Protein AF-A0A4V1M6K6-F1 (afdb_monomer)

Radius of gyration: 37.75 Å; Cα contacts (8 Å, |Δi|>4): 1283; chains: 1; bounding box: 103×75×107 Å

Solvent-accessible surface area (backbone atoms only — not comparable to full-atom values): 47714 Å² total; per-residue (Å²): 110,68,72,60,43,64,68,64,66,49,67,72,54,51,60,56,51,54,53,51,50,49,31,45,72,69,61,38,45,32,44,84,74,69,56,82,75,81,69,77,56,94,77,77,72,89,73,80,22,50,44,59,53,46,48,52,51,51,53,52,51,52,54,52,46,54,52,51,51,53,51,53,52,52,50,60,55,47,63,59,55,50,70,74,65,73,73,77,62,83,78,78,87,70,83,81,82,86,72,86,65,86,70,75,57,73,64,58,59,49,51,54,56,50,46,62,68,45,43,64,56,51,52,50,41,48,63,54,54,52,87,47,58,50,70,62,58,96,40,71,41,54,57,38,51,37,55,26,56,40,56,81,78,38,47,32,45,74,72,42,98,56,48,66,30,55,49,37,55,58,57,23,58,74,27,73,91,49,53,32,71,62,23,53,52,48,48,42,53,49,25,25,51,50,51,48,51,40,46,51,43,52,26,49,32,34,42,59,74,64,44,51,75,68,56,11,48,50,40,36,50,42,24,52,58,75,39,35,39,76,62,47,43,70,48,60,35,29,50,60,33,29,54,35,56,2,45,39,28,18,48,46,50,25,33,52,48,41,49,54,64,54,64,57,73,82,73,70,69,85,75,70,95,47,72,68,53,52,57,58,69,72,48,56,56,71,70,52,42,53,51,47,53,56,51,45,55,56,32,47,49,49,5,43,34,26,23,58,64,21,44,55,20,18,48,43,28,40,50,15,48,49,53,39,56,53,36,72,74,35,70,69,47,52,59,55,49,52,50,52,54,49,52,47,22,50,48,37,69,73,66,52,57,72,91,67,49,76,57,70,63,45,47,75,57,24,37,28,38,100,77,43,9,42,21,64,83,44,88,87,22,52,30,21,52,45,39,41,73,47,49,37,74,57,28,54,55,18,42,60,45,9,56,62,29,42,78,69,67,35,57,51,11,28,31,41,40,38,46,58,57,47,39,47,30,26,61,46,26,40,64,50,48,59,78,30,72,93,46,60,80,59,60,37,58,42,54,62,37,29,61,39,43,46,31,46,49,49,54,51,51,52,52,59,56,71,66,54,73,87,71,65,100,74,76,90,69,89,72,85,79,76,78,50,69,67,54,54,52,50,51,48,53,49,49,52,62,58,64,54,78,45,55,88,91,71,47,76,40,65,46,52,57,73,71,48,77,64,54,67,60,46,66,44,53,64,59,51,51,49,50,51,59,46,55,73,59,59,77,51,95,68,72,53,85,49,46,43,16,58,58,40,40,48,44,39,31,72,40,60,84,78,50,52,74,70,50,45,56,63,33,47,68,43,56,56,71,57,35,48,47,48,52,50,48,50,52,46,48,75,46,76,86,69,64,90,79,76,63,52,72,46,94,58,29,49,45,77,52,74,87,52,44,39,52,79,39,97,51,66,59,41,81,39,80,45,82,94,52,82,93,52,49,28,20,41,25,27,49,73,22,37,45,22,37,38,30,43,52,60,76,34,80,52,56,43,86,42,36,32,38,41,35,38,29,35,22,20,83,44,97,60,85,34,26,24,31,31,35,39,42,39,14,28,84,85,69,47,72,25,35,14,56,36,56,63,91,76,15,33,45,46,38,53,72,46,52,57,41,73,34,35,31,46,87,36,73,77,32,64,52,44,73,54,56,32,38,29,38,45,47,33,9,68,99,39,78,20,48,49,31,86,67,33,32,23,33,30,54,37,35,35,27,24,68,77,37,39,78,70,30,34,37,39,37,31,49,49,37,35,40,75,55,56,97,85,66,83,73,75,64,61,46,80,43,68,70,77,76,45,48,42,44,53,46,76,21,62,34,50,47,50,57,95,77,44,56,61,66,69,70,63,69,71,60,61,65,56,53,53,43,25,70,68,40,76,46,76,65,44,18,49,50,39,46,60,60,42,73,41,77,55,68,45,68,45,57,49,56,80,67,95,45,83,62,75,79,75,79,71,75,73,86,80,76,82,79,80,85,74,88,131

Nearest PDB structures (foldseek):
  3oea-assembly1_A  TM=7.765E-01  e=2.449E-06  Caldanaerobius polysaccharolyticus
  2zex-assembly1_A  TM=7.646E-01  e=2.139E-06  Caldanaerobius polysaccharolyticus
  8iq9-assembly1_B  TM=7.104E-01  e=6.300E-05  Klebsiella phage VLC6
  8iqe-assembly1_B  TM=7.010E-01  e=7.894E-05  Klebsiella phage VLC6
  8iqe-assembly1_A  TM=7.003E-01  e=1.484E-04  Klebsiella phage VLC6

Secondary structure (DSSP, 8-state):
-HHHHHHHS-TTHHHHHHHHHHHHHHT-BSSTTTTTTT---TT---PPPHHHHHHHHHHHHHHHHHHHHHHHHHHHHHHHHHHTTTT--S------------PPPHHHHHHHHHHHHHHHHHHHHHHHHS--S---TT-HHHHHHHHHHHGGG-SBGGGSTTTT-GGGHHHHHHHTT--HHHHHHHHHHHHHHHHHHHHHHHHHHHHHHT--HHHHHHHHHHHHHTS--GGG-SSTHHHHSHHHHHHHHHHHHHHHHHHHHHGGGGT-PPPPS-HHHHHHHHSPPHHHHHHHHHHHHHHHHHHHTT-HHHHHHHHHHHHHHHHHHHHHH-THHHHHHHHHHHHHHHHHHHHS-GGGS--HHHHHTTSB-TTSSB--SSTT-HHHHHHHHHHHHHHHHHHHHHHHHHHTT-HHHHHHHHHHHHHTSHHHHHHHHHHTTT-GGGGGGGGGGS-TTHHHHHHHHHHHHHTS----TT----------HHHHHHHHHHHHHHHSPPPTTT---HHHHHHS---GGGGTHHHHHHHHHHHHHTTSTTPEEE--HHHHHHHHHH-GGGS-HHHHHHHHSS-HHHHHHHHHHHHHHH-----TTS--SSS-TT---GGGEEESSSSPPEEEE-SS-SS--EEEEPPTT--EEEEESS-EE--TTS-EEEEEEEEESSSS--EEEEEEEEE-TT--EE-TTSPTTTS----TTSEESSSEEEEEEEEEPPSS-EEEEEEESTTSSBPPPTT-SEEEEEEEESTT--TT--EEEEEEEEEEPPTTS--PPPEEEETT--EEEEE--GGGG--TT-HHHHHH----HHHHHHHHS-SHHHHHHHHHHTT-SS-EEEEE-SSS-----TTSPPP---------

pLDDT: mean 76.03, std 19.91, range [27.19, 98.38]

Organism: NCBI:txid2508720

Sequence (872 aa):
MLPSYFRSGWAFLIPYLVAYLLYAWLKWPVNAGAGERGIENETGTWVPCLLHVYWTLHAIHLILGGIALRFWWKRTAQEKGEGYRGKGGPLVSGIQPSVSGLRPPPTVYRLLSTGYRLLPWACLALLFWIPGLYLEWPSDPWEHLRRINEWHILEQVTAHSSWTKSSYFLPYSLTGHTTGLAQLSLLNFYYTSVCLLLSWQYYRLARAVGLSERASFVFLLLNALTFGNNIFSFYRYYGLSSSILAQIGAIALTRITIEALGAQGKQVTPPSTGYRSLVRSLLPTPASLLKLCACTCALSALTALNHIQGLGIAGLGILAVVFWSLIKWKRAAFGWLAVVILLLSVATVLFIPRQYLPNSELLNLGWLTPWYGFNHCTPGSVAFVNMLGTVGLYGVLGLTVSLFLISHNNVAGWMTITPFLVLLCPFFSIPFANSIAGGITVYSRMFLAMPAGLALVITWHAALQSFRPTAGRTVNSMAPSSLSPQYITVCGALAAMVTIPSSSAWGPTRAQHLLAITPDDLQLKAIHSIASAVLERSTEETCRFISPAPTASIIHTLHPNLLGLSERRNCIARPISNSIFSVVAITASNRPMYSEEVASINRDPSVRHRDQWVSLDPDVAEFVAIEGFPPSGTGLQNPAGRRCTVFTAELIPINPRSAYFAELSIRQLTDTKATAYLCIAWYDANGRFLESSLPSPRGAGSPAGWGNGTFSYFGLIQDVAPASWTTYRISMGPSEPVSIPESASFLRIGAILNDASTPGARIQFTGAHIWQKHRDIPIIASGTFLSDEQIYVLLASPMLLSSTQSYTAFLSRHWPVNQVASDLAGGAELSALAHALARGPTPIIIRIENTHKVTDLRSAKPPIAKATTKGD

Structure (mmCIF, N/CA/C/O backbone):
data_AF-A0A4V1M6K6-F1
#
_entry.id   AF-A0A4V1M6K6-F1
#
loop_
_atom_site.group_PDB
_atom_site.id
_atom_site.type_symbol
_atom_site.label_atom_id
_atom_site.label_alt_id
_atom_site.label_comp_id
_atom_site.label_asym_id
_atom_site.label_entity_id
_atom_site.label_seq_id
_atom_site.pdbx_PDB_ins_code
_atom_site.Cartn_x
_atom_site.Cartn_y
_atom_site.Cartn_z
_atom_site.occupancy
_atom_site.B_iso_or_equiv
_atom_site.auth_seq_id
_atom_site.auth_comp_id
_atom_site.auth_asym_id
_atom_site.auth_atom_id
_atom_site.pdbx_PDB_model_num
ATOM 1 N N . MET A 1 1 ? -35.829 1.213 10.127 1.00 51.41 1 MET A N 1
ATOM 2 C CA . MET A 1 1 ? -34.581 0.667 9.541 1.00 51.41 1 MET A CA 1
ATOM 3 C C . MET A 1 1 ? -33.549 1.739 9.185 1.00 51.41 1 MET A C 1
ATOM 5 O O . MET A 1 1 ? -32.446 1.649 9.712 1.00 51.41 1 MET A O 1
ATOM 9 N N . LEU A 1 2 ? -33.876 2.771 8.389 1.00 54.59 2 LEU A N 1
ATOM 10 C CA . LEU A 1 2 ? -32.918 3.810 7.945 1.00 54.59 2 LEU A CA 1
ATOM 11 C C . LEU A 1 2 ? -32.043 4.425 9.064 1.00 54.59 2 LEU A C 1
ATOM 13 O O . LEU A 1 2 ? -30.826 4.456 8.923 1.00 54.59 2 LEU A O 1
ATOM 17 N N . PRO A 1 3 ? -32.582 4.836 10.229 1.00 66.50 3 PRO A N 1
ATOM 18 C CA . PRO A 1 3 ? -31.741 5.393 11.292 1.00 66.50 3 PRO A CA 1
ATOM 19 C C . PRO A 1 3 ? -30.717 4.395 11.845 1.00 66.50 3 PRO A C 1
ATOM 21 O O . PRO A 1 3 ? -29.640 4.795 12.270 1.00 66.50 3 PRO A O 1
ATOM 24 N N . SER A 1 4 ? -31.034 3.096 11.830 1.00 66.38 4 SER A N 1
ATOM 25 C CA . SER A 1 4 ? -30.111 2.027 12.231 1.00 66.38 4 SER A CA 1
ATOM 26 C C . SER A 1 4 ? -29.034 1.789 11.171 1.00 66.38 4 SER A C 1
ATOM 28 O O . SER A 1 4 ? -27.881 1.562 11.530 1.00 66.38 4 SER A O 1
ATOM 30 N N . TYR A 1 5 ? -29.401 1.899 9.887 1.00 65.12 5 TYR A N 1
ATOM 31 C CA . TYR A 1 5 ? -28.480 1.838 8.747 1.00 65.12 5 TYR A CA 1
ATOM 32 C C . TYR A 1 5 ? -27.389 2.908 8.887 1.00 65.12 5 TYR A C 1
ATOM 34 O O . TYR A 1 5 ? -26.212 2.579 9.025 1.00 65.12 5 TYR A O 1
ATOM 42 N N . PHE A 1 6 ? -27.789 4.177 9.017 1.00 68.62 6 PHE A N 1
ATOM 43 C CA . PHE A 1 6 ? -26.868 5.307 9.176 1.00 68.62 6 PHE A CA 1
ATOM 44 C C . PHE A 1 6 ? -26.114 5.291 10.502 1.00 68.62 6 PHE A C 1
ATOM 46 O O . PHE A 1 6 ? -24.916 5.567 10.536 1.00 68.62 6 PHE A O 1
ATOM 53 N N . ARG A 1 7 ? -26.774 4.906 11.604 1.00 70.44 7 ARG A N 1
ATOM 54 C CA . ARG A 1 7 ? -26.092 4.773 12.899 1.00 70.44 7 ARG A CA 1
ATOM 55 C C . ARG A 1 7 ? -24.962 3.757 12.848 1.00 70.44 7 ARG A C 1
ATOM 57 O O . ARG A 1 7 ? -23.983 3.942 13.567 1.00 70.44 7 ARG A O 1
ATOM 64 N N . SER A 1 8 ? -25.087 2.691 12.054 1.00 70.44 8 SER A N 1
ATOM 65 C CA . SER A 1 8 ? -24.051 1.662 11.976 1.00 70.44 8 SER A CA 1
ATOM 66 C C . SER A 1 8 ? -22.729 2.225 11.437 1.00 70.44 8 SER A C 1
ATOM 68 O O . SER A 1 8 ? -21.679 1.876 11.973 1.00 70.44 8 SER A O 1
ATOM 70 N N . GLY A 1 9 ? -22.785 3.135 10.454 1.00 69.12 9 GLY A N 1
ATOM 71 C CA . GLY A 1 9 ? -21.636 3.675 9.718 1.00 69.12 9 GLY A CA 1
ATOM 72 C C . GLY A 1 9 ? -21.024 2.710 8.690 1.00 69.12 9 GLY A C 1
ATOM 73 O O . GLY A 1 9 ? -20.316 3.155 7.800 1.00 69.12 9 GLY A O 1
ATOM 74 N N . TRP A 1 10 ? -21.328 1.410 8.766 1.00 74.25 10 TRP A N 1
ATOM 75 C CA . TRP A 1 10 ? -20.740 0.348 7.924 1.00 74.25 10 TRP A CA 1
ATOM 76 C C . TRP A 1 10 ? -21.597 -0.047 6.748 1.00 74.25 10 TRP A C 1
ATOM 78 O O . TRP A 1 10 ? -21.093 -0.573 5.761 1.00 74.25 10 TRP A O 1
ATOM 88 N N . ALA A 1 11 ? -22.896 0.208 6.864 1.00 72.44 11 ALA A N 1
ATOM 89 C CA . ALA A 1 11 ? -23.842 -0.129 5.824 1.00 72.44 11 ALA A CA 1
ATOM 90 C C . ALA A 1 11 ? -23.500 0.558 4.489 1.00 72.44 11 ALA A C 1
ATOM 92 O O . ALA A 1 11 ? -23.888 0.058 3.448 1.00 72.44 11 ALA A O 1
ATOM 93 N N . PHE A 1 12 ? -22.696 1.628 4.522 1.00 80.44 12 PHE A N 1
ATOM 94 C CA . PHE A 1 12 ? -22.127 2.248 3.332 1.00 80.44 12 PHE A CA 1
ATOM 95 C C . PHE A 1 12 ? -21.094 1.383 2.619 1.00 80.44 12 PHE A C 1
ATOM 97 O O . PHE A 1 12 ? -21.117 1.343 1.405 1.00 80.44 12 PHE A O 1
ATOM 104 N N . LEU A 1 13 ? -20.194 0.701 3.336 1.00 87.88 13 LEU A N 1
ATOM 105 C CA . LEU A 1 13 ? -19.041 0.012 2.737 1.00 87.88 13 LEU A CA 1
ATOM 106 C C . LEU A 1 13 ? -19.363 -1.414 2.273 1.00 87.88 13 LEU A C 1
ATOM 108 O O . LEU A 1 13 ? -18.751 -1.904 1.327 1.00 87.88 13 LEU A O 1
ATOM 112 N N . ILE A 1 14 ? -20.327 -2.079 2.918 1.00 88.50 14 ILE A N 1
ATOM 113 C CA . ILE A 1 14 ? -20.686 -3.472 2.610 1.00 88.50 14 ILE A CA 1
ATOM 114 C C . ILE A 1 14 ? -21.185 -3.636 1.160 1.00 88.50 14 ILE A C 1
ATOM 116 O O . ILE A 1 14 ? -20.685 -4.538 0.492 1.00 88.50 14 ILE A O 1
ATOM 120 N N . PRO A 1 15 ? -22.090 -2.788 0.621 1.00 92.50 15 PRO A N 1
ATOM 121 C CA . PRO A 1 15 ? -22.532 -2.903 -0.770 1.00 92.50 15 PRO A CA 1
ATOM 122 C C . PRO A 1 15 ? -21.390 -2.802 -1.786 1.00 92.50 15 PRO A C 1
ATOM 124 O O . PRO A 1 15 ? -21.356 -3.586 -2.731 1.00 92.50 15 PRO A O 1
ATOM 127 N N . TYR A 1 16 ? -20.423 -1.900 -1.568 1.00 94.00 16 TYR A N 1
ATOM 128 C CA . TYR A 1 16 ? -19.241 -1.804 -2.432 1.00 94.00 16 TYR A CA 1
ATOM 129 C C . TYR A 1 16 ? -18.404 -3.078 -2.364 1.00 94.00 16 TYR A C 1
ATOM 131 O O . TYR A 1 16 ? -18.016 -3.601 -3.400 1.00 94.00 16 TYR A O 1
ATOM 139 N N . LEU A 1 17 ? -18.167 -3.614 -1.162 1.00 93.44 17 LEU A N 1
ATOM 140 C CA . LEU A 1 17 ? -17.392 -4.843 -0.994 1.00 93.44 17 LEU A CA 1
ATOM 141 C C . LEU A 1 17 ? -18.056 -6.046 -1.675 1.00 93.44 17 LEU A C 1
ATOM 143 O O . LEU A 1 17 ? -17.375 -6.838 -2.320 1.00 93.44 17 LEU A O 1
ATOM 147 N N . VAL A 1 18 ? -19.378 -6.176 -1.547 1.00 94.19 18 VAL A N 1
ATOM 148 C CA . VAL A 1 18 ? -20.144 -7.247 -2.199 1.00 94.19 18 VAL A CA 1
ATOM 149 C C . VAL A 1 18 ? -20.050 -7.121 -3.717 1.00 94.19 18 VAL A C 1
ATOM 151 O O . VAL A 1 18 ? -19.738 -8.109 -4.376 1.00 94.19 18 VAL A O 1
ATOM 154 N N . ALA A 1 19 ? -20.250 -5.919 -4.268 1.00 96.25 19 ALA A N 1
ATOM 155 C CA . ALA A 1 19 ? -20.087 -5.679 -5.701 1.00 96.25 19 ALA A CA 1
ATOM 156 C C . ALA A 1 19 ? -18.657 -6.001 -6.164 1.00 96.25 19 ALA A C 1
ATOM 158 O O . ALA A 1 19 ? -18.472 -6.720 -7.139 1.00 96.25 19 ALA A O 1
ATOM 159 N N . TYR A 1 20 ? -17.643 -5.550 -5.425 1.00 96.19 20 TYR A N 1
ATOM 160 C CA . TYR A 1 20 ? -16.239 -5.820 -5.727 1.00 96.19 20 TYR A CA 1
ATOM 161 C C . TYR A 1 20 ? -15.932 -7.318 -5.810 1.00 96.19 20 TYR A C 1
ATOM 163 O O . TYR A 1 20 ? -15.354 -7.788 -6.788 1.00 96.19 20 TYR A O 1
ATOM 171 N N . LEU A 1 21 ? -16.349 -8.079 -4.793 1.00 95.44 21 LEU A N 1
ATOM 172 C CA . LEU A 1 21 ? -16.126 -9.521 -4.726 1.00 95.44 21 LEU A CA 1
ATOM 173 C C . LEU A 1 21 ? -16.902 -10.279 -5.799 1.00 95.44 21 LEU A C 1
ATOM 175 O O . LEU A 1 21 ? -16.370 -11.230 -6.363 1.00 95.44 21 LEU A O 1
ATOM 179 N N . LEU A 1 22 ? -18.124 -9.845 -6.110 1.00 95.94 22 LEU A N 1
ATOM 180 C CA . LEU A 1 22 ? -18.922 -10.431 -7.182 1.00 95.94 22 LEU A CA 1
ATOM 181 C C . LEU A 1 22 ? -18.221 -10.273 -8.537 1.00 95.94 22 LEU A C 1
ATOM 183 O O . LEU A 1 22 ? -18.103 -11.245 -9.276 1.00 95.94 22 LEU A O 1
ATOM 187 N N . TYR A 1 23 ? -17.690 -9.083 -8.833 1.00 96.06 23 TYR A N 1
ATOM 188 C CA . TYR A 1 23 ? -16.956 -8.830 -10.077 1.00 96.06 23 TYR A CA 1
ATOM 189 C C . TYR A 1 23 ? -15.616 -9.563 -10.128 1.00 96.06 23 TYR A C 1
ATOM 191 O O . TYR A 1 23 ? -15.229 -10.045 -11.190 1.00 96.06 23 TYR A O 1
ATOM 199 N N . ALA A 1 24 ? -14.929 -9.696 -8.990 1.00 95.00 24 ALA A N 1
ATOM 200 C CA . ALA A 1 24 ? -13.728 -10.520 -8.896 1.00 95.00 24 ALA A CA 1
ATOM 201 C C . ALA A 1 24 ? -14.026 -12.000 -9.164 1.00 95.00 24 ALA A C 1
ATOM 203 O O . ALA A 1 24 ? -13.283 -12.656 -9.891 1.00 95.00 24 ALA A O 1
ATOM 204 N N . TRP A 1 25 ? -15.120 -12.518 -8.604 1.00 96.12 25 TRP A N 1
ATOM 205 C CA . TRP A 1 25 ? -15.509 -13.919 -8.737 1.00 96.12 25 TRP A CA 1
ATOM 206 C C . TRP A 1 25 ? -16.005 -14.260 -10.147 1.00 96.12 25 TRP A C 1
ATOM 208 O O . TRP A 1 25 ? -15.578 -15.260 -10.718 1.00 96.12 25 TRP A O 1
ATOM 218 N N . LEU A 1 26 ? -16.849 -13.405 -10.730 1.00 95.00 26 LEU A N 1
ATOM 219 C CA . LEU A 1 26 ? -17.434 -13.602 -12.062 1.00 95.00 26 LEU A CA 1
ATOM 220 C C . LEU A 1 26 ? -16.547 -13.093 -13.208 1.00 95.00 26 LEU A C 1
ATOM 222 O O . LEU A 1 26 ? -16.925 -13.223 -14.369 1.00 95.00 26 LEU A O 1
ATOM 226 N N . LYS A 1 27 ? -15.377 -12.516 -12.892 1.00 93.19 27 LYS A N 1
ATOM 227 C CA . LYS A 1 27 ? -14.425 -11.927 -13.853 1.00 93.19 27 LYS A CA 1
ATOM 228 C C . LYS A 1 27 ? -15.073 -10.908 -14.800 1.00 93.19 27 LYS A C 1
ATOM 230 O O . LYS A 1 27 ? -14.723 -10.809 -15.972 1.00 93.19 27 LYS A O 1
ATOM 235 N N . TRP A 1 28 ? -16.035 -10.154 -14.280 1.00 93.44 28 TRP A N 1
ATOM 236 C CA . TRP A 1 28 ? -16.760 -9.130 -15.026 1.00 93.44 28 TRP A CA 1
ATOM 237 C C . TRP A 1 28 ? -15.915 -7.870 -15.261 1.00 93.44 28 TRP A C 1
ATOM 239 O O . TRP A 1 28 ? -14.968 -7.615 -14.505 1.00 93.44 28 TRP A O 1
ATOM 249 N N . PRO A 1 29 ? -16.255 -7.065 -16.287 1.00 92.88 29 PRO A N 1
ATOM 250 C CA . PRO A 1 29 ? -15.453 -5.915 -16.674 1.00 92.88 29 PRO A CA 1
ATOM 251 C C . PRO A 1 29 ? -15.424 -4.838 -15.589 1.00 92.88 29 PRO A C 1
ATOM 253 O O . PRO A 1 29 ? -16.440 -4.499 -14.977 1.00 92.88 29 PRO A O 1
ATOM 256 N N . VAL A 1 30 ? -14.251 -4.247 -15.384 1.00 93.81 30 VAL A N 1
ATOM 257 C CA . VAL A 1 30 ? -14.053 -3.161 -14.419 1.00 93.81 30 VAL A CA 1
ATOM 258 C C . VAL A 1 30 ? -14.396 -1.795 -15.018 1.00 93.81 30 VAL A C 1
ATOM 260 O O . VAL A 1 30 ? -15.066 -0.999 -14.357 1.00 93.81 30 VAL A O 1
ATOM 263 N N . ASN A 1 31 ? -14.019 -1.561 -16.280 1.00 92.12 31 ASN A N 1
ATOM 264 C CA . ASN A 1 31 ? -14.196 -0.294 -16.998 1.00 92.12 31 ASN A CA 1
ATOM 265 C C . ASN A 1 31 ? -15.039 -0.449 -18.266 1.00 92.12 31 ASN A C 1
ATOM 267 O O . ASN A 1 31 ? -15.114 -1.529 -18.851 1.00 92.12 31 ASN A O 1
ATOM 271 N N . ALA A 1 32 ? -15.661 0.648 -18.703 1.00 83.44 32 ALA A N 1
ATOM 272 C CA . ALA A 1 32 ? -16.322 0.712 -20.004 1.00 83.44 32 ALA A CA 1
ATOM 273 C C . ALA A 1 32 ? -15.265 0.769 -21.125 1.00 83.44 32 ALA A C 1
ATOM 275 O O . ALA A 1 32 ? -14.257 1.452 -20.973 1.00 83.44 32 ALA A O 1
ATOM 276 N N . GLY A 1 33 ? -15.470 0.047 -22.229 1.00 71.62 33 GLY A N 1
ATOM 277 C CA . GLY A 1 33 ? -14.593 0.107 -23.413 1.00 71.62 33 GLY A CA 1
ATOM 278 C C . GLY A 1 33 ? -13.351 -0.791 -23.381 1.00 71.62 33 GLY A C 1
ATOM 279 O O . GLY A 1 33 ? -12.725 -1.000 -24.413 1.00 71.62 33 GLY A O 1
ATOM 280 N N . ALA A 1 34 ? -13.029 -1.421 -22.248 1.00 59.19 34 ALA A N 1
ATOM 281 C CA . ALA A 1 34 ? -11.921 -2.379 -22.192 1.00 59.19 34 ALA A CA 1
ATOM 282 C C . ALA A 1 34 ? -12.182 -3.648 -23.045 1.00 59.19 34 ALA A C 1
ATOM 284 O O . ALA A 1 34 ? -11.256 -4.374 -23.379 1.00 59.19 34 ALA A O 1
ATOM 285 N N . GLY A 1 35 ? -13.442 -3.873 -23.437 1.00 52.41 35 GLY A N 1
ATOM 286 C CA . GLY A 1 35 ? -13.897 -4.989 -24.267 1.00 52.41 35 GLY A CA 1
ATOM 287 C C . GLY A 1 35 ? -14.164 -4.660 -25.741 1.00 52.41 35 GLY A C 1
ATOM 288 O O . GLY A 1 35 ? -14.834 -5.455 -26.389 1.00 52.41 35 GLY A O 1
ATOM 289 N N . GLU A 1 36 ? -13.664 -3.547 -26.301 1.00 49.81 36 GLU A N 1
ATOM 290 C CA . GLU A 1 36 ? -13.822 -3.236 -27.745 1.00 49.81 36 GLU A CA 1
ATOM 291 C C . GLU A 1 36 ? -13.222 -4.300 -28.692 1.00 49.81 36 GLU A C 1
ATOM 293 O O . GLU A 1 36 ? -13.403 -4.233 -29.905 1.00 49.81 36 GLU A O 1
ATOM 298 N N . ARG A 1 37 ? -12.562 -5.337 -28.162 1.00 50.03 37 ARG A N 1
ATOM 299 C CA . ARG A 1 37 ? -12.252 -6.563 -28.901 1.00 50.03 37 ARG A CA 1
ATOM 300 C C . ARG A 1 37 ? -12.808 -7.790 -28.178 1.00 50.03 37 ARG A C 1
ATOM 302 O O . ARG A 1 37 ? -12.120 -8.402 -27.372 1.00 50.03 37 ARG A O 1
ATOM 309 N N . GLY A 1 38 ? -14.033 -8.176 -28.522 1.00 45.94 38 GLY A N 1
ATOM 310 C CA . GLY A 1 38 ? -14.388 -9.595 -28.596 1.00 45.94 38 GLY A CA 1
ATOM 311 C C . GLY A 1 38 ? -14.650 -10.336 -27.285 1.00 45.94 38 GLY A C 1
ATOM 312 O O . GLY A 1 38 ? -14.174 -11.454 -27.123 1.00 45.94 38 GLY A O 1
ATOM 313 N N . ILE A 1 39 ? -15.474 -9.779 -26.398 1.00 51.09 39 ILE A N 1
ATOM 314 C CA . ILE A 1 39 ? -16.365 -10.629 -25.591 1.00 51.09 39 ILE A CA 1
ATOM 315 C C . ILE A 1 39 ? -17.795 -10.129 -25.801 1.00 51.09 39 ILE A C 1
ATOM 317 O O . ILE A 1 39 ? -18.472 -9.670 -24.882 1.00 51.09 39 ILE A O 1
ATOM 321 N N . GLU A 1 40 ? -18.272 -10.217 -27.044 1.00 52.00 40 GLU A N 1
ATOM 322 C CA . GLU A 1 40 ? -19.674 -10.577 -27.224 1.00 52.00 40 GLU A CA 1
ATOM 323 C C . GLU A 1 40 ? -19.795 -11.978 -26.626 1.00 52.00 40 GLU A C 1
ATOM 325 O O . GLU A 1 40 ? -19.521 -12.980 -27.280 1.00 52.00 40 GLU A O 1
ATOM 330 N N . ASN A 1 41 ? -20.106 -12.058 -25.329 1.00 51.06 41 ASN A N 1
ATOM 331 C CA . ASN A 1 41 ? -20.646 -13.297 -24.799 1.00 51.06 41 ASN A CA 1
ATOM 332 C C . ASN A 1 41 ? -21.826 -13.632 -25.710 1.00 51.06 41 ASN A C 1
ATOM 334 O O . ASN A 1 41 ? -22.733 -12.809 -25.854 1.00 51.06 41 ASN A O 1
ATOM 338 N N . GLU A 1 42 ? -21.808 -14.824 -26.303 1.00 56.75 42 GLU A N 1
ATOM 339 C CA . GLU A 1 42 ? -22.826 -15.345 -27.227 1.00 56.75 42 GLU A CA 1
ATOM 340 C C . GLU A 1 42 ? -24.267 -15.226 -26.679 1.00 56.75 42 GLU A C 1
ATOM 342 O O . GLU A 1 42 ? -25.243 -15.378 -27.405 1.00 56.75 42 GLU A O 1
ATOM 347 N N . THR A 1 43 ? -24.419 -14.912 -25.389 1.00 60.97 43 THR A N 1
ATOM 348 C CA . THR A 1 43 ? -25.680 -14.697 -24.682 1.00 60.97 43 THR A CA 1
ATOM 349 C C . THR A 1 43 ? -26.293 -13.299 -24.841 1.00 60.97 43 THR A C 1
ATOM 351 O O . THR A 1 43 ? -27.403 -13.091 -24.356 1.00 60.97 43 THR A O 1
ATOM 354 N N . GLY A 1 44 ? -25.610 -12.316 -25.445 1.00 67.69 44 GLY A N 1
ATOM 355 C CA . GLY A 1 44 ? -26.151 -10.960 -25.666 1.00 67.69 44 GLY A CA 1
ATOM 356 C C . GLY A 1 44 ? -26.490 -10.169 -24.388 1.00 67.69 44 GLY A C 1
ATOM 357 O O . GLY A 1 44 ? -27.123 -9.115 -24.443 1.00 67.69 44 GLY A O 1
ATOM 358 N N . THR A 1 45 ? -26.098 -10.659 -23.209 1.00 70.50 45 THR A N 1
ATOM 359 C CA . THR A 1 45 ? -26.428 -10.032 -21.925 1.00 70.50 45 THR A CA 1
ATOM 360 C C . THR A 1 45 ? -25.461 -8.895 -21.611 1.00 70.50 45 THR A C 1
ATOM 362 O O . THR A 1 45 ? -24.293 -9.136 -21.300 1.00 70.50 45 THR A O 1
ATOM 365 N N . TRP A 1 46 ? -25.958 -7.658 -21.639 1.00 80.88 46 TRP A N 1
ATOM 366 C CA . TRP A 1 46 ? -25.211 -6.474 -21.214 1.00 80.88 46 TRP A CA 1
ATOM 367 C C . TRP A 1 46 ? -24.977 -6.497 -19.696 1.00 80.88 46 TRP A C 1
ATOM 369 O O . TRP A 1 46 ? -25.919 -6.393 -18.908 1.00 80.88 46 TRP A O 1
ATOM 379 N N . VAL A 1 47 ? -23.716 -6.630 -19.278 1.00 87.00 47 VAL A N 1
ATOM 380 C CA . VAL A 1 47 ? -23.302 -6.529 -17.872 1.00 87.00 47 VAL A CA 1
ATOM 381 C C . VAL A 1 47 ? -22.658 -5.154 -17.657 1.00 87.00 47 VAL A C 1
ATOM 383 O O . VAL A 1 47 ? -21.667 -4.850 -18.326 1.00 87.00 47 VAL A O 1
ATOM 386 N N . PRO A 1 48 ? -23.169 -4.302 -16.744 1.00 93.25 48 PRO A N 1
ATOM 387 C CA . PRO A 1 48 ? -22.538 -3.015 -16.460 1.00 93.25 48 PRO A CA 1
ATOM 388 C C . PRO A 1 48 ? -21.120 -3.232 -15.916 1.00 93.25 48 PRO A C 1
ATOM 390 O O . PRO A 1 48 ? -20.879 -4.186 -15.183 1.00 93.25 48 PRO A O 1
ATOM 393 N N . CYS A 1 49 ? -20.166 -2.354 -16.224 1.00 94.06 49 CYS A N 1
ATOM 394 C CA . CYS A 1 49 ? -18.837 -2.451 -15.619 1.00 94.06 49 CYS A CA 1
ATOM 395 C C . CYS A 1 49 ? -18.857 -2.055 -14.128 1.00 94.06 49 CYS A C 1
ATOM 397 O O . CYS A 1 49 ? -19.752 -1.333 -13.670 1.00 94.06 49 CYS A O 1
ATOM 399 N N . LEU A 1 50 ? -17.863 -2.513 -13.358 1.00 95.94 50 LEU A N 1
ATOM 400 C CA . LEU A 1 50 ? -17.786 -2.270 -11.911 1.00 95.94 50 LEU A CA 1
ATOM 401 C C . LEU A 1 50 ? -17.795 -0.772 -11.569 1.00 95.94 50 LEU A C 1
ATOM 403 O O . LEU A 1 50 ? -18.404 -0.366 -10.577 1.00 95.94 50 LEU A O 1
ATOM 407 N N . LEU A 1 51 ? -17.157 0.053 -12.404 1.00 95.56 51 LEU A N 1
ATOM 408 C CA . LEU A 1 51 ? -17.124 1.505 -12.243 1.00 95.56 51 LEU A CA 1
ATOM 409 C C . LEU A 1 51 ? -18.536 2.119 -12.253 1.00 95.56 51 LEU A C 1
ATOM 411 O O . LEU A 1 51 ? -18.873 2.892 -11.354 1.00 95.56 51 LEU A O 1
ATOM 415 N N . HIS A 1 52 ? -19.398 1.708 -13.191 1.00 94.94 52 HIS A N 1
ATOM 416 C CA . HIS A 1 52 ? -20.795 2.160 -13.251 1.00 94.94 52 HIS A CA 1
ATOM 417 C C . HIS A 1 52 ? -21.609 1.707 -12.033 1.00 94.94 52 HIS A C 1
ATOM 419 O O . HIS A 1 52 ? -22.428 2.469 -11.506 1.00 94.94 52 HIS A O 1
ATOM 425 N N . VAL A 1 53 ? -21.366 0.487 -11.542 1.00 96.56 53 VAL A N 1
ATOM 426 C CA . VAL A 1 53 ? -22.002 0.000 -10.308 1.00 96.56 53 VAL A CA 1
ATOM 427 C C . VAL A 1 53 ? -21.588 0.863 -9.119 1.00 96.56 53 VAL A C 1
ATOM 429 O O . VAL A 1 53 ? -22.442 1.275 -8.336 1.00 96.56 53 VAL A O 1
ATOM 432 N N . TYR A 1 54 ? -20.306 1.213 -9.003 1.00 96.38 54 TYR A N 1
ATOM 433 C CA . TYR A 1 54 ? -19.821 2.089 -7.937 1.00 96.38 54 TYR A CA 1
ATOM 434 C C . TYR A 1 54 ? -20.416 3.498 -8.027 1.00 96.38 54 TYR A C 1
ATOM 436 O O . TYR A 1 54 ? -20.833 4.030 -7.000 1.00 96.38 54 TYR A O 1
ATOM 444 N N . TRP A 1 55 ? -20.538 4.087 -9.220 1.00 95.38 55 TRP A N 1
ATOM 445 C CA . TRP A 1 55 ? -21.226 5.375 -9.407 1.00 95.38 55 TRP A CA 1
ATOM 446 C C . TRP A 1 55 ? -22.687 5.324 -8.968 1.00 95.38 55 TRP A C 1
ATOM 448 O O . TRP A 1 55 ? -23.155 6.211 -8.253 1.00 95.38 55 TRP A O 1
ATOM 458 N N . THR A 1 56 ? -23.384 4.244 -9.317 1.00 95.81 56 THR A N 1
ATOM 459 C CA . THR A 1 56 ? -24.765 4.013 -8.880 1.00 95.81 56 THR A CA 1
ATOM 460 C C . THR A 1 56 ? -24.844 3.913 -7.356 1.00 95.81 56 THR A C 1
ATOM 462 O O . THR A 1 56 ? -25.684 4.561 -6.729 1.00 95.81 56 THR A O 1
ATOM 465 N N . LEU A 1 57 ? -23.927 3.167 -6.731 1.00 95.25 57 LEU A N 1
ATOM 466 C CA . LEU A 1 57 ? -23.838 3.071 -5.275 1.00 95.25 57 LEU A CA 1
ATOM 467 C C . LEU A 1 57 ? -23.537 4.430 -4.627 1.00 95.25 57 LEU A C 1
ATOM 469 O O . LEU A 1 57 ? -24.155 4.752 -3.614 1.00 95.25 57 LEU A O 1
ATOM 473 N N . HIS A 1 58 ? -22.651 5.252 -5.198 1.00 93.19 58 HIS A N 1
ATOM 474 C CA . HIS A 1 58 ? -22.375 6.606 -4.697 1.00 93.19 58 HIS A CA 1
ATOM 475 C C . HIS A 1 58 ? -23.630 7.477 -4.720 1.00 93.19 58 HIS A C 1
ATOM 477 O O . HIS A 1 58 ? -23.959 8.099 -3.707 1.00 93.19 58 HIS A O 1
ATOM 483 N N . ALA A 1 59 ? -24.374 7.468 -5.829 1.00 94.44 59 ALA A N 1
ATOM 484 C CA . ALA A 1 59 ? -25.625 8.210 -5.959 1.00 94.44 59 ALA A CA 1
ATOM 485 C C . ALA A 1 59 ? -26.674 7.750 -4.931 1.00 94.44 59 ALA A C 1
ATOM 487 O O . ALA A 1 59 ? -27.257 8.577 -4.225 1.00 94.44 59 ALA A O 1
ATOM 488 N N . ILE A 1 60 ? -26.860 6.432 -4.774 1.00 92.44 60 ILE A N 1
ATOM 489 C CA . ILE A 1 60 ? -27.770 5.856 -3.772 1.00 92.44 60 ILE A CA 1
ATOM 490 C C . ILE A 1 60 ? -27.375 6.315 -2.363 1.00 92.44 60 ILE A C 1
ATOM 492 O O . ILE A 1 60 ? -28.222 6.785 -1.600 1.00 92.44 60 ILE A O 1
ATOM 496 N N . HIS A 1 61 ? -26.094 6.224 -2.004 1.00 89.50 61 HIS A N 1
ATOM 497 C CA . HIS A 1 61 ? -25.623 6.622 -0.679 1.00 89.50 61 HIS A CA 1
ATOM 498 C C . HIS A 1 61 ? -25.764 8.122 -0.420 1.00 89.50 61 HIS A C 1
ATOM 500 O O . HIS A 1 61 ? -26.115 8.504 0.699 1.00 89.50 61 HIS A O 1
ATOM 506 N N . LEU A 1 62 ? -25.555 8.965 -1.432 1.00 89.19 62 LEU A N 1
ATOM 507 C CA . LEU A 1 62 ? -25.753 10.409 -1.334 1.00 89.19 62 LEU A CA 1
ATOM 508 C C . LEU A 1 62 ? -27.230 10.754 -1.094 1.00 89.19 62 LEU A C 1
ATOM 510 O O . LEU A 1 62 ? -27.541 11.521 -0.179 1.00 89.19 62 LEU A O 1
ATOM 514 N N . ILE A 1 63 ? -28.149 10.125 -1.835 1.00 90.19 63 ILE A N 1
ATOM 515 C CA . ILE A 1 63 ? -29.600 10.290 -1.649 1.00 90.19 63 ILE A CA 1
ATOM 516 C C . ILE A 1 63 ? -30.012 9.846 -0.244 1.00 90.19 63 ILE A C 1
ATOM 518 O O . ILE A 1 63 ? -30.661 10.598 0.491 1.00 90.19 63 ILE A O 1
ATOM 522 N N . LEU A 1 64 ? -29.602 8.643 0.168 1.00 87.12 64 LEU A N 1
ATOM 523 C CA . LEU A 1 64 ? -29.908 8.130 1.500 1.00 87.12 64 LEU A CA 1
ATOM 524 C C . LEU A 1 64 ? -29.316 9.043 2.590 1.00 87.12 64 LEU A C 1
ATOM 526 O O . LEU A 1 64 ? -29.967 9.273 3.611 1.00 87.12 64 LEU A O 1
ATOM 530 N N . GLY A 1 65 ? -28.112 9.585 2.378 1.00 85.12 65 GLY A N 1
ATOM 531 C CA . GLY A 1 65 ? -27.453 10.538 3.272 1.00 85.12 65 GLY A CA 1
ATOM 532 C C . GLY A 1 65 ? -28.249 11.827 3.448 1.00 85.12 65 GLY A C 1
ATOM 533 O O . GLY A 1 65 ? -28.506 12.237 4.582 1.00 85.12 65 GLY A O 1
ATOM 534 N N . GLY A 1 66 ? -28.729 12.412 2.349 1.00 86.00 66 GLY A N 1
ATOM 535 C CA . GLY A 1 66 ? -29.617 13.575 2.380 1.00 86.00 66 GLY A CA 1
ATOM 536 C C . GLY A 1 66 ? -30.923 13.296 3.132 1.00 86.00 66 GLY A C 1
ATOM 537 O O . GLY A 1 66 ? -31.349 14.091 3.976 1.00 86.00 66 GLY A O 1
ATOM 538 N N . ILE A 1 67 ? -31.525 12.123 2.908 1.00 86.69 67 ILE A N 1
ATOM 539 C CA . ILE A 1 67 ? -32.726 11.676 3.629 1.00 86.69 67 ILE A CA 1
ATOM 540 C C . ILE A 1 67 ? -32.443 11.551 5.134 1.00 86.69 67 ILE A C 1
ATOM 542 O O . ILE A 1 67 ? -33.205 12.066 5.958 1.00 86.69 67 ILE A O 1
ATOM 546 N N . ALA A 1 68 ? -31.343 10.902 5.516 1.00 82.75 68 ALA A N 1
ATOM 547 C CA . ALA A 1 68 ? -30.963 10.716 6.913 1.00 82.75 68 ALA A CA 1
ATOM 548 C C . ALA A 1 68 ? -30.681 12.044 7.626 1.00 82.75 68 ALA A C 1
ATOM 550 O O . ALA A 1 68 ? -31.154 12.242 8.749 1.00 82.75 68 ALA A O 1
ATOM 551 N N . LEU A 1 69 ? -29.979 12.970 6.964 1.00 82.06 69 LEU A N 1
ATOM 552 C CA . LEU A 1 69 ? -29.717 14.314 7.474 1.00 82.06 69 LEU A CA 1
ATOM 553 C C . LEU A 1 69 ? -31.028 15.072 7.718 1.00 82.06 69 LEU A C 1
ATOM 555 O O . LEU A 1 69 ? -31.226 15.640 8.794 1.00 82.06 69 LEU A O 1
ATOM 559 N N . ARG A 1 70 ? -31.971 15.005 6.767 1.00 84.81 70 ARG A N 1
ATOM 560 C CA . ARG A 1 70 ? -33.306 15.607 6.901 1.00 84.81 70 ARG A CA 1
ATOM 561 C C . ARG A 1 70 ? -34.083 15.028 8.086 1.00 84.81 70 ARG A C 1
ATOM 563 O O . ARG A 1 70 ? -34.707 15.782 8.834 1.00 84.81 70 ARG A O 1
ATOM 570 N N . PHE A 1 71 ? -34.055 13.709 8.285 1.00 85.31 71 PHE A N 1
ATOM 571 C CA . PHE A 1 71 ? -34.722 13.066 9.424 1.00 85.31 71 PHE A CA 1
ATOM 572 C C . PHE A 1 71 ? -34.079 13.431 10.762 1.00 85.31 71 PHE A C 1
ATOM 574 O O . PHE A 1 71 ? -34.790 13.734 11.721 1.00 85.31 71 PHE A O 1
ATOM 581 N N . TRP A 1 72 ? -32.748 13.430 10.833 1.00 82.25 72 TRP A N 1
ATOM 582 C CA . TRP A 1 72 ? -32.020 13.845 12.028 1.00 82.25 72 TRP A CA 1
ATOM 583 C C . TRP A 1 72 ? -32.324 15.302 12.400 1.00 82.25 72 TRP A C 1
ATOM 585 O O . TRP A 1 72 ? -32.584 15.599 13.571 1.00 82.25 72 TRP A O 1
ATOM 595 N N . TRP A 1 73 ? -32.385 16.187 11.400 1.00 79.44 73 TRP A N 1
ATOM 596 C CA . TRP A 1 73 ? -32.777 17.584 11.572 1.00 79.44 73 TRP A CA 1
ATOM 597 C C . TRP A 1 73 ? -34.195 17.712 12.142 1.00 79.44 73 TRP A C 1
ATOM 599 O O . TRP A 1 73 ? -34.399 18.369 13.165 1.00 79.44 73 TRP A O 1
ATOM 609 N N . LYS A 1 74 ? -35.178 17.033 11.529 1.00 83.50 74 LYS A N 1
ATOM 610 C CA . LYS A 1 74 ? -36.578 17.036 11.994 1.00 83.50 74 LYS A CA 1
ATOM 611 C C . LYS A 1 74 ? -36.711 16.538 13.434 1.00 83.50 74 LYS A C 1
ATOM 613 O O . LYS A 1 74 ? -37.369 17.190 14.240 1.00 83.50 74 LYS A O 1
ATOM 618 N N . ARG A 1 75 ? -36.051 15.428 13.775 1.00 83.31 75 ARG A N 1
ATOM 619 C CA . ARG A 1 75 ? -36.097 14.845 15.123 1.00 83.31 75 ARG A CA 1
ATOM 620 C C . ARG A 1 75 ? -35.497 15.779 16.174 1.00 83.31 75 ARG A C 1
ATOM 622 O O . ARG A 1 75 ? -36.097 15.990 17.222 1.00 83.31 75 ARG A O 1
ATOM 629 N N . THR A 1 76 ? -34.347 16.383 15.877 1.00 77.00 76 THR A N 1
ATOM 630 C CA . THR A 1 76 ? -33.696 17.339 16.787 1.00 77.00 76 THR A CA 1
ATOM 631 C C . THR A 1 76 ? -34.573 18.572 17.031 1.00 77.00 76 THR A C 1
ATOM 633 O O . THR A 1 76 ? -34.590 19.115 18.136 1.00 77.00 76 THR A O 1
ATOM 636 N N . ALA A 1 77 ? -35.333 19.002 16.019 1.00 76.31 77 ALA A N 1
ATOM 637 C CA . ALA A 1 77 ? -36.293 20.092 16.154 1.00 76.31 77 ALA A CA 1
ATOM 638 C C . ALA A 1 77 ? -37.517 19.714 17.014 1.00 76.31 77 ALA A C 1
ATOM 640 O O . ALA A 1 77 ? -38.018 20.570 17.744 1.00 76.31 77 ALA A O 1
ATOM 641 N N . GLN A 1 78 ? -37.976 18.458 16.952 1.00 81.94 78 GLN A N 1
ATOM 642 C CA . GLN A 1 78 ? -39.106 17.949 17.743 1.00 81.94 78 GLN A CA 1
ATOM 643 C C . GLN A 1 78 ? -38.752 17.765 19.225 1.00 81.94 78 GLN A C 1
ATOM 645 O O . GLN A 1 78 ? -39.466 18.287 20.078 1.00 81.94 78 GLN A O 1
ATOM 650 N N . GLU A 1 79 ? -37.613 17.132 19.539 1.00 80.56 79 GLU A N 1
ATOM 651 C CA . GLU A 1 79 ? -37.183 16.867 20.928 1.00 80.56 79 GLU A CA 1
ATOM 652 C C . GLU A 1 79 ? -37.058 18.160 21.765 1.00 80.56 79 GLU A C 1
ATOM 654 O O . GLU A 1 79 ? -37.306 18.161 22.970 1.00 80.56 79 GLU A O 1
ATOM 659 N N . LYS A 1 80 ? -36.728 19.296 21.134 1.00 68.81 80 LYS A N 1
ATOM 660 C CA . LYS A 1 80 ? -36.684 20.608 21.806 1.00 68.81 80 LYS A CA 1
ATOM 661 C C . LYS A 1 80 ? -38.044 21.298 21.930 1.00 68.81 80 LYS A C 1
ATOM 663 O O . LYS A 1 80 ? -38.210 22.125 22.821 1.00 68.81 80 LYS A O 1
ATOM 668 N N . GLY A 1 81 ? -38.994 20.988 21.047 1.00 68.00 81 GLY A N 1
ATOM 669 C CA . GLY A 1 81 ? -40.349 21.539 21.103 1.00 68.00 81 GLY A CA 1
ATOM 670 C C . GLY A 1 81 ? -41.168 20.950 22.252 1.00 68.00 81 GLY A C 1
ATOM 671 O O . GLY A 1 81 ? -41.884 21.677 22.934 1.00 68.00 81 GLY A O 1
ATOM 672 N N . GLU A 1 82 ? -41.013 19.652 22.516 1.00 67.81 82 GLU A N 1
ATOM 673 C CA . GLU A 1 82 ? -41.742 18.962 23.590 1.00 67.81 82 GLU A CA 1
ATOM 674 C C . GLU A 1 82 ? -41.189 19.280 24.985 1.00 67.81 82 GLU A C 1
ATOM 676 O O . GLU A 1 82 ? -41.963 19.461 25.926 1.00 67.81 82 GLU A O 1
ATOM 681 N N . GLY A 1 83 ? -39.869 19.467 25.116 1.00 62.69 83 GLY A N 1
ATOM 682 C CA . GLY A 1 83 ? -39.243 19.864 26.383 1.00 62.69 83 GLY A CA 1
ATOM 683 C C . GLY A 1 83 ? -39.736 21.210 26.934 1.00 62.69 83 GLY A C 1
ATOM 684 O O . GLY A 1 83 ? -39.688 21.423 28.143 1.00 62.69 83 GLY A O 1
ATOM 685 N N . TYR A 1 84 ? -40.259 22.091 26.074 1.00 58.78 84 TYR A N 1
ATOM 686 C CA . TYR A 1 84 ? -40.847 23.374 26.478 1.00 58.78 84 TYR A CA 1
ATOM 687 C C . TYR A 1 84 ? -42.342 23.283 26.824 1.00 58.78 84 TYR A C 1
ATOM 689 O O . TYR A 1 84 ? -42.864 24.171 27.493 1.00 58.78 84 TYR A O 1
ATOM 697 N N . ARG A 1 85 ? -43.039 22.224 26.386 1.00 59.62 85 ARG A N 1
ATOM 698 C CA . ARG A 1 85 ? -44.494 22.065 26.564 1.00 59.62 85 ARG A CA 1
ATOM 699 C C . ARG A 1 85 ? -44.868 21.193 27.775 1.00 59.62 85 ARG A C 1
ATOM 701 O O . ARG A 1 85 ? -46.000 21.258 28.232 1.00 59.62 85 ARG A O 1
ATOM 708 N N . GLY A 1 86 ? -43.929 20.401 28.306 1.00 53.69 86 GLY A N 1
ATOM 709 C CA . GLY A 1 86 ? -44.204 19.312 29.260 1.00 53.69 86 GLY A CA 1
ATOM 710 C C . GLY A 1 86 ? -44.021 19.586 30.762 1.00 53.69 86 GLY A C 1
ATOM 711 O O . GLY A 1 86 ? -44.114 18.648 31.546 1.00 53.69 86 GLY A O 1
ATOM 712 N N . LYS A 1 87 ? -43.753 20.820 31.205 1.00 52.69 87 LYS A N 1
ATOM 713 C CA . LYS A 1 87 ? -43.747 21.169 32.645 1.00 52.69 87 LYS A CA 1
ATOM 714 C C . LYS A 1 87 ? -44.577 22.415 32.943 1.00 52.69 87 LYS A C 1
ATOM 716 O O . LYS A 1 87 ? -44.174 23.274 33.720 1.00 52.69 87 LYS A O 1
ATOM 721 N N . GLY A 1 88 ? -45.758 22.490 32.334 1.00 51.53 88 GLY A N 1
ATOM 722 C CA . GLY A 1 88 ? -46.855 23.251 32.917 1.00 51.53 88 GLY A CA 1
ATOM 723 C C . GLY A 1 88 ? -47.273 22.567 34.214 1.00 51.53 88 GLY A C 1
ATOM 724 O O . GLY A 1 88 ? -48.199 21.764 34.218 1.00 51.53 88 GLY A O 1
ATOM 725 N N . GLY A 1 89 ? -46.559 22.852 35.307 1.00 57.41 89 GLY A N 1
ATOM 726 C CA . GLY A 1 89 ? -47.196 22.806 36.618 1.00 57.41 89 GLY A CA 1
ATOM 727 C C . GLY A 1 89 ? -48.446 23.697 36.573 1.00 57.41 89 GLY A C 1
ATOM 728 O O . GLY A 1 89 ? -48.478 24.629 35.760 1.00 57.41 89 GLY A O 1
ATOM 729 N N . PRO A 1 90 ? -49.483 23.391 37.368 1.00 61.41 90 PRO A N 1
ATOM 730 C CA . PRO A 1 90 ? -50.723 24.155 37.370 1.00 61.41 90 PRO A CA 1
ATOM 731 C C . PRO A 1 90 ? -50.396 25.646 37.458 1.00 61.41 90 PRO A C 1
ATOM 733 O O . PRO A 1 90 ? -49.636 26.077 38.325 1.00 61.41 90 PRO A O 1
ATOM 736 N N . LEU A 1 91 ? -50.897 26.393 36.475 1.00 50.53 91 LEU A N 1
ATOM 737 C CA . LEU A 1 91 ? -50.721 27.830 36.342 1.00 50.53 91 LEU A CA 1
ATOM 738 C C . LEU A 1 91 ? -51.092 28.501 37.666 1.00 50.53 91 LEU A C 1
ATOM 740 O O . LEU A 1 91 ? -52.267 28.590 38.008 1.00 50.53 91 LEU A O 1
ATOM 744 N N . VAL A 1 92 ? -50.092 29.014 38.384 1.00 54.78 92 VAL A N 1
ATOM 745 C CA . VAL A 1 92 ? -50.319 30.119 39.312 1.00 54.78 92 VAL A CA 1
ATOM 746 C C . VAL A 1 92 ? -50.691 31.303 38.427 1.00 54.78 92 VAL A C 1
ATOM 748 O O . VAL A 1 92 ? -49.849 31.908 37.763 1.00 54.78 92 VAL A O 1
ATOM 751 N N . SER A 1 93 ? -51.993 31.541 38.324 1.00 52.19 93 SER A N 1
ATOM 752 C CA . SER A 1 93 ? -52.607 32.669 37.640 1.00 52.19 93 SER A CA 1
ATOM 753 C C . SER A 1 93 ? -52.221 33.956 38.363 1.00 52.19 93 SER A C 1
ATOM 755 O O . SER A 1 93 ? -52.904 34.396 39.282 1.00 52.19 93 SER A O 1
ATOM 757 N N . GLY A 1 94 ? -51.094 34.548 37.995 1.00 52.34 94 GLY A N 1
ATOM 758 C CA . GLY A 1 94 ? -50.681 35.807 38.589 1.00 52.34 94 GLY A CA 1
ATOM 759 C C . GLY A 1 94 ? -49.441 36.350 37.915 1.00 52.34 94 GLY A C 1
ATOM 760 O O . GLY A 1 94 ? -48.342 35.887 38.187 1.00 52.34 94 GLY A O 1
ATOM 761 N N . ILE A 1 95 ? -49.641 37.374 37.085 1.00 57.28 95 ILE A N 1
ATOM 762 C CA . ILE A 1 95 ? -48.603 38.259 36.545 1.00 57.28 95 ILE A CA 1
ATOM 763 C C . ILE A 1 95 ? -47.783 37.615 35.413 1.00 57.28 95 ILE A C 1
ATOM 765 O O . ILE A 1 95 ? -46.682 37.104 35.600 1.00 57.28 95 ILE A O 1
ATOM 769 N N . GLN A 1 96 ? -48.311 37.696 34.186 1.00 46.16 96 GLN A N 1
ATOM 770 C CA . GLN A 1 96 ? -47.473 37.648 32.986 1.00 46.16 96 GLN A CA 1
ATOM 771 C C . GLN A 1 96 ? -46.783 39.012 32.819 1.00 46.16 96 GLN A C 1
ATOM 773 O O . GLN A 1 96 ? -47.471 39.993 32.538 1.00 46.16 96 GLN A O 1
ATOM 778 N N . PRO A 1 97 ? -45.449 39.116 32.948 1.00 53.53 97 PRO A N 1
ATOM 779 C CA . PRO A 1 97 ? -44.748 40.315 32.523 1.00 53.53 97 PRO A CA 1
ATOM 780 C C . PRO A 1 97 ? -44.799 40.384 30.993 1.00 53.53 97 PRO A C 1
ATOM 782 O O . PRO A 1 97 ? -44.247 39.532 30.290 1.00 53.53 97 PRO A O 1
ATOM 785 N N . SER A 1 98 ? -45.481 41.405 30.478 1.00 49.28 98 SER A N 1
ATOM 786 C CA . SER A 1 98 ? -45.561 41.761 29.063 1.00 49.28 98 SER A CA 1
ATOM 787 C C . SER A 1 98 ? -44.219 42.307 28.568 1.00 49.28 98 SER A C 1
ATOM 789 O O . SER A 1 98 ? -44.089 43.483 28.242 1.00 49.28 98 SER A O 1
ATOM 791 N N . VAL A 1 99 ? -43.180 41.474 28.532 1.00 54.25 99 VAL A N 1
ATOM 792 C CA . VAL A 1 99 ? -41.932 41.838 27.858 1.00 54.25 99 VAL A CA 1
ATOM 793 C C . VAL A 1 99 ? -42.075 41.429 26.399 1.00 54.25 99 VAL A C 1
ATOM 795 O O . VAL A 1 99 ? -41.725 40.320 25.998 1.00 54.25 99 VAL A O 1
ATOM 798 N N . SER A 1 100 ? -42.610 42.352 25.603 1.00 53.00 100 SER A N 1
ATOM 799 C CA . SER A 1 100 ? -42.669 42.358 24.136 1.00 53.00 100 SER A CA 1
ATOM 800 C C . SER A 1 100 ? -41.277 42.510 23.493 1.00 53.00 100 SER A C 1
ATOM 802 O O . SER A 1 100 ? -41.100 43.185 22.484 1.00 53.00 100 SER A O 1
ATOM 804 N N . GLY A 1 101 ? -40.257 41.872 24.070 1.00 55.53 101 GLY A N 1
ATOM 805 C CA . GLY A 1 101 ? -38.928 41.788 23.479 1.00 55.53 101 GLY A CA 1
ATOM 806 C C . GLY A 1 101 ? -38.933 40.731 22.383 1.00 55.53 101 GLY A C 1
ATOM 807 O O . GLY A 1 101 ? -39.253 39.574 22.664 1.00 55.53 101 GLY A O 1
ATOM 808 N N . LEU A 1 102 ? -38.597 41.133 21.151 1.00 58.97 102 LEU A N 1
ATOM 809 C CA . LEU A 1 102 ? -38.465 40.274 19.972 1.00 58.97 102 LEU A CA 1
ATOM 810 C C . LEU A 1 102 ? -37.779 38.948 20.331 1.00 58.97 102 LEU A C 1
ATOM 812 O O . LEU A 1 102 ? -36.553 38.856 20.403 1.00 58.97 102 LEU A O 1
ATOM 816 N N . ARG A 1 103 ? -38.566 37.888 20.531 1.00 61.88 103 ARG A N 1
ATOM 817 C CA . ARG A 1 103 ? -38.006 36.542 20.561 1.00 61.88 103 ARG A CA 1
ATOM 818 C C . ARG A 1 103 ? -37.622 36.209 19.123 1.00 61.88 103 ARG A C 1
ATOM 820 O O . ARG A 1 103 ? -38.495 36.274 18.255 1.00 61.88 103 ARG A O 1
ATOM 827 N N . PRO A 1 104 ? -36.353 35.860 18.848 1.00 65.25 104 PRO A N 1
ATOM 828 C CA . PRO A 1 104 ? -35.964 35.450 17.512 1.00 65.25 104 PRO A CA 1
ATOM 829 C C . PRO A 1 104 ? -36.866 34.291 17.077 1.00 65.25 104 PRO A C 1
ATOM 831 O O . PRO A 1 104 ? -37.180 33.418 17.900 1.00 65.25 104 PRO A O 1
ATOM 834 N N . PRO A 1 105 ? -37.311 34.269 15.811 1.00 73.31 105 PRO A N 1
ATOM 835 C CA . PRO A 1 105 ? -38.227 33.249 15.348 1.00 73.31 105 PRO A CA 1
ATOM 836 C C . PRO A 1 105 ? -37.617 31.859 15.606 1.00 73.31 105 PRO A C 1
ATOM 838 O O . PRO A 1 105 ? -36.407 31.666 15.440 1.00 73.31 105 PRO A O 1
ATOM 841 N N . PRO A 1 106 ? -38.422 30.867 16.027 1.00 72.06 106 PRO A N 1
ATOM 842 C CA . PRO A 1 106 ? -37.943 29.545 16.444 1.00 72.06 106 PRO A CA 1
ATOM 843 C C . PRO A 1 106 ? -37.114 28.817 15.371 1.00 72.06 106 PRO A C 1
ATOM 845 O O . PRO A 1 106 ? -36.356 27.898 15.685 1.00 72.06 106 PRO A O 1
ATOM 848 N N . THR A 1 107 ? -37.213 29.236 14.109 1.00 73.38 107 THR A N 1
ATOM 849 C CA . THR A 1 107 ? -36.347 28.827 12.997 1.00 73.38 107 THR A CA 1
ATOM 850 C C . THR A 1 107 ? -34.875 29.199 13.204 1.00 73.38 107 THR A C 1
ATOM 852 O O . THR A 1 107 ? -34.017 28.345 12.983 1.00 73.38 107 THR A O 1
ATOM 855 N N . VAL A 1 108 ? -34.563 30.401 13.697 1.00 75.12 108 VAL A N 1
ATOM 856 C CA . VAL A 1 108 ? -33.179 30.870 13.913 1.00 75.12 108 VAL A CA 1
ATOM 857 C C . VAL A 1 108 ? -32.507 30.086 15.040 1.00 75.12 108 VAL A C 1
ATOM 859 O O . VAL A 1 108 ? -31.400 29.580 14.871 1.00 75.12 108 VAL A O 1
ATOM 862 N N . TYR A 1 109 ? -33.202 29.875 16.162 1.00 71.00 109 TYR A N 1
ATOM 863 C CA . TYR A 1 109 ? -32.665 29.076 17.272 1.00 71.00 109 TYR A CA 1
ATOM 864 C C . TYR A 1 109 ? -32.416 27.612 16.868 1.00 71.00 109 TYR A C 1
ATOM 866 O O . TYR A 1 109 ? -31.426 26.998 17.278 1.00 71.00 109 TYR A O 1
ATOM 874 N N . ARG A 1 110 ? -33.287 27.043 16.020 1.00 71.12 110 ARG A N 1
ATOM 875 C CA . ARG A 1 110 ? -33.089 25.701 15.450 1.00 71.12 110 ARG A CA 1
ATOM 876 C C . ARG A 1 110 ? -31.829 25.650 14.589 1.00 71.12 110 ARG A C 1
ATOM 878 O O . ARG A 1 110 ? -30.996 24.782 14.842 1.00 71.12 110 ARG A O 1
ATOM 885 N N . LEU A 1 111 ? -31.672 26.588 13.651 1.00 75.62 111 LEU A N 1
ATOM 886 C CA . LEU A 1 111 ? -30.499 26.688 12.776 1.00 75.62 111 LEU A CA 1
ATOM 887 C C . LEU A 1 111 ? -29.201 26.811 13.582 1.00 75.62 111 LEU A C 1
ATOM 889 O O . LEU A 1 111 ? -28.296 26.001 13.392 1.00 75.62 111 LEU A O 1
ATOM 893 N N . LEU A 1 112 ? -29.149 27.735 14.545 1.00 76.62 112 LEU A N 1
ATOM 894 C CA . LEU A 1 112 ? -27.975 27.949 15.397 1.00 76.62 112 LEU A CA 1
ATOM 895 C C . LEU A 1 112 ? -27.625 26.703 16.212 1.00 76.62 112 LEU A C 1
ATOM 897 O O . LEU A 1 112 ? -26.463 26.311 16.301 1.00 76.62 112 LEU A O 1
ATOM 901 N N . SER A 1 113 ? -28.627 26.034 16.783 1.00 74.31 113 SER A N 1
ATOM 902 C CA . SER A 1 113 ? -28.359 24.884 17.640 1.00 74.31 113 SER A CA 1
ATOM 903 C C . SER A 1 113 ? -27.917 23.635 16.882 1.00 74.31 113 SER A C 1
ATOM 905 O O . SER A 1 113 ? -27.155 22.830 17.421 1.00 74.31 113 SER A O 1
ATOM 907 N N . THR A 1 114 ? -28.376 23.468 15.641 1.00 74.50 114 THR A N 1
ATOM 908 C CA . THR A 1 114 ? -27.890 22.388 14.787 1.00 74.50 114 THR A CA 1
ATOM 909 C C . THR A 1 114 ? -26.525 22.722 14.203 1.00 74.50 114 THR A C 1
ATOM 911 O O . THR A 1 114 ? -25.647 21.859 14.212 1.00 74.50 114 THR A O 1
ATOM 914 N N . GLY A 1 115 ? -26.314 23.976 13.789 1.00 80.12 115 GLY A N 1
ATOM 915 C CA . GLY A 1 115 ? -25.003 24.493 13.404 1.00 80.12 115 GLY A CA 1
ATOM 916 C C . GLY A 1 115 ? -23.965 24.205 14.484 1.00 80.12 115 GLY A C 1
ATOM 917 O O . GLY A 1 115 ? -22.930 23.630 14.186 1.00 80.12 115 GLY A O 1
ATOM 918 N N . TYR A 1 116 ? -24.296 24.435 15.757 1.00 80.88 116 TYR A N 1
ATOM 919 C CA . TYR A 1 116 ? -23.406 24.141 16.884 1.00 80.88 116 TYR A CA 1
ATOM 920 C C . TYR A 1 116 ? -23.053 22.649 17.052 1.00 80.88 116 TYR A C 1
ATOM 922 O O . TYR A 1 116 ? -21.975 22.326 17.537 1.00 80.88 116 TYR A O 1
ATOM 930 N N . ARG A 1 117 ? -23.932 21.715 16.657 1.00 81.81 117 ARG A N 1
ATOM 931 C CA . ARG A 1 117 ? -23.640 20.264 16.696 1.00 81.81 117 ARG A CA 1
ATOM 932 C C . ARG A 1 117 ? -22.814 19.794 15.501 1.00 81.81 117 ARG A C 1
ATOM 934 O O . ARG A 1 117 ? -22.065 18.830 15.631 1.00 81.81 117 ARG A O 1
ATOM 941 N N . LEU A 1 118 ? -22.973 20.445 14.350 1.00 85.44 118 LEU A N 1
ATOM 942 C CA . LEU A 1 118 ? -22.217 20.144 13.133 1.00 85.44 118 LEU A CA 1
ATOM 943 C C . LEU A 1 118 ? -20.851 20.828 13.120 1.00 85.44 118 LEU A C 1
ATOM 945 O O . LEU A 1 118 ? -19.912 20.269 12.567 1.00 85.44 118 LEU A O 1
ATOM 949 N N . LEU A 1 119 ? -20.729 21.991 13.763 1.00 88.12 119 LEU A N 1
ATOM 950 C CA . LEU A 1 119 ? -19.521 22.809 13.767 1.00 88.12 119 LEU A CA 1
ATOM 951 C C . LEU A 1 119 ? -18.271 22.020 14.187 1.00 88.12 119 LEU A C 1
ATOM 953 O O . LEU A 1 119 ? -17.300 22.080 13.444 1.00 88.12 119 LEU A O 1
ATOM 957 N N . PRO A 1 120 ? -18.266 21.204 15.264 1.00 89.19 120 PRO A N 1
ATOM 958 C CA . PRO A 1 120 ? -17.080 20.428 15.621 1.00 89.19 120 PRO A CA 1
ATOM 959 C C . PRO A 1 120 ? -16.658 19.438 14.526 1.00 89.19 120 PRO A C 1
ATOM 961 O O . PRO A 1 120 ? -15.469 19.282 14.264 1.00 89.19 120 PRO A O 1
ATOM 964 N N . TRP A 1 121 ? -17.620 18.805 13.848 1.00 91.19 121 TRP A N 1
ATOM 965 C CA . TRP A 1 121 ? -17.349 17.888 12.736 1.00 91.19 121 TRP A CA 1
ATOM 966 C C . TRP A 1 121 ? -16.899 18.624 11.475 1.00 91.19 121 TRP A C 1
ATOM 968 O O . TRP A 1 121 ? -16.012 18.137 10.788 1.00 91.19 121 TRP A O 1
ATOM 978 N N . ALA A 1 122 ? -17.467 19.798 11.191 1.00 90.12 122 ALA A N 1
ATOM 979 C CA . ALA A 1 122 ? -17.038 20.651 10.087 1.00 90.12 122 ALA A CA 1
ATOM 980 C C . ALA A 1 122 ? -15.619 21.192 10.319 1.00 90.12 122 ALA A C 1
ATOM 982 O O . ALA A 1 122 ? -14.798 21.144 9.413 1.00 90.12 122 ALA A O 1
ATOM 983 N N . CYS A 1 123 ? -15.289 21.625 11.538 1.00 88.88 123 CYS A N 1
ATOM 984 C CA . CYS A 1 123 ? -13.931 22.016 11.915 1.00 88.88 123 CYS A CA 1
ATOM 985 C C . CYS A 1 123 ? -12.955 20.841 11.804 1.00 88.88 123 CYS A C 1
ATOM 987 O O . CYS A 1 123 ? -11.853 21.021 11.301 1.00 88.88 123 CYS A O 1
ATOM 989 N N . LEU A 1 124 ? -13.360 19.636 12.217 1.00 87.44 124 LEU A N 1
ATOM 990 C CA . LEU A 1 124 ? -12.550 18.429 12.046 1.00 87.44 124 LEU A CA 1
ATOM 991 C C . LEU A 1 124 ? -12.368 18.064 10.560 1.00 87.44 124 LEU A C 1
ATOM 993 O O . LEU A 1 124 ? -11.284 17.666 10.150 1.00 87.44 124 LEU A O 1
ATOM 997 N N . ALA A 1 125 ? -13.406 18.240 9.739 1.00 89.06 125 ALA A N 1
ATOM 998 C CA . ALA A 1 125 ? -13.332 18.052 8.293 1.00 89.06 125 ALA A CA 1
ATOM 999 C C . ALA A 1 125 ? -12.363 19.049 7.654 1.00 89.06 125 ALA A C 1
ATOM 1001 O O . ALA A 1 125 ? -11.514 18.643 6.871 1.00 89.06 125 ALA A O 1
ATOM 1002 N N . LEU A 1 126 ? -12.453 20.329 8.030 1.00 86.25 126 LEU A N 1
ATOM 1003 C CA . LEU A 1 126 ? -11.524 21.371 7.599 1.00 86.25 126 LEU A CA 1
ATOM 1004 C C . LEU A 1 126 ? -10.097 21.045 8.033 1.00 86.25 126 LEU A C 1
ATOM 1006 O O . LEU A 1 126 ? -9.187 21.143 7.221 1.00 86.25 126 LEU A O 1
ATOM 1010 N N . LEU A 1 127 ? -9.909 20.573 9.266 1.00 82.50 127 LEU A N 1
ATOM 1011 C CA . LEU A 1 127 ? -8.611 20.139 9.773 1.00 82.50 127 LEU A CA 1
ATOM 1012 C C . LEU A 1 127 ? -8.004 19.016 8.913 1.00 82.50 127 LEU A C 1
ATOM 1014 O O . LEU A 1 127 ? -6.817 19.060 8.616 1.00 82.50 127 LEU A O 1
ATOM 1018 N N . PHE A 1 128 ? -8.806 18.044 8.467 1.00 82.88 128 PHE A N 1
ATOM 1019 C CA . PHE A 1 128 ? -8.350 17.010 7.529 1.00 82.88 128 PHE A CA 1
ATOM 1020 C C . PHE A 1 128 ? -8.241 17.494 6.077 1.00 82.88 128 PHE A C 1
ATOM 1022 O O . PHE A 1 128 ? -7.530 16.882 5.286 1.00 82.88 128 PHE A O 1
ATOM 1029 N N . TRP A 1 129 ? -8.979 18.534 5.696 1.00 82.12 129 TRP A N 1
ATOM 1030 C CA . TRP A 1 129 ? -8.963 19.095 4.347 1.00 82.12 129 TRP A CA 1
ATOM 1031 C C . TRP A 1 129 ? -7.725 19.956 4.096 1.00 82.12 129 TRP A C 1
ATOM 1033 O O . TRP A 1 129 ? -7.207 19.950 2.976 1.00 82.12 129 TRP A O 1
ATOM 1043 N N . ILE A 1 130 ? -7.254 20.683 5.124 1.00 69.56 130 ILE A N 1
ATOM 1044 C CA . ILE A 1 130 ? -6.038 21.500 5.048 1.00 69.56 130 ILE A CA 1
ATOM 1045 C C . ILE A 1 130 ? -4.921 20.623 4.461 1.00 69.56 130 ILE A C 1
ATOM 1047 O O . ILE A 1 130 ? -4.647 19.547 5.000 1.00 69.56 130 ILE A O 1
ATOM 1051 N N . PRO A 1 131 ? -4.302 21.036 3.341 1.00 56.84 131 PRO A N 1
ATOM 1052 C CA . PRO A 1 131 ? -3.229 20.273 2.732 1.00 56.84 131 PRO A CA 1
ATOM 1053 C C . PRO A 1 131 ? -2.034 20.177 3.686 1.00 56.84 131 PRO A C 1
ATOM 1055 O O . PRO A 1 131 ? -1.242 21.106 3.786 1.00 56.84 131 PRO A O 1
ATOM 1058 N N . GLY A 1 132 ? -1.925 19.066 4.414 1.00 53.75 132 GLY A N 1
ATOM 1059 C CA . GLY A 1 132 ? -0.718 18.705 5.154 1.00 53.75 132 GLY A CA 1
ATOM 1060 C C . GLY A 1 132 ? 0.384 18.225 4.207 1.00 53.75 132 GLY A C 1
ATOM 1061 O O . GLY A 1 132 ? 0.076 17.790 3.093 1.00 53.75 132 GLY A O 1
ATOM 1062 N N . LEU A 1 133 ? 1.641 18.317 4.669 1.00 47.38 133 LEU A N 1
ATOM 1063 C CA . LEU A 1 133 ? 2.872 17.936 3.961 1.00 47.38 133 LEU A CA 1
ATOM 1064 C C . LEU A 1 133 ? 2.654 16.792 2.968 1.00 47.38 133 LEU A C 1
ATOM 1066 O O . LEU A 1 133 ? 2.314 15.658 3.323 1.00 47.38 133 LEU A O 1
ATOM 1070 N N . TYR A 1 134 ? 2.836 17.134 1.700 1.00 50.03 134 TYR A N 1
ATOM 1071 C CA . TYR A 1 134 ? 2.690 16.221 0.589 1.00 50.03 134 TYR A CA 1
ATOM 1072 C C . TYR A 1 134 ? 3.833 15.205 0.617 1.00 50.03 134 TYR A C 1
ATOM 1074 O O . TYR A 1 134 ? 4.996 15.573 0.596 1.00 50.03 134 TYR A O 1
ATOM 1082 N N . LEU A 1 135 ? 3.469 13.922 0.609 1.00 47.75 135 LEU A N 1
ATOM 1083 C CA . LEU A 1 135 ? 4.145 12.926 -0.220 1.00 47.75 135 LEU A CA 1
ATOM 1084 C C . LEU A 1 135 ? 5.683 12.900 -0.087 1.00 47.75 135 LEU A C 1
ATOM 1086 O O . LEU A 1 135 ? 6.378 13.118 -1.073 1.00 47.75 135 LEU A O 1
ATOM 1090 N N . GLU A 1 136 ? 6.210 12.606 1.107 1.00 45.81 136 GLU A N 1
ATOM 1091 C CA . GLU A 1 136 ? 7.655 12.442 1.355 1.00 45.81 136 GLU A CA 1
ATOM 1092 C C . GLU A 1 136 ? 8.245 11.407 0.387 1.00 45.81 136 GLU A C 1
ATOM 1094 O O . GLU A 1 136 ? 8.039 10.225 0.576 1.00 45.81 136 GLU A O 1
ATOM 1099 N N . TRP A 1 137 ? 8.892 11.759 -0.717 1.00 38.03 137 TRP A N 1
ATOM 1100 C CA . TRP A 1 137 ? 9.386 10.735 -1.647 1.00 38.03 137 TRP A CA 1
ATOM 1101 C C . TRP A 1 137 ? 10.605 9.981 -1.061 1.00 38.03 137 TRP A C 1
ATOM 1103 O O . TRP A 1 137 ? 11.436 10.625 -0.425 1.00 38.03 137 TRP A O 1
ATOM 1113 N N . PRO A 1 138 ? 10.768 8.653 -1.280 1.00 43.97 138 PRO A N 1
ATOM 1114 C CA . PRO A 1 138 ? 9.893 7.716 -1.984 1.00 43.97 138 PRO A CA 1
ATOM 1115 C C . PRO A 1 138 ? 8.924 7.041 -1.004 1.00 43.97 138 PRO A C 1
ATOM 1117 O O . PRO A 1 138 ? 9.136 5.912 -0.570 1.00 43.97 138 PRO A O 1
ATOM 1120 N N . SER A 1 139 ? 7.848 7.723 -0.620 1.00 55.44 139 SER A N 1
ATOM 1121 C CA . SER A 1 139 ? 6.877 7.153 0.315 1.00 55.44 139 SER A CA 1
ATOM 1122 C C . SER A 1 139 ? 5.779 6.340 -0.379 1.00 55.44 139 SER A C 1
ATOM 1124 O O . SER A 1 139 ? 5.357 6.592 -1.512 1.00 55.44 139 SER A O 1
ATOM 1126 N N . ASP A 1 140 ? 5.225 5.427 0.420 1.00 64.44 140 ASP A N 1
ATOM 1127 C CA . ASP A 1 140 ? 4.004 4.630 0.236 1.00 64.44 140 ASP A CA 1
ATOM 1128 C C . ASP A 1 140 ? 2.788 5.330 -0.449 1.00 64.44 140 ASP A C 1
ATOM 1130 O O . ASP A 1 140 ? 2.098 4.673 -1.232 1.00 64.44 140 ASP A O 1
ATOM 1134 N N . PRO A 1 141 ? 2.472 6.637 -0.262 1.00 69.88 141 PRO A N 1
ATOM 1135 C CA . PRO A 1 141 ? 1.351 7.271 -0.955 1.00 69.88 141 PRO A CA 1
ATOM 1136 C C . PRO A 1 141 ? 1.484 7.354 -2.475 1.00 69.88 141 PRO A C 1
ATOM 1138 O O . PRO A 1 141 ? 0.453 7.306 -3.143 1.00 69.88 141 PRO A O 1
ATOM 1141 N N . TRP A 1 142 ? 2.688 7.464 -3.045 1.00 71.88 142 TRP A N 1
ATOM 1142 C CA . TRP A 1 142 ? 2.838 7.437 -4.507 1.00 71.88 142 TRP A CA 1
ATOM 1143 C C . TRP A 1 142 ? 2.504 6.071 -5.075 1.00 71.88 142 TRP A C 1
ATOM 1145 O O . TRP A 1 142 ? 1.842 5.966 -6.102 1.00 71.88 142 TRP A O 1
ATOM 1155 N N . GLU A 1 143 ? 2.899 5.024 -4.362 1.00 77.25 143 GLU A N 1
ATOM 1156 C CA . GLU A 1 143 ? 2.526 3.657 -4.688 1.00 77.25 143 GLU A CA 1
ATOM 1157 C C . GLU A 1 143 ? 1.010 3.449 -4.535 1.00 77.25 143 GLU A C 1
ATOM 1159 O O . GLU A 1 143 ? 0.394 2.758 -5.343 1.00 77.25 143 GLU A O 1
ATOM 1164 N N . HIS A 1 144 ? 0.360 4.084 -3.553 1.00 84.69 144 HIS A N 1
ATOM 1165 C CA . HIS A 1 144 ? -1.103 4.076 -3.454 1.00 84.69 144 HIS A CA 1
ATOM 1166 C C . HIS A 1 144 ? -1.770 4.826 -4.609 1.00 84.69 144 HIS A C 1
ATOM 1168 O O . HIS A 1 144 ? -2.718 4.302 -5.183 1.00 84.69 144 HIS A O 1
ATOM 1174 N N . LEU A 1 145 ? -1.269 6.003 -4.994 1.00 82.75 145 LEU A N 1
ATOM 1175 C CA . LEU A 1 145 ? -1.774 6.737 -6.155 1.00 82.75 145 LEU A CA 1
ATOM 1176 C C . LEU A 1 145 ? -1.587 5.933 -7.447 1.00 82.75 145 LEU A C 1
ATOM 1178 O O . LEU A 1 145 ? -2.519 5.842 -8.242 1.00 82.75 145 LEU A O 1
ATOM 1182 N N . ARG A 1 146 ? -0.424 5.292 -7.627 1.00 83.56 146 ARG A N 1
ATOM 1183 C CA . ARG A 1 146 ? -0.155 4.379 -8.744 1.00 83.56 146 ARG A CA 1
ATOM 1184 C C . ARG A 1 146 ? -1.181 3.251 -8.777 1.00 83.56 146 ARG A C 1
ATOM 1186 O O . ARG A 1 146 ? -1.800 3.062 -9.812 1.00 83.56 146 ARG A O 1
ATOM 1193 N N . ARG A 1 147 ? -1.425 2.558 -7.657 1.00 87.25 147 ARG A N 1
ATOM 1194 C CA . ARG A 1 147 ? -2.453 1.498 -7.553 1.00 87.25 147 ARG A CA 1
ATOM 1195 C C . ARG A 1 147 ? -3.860 2.019 -7.857 1.00 87.25 147 ARG A C 1
ATOM 1197 O O . ARG A 1 147 ? -4.634 1.357 -8.529 1.00 87.25 147 ARG A O 1
ATOM 1204 N N . ILE A 1 148 ? -4.206 3.223 -7.406 1.00 89.88 148 ILE A N 1
ATOM 1205 C CA . ILE A 1 148 ? -5.491 3.848 -7.753 1.00 89.88 148 ILE A CA 1
ATOM 1206 C C . ILE A 1 148 ? -5.577 4.081 -9.269 1.00 89.88 148 ILE A C 1
ATOM 1208 O O . ILE A 1 148 ? -6.603 3.786 -9.874 1.00 89.88 148 ILE A O 1
ATOM 1212 N N . ASN A 1 149 ? -4.500 4.562 -9.892 1.00 86.88 149 ASN A N 1
ATOM 1213 C CA . ASN A 1 149 ? -4.462 4.852 -11.323 1.00 86.88 149 ASN A CA 1
ATOM 1214 C C . ASN A 1 149 ? -4.312 3.607 -12.207 1.00 86.88 149 ASN A C 1
ATOM 1216 O O . ASN A 1 149 ? -4.788 3.635 -13.340 1.00 86.88 149 ASN A O 1
ATOM 1220 N N . GLU A 1 150 ? -3.733 2.519 -11.696 1.00 86.50 150 GLU A N 1
ATOM 1221 C CA . GLU A 1 150 ? -3.597 1.226 -12.379 1.00 86.50 150 GLU A CA 1
ATOM 1222 C C . GLU A 1 150 ? -4.960 0.720 -12.865 1.00 86.50 150 GLU A C 1
ATOM 1224 O O . GLU A 1 150 ? -5.065 0.185 -13.963 1.00 86.50 150 GLU A O 1
ATOM 1229 N N . TRP A 1 151 ? -6.035 0.997 -12.124 1.00 92.50 151 TRP A N 1
ATOM 1230 C CA . TRP A 1 151 ? -7.392 0.628 -12.515 1.00 92.50 151 TRP A CA 1
ATOM 1231 C C . TRP A 1 151 ? -7.849 1.172 -13.869 1.00 92.50 151 TRP A C 1
ATOM 1233 O O . TRP A 1 151 ? -8.692 0.525 -14.473 1.00 92.50 151 TRP A O 1
ATOM 1243 N N . HIS A 1 152 ? -7.292 2.271 -14.394 1.00 86.69 152 HIS A N 1
ATOM 1244 C CA . HIS A 1 152 ? -7.684 2.802 -15.712 1.00 86.69 152 HIS A CA 1
ATOM 1245 C C . HIS A 1 152 ? -7.413 1.837 -16.868 1.00 86.69 152 HIS A C 1
ATOM 1247 O O . HIS A 1 152 ? -8.067 1.924 -17.903 1.00 86.69 152 HIS A O 1
ATOM 1253 N N . ILE A 1 153 ? -6.423 0.958 -16.721 1.00 82.88 153 ILE A N 1
ATOM 1254 C CA . ILE A 1 153 ? -5.939 0.103 -17.810 1.00 82.88 153 ILE A CA 1
ATOM 1255 C C . ILE A 1 153 ? -6.333 -1.365 -17.639 1.00 82.88 153 ILE A C 1
ATOM 1257 O O . ILE A 1 153 ? -5.993 -2.181 -18.493 1.00 82.88 153 ILE A O 1
ATOM 1261 N N . LEU A 1 154 ? -7.025 -1.706 -16.549 1.00 88.00 154 LEU A N 1
ATOM 1262 C CA . LEU A 1 154 ? -7.375 -3.082 -16.217 1.00 88.00 154 LEU A CA 1
ATOM 1263 C C . LEU A 1 154 ? -8.777 -3.443 -16.695 1.00 88.00 154 LEU A C 1
ATOM 1265 O O . LEU A 1 154 ? -9.729 -2.671 -16.561 1.00 88.00 154 LEU A O 1
ATOM 1269 N N . GLU A 1 155 ? -8.896 -4.664 -17.204 1.00 89.06 155 GLU A N 1
ATOM 1270 C CA . GLU A 1 155 ? -10.161 -5.224 -17.682 1.00 89.06 155 GLU A CA 1
ATOM 1271 C C . GLU A 1 155 ? -10.914 -5.940 -16.558 1.00 89.06 155 GLU A C 1
ATOM 1273 O O . GLU A 1 155 ? -12.134 -5.840 -16.471 1.00 89.06 155 GLU A O 1
ATOM 1278 N N . GLN A 1 156 ? -10.191 -6.618 -15.662 1.00 92.12 156 GLN A N 1
ATOM 1279 C CA . GLN A 1 156 ? -10.747 -7.459 -14.600 1.00 92.12 156 GLN A CA 1
ATOM 1280 C C . GLN A 1 156 ? -10.195 -7.066 -13.230 1.00 92.12 156 GLN A C 1
ATOM 1282 O O . GLN A 1 156 ? -9.064 -6.594 -13.109 1.00 92.12 156 GLN A O 1
ATOM 1287 N N . VAL A 1 157 ? -10.974 -7.326 -12.175 1.00 94.25 157 VAL A N 1
ATOM 1288 C CA . VAL A 1 157 ? -10.576 -7.019 -10.791 1.00 94.25 157 VAL A CA 1
ATOM 1289 C C . VAL A 1 157 ? -9.272 -7.723 -10.421 1.00 94.25 157 VAL A C 1
ATOM 1291 O O . VAL A 1 157 ? -8.354 -7.097 -9.899 1.00 94.25 157 VAL A O 1
ATOM 1294 N N . THR A 1 158 ? -9.171 -9.012 -10.738 1.00 94.25 158 THR A N 1
ATOM 1295 C CA . THR A 1 158 ? -8.036 -9.887 -10.407 1.00 94.25 158 THR A CA 1
ATOM 1296 C C . THR A 1 158 ? -6.755 -9.560 -11.174 1.00 94.25 158 THR A C 1
ATOM 1298 O O . THR A 1 158 ? -5.694 -10.041 -10.785 1.00 94.25 158 THR A O 1
ATOM 1301 N N . ALA A 1 159 ? -6.829 -8.734 -12.224 1.00 89.31 159 ALA A N 1
ATOM 1302 C CA . ALA A 1 159 ? -5.661 -8.282 -12.978 1.00 89.31 159 ALA A CA 1
ATOM 1303 C C . ALA A 1 159 ? -4.861 -7.190 -12.241 1.00 89.31 159 ALA A C 1
ATOM 1305 O O . ALA A 1 159 ? -3.718 -6.921 -12.597 1.00 89.31 159 ALA A O 1
ATOM 1306 N N . HIS A 1 160 ? -5.442 -6.566 -11.211 1.00 93.06 160 HIS A N 1
ATOM 1307 C CA . HIS A 1 160 ? -4.774 -5.529 -10.431 1.00 93.06 160 HIS A CA 1
ATOM 1308 C C . HIS A 1 160 ? -3.679 -6.110 -9.528 1.00 93.06 160 HIS A C 1
ATOM 1310 O O . HIS A 1 160 ? -3.915 -7.073 -8.791 1.00 93.06 160 HIS A O 1
ATOM 1316 N N . SER A 1 161 ? -2.514 -5.455 -9.483 1.00 86.31 161 SER A N 1
ATOM 1317 C CA . SER A 1 161 ? -1.345 -5.861 -8.679 1.00 86.31 161 SER A CA 1
ATOM 1318 C C . SER A 1 161 ? -1.637 -6.028 -7.182 1.00 86.31 161 SER A C 1
ATOM 1320 O O . SER A 1 161 ? -0.928 -6.717 -6.453 1.00 86.31 161 SER A O 1
ATOM 1322 N N . SER A 1 162 ? -2.699 -5.387 -6.698 1.00 89.88 162 SER A N 1
ATOM 1323 C CA . SER A 1 162 ? -3.209 -5.497 -5.330 1.00 89.88 162 SER A CA 1
ATOM 1324 C C . SER A 1 162 ? -4.722 -5.737 -5.308 1.00 89.88 162 SER A C 1
ATOM 1326 O O . SER A 1 162 ? -5.437 -5.060 -4.575 1.00 89.88 162 SER A O 1
ATOM 1328 N N . TRP A 1 163 ? -5.252 -6.624 -6.154 1.00 93.12 163 TRP A N 1
ATOM 1329 C CA . TRP A 1 163 ? -6.701 -6.884 -6.245 1.00 93.12 163 TRP A CA 1
ATOM 1330 C C . TRP A 1 163 ? -7.337 -7.354 -4.925 1.00 93.12 163 TRP A C 1
ATOM 1332 O O . TRP A 1 163 ? -8.514 -7.132 -4.673 1.00 93.12 163 TRP A O 1
ATOM 1342 N N . THR A 1 164 ? -6.564 -7.955 -4.018 1.00 90.06 164 THR A N 1
ATOM 1343 C CA . THR A 1 164 ? -7.049 -8.317 -2.676 1.00 90.06 164 THR A CA 1
ATOM 1344 C C . THR A 1 164 ? -7.257 -7.108 -1.763 1.00 90.06 164 THR A C 1
ATOM 1346 O O . THR A 1 164 ? -7.683 -7.286 -0.627 1.00 90.06 164 THR A O 1
ATOM 1349 N N . LYS A 1 165 ? -6.950 -5.890 -2.236 1.00 91.50 165 LYS A N 1
ATOM 1350 C CA . LYS A 1 165 ? -7.116 -4.612 -1.536 1.00 91.50 165 LYS A CA 1
ATOM 1351 C C . LYS A 1 165 ? -8.213 -3.782 -2.203 1.00 91.50 165 LYS A C 1
ATOM 1353 O O . LYS A 1 165 ? -7.934 -2.855 -2.969 1.00 91.50 165 LYS A O 1
ATOM 1358 N N . SER A 1 166 ? -9.470 -4.094 -1.886 1.00 91.12 166 SER A N 1
ATOM 1359 C CA . SER A 1 166 ? -10.647 -3.476 -2.518 1.00 91.12 166 SER A CA 1
ATOM 1360 C C . SER A 1 166 ? -10.701 -1.953 -2.346 1.00 91.12 166 SER A C 1
ATOM 1362 O O . SER A 1 166 ? -11.316 -1.252 -3.149 1.00 91.12 166 SER A O 1
ATOM 1364 N N . SER A 1 167 ? -10.051 -1.421 -1.303 1.00 88.69 167 SER A N 1
ATOM 1365 C CA . SER A 1 167 ? -9.971 0.013 -1.019 1.00 88.69 167 SER A CA 1
ATOM 1366 C C . SER A 1 167 ? -9.416 0.836 -2.157 1.00 88.69 167 SER A C 1
ATOM 1368 O O . SER A 1 167 ? -9.714 2.013 -2.162 1.00 88.69 167 SER A O 1
ATOM 1370 N N . TYR A 1 168 ? -8.574 0.302 -3.049 1.00 92.81 168 TYR A N 1
ATOM 1371 C CA . TYR A 1 168 ? -7.982 1.119 -4.117 1.00 92.81 168 TYR A CA 1
ATOM 1372 C C . TYR A 1 168 ? -8.982 1.425 -5.227 1.00 92.81 168 TYR A C 1
ATOM 1374 O O . TYR A 1 168 ? -8.895 2.473 -5.863 1.00 92.81 168 TYR A O 1
ATOM 1382 N N . PHE A 1 169 ? -9.978 0.557 -5.403 1.00 95.44 169 PHE A N 1
ATOM 1383 C CA . PHE A 1 169 ? -11.025 0.778 -6.387 1.00 95.44 169 PHE A CA 1
ATOM 1384 C C . PHE A 1 169 ? -12.031 1.848 -5.938 1.00 95.44 169 PHE A C 1
ATOM 1386 O O . PHE A 1 169 ? -12.588 2.572 -6.756 1.00 95.44 169 PHE A O 1
ATOM 1393 N N . LEU A 1 170 ? -12.248 2.005 -4.628 1.00 93.44 170 LEU A N 1
ATOM 1394 C CA . LEU A 1 170 ? -13.165 3.013 -4.090 1.00 93.44 170 LEU A CA 1
ATOM 1395 C C . LEU A 1 170 ? -12.770 4.469 -4.442 1.00 93.44 170 LEU A C 1
ATOM 1397 O O . LEU A 1 170 ? -13.603 5.158 -5.028 1.00 93.44 170 LEU A O 1
ATOM 1401 N N . PRO A 1 171 ? -11.548 4.966 -4.169 1.00 92.81 171 PRO A N 1
ATOM 1402 C CA . PRO A 1 171 ? -11.105 6.278 -4.621 1.00 92.81 171 PRO A CA 1
ATOM 1403 C C . PRO A 1 171 ? -10.970 6.335 -6.141 1.00 92.81 171 PRO A C 1
ATOM 1405 O O . PRO A 1 171 ? -11.326 7.359 -6.709 1.00 92.81 171 PRO A O 1
ATOM 1408 N N . TYR A 1 172 ? -10.560 5.251 -6.814 1.00 94.56 172 TYR A N 1
ATOM 1409 C CA . TYR A 1 172 ? -10.558 5.210 -8.280 1.00 94.56 172 TYR A CA 1
ATOM 1410 C C . TYR A 1 172 ? -11.951 5.491 -8.852 1.00 94.56 172 TYR A C 1
ATOM 1412 O O . TYR A 1 172 ? -12.097 6.312 -9.745 1.00 94.56 172 TYR A O 1
ATOM 1420 N N . SER A 1 173 ? -13.007 4.911 -8.282 1.00 94.94 173 SER A N 1
ATOM 1421 C CA . SER A 1 173 ? -14.369 5.172 -8.753 1.00 94.94 173 SER A CA 1
ATOM 1422 C C . SER A 1 173 ? -14.811 6.633 -8.598 1.00 94.94 173 SER A C 1
ATOM 1424 O O . SER A 1 173 ? -15.715 7.075 -9.302 1.00 94.94 173 SER A O 1
ATOM 1426 N N . LEU A 1 174 ? -14.171 7.387 -7.697 1.00 91.88 174 LEU A N 1
ATOM 1427 C CA . LEU A 1 174 ? -14.408 8.818 -7.512 1.00 91.88 174 LEU A CA 1
ATOM 1428 C C . LEU A 1 174 ? -13.532 9.672 -8.426 1.00 91.88 174 LEU A C 1
ATOM 1430 O O . LEU A 1 174 ? -13.954 10.759 -8.800 1.00 91.88 174 LEU A O 1
ATOM 1434 N N . THR A 1 175 ? -12.325 9.219 -8.766 1.00 91.31 175 THR A N 1
ATOM 1435 C CA . THR A 1 175 ? -11.321 10.060 -9.430 1.00 91.31 175 THR A CA 1
ATOM 1436 C C . THR A 1 175 ? -10.945 9.624 -10.838 1.00 91.31 175 THR A C 1
ATOM 1438 O O . THR A 1 175 ? -10.318 10.404 -11.544 1.00 91.31 175 THR A O 1
ATOM 1441 N N . GLY A 1 176 ? -11.352 8.434 -11.277 1.00 85.50 176 GLY A N 1
ATOM 1442 C CA . GLY A 1 176 ? -10.943 7.801 -12.536 1.00 85.50 176 GLY A CA 1
ATOM 1443 C C . GLY A 1 176 ? -11.435 8.487 -13.813 1.00 85.50 176 GLY A C 1
ATOM 1444 O O . GLY A 1 176 ? -11.115 8.050 -14.910 1.00 85.50 176 GLY A O 1
ATOM 1445 N N . HIS A 1 177 ? -12.219 9.558 -13.686 1.00 86.25 177 HIS A N 1
ATOM 1446 C CA . HIS A 1 177 ? -12.623 10.430 -14.794 1.00 86.25 177 HIS A CA 1
ATOM 1447 C C . HIS A 1 177 ? -11.814 11.739 -14.841 1.00 86.25 177 HIS A C 1
ATOM 1449 O O . HIS A 1 177 ? -12.057 12.589 -15.692 1.00 86.25 177 HIS A O 1
ATOM 1455 N N . THR A 1 178 ? -10.876 11.928 -13.909 1.00 84.19 178 THR A N 1
ATOM 1456 C CA . THR A 1 178 ? -10.060 13.139 -13.774 1.00 84.19 178 THR A CA 1
ATOM 1457 C C . THR A 1 178 ? -8.584 12.787 -13.685 1.00 84.19 178 THR A C 1
ATOM 1459 O O . THR A 1 178 ? -8.209 11.734 -13.174 1.00 84.19 178 THR A O 1
ATOM 1462 N N . THR A 1 179 ? -7.734 13.710 -14.114 1.00 75.25 179 THR A N 1
ATOM 1463 C CA . THR A 1 179 ? -6.283 13.649 -13.922 1.00 75.25 179 THR A CA 1
ATOM 1464 C C . THR A 1 179 ? -5.795 14.954 -13.283 1.00 75.25 179 THR A C 1
ATOM 1466 O O . THR A 1 179 ? -6.580 15.858 -12.972 1.00 75.25 179 THR A O 1
ATOM 1469 N N . GLY A 1 180 ? -4.500 15.052 -13.010 1.00 71.44 180 GLY A N 1
ATOM 1470 C CA . GLY A 1 180 ? -3.853 16.287 -12.576 1.00 71.44 180 GLY A CA 1
ATOM 1471 C C . GLY A 1 180 ? -4.280 16.769 -11.194 1.00 71.44 180 GLY A C 1
ATOM 1472 O O . GLY A 1 180 ? -4.581 15.995 -10.283 1.00 71.44 180 GLY A O 1
ATOM 1473 N N . LEU A 1 181 ? -4.314 18.093 -11.041 1.00 70.25 181 LEU A N 1
ATOM 1474 C CA . LEU A 1 181 ? -4.708 18.756 -9.796 1.00 70.25 181 LEU A CA 1
ATOM 1475 C C . LEU A 1 181 ? -6.167 18.469 -9.410 1.00 70.25 181 LEU A C 1
ATOM 1477 O O . LEU A 1 181 ? -6.480 18.398 -8.221 1.00 70.25 181 LEU A O 1
ATOM 1481 N N . ALA A 1 182 ? -7.051 18.261 -10.392 1.00 77.38 182 ALA A N 1
ATOM 1482 C CA . ALA A 1 182 ? -8.447 17.909 -10.143 1.00 77.38 182 ALA A CA 1
ATOM 1483 C C . ALA A 1 182 ? -8.557 16.535 -9.463 1.00 77.38 182 ALA A C 1
ATOM 1485 O O . ALA A 1 182 ? -9.238 16.409 -8.442 1.00 77.38 182 ALA A O 1
ATOM 1486 N N . GLN A 1 183 ? -7.806 15.543 -9.956 1.00 81.56 183 GLN A N 1
ATOM 1487 C CA . GLN A 1 183 ? -7.711 14.229 -9.320 1.00 81.56 183 GLN A CA 1
ATOM 1488 C C . GLN A 1 183 ? -7.190 14.341 -7.883 1.00 81.56 183 GLN A C 1
ATOM 1490 O O . GLN A 1 183 ? -7.775 13.758 -6.971 1.00 81.56 183 GLN A O 1
ATOM 1495 N N . LEU A 1 184 ? -6.131 15.123 -7.651 1.00 78.25 184 LEU A N 1
ATOM 1496 C CA . LEU A 1 184 ? -5.596 15.333 -6.302 1.00 78.25 184 LEU A CA 1
ATOM 1497 C C . LEU A 1 184 ? -6.618 15.998 -5.366 1.00 78.25 184 LEU A C 1
ATOM 1499 O O . LEU A 1 184 ? -6.730 15.605 -4.208 1.00 78.25 184 LEU A O 1
ATOM 1503 N N . SER A 1 185 ? -7.401 16.964 -5.852 1.00 80.94 185 SER A N 1
ATOM 1504 C CA . SER A 1 185 ? -8.474 17.596 -5.072 1.00 80.94 185 SER A CA 1
ATOM 1505 C C . SER A 1 185 ? -9.571 16.596 -4.679 1.00 80.94 185 SER A C 1
ATOM 1507 O O . SER A 1 185 ? -9.971 16.532 -3.515 1.00 80.94 185 SER A O 1
ATOM 1509 N N . LEU A 1 186 ? -10.003 15.739 -5.610 1.00 86.44 186 LEU A N 1
ATOM 1510 C CA . LEU A 1 186 ? -10.976 14.680 -5.320 1.00 86.44 186 LEU A CA 1
ATOM 1511 C C . LEU A 1 186 ? -10.418 13.617 -4.365 1.00 86.44 186 LEU A C 1
ATOM 1513 O O . LEU A 1 186 ? -11.139 13.120 -3.499 1.00 86.44 186 LEU A O 1
ATOM 1517 N N . LEU A 1 187 ? -9.125 13.304 -4.459 1.00 85.62 187 LEU A N 1
ATOM 1518 C CA . LEU A 1 187 ? -8.458 12.437 -3.488 1.00 85.62 187 LEU A CA 1
ATOM 1519 C C . LEU A 1 187 ? -8.409 13.064 -2.093 1.00 85.62 187 LEU A C 1
ATOM 1521 O O . LEU A 1 187 ? -8.525 12.332 -1.112 1.00 85.62 187 LEU A O 1
ATOM 1525 N N . ASN A 1 188 ? -8.319 14.392 -1.979 1.00 82.56 188 ASN A N 1
ATOM 1526 C CA . ASN A 1 188 ? -8.424 15.080 -0.687 1.00 82.56 188 ASN A CA 1
ATOM 1527 C C . ASN A 1 188 ? -9.822 14.936 -0.107 1.00 82.56 188 ASN A C 1
ATOM 1529 O O . ASN A 1 188 ? -9.970 14.622 1.069 1.00 82.56 188 ASN A O 1
ATOM 1533 N N . PHE A 1 189 ? -10.845 15.083 -0.946 1.00 88.19 189 PHE A N 1
ATOM 1534 C CA . PHE A 1 189 ? -12.221 14.838 -0.537 1.00 88.19 189 PHE A CA 1
ATOM 1535 C C . PHE A 1 189 ? -12.437 13.407 -0.047 1.00 88.19 189 PHE A C 1
ATOM 1537 O O . PHE A 1 189 ? -13.019 13.200 1.023 1.00 88.19 189 PHE A O 1
ATOM 1544 N N . TYR A 1 190 ? -11.924 12.423 -0.785 1.00 89.31 190 TYR A N 1
ATOM 1545 C CA . TYR A 1 190 ? -11.947 11.027 -0.366 1.00 89.31 190 TYR A CA 1
ATOM 1546 C C . TYR A 1 190 ? -11.216 10.830 0.970 1.00 89.31 190 TYR A C 1
ATOM 1548 O O . TYR A 1 190 ? -11.804 10.315 1.920 1.00 89.31 190 TYR A O 1
ATOM 1556 N N . TYR A 1 191 ? -9.976 11.309 1.073 1.00 86.69 191 TYR A N 1
ATOM 1557 C CA . TYR A 1 191 ? -9.154 11.248 2.280 1.00 86.69 191 TYR A CA 1
ATOM 1558 C C . TYR A 1 191 ? -9.893 11.822 3.498 1.00 86.69 191 TYR A C 1
ATOM 1560 O O . TYR A 1 191 ? -10.080 11.128 4.499 1.00 86.69 191 TYR A O 1
ATOM 1568 N N . THR A 1 192 ? -10.393 13.058 3.396 1.00 87.44 192 THR A N 1
ATOM 1569 C CA . THR A 1 192 ? -11.150 13.730 4.458 1.00 87.44 192 THR A CA 1
ATOM 1570 C C . THR A 1 192 ? -12.377 12.915 4.854 1.00 87.44 192 THR A C 1
ATOM 1572 O O . THR A 1 192 ? -12.634 12.726 6.044 1.00 87.44 192 THR A O 1
ATOM 1575 N N . SER A 1 193 ? -13.112 12.378 3.878 1.00 88.44 193 SER A N 1
ATOM 1576 C CA . SER A 1 193 ? -14.312 11.572 4.123 1.00 88.44 193 SER A CA 1
ATOM 1577 C C . SER A 1 193 ? -14.002 10.292 4.900 1.00 88.44 193 SER A C 1
ATOM 1579 O O . SER A 1 193 ? -14.707 9.954 5.853 1.00 88.44 193 SER A O 1
ATOM 1581 N N . VAL A 1 194 ? -12.924 9.592 4.544 1.00 88.75 194 VAL A N 1
ATOM 1582 C CA . VAL A 1 194 ? -12.527 8.352 5.217 1.00 88.75 194 VAL A CA 1
ATOM 1583 C C . VAL A 1 194 ? -11.960 8.633 6.616 1.00 88.75 194 VAL A C 1
ATOM 1585 O O . VAL A 1 194 ? -12.301 7.921 7.563 1.00 88.75 194 VAL A O 1
ATOM 1588 N N . CYS A 1 195 ? -11.201 9.717 6.801 1.00 87.31 195 CYS A N 1
ATOM 1589 C CA . CYS A 1 195 ? -10.742 10.167 8.121 1.00 87.31 195 CYS A CA 1
ATOM 1590 C C . CYS A 1 195 ? -11.906 10.568 9.038 1.00 87.31 195 CYS A C 1
ATOM 1592 O O . CYS A 1 195 ? -11.908 10.227 10.225 1.00 87.31 195 CYS A O 1
ATOM 1594 N N . LEU A 1 196 ? -12.938 11.228 8.507 1.00 89.12 196 LEU A N 1
ATOM 1595 C CA . LEU A 1 196 ? -14.173 11.509 9.245 1.00 89.12 196 LEU A CA 1
ATOM 1596 C C . LEU A 1 196 ? -14.930 10.229 9.597 1.00 89.12 196 LEU A C 1
ATOM 1598 O O . LEU A 1 196 ? -15.457 10.115 10.704 1.00 89.12 196 LEU A O 1
ATOM 1602 N N . LEU A 1 197 ? -14.964 9.246 8.696 1.00 89.38 197 LEU A N 1
ATOM 1603 C CA . LEU A 1 197 ? -15.593 7.961 8.976 1.00 89.38 197 LEU A CA 1
ATOM 1604 C C . LEU A 1 197 ? -14.850 7.215 10.090 1.00 89.38 197 LEU A C 1
ATOM 1606 O O . LEU A 1 197 ? -15.489 6.721 11.017 1.00 89.38 197 LEU A O 1
ATOM 1610 N N . LEU A 1 198 ? -13.517 7.180 10.062 1.00 89.75 198 LEU A N 1
ATOM 1611 C CA . LEU A 1 198 ? -12.721 6.614 11.152 1.00 89.75 198 LEU A CA 1
ATOM 1612 C C . LEU A 1 198 ? -12.961 7.372 12.465 1.00 89.75 198 LEU A C 1
ATOM 1614 O O . LEU A 1 198 ? -13.222 6.756 13.501 1.00 89.75 198 LEU A O 1
ATOM 1618 N N . SER A 1 199 ? -12.958 8.704 12.406 1.00 90.81 199 SER A N 1
ATOM 1619 C CA . SER A 1 199 ? -13.258 9.592 13.534 1.00 90.81 199 SER A CA 1
ATOM 1620 C C . SER A 1 199 ? -14.613 9.276 14.162 1.00 90.81 199 SER A C 1
ATOM 1622 O O . SER A 1 199 ? -14.741 9.133 15.380 1.00 90.81 199 SER A O 1
ATOM 1624 N N . TRP A 1 200 ? -15.630 9.082 13.326 1.00 91.38 200 TRP A N 1
ATOM 1625 C CA . TRP A 1 200 ? -16.958 8.683 13.762 1.00 91.38 200 TRP A CA 1
ATOM 1626 C C . TRP A 1 200 ? -16.941 7.355 14.524 1.00 91.38 200 TRP A C 1
ATOM 1628 O O . TRP A 1 200 ? -17.633 7.212 15.534 1.00 91.38 200 TRP A O 1
ATOM 1638 N N . GLN A 1 201 ? -16.123 6.393 14.101 1.00 91.88 201 GLN A N 1
ATOM 1639 C CA . GLN A 1 201 ? -16.050 5.087 14.756 1.00 91.88 201 GLN A CA 1
ATOM 1640 C C . GLN A 1 201 ? -15.316 5.130 16.088 1.00 91.88 201 GLN A C 1
ATOM 1642 O O . GLN A 1 201 ? -15.772 4.495 17.035 1.00 91.88 201 GLN A O 1
ATOM 1647 N N . TYR A 1 202 ? -14.268 5.942 16.212 1.00 92.50 202 TYR A N 1
ATOM 1648 C CA . TYR A 1 202 ? -13.626 6.199 17.502 1.00 92.50 202 TYR A CA 1
ATOM 1649 C C . TYR A 1 202 ? -14.539 6.961 18.463 1.00 92.50 202 TYR A C 1
ATOM 1651 O O . TYR A 1 202 ? -14.658 6.582 19.629 1.00 92.50 202 TYR A O 1
ATOM 1659 N N . TYR A 1 203 ? -15.261 7.974 17.975 1.00 93.44 203 TYR A N 1
ATOM 1660 C CA . TYR A 1 203 ? -16.300 8.646 18.754 1.00 93.44 203 TYR A CA 1
ATOM 1661 C C . TYR A 1 203 ? -17.339 7.636 19.258 1.00 93.44 203 TYR A C 1
ATOM 1663 O O . TYR A 1 203 ? -17.681 7.608 20.440 1.00 93.44 203 TYR A O 1
ATOM 1671 N N . ARG A 1 204 ? -17.810 6.745 18.382 1.00 92.75 204 ARG A N 1
ATOM 1672 C CA . ARG A 1 204 ? -18.763 5.695 18.744 1.00 92.75 204 ARG A CA 1
ATOM 1673 C C . ARG A 1 204 ? -18.194 4.654 19.704 1.00 92.75 204 ARG A C 1
ATOM 1675 O O . ARG A 1 204 ? -18.934 4.207 20.577 1.00 92.75 204 ARG A O 1
ATOM 1682 N N . LEU A 1 205 ? -16.923 4.290 19.572 1.00 93.81 205 LEU A N 1
ATOM 1683 C CA . LEU A 1 205 ? -16.232 3.418 20.515 1.00 93.81 205 LEU A CA 1
ATOM 1684 C C . LEU A 1 205 ? -16.214 4.050 21.913 1.00 93.81 205 LEU A C 1
ATOM 1686 O O . LEU A 1 205 ? -16.652 3.419 22.870 1.00 93.81 205 LEU A O 1
ATOM 1690 N N . ALA A 1 206 ? -15.825 5.321 22.028 1.00 94.31 206 ALA A N 1
ATOM 1691 C CA . ALA A 1 206 ? -15.859 6.058 23.292 1.00 94.31 206 ALA A CA 1
ATOM 1692 C C . ALA A 1 206 ? -17.264 6.095 23.919 1.00 94.31 206 ALA A C 1
ATOM 1694 O O . ALA A 1 206 ? -17.421 5.876 25.124 1.00 94.31 206 ALA A O 1
ATOM 1695 N N . ARG A 1 207 ? -18.304 6.290 23.099 1.00 94.00 207 ARG A N 1
ATOM 1696 C CA . ARG A 1 207 ? -19.701 6.221 23.555 1.00 94.00 207 ARG A CA 1
ATOM 1697 C C . ARG A 1 207 ? -20.082 4.827 24.057 1.00 94.00 207 ARG A C 1
ATOM 1699 O O . ARG A 1 207 ? -20.764 4.741 25.075 1.00 94.00 207 ARG A O 1
ATOM 1706 N N . ALA A 1 208 ? -19.641 3.762 23.386 1.00 93.25 208 ALA A N 1
ATOM 1707 C CA . ALA A 1 208 ? -19.895 2.377 23.800 1.00 93.25 208 ALA A CA 1
ATOM 1708 C C . ALA A 1 208 ? -19.219 2.035 25.139 1.00 93.25 208 ALA A C 1
ATOM 1710 O O . ALA A 1 208 ? -19.767 1.280 25.936 1.00 93.25 208 ALA A O 1
ATOM 1711 N N . VAL A 1 209 ? -18.073 2.655 25.414 1.00 94.00 209 VAL A N 1
ATOM 1712 C CA . VAL A 1 209 ? -17.331 2.535 26.678 1.00 94.00 209 VAL A CA 1
ATOM 1713 C C . VAL A 1 209 ? -17.950 3.371 27.814 1.00 94.00 209 VAL A C 1
ATOM 1715 O O . VAL A 1 209 ? -17.615 3.188 28.982 1.00 94.00 209 VAL A O 1
ATOM 1718 N N . GLY A 1 210 ? -18.912 4.246 27.502 1.00 92.00 210 GLY A N 1
ATOM 1719 C CA . GLY A 1 210 ? -19.701 4.993 28.487 1.00 92.00 210 GLY A CA 1
ATOM 1720 C C . GLY A 1 210 ? -19.321 6.466 28.646 1.00 92.00 210 GLY A C 1
ATOM 1721 O O . GLY A 1 210 ? -19.909 7.151 29.483 1.00 92.00 210 GLY A O 1
ATOM 1722 N N . LEU A 1 211 ? -18.394 6.997 27.840 1.00 91.19 211 LEU A N 1
ATOM 1723 C CA . LEU A 1 211 ? -18.085 8.430 27.851 1.00 91.19 211 LEU A CA 1
ATOM 1724 C C . LEU A 1 211 ? -19.289 9.260 27.400 1.00 91.19 211 LEU A C 1
ATOM 1726 O O . LEU A 1 211 ? -20.038 8.850 26.513 1.00 91.19 211 LEU A O 1
ATOM 1730 N N . SER A 1 212 ? -19.460 10.463 27.961 1.00 89.38 212 SER A N 1
ATOM 1731 C CA . SER A 1 212 ? -20.451 11.448 27.490 1.00 89.38 212 SER A CA 1
ATOM 1732 C C . SER A 1 212 ? -20.181 11.888 26.039 1.00 89.38 212 SER A C 1
ATOM 1734 O O . SER A 1 212 ? -19.087 11.680 25.524 1.00 89.38 212 SER A O 1
ATOM 1736 N N . GLU A 1 213 ? -21.157 12.498 25.355 1.00 87.88 213 GLU A N 1
ATOM 1737 C CA . GLU A 1 213 ? -20.987 13.007 23.977 1.00 87.88 213 GLU A CA 1
ATOM 1738 C C . GLU A 1 213 ? -19.797 13.969 23.875 1.00 87.88 213 GLU A C 1
ATOM 1740 O O . GLU A 1 213 ? -18.911 13.783 23.045 1.00 87.88 213 GLU A O 1
ATOM 1745 N N . ARG A 1 214 ? -19.712 14.927 24.803 1.00 88.38 214 ARG A N 1
ATOM 1746 C CA . ARG A 1 214 ? -18.610 15.894 24.865 1.00 88.38 214 ARG A CA 1
ATOM 1747 C C . ARG A 1 214 ? -17.268 15.214 25.128 1.00 88.38 214 ARG A C 1
ATOM 1749 O O . ARG A 1 214 ? -16.319 15.461 24.397 1.00 88.38 214 ARG A O 1
ATOM 1756 N N . ALA A 1 215 ? -17.194 14.326 26.122 1.00 89.00 215 ALA A N 1
ATOM 1757 C CA . ALA A 1 215 ? -15.952 13.618 26.442 1.00 89.00 215 ALA A CA 1
ATOM 1758 C C . ALA A 1 215 ? -15.510 12.673 25.311 1.00 89.00 215 ALA A C 1
ATOM 1760 O O . ALA A 1 215 ? -14.320 12.540 25.055 1.00 89.00 215 ALA A O 1
ATOM 1761 N N . SER A 1 216 ? -16.458 12.066 24.592 1.00 92.75 216 SER A N 1
ATOM 1762 C CA . SER A 1 216 ? -16.168 11.225 23.423 1.00 92.75 216 SER A CA 1
ATOM 1763 C C . SER A 1 216 ? -15.607 12.045 22.265 1.00 92.75 216 SER A C 1
ATOM 1765 O O . SER A 1 216 ? -14.716 11.578 21.565 1.00 92.75 216 SER A O 1
ATOM 1767 N N . PHE A 1 217 ? -16.101 13.272 22.069 1.00 90.44 217 PHE A N 1
ATOM 1768 C CA . PHE A 1 217 ? -15.546 14.181 21.069 1.00 90.44 217 PHE A CA 1
ATOM 1769 C C . PHE A 1 217 ? -14.167 14.716 21.481 1.00 90.44 217 PHE A C 1
ATOM 1771 O O . PHE A 1 217 ? -13.284 14.808 20.641 1.00 90.44 217 PHE A O 1
ATOM 1778 N N . VAL A 1 218 ? -13.942 15.000 22.770 1.00 86.81 218 VAL A N 1
ATOM 1779 C CA . VAL A 1 218 ? -12.608 15.356 23.291 1.00 86.81 218 VAL A CA 1
ATOM 1780 C C . VAL A 1 218 ? -11.623 14.206 23.090 1.00 86.81 218 VAL A C 1
ATOM 1782 O O . VAL A 1 218 ? -10.523 14.440 22.605 1.00 86.81 218 VAL A O 1
ATOM 1785 N N . PHE A 1 219 ? -12.027 12.967 23.386 1.00 89.25 219 PHE A N 1
ATOM 1786 C CA . PHE A 1 219 ? -11.237 11.778 23.066 1.00 89.25 219 PHE A CA 1
ATOM 1787 C C . PHE A 1 219 ? -10.913 11.694 21.578 1.00 89.25 219 PHE A C 1
ATOM 1789 O O . PHE A 1 219 ? -9.763 11.465 21.228 1.00 89.25 219 PHE A O 1
ATOM 1796 N N . LEU A 1 220 ? -11.900 11.913 20.707 1.00 89.69 220 LEU A N 1
ATOM 1797 C CA . LEU A 1 220 ? -11.674 11.930 19.269 1.00 89.69 220 LEU A CA 1
ATOM 1798 C C . LEU A 1 220 ? -10.668 13.015 18.862 1.00 89.69 220 LEU A C 1
ATOM 1800 O O . LEU A 1 220 ? -9.743 12.723 18.117 1.00 89.69 220 LEU A O 1
ATOM 1804 N N . LEU A 1 221 ? -10.842 14.247 19.342 1.00 85.06 221 LEU A N 1
ATOM 1805 C CA . LEU A 1 221 ? -9.982 15.373 18.989 1.00 85.06 221 LEU A CA 1
ATOM 1806 C C . LEU A 1 221 ? -8.548 15.134 19.458 1.00 85.06 221 LEU A C 1
ATOM 1808 O O . LEU A 1 221 ? -7.612 15.312 18.689 1.00 85.06 221 LEU A O 1
ATOM 1812 N N . LEU A 1 222 ? -8.387 14.664 20.692 1.00 79.38 222 LEU A N 1
ATOM 1813 C CA . LEU A 1 222 ? -7.102 14.230 21.215 1.00 79.38 222 LEU A CA 1
ATOM 1814 C C . LEU A 1 222 ? -6.514 13.091 20.371 1.00 79.38 222 LEU A C 1
ATOM 1816 O O . LEU A 1 222 ? -5.348 13.121 20.002 1.00 79.38 222 LEU A O 1
ATOM 1820 N N . ASN A 1 223 ? -7.316 12.097 19.998 1.00 80.38 223 ASN A N 1
ATOM 1821 C CA . ASN A 1 223 ? -6.842 11.005 19.157 1.00 80.38 223 ASN A CA 1
ATOM 1822 C C . ASN A 1 223 ? -6.483 11.457 17.734 1.00 80.38 223 ASN A C 1
ATOM 1824 O O . ASN A 1 223 ? -5.584 10.891 17.136 1.00 80.38 223 ASN A O 1
ATOM 1828 N N . ALA A 1 224 ? -7.118 12.495 17.196 1.00 79.25 224 ALA A N 1
ATOM 1829 C CA . ALA A 1 224 ? -6.745 13.069 15.906 1.00 79.25 224 ALA A CA 1
ATOM 1830 C C . ALA A 1 224 ? -5.482 13.950 15.998 1.00 79.25 224 ALA A C 1
ATOM 1832 O O . ALA A 1 224 ? -4.639 13.901 15.109 1.00 79.25 224 ALA A O 1
ATOM 1833 N N . LEU A 1 225 ? -5.337 14.743 17.068 1.00 74.31 225 LEU A N 1
ATOM 1834 C CA . LEU A 1 225 ? -4.274 15.748 17.210 1.00 74.31 225 LEU A CA 1
ATOM 1835 C C . LEU A 1 225 ? -2.997 15.226 17.881 1.00 74.31 225 LEU A C 1
ATOM 1837 O O . LEU A 1 225 ? -1.898 15.601 17.481 1.00 74.31 225 LEU A O 1
ATOM 1841 N N . THR A 1 226 ? -3.129 14.403 18.924 1.00 65.50 226 THR A N 1
ATOM 1842 C CA . THR A 1 226 ? -2.027 14.035 19.831 1.00 65.50 226 THR A CA 1
ATOM 1843 C C . THR A 1 226 ? -1.776 12.533 19.894 1.00 65.50 226 THR A C 1
ATOM 1845 O O . THR A 1 226 ? -0.625 12.120 19.995 1.00 65.50 226 THR A O 1
ATOM 1848 N N . PHE A 1 227 ? -2.830 11.709 19.846 1.00 53.88 227 PHE A N 1
ATOM 1849 C CA . PHE A 1 227 ? -2.733 10.254 20.057 1.00 53.88 227 PHE A CA 1
ATOM 1850 C C . PHE A 1 227 ? -2.871 9.418 18.792 1.00 53.88 227 PHE A C 1
ATOM 1852 O O . PHE A 1 227 ? -2.963 8.195 18.892 1.00 53.88 227 PHE A O 1
ATOM 1859 N N . GLY A 1 228 ? -2.917 10.059 17.622 1.00 50.56 228 GLY A N 1
ATOM 1860 C CA . GLY A 1 228 ? -3.197 9.363 16.381 1.00 50.56 228 GLY A CA 1
ATOM 1861 C C . GLY A 1 228 ? -2.272 8.173 16.246 1.00 50.56 228 GLY A C 1
ATOM 1862 O O . GLY A 1 228 ? -1.058 8.305 16.225 1.00 50.56 228 GLY A O 1
ATOM 1863 N N . ASN A 1 229 ? -2.848 6.991 16.098 1.00 54.91 229 ASN A N 1
ATOM 1864 C CA . ASN A 1 229 ? -2.174 5.902 15.415 1.00 54.91 229 ASN A CA 1
ATOM 1865 C C . ASN A 1 229 ? -1.637 6.430 14.080 1.00 54.91 229 ASN A C 1
ATOM 1867 O O . ASN A 1 229 ? -2.176 7.405 13.552 1.00 54.91 229 ASN A O 1
ATOM 1871 N N . ASN A 1 230 ? -0.593 5.832 13.504 1.00 57.53 230 ASN A N 1
ATOM 1872 C CA . ASN A 1 230 ? -0.109 6.242 12.176 1.00 57.53 230 ASN A CA 1
ATOM 1873 C C . ASN A 1 230 ? -1.281 6.436 11.172 1.00 57.53 230 ASN A C 1
ATOM 1875 O O . ASN A 1 230 ? -1.301 7.404 10.429 1.00 57.53 230 ASN A O 1
ATOM 1879 N N . ILE A 1 231 ? -2.356 5.654 11.317 1.00 59.78 231 ILE A N 1
ATOM 1880 C CA . ILE A 1 231 ? -3.609 5.708 10.546 1.00 59.78 231 ILE A CA 1
ATOM 1881 C C . ILE A 1 231 ? -4.420 7.027 10.652 1.00 59.78 231 ILE A C 1
ATOM 1883 O O . ILE A 1 231 ? -5.097 7.380 9.692 1.00 59.78 231 ILE A O 1
ATOM 1887 N N . PHE A 1 232 ? -4.358 7.771 11.765 1.00 58.47 232 PHE A N 1
ATOM 1888 C CA . PHE A 1 232 ? -4.977 9.108 11.929 1.00 58.47 232 PHE A CA 1
ATOM 1889 C C . PHE A 1 232 ? -4.030 10.258 11.556 1.00 58.47 232 PHE A C 1
ATOM 1891 O O . PHE A 1 232 ? -4.242 11.400 11.959 1.00 58.47 232 PHE A O 1
ATOM 1898 N N . SER A 1 233 ? -2.934 9.967 10.858 1.00 56.06 233 SER A N 1
ATOM 1899 C CA . SER A 1 233 ? -1.957 10.997 10.540 1.00 56.06 233 SER A CA 1
ATOM 1900 C C . SER A 1 233 ? -2.475 11.992 9.499 1.00 56.06 233 SER A C 1
ATOM 1902 O O . SER A 1 233 ? -3.167 11.610 8.563 1.00 56.06 233 SER A O 1
ATOM 1904 N N . PHE A 1 234 ? -2.033 13.247 9.618 1.00 54.97 234 PHE A N 1
ATOM 1905 C CA . PHE A 1 234 ? -2.082 14.263 8.562 1.00 54.97 234 PHE A CA 1
ATOM 1906 C C . PHE A 1 234 ? -1.290 13.873 7.307 1.00 54.97 234 PHE A C 1
ATOM 1908 O O . PHE A 1 234 ? -1.427 14.516 6.267 1.00 54.97 234 PHE A O 1
ATOM 1915 N N . TYR A 1 235 ? -0.493 12.803 7.374 1.00 54.66 235 TYR A N 1
ATOM 1916 C CA . TYR A 1 235 ? 0.054 12.183 6.181 1.00 54.66 235 TYR A CA 1
ATOM 1917 C C . TYR A 1 235 ? -1.072 11.542 5.369 1.00 54.66 235 TYR A C 1
ATOM 1919 O O . TYR A 1 235 ? -1.610 10.489 5.727 1.00 54.66 235 TYR A O 1
ATOM 1927 N N . ARG A 1 236 ? -1.373 12.148 4.215 1.00 63.00 236 ARG A N 1
ATOM 1928 C CA . ARG A 1 236 ? -2.410 11.687 3.275 1.00 63.00 236 ARG A CA 1
ATOM 1929 C C . ARG A 1 236 ? -2.312 10.212 2.900 1.00 63.00 236 ARG A C 1
ATOM 1931 O O . ARG A 1 236 ? -3.322 9.618 2.523 1.00 63.00 236 ARG A O 1
ATOM 1938 N N . TYR A 1 237 ? -1.133 9.600 3.023 1.00 66.62 237 TYR A N 1
ATOM 1939 C CA . TYR A 1 237 ? -0.950 8.209 2.632 1.00 66.62 237 TYR A CA 1
ATOM 1940 C C . TYR A 1 237 ? -1.866 7.246 3.353 1.00 66.62 237 TYR A C 1
ATOM 1942 O O . TYR A 1 237 ? -2.389 6.356 2.698 1.00 66.62 237 TYR A O 1
ATOM 1950 N N . TYR A 1 238 ? -2.138 7.424 4.646 1.00 65.94 238 TYR A N 1
ATOM 1951 C CA . TYR A 1 238 ? -3.002 6.472 5.336 1.00 65.94 238 TYR A CA 1
ATOM 1952 C C . TYR A 1 238 ? -4.446 6.541 4.872 1.00 65.94 238 TYR A C 1
ATOM 1954 O O . TYR A 1 238 ? -5.080 5.493 4.788 1.00 65.94 238 TYR A O 1
ATOM 1962 N N . GLY A 1 239 ? -4.951 7.725 4.517 1.00 67.94 239 GLY A N 1
ATOM 1963 C CA . GLY A 1 239 ? -6.306 7.820 3.981 1.00 67.94 239 GLY A CA 1
ATOM 1964 C C . GLY A 1 239 ? -6.422 7.326 2.537 1.00 67.94 239 GLY A C 1
ATOM 1965 O O . GLY A 1 239 ? -7.499 6.890 2.151 1.00 67.94 239 GLY A O 1
ATOM 1966 N N . LEU A 1 240 ? -5.325 7.311 1.765 1.00 77.75 240 LEU A N 1
ATOM 1967 C CA . LEU A 1 240 ? -5.251 6.617 0.468 1.00 77.75 240 LEU A CA 1
ATOM 1968 C C . LEU A 1 240 ? -4.949 5.115 0.605 1.00 77.75 240 LEU A C 1
ATOM 1970 O O . LEU A 1 240 ? -5.233 4.330 -0.299 1.00 77.75 240 LEU A O 1
ATOM 1974 N N . SER A 1 241 ? -4.360 4.712 1.729 1.00 82.88 241 SER A N 1
ATOM 1975 C CA . SER A 1 241 ? -3.999 3.335 2.034 1.00 82.88 241 SER A CA 1
ATOM 1976 C C . SER A 1 241 ? -5.234 2.493 2.291 1.00 82.88 241 SER A C 1
ATOM 1978 O O . SER A 1 241 ? -6.228 2.939 2.859 1.00 82.88 241 SER A O 1
ATOM 1980 N N . SER A 1 242 ? -5.127 1.206 1.995 1.00 85.19 242 SER A N 1
ATOM 1981 C CA . SER A 1 242 ? -6.115 0.223 2.426 1.00 85.19 242 SER A CA 1
ATOM 1982 C C . SER A 1 242 ? -6.195 0.093 3.956 1.00 85.19 242 SER A C 1
ATOM 1984 O O . SER A 1 242 ? -7.231 -0.278 4.510 1.00 85.19 242 SER A O 1
ATOM 1986 N N . SER A 1 243 ? -5.125 0.468 4.663 1.00 87.06 243 SER A N 1
ATOM 1987 C CA . SER A 1 243 ? -5.008 0.362 6.121 1.00 87.06 243 SER A CA 1
ATOM 1988 C C . SER A 1 243 ? -6.113 1.100 6.875 1.00 87.06 243 SER A C 1
ATOM 1990 O O . SER A 1 243 ? -6.596 0.595 7.888 1.00 87.06 243 SER A O 1
ATOM 1992 N N . ILE A 1 244 ? -6.546 2.272 6.393 1.00 88.00 244 ILE A N 1
ATOM 1993 C CA . ILE A 1 244 ? -7.582 3.040 7.085 1.00 88.00 244 ILE A CA 1
ATOM 1994 C C . ILE A 1 244 ? -8.919 2.300 7.065 1.00 88.00 244 ILE A C 1
ATOM 1996 O O . ILE A 1 244 ? -9.527 2.157 8.118 1.00 88.00 244 ILE A O 1
ATOM 2000 N N . LEU A 1 245 ? -9.348 1.732 5.929 1.00 90.38 245 LEU A N 1
ATOM 2001 C CA . LEU A 1 245 ? -10.612 0.988 5.851 1.00 90.38 245 LEU A CA 1
ATOM 2002 C C . LEU A 1 245 ? -10.578 -0.268 6.726 1.00 90.38 245 LEU A C 1
ATOM 2004 O O . LEU A 1 245 ? -11.576 -0.589 7.374 1.00 90.38 245 LEU A O 1
ATOM 2008 N N . ALA A 1 246 ? -9.421 -0.929 6.806 1.00 91.75 246 ALA A N 1
ATOM 2009 C CA . ALA A 1 246 ? -9.223 -2.046 7.719 1.00 91.75 246 ALA A CA 1
ATOM 2010 C C . ALA A 1 246 ? -9.331 -1.616 9.191 1.00 91.75 246 ALA A C 1
ATOM 2012 O O . ALA A 1 246 ? -10.001 -2.283 9.973 1.00 91.75 246 ALA A O 1
ATOM 2013 N N . GLN A 1 247 ? -8.754 -0.472 9.570 1.00 90.56 247 GLN A N 1
ATOM 2014 C CA . GLN A 1 247 ? -8.875 0.064 10.929 1.00 90.56 247 GLN A CA 1
ATOM 2015 C C . GLN A 1 247 ? -10.302 0.496 11.262 1.00 90.56 247 GLN A C 1
ATOM 2017 O O . GLN A 1 247 ? -10.758 0.271 12.383 1.00 90.56 247 GLN A O 1
ATOM 2022 N N . ILE A 1 248 ? -11.014 1.089 10.296 1.00 91.44 248 ILE A N 1
ATOM 2023 C CA . ILE A 1 248 ? -12.445 1.388 10.399 1.00 91.44 248 ILE A CA 1
ATOM 2024 C C . ILE A 1 248 ? -13.099 0.030 10.773 1.00 91.44 248 ILE A C 1
ATOM 2026 O O . ILE A 1 248 ? -13.592 -0.115 11.898 1.00 91.44 248 ILE A O 1
ATOM 2030 N N . GLY A 1 249 ? -12.966 -1.014 9.948 1.00 92.38 249 GLY A N 1
ATOM 2031 C CA . GLY A 1 249 ? -13.501 -2.355 10.237 1.00 92.38 249 GLY A CA 1
ATOM 2032 C C . GLY A 1 249 ? -13.119 -2.941 11.611 1.00 92.38 249 GLY A C 1
ATOM 2033 O O . GLY A 1 249 ? -13.979 -3.448 12.331 1.00 92.38 249 GLY A O 1
ATOM 2034 N N . ALA A 1 250 ? -11.868 -2.804 12.044 1.00 93.12 250 ALA A N 1
ATOM 2035 C CA . ALA A 1 250 ? -11.398 -3.332 13.325 1.00 93.12 250 ALA A CA 1
ATOM 2036 C C . ALA A 1 250 ? -12.022 -2.634 14.550 1.00 93.12 250 ALA A C 1
ATOM 2038 O O . ALA A 1 250 ? -12.476 -3.284 15.503 1.00 93.12 250 ALA A O 1
ATOM 2039 N N . ILE A 1 251 ? -12.111 -1.301 14.517 1.00 92.81 251 ILE A N 1
ATOM 2040 C CA . ILE A 1 251 ? -12.743 -0.507 15.581 1.00 92.81 251 ILE A CA 1
ATOM 2041 C C . ILE A 1 251 ? -14.253 -0.770 15.625 1.00 92.81 251 ILE A C 1
ATOM 2043 O O . ILE A 1 251 ? -14.844 -0.839 16.707 1.00 92.81 251 ILE A O 1
ATOM 2047 N N . ALA A 1 252 ? -14.873 -0.996 14.462 1.00 92.31 252 ALA A N 1
ATOM 2048 C CA . ALA A 1 252 ? -16.260 -1.438 14.335 1.00 92.31 252 ALA A CA 1
ATOM 2049 C C . ALA A 1 252 ? -16.560 -2.683 15.159 1.00 92.31 252 ALA A C 1
ATOM 2051 O O . ALA A 1 252 ? -17.505 -2.703 15.949 1.00 92.31 252 ALA A O 1
ATOM 2052 N N . LEU A 1 253 ? -15.760 -3.722 14.914 1.00 93.25 253 LEU A N 1
ATOM 2053 C CA . LEU A 1 253 ? -15.916 -5.057 15.462 1.00 93.25 253 LEU A CA 1
ATOM 2054 C C . LEU A 1 253 ? -15.790 -5.003 16.975 1.00 93.25 253 LEU A C 1
ATOM 2056 O O . LEU A 1 253 ? -16.659 -5.493 17.699 1.00 93.25 253 LEU A O 1
ATOM 2060 N N . THR A 1 254 ? -14.767 -4.297 17.445 1.00 94.19 254 THR A N 1
ATOM 2061 C CA . THR A 1 254 ? -14.542 -4.067 18.869 1.00 94.19 254 THR A CA 1
ATOM 2062 C C . THR A 1 254 ? -15.728 -3.344 19.510 1.00 94.19 254 THR A C 1
ATOM 2064 O O . THR A 1 254 ? -16.286 -3.826 20.495 1.00 94.19 254 THR A O 1
ATOM 2067 N N . ARG A 1 255 ? -16.208 -2.242 18.915 1.00 94.31 255 ARG A N 1
ATOM 2068 C CA . ARG A 1 255 ? -17.387 -1.504 19.404 1.00 94.31 255 ARG A CA 1
ATOM 2069 C C . ARG A 1 255 ? -18.638 -2.382 19.467 1.00 94.31 255 ARG A C 1
ATOM 2071 O O . ARG A 1 255 ? -19.341 -2.365 20.471 1.00 94.31 255 ARG A O 1
ATOM 2078 N N . ILE A 1 256 ? -18.951 -3.117 18.398 1.00 92.06 256 ILE A N 1
ATOM 2079 C CA . ILE A 1 256 ? -20.145 -3.977 18.331 1.00 92.06 256 ILE A CA 1
ATOM 2080 C C . ILE A 1 256 ? -20.071 -5.071 19.399 1.00 92.06 256 ILE A C 1
ATOM 2082 O O . ILE A 1 256 ? -21.080 -5.372 20.031 1.00 92.06 256 ILE A O 1
ATOM 2086 N N . THR A 1 257 ? -18.877 -5.605 19.652 1.00 93.25 257 THR A N 1
ATOM 2087 C CA . THR A 1 257 ? -18.637 -6.588 20.714 1.00 93.25 257 THR A CA 1
ATOM 2088 C C . THR A 1 257 ? -18.902 -5.989 22.099 1.00 93.25 257 THR A C 1
ATOM 2090 O O . THR A 1 257 ? -19.604 -6.602 22.902 1.00 93.25 257 THR A O 1
ATOM 2093 N N . ILE A 1 258 ? -18.440 -4.758 22.363 1.00 93.38 258 ILE A N 1
ATOM 2094 C CA . ILE A 1 258 ? -18.749 -4.029 23.610 1.00 93.38 258 ILE A CA 1
ATOM 2095 C C . ILE A 1 258 ? -20.251 -3.810 23.753 1.00 93.38 258 ILE A C 1
ATOM 2097 O O . ILE A 1 258 ? -20.796 -4.006 24.830 1.00 93.38 258 ILE A O 1
ATOM 2101 N N . GLU A 1 259 ? -20.939 -3.404 22.688 1.00 90.75 259 GLU A N 1
ATOM 2102 C CA . GLU A 1 259 ? -22.384 -3.162 22.727 1.00 90.75 259 GLU A CA 1
ATOM 2103 C C . GLU A 1 259 ? -23.169 -4.460 22.972 1.00 90.75 259 GLU A C 1
ATOM 2105 O O . GLU A 1 259 ? -24.125 -4.456 23.748 1.00 90.75 259 GLU A O 1
ATOM 2110 N N . ALA A 1 260 ? -22.741 -5.573 22.368 1.00 89.69 260 ALA A N 1
ATOM 2111 C CA . ALA A 1 260 ? -23.362 -6.883 22.535 1.00 89.69 260 ALA A CA 1
ATOM 2112 C C . ALA A 1 260 ? -23.198 -7.434 23.962 1.00 89.69 260 ALA A C 1
ATOM 2114 O O . ALA A 1 260 ? -24.178 -7.903 24.541 1.00 89.69 260 ALA A O 1
ATOM 2115 N N . LEU A 1 261 ? -21.994 -7.338 24.537 1.00 89.12 261 LEU A N 1
ATOM 2116 C CA . LEU A 1 261 ? -21.688 -7.847 25.883 1.00 89.12 261 LEU A CA 1
ATOM 2117 C C . LEU A 1 261 ? -22.069 -6.849 26.994 1.00 89.12 261 LEU A C 1
ATOM 2119 O O . LEU A 1 261 ? -22.497 -7.223 28.084 1.00 89.12 261 LEU A O 1
ATOM 2123 N N . GLY A 1 262 ? -21.978 -5.548 26.725 1.00 85.50 262 GLY A N 1
ATOM 2124 C CA . GLY A 1 262 ? -22.261 -4.477 27.681 1.00 85.50 262 GLY A CA 1
ATOM 2125 C C . GLY A 1 262 ? -23.749 -4.271 27.966 1.00 85.50 262 GLY A C 1
ATOM 2126 O O . GLY A 1 262 ? -24.108 -3.933 29.099 1.00 85.50 262 GLY A O 1
ATOM 2127 N N . ALA A 1 263 ? -24.628 -4.517 26.985 1.00 72.88 263 ALA A N 1
ATOM 2128 C CA . ALA A 1 263 ? -26.080 -4.374 27.139 1.00 72.88 263 ALA A CA 1
ATOM 2129 C C . ALA A 1 263 ? -26.669 -5.276 28.240 1.00 72.88 263 ALA A C 1
ATOM 2131 O O . ALA A 1 263 ? -27.679 -4.922 28.847 1.00 72.88 263 ALA A O 1
ATOM 2132 N N . GLN A 1 264 ? -26.009 -6.391 28.560 1.00 60.47 264 GLN A N 1
ATOM 2133 C CA . GLN A 1 264 ? -26.439 -7.321 29.605 1.00 60.47 264 GLN A CA 1
ATOM 2134 C C . GLN A 1 264 ? -26.329 -6.718 31.019 1.00 60.47 264 GLN A C 1
ATOM 2136 O O . GLN A 1 264 ? -27.070 -7.093 31.918 1.00 60.47 264 GLN A O 1
ATOM 2141 N N . GLY A 1 265 ? -25.454 -5.729 31.239 1.00 57.69 265 GLY A N 1
ATOM 2142 C CA . GLY A 1 265 ? -25.142 -5.230 32.583 1.00 57.69 265 GLY A CA 1
ATOM 2143 C C . GLY A 1 265 ? -26.218 -4.381 33.272 1.00 57.69 265 GLY A C 1
ATOM 2144 O O . GLY A 1 265 ? -26.061 -4.092 34.451 1.00 57.69 265 GLY A O 1
ATOM 2145 N N . LYS A 1 266 ? -27.271 -3.945 32.570 1.00 60.66 266 LYS A N 1
ATOM 2146 C CA . LYS A 1 266 ? -28.294 -3.042 33.137 1.00 60.66 266 LYS A CA 1
ATOM 2147 C C . LYS A 1 266 ? -29.542 -3.749 33.677 1.00 60.66 266 LYS A C 1
ATOM 2149 O O . LYS A 1 266 ? -30.375 -3.077 34.271 1.00 60.66 266 LYS A O 1
ATOM 2154 N N . GLN A 1 267 ? -29.689 -5.060 33.468 1.00 49.59 267 GLN A N 1
ATOM 2155 C CA . GLN A 1 267 ? -30.932 -5.784 33.785 1.00 49.59 267 GLN A CA 1
ATOM 2156 C C . GLN A 1 267 ? -30.752 -7.088 34.573 1.00 49.59 267 GLN A C 1
ATOM 2158 O O . GLN A 1 267 ? -31.741 -7.757 34.855 1.00 49.59 267 GLN A O 1
ATOM 2163 N N . VAL A 1 268 ? -29.532 -7.468 34.953 1.00 49.84 268 VAL A N 1
ATOM 2164 C CA . VAL A 1 268 ? -29.315 -8.756 35.625 1.00 49.84 268 VAL A CA 1
ATOM 2165 C C . VAL A 1 268 ? -29.493 -8.592 37.132 1.00 49.84 268 VAL A C 1
ATOM 2167 O O . VAL A 1 268 ? -28.582 -8.171 37.842 1.00 49.84 268 VAL A O 1
ATOM 2170 N N . THR A 1 269 ? -30.682 -8.946 37.616 1.00 58.75 269 THR A N 1
ATOM 2171 C CA . THR A 1 269 ? -30.879 -9.411 38.995 1.00 58.75 269 THR A CA 1
ATOM 2172 C C . THR A 1 269 ? -29.916 -10.575 39.270 1.00 58.75 269 THR A C 1
ATOM 2174 O O . THR A 1 269 ? -29.720 -11.399 38.370 1.00 58.75 269 THR A O 1
ATOM 2177 N N . PRO A 1 270 ? -29.292 -10.660 40.460 1.00 59.16 270 PRO A N 1
ATOM 2178 C CA . PRO A 1 270 ? -28.284 -11.674 40.763 1.00 59.16 270 PRO A CA 1
ATOM 2179 C C . PRO A 1 270 ? -28.823 -13.079 40.437 1.00 59.16 270 PRO A C 1
ATOM 2181 O O . PRO A 1 270 ? -29.909 -13.433 40.900 1.00 59.16 270 PRO A O 1
ATOM 2184 N N . PRO A 1 271 ? -28.125 -13.864 39.596 1.00 55.28 271 PRO A N 1
ATOM 2185 C CA . PRO A 1 271 ? -28.632 -15.152 39.148 1.00 55.28 271 PRO A CA 1
ATOM 2186 C C . PRO A 1 271 ? -28.722 -16.134 40.320 1.00 55.28 271 PRO A C 1
ATOM 2188 O O . PRO A 1 271 ? -27.770 -16.289 41.085 1.00 55.28 271 PRO A O 1
ATOM 2191 N N . SER A 1 272 ? -29.842 -16.854 40.413 1.00 64.12 272 SER A N 1
ATOM 2192 C CA . SER A 1 272 ? -29.949 -18.075 41.216 1.00 64.12 272 SER A CA 1
ATOM 2193 C C . SER A 1 272 ? -28.834 -19.057 40.816 1.00 64.12 272 SER A C 1
ATOM 2195 O O . SER A 1 272 ? -28.532 -19.201 39.629 1.00 64.12 272 SER A O 1
ATOM 2197 N N . THR A 1 273 ? -28.244 -19.732 41.800 1.00 70.38 273 THR A N 1
ATOM 2198 C CA . THR A 1 273 ? -26.946 -20.448 41.875 1.00 70.38 273 THR A CA 1
ATOM 2199 C C . THR A 1 273 ? -26.603 -21.537 40.829 1.00 70.38 273 THR A C 1
ATOM 2201 O O . THR A 1 273 ? -25.638 -22.275 41.011 1.00 70.38 273 THR A O 1
ATOM 2204 N N . GLY A 1 274 ? -27.307 -21.660 39.702 1.00 77.75 274 GLY A N 1
ATOM 2205 C CA . GLY A 1 274 ? -27.082 -22.725 38.712 1.00 77.75 274 GLY A CA 1
ATOM 2206 C C . GLY A 1 274 ? -26.067 -22.402 37.599 1.00 77.75 274 GLY A C 1
ATOM 2207 O O . GLY A 1 274 ? -26.167 -21.373 36.933 1.00 77.75 274 GLY A O 1
ATOM 2208 N N . TYR A 1 275 ? -25.169 -23.346 37.281 1.00 74.69 275 TYR A N 1
ATOM 2209 C CA . TYR A 1 275 ? -24.226 -23.285 36.140 1.00 74.69 275 TYR A CA 1
ATOM 2210 C C . TYR A 1 275 ? -24.910 -23.060 34.773 1.00 74.69 275 TYR A C 1
ATOM 2212 O O . TYR A 1 275 ? -24.361 -22.414 33.889 1.00 74.69 275 TYR A O 1
ATOM 2220 N N . ARG A 1 276 ? -26.155 -23.512 34.574 1.00 74.00 276 ARG A N 1
ATOM 2221 C CA . ARG A 1 276 ? -26.901 -23.211 33.333 1.00 74.00 276 ARG A CA 1
ATOM 2222 C C . ARG A 1 276 ? -27.289 -21.731 33.217 1.00 74.00 276 ARG A C 1
ATOM 2224 O O . ARG A 1 276 ? -27.306 -21.194 32.113 1.00 74.00 276 ARG A O 1
ATOM 2231 N N . SER A 1 277 ? -27.548 -21.062 34.344 1.00 69.31 277 SER A N 1
ATOM 2232 C CA . SER A 1 277 ? -27.803 -19.614 34.401 1.00 69.31 277 SER A CA 1
ATOM 2233 C C . SER A 1 277 ? -26.540 -18.814 34.057 1.00 69.31 277 SER A C 1
ATOM 2235 O O . SER A 1 277 ? -26.607 -17.797 33.365 1.00 69.31 277 SER A O 1
ATOM 2237 N N . LEU A 1 278 ? -25.363 -19.335 34.428 1.00 67.12 278 LEU A N 1
ATOM 2238 C CA . LEU A 1 278 ? -24.070 -18.784 34.022 1.00 67.12 278 LEU A CA 1
ATOM 2239 C C . LEU A 1 278 ? -23.933 -18.748 32.497 1.00 67.12 278 LEU A C 1
ATOM 2241 O O . LEU A 1 278 ? -23.747 -17.685 31.918 1.00 67.12 278 LEU A O 1
ATOM 2245 N N . VAL A 1 279 ? -24.044 -19.902 31.840 1.00 74.50 279 VAL A N 1
ATOM 2246 C CA . VAL A 1 279 ? -23.813 -19.997 30.390 1.00 74.50 279 VAL A CA 1
ATOM 2247 C C . VAL A 1 279 ? -24.831 -19.150 29.622 1.00 74.50 279 VAL A C 1
ATOM 2249 O O . VAL A 1 279 ? -24.477 -18.459 28.669 1.00 74.50 279 VAL A O 1
ATOM 2252 N N . ARG A 1 280 ? -26.090 -19.126 30.080 1.00 73.31 280 ARG A N 1
ATOM 2253 C CA . ARG A 1 280 ? -27.150 -18.320 29.459 1.00 73.31 280 ARG A CA 1
ATOM 2254 C C . ARG A 1 280 ? -26.977 -16.816 29.673 1.00 73.31 280 ARG A C 1
ATOM 2256 O O . ARG A 1 280 ? -27.425 -16.052 28.829 1.00 73.31 280 ARG A O 1
ATOM 2263 N N . SER A 1 281 ? -26.341 -16.395 30.769 1.00 68.75 281 SER A N 1
ATOM 2264 C CA . SER A 1 281 ? -26.024 -14.980 31.011 1.00 68.75 281 SER A CA 1
ATOM 2265 C C . SER A 1 281 ? -24.765 -14.520 30.270 1.00 68.75 281 SER A C 1
ATOM 2267 O O . SER A 1 281 ? -24.672 -13.344 29.937 1.00 68.75 281 SER A O 1
ATOM 2269 N N . LEU A 1 282 ? -23.844 -15.436 29.940 1.00 69.50 282 LEU A N 1
ATOM 2270 C CA . LEU A 1 282 ? -22.672 -15.153 29.103 1.00 69.50 282 LEU A CA 1
ATOM 2271 C C . LEU A 1 282 ? -23.013 -15.030 27.613 1.00 69.50 282 LEU A C 1
ATOM 2273 O O . LEU A 1 282 ? -22.373 -14.264 26.895 1.00 69.50 282 LEU A O 1
ATOM 2277 N N . LEU A 1 283 ? -24.016 -15.766 27.131 1.00 81.06 283 LEU A N 1
ATOM 2278 C CA . LEU A 1 283 ? -24.400 -15.723 25.724 1.00 81.06 283 LEU A CA 1
ATOM 2279 C C . LEU A 1 283 ? -25.262 -14.482 25.422 1.00 81.06 283 LEU A C 1
ATOM 2281 O O . LEU A 1 283 ? -26.247 -14.225 26.123 1.00 81.06 283 LEU A O 1
ATOM 2285 N N . PRO A 1 284 ? -24.942 -13.704 24.368 1.00 81.94 284 PRO A N 1
ATOM 2286 C CA . PRO A 1 284 ? -25.836 -12.667 23.866 1.00 81.94 284 PRO A CA 1
ATOM 2287 C C . PRO A 1 284 ? -27.215 -13.256 23.557 1.00 81.94 284 PRO A C 1
ATOM 2289 O O . PRO A 1 284 ? -27.333 -14.432 23.208 1.00 81.94 284 PRO A O 1
ATOM 2292 N N . THR A 1 285 ? -28.267 -12.431 23.606 1.00 84.44 285 THR A N 1
ATOM 2293 C CA . THR A 1 285 ? -29.582 -12.873 23.104 1.00 84.44 285 THR A CA 1
ATOM 2294 C C . THR A 1 285 ? -29.438 -13.404 21.668 1.00 84.44 285 THR A C 1
ATOM 2296 O O . THR A 1 285 ? -28.622 -12.854 20.923 1.00 84.44 285 THR A O 1
ATOM 2299 N N . PRO A 1 286 ? -30.213 -14.413 21.227 1.00 85.12 286 PRO A N 1
ATOM 2300 C CA . PRO A 1 286 ? -30.076 -14.979 19.879 1.00 85.12 286 PRO A CA 1
ATOM 2301 C C . PRO A 1 286 ? -30.124 -13.920 18.767 1.00 85.12 286 PRO A C 1
ATOM 2303 O O . PRO A 1 286 ? -29.360 -13.979 17.808 1.00 85.12 286 PRO A O 1
ATOM 2306 N N . ALA A 1 287 ? -30.951 -12.883 18.938 1.00 84.44 287 ALA A N 1
ATOM 2307 C CA . ALA A 1 287 ? -31.022 -11.751 18.017 1.00 84.44 287 ALA A CA 1
ATOM 2308 C C . ALA A 1 287 ? -29.747 -10.883 18.023 1.00 84.44 287 ALA A C 1
ATOM 2310 O O . ALA A 1 287 ? -29.320 -10.408 16.970 1.00 84.44 287 ALA A O 1
ATOM 2311 N N . SER A 1 288 ? -29.130 -10.661 19.189 1.00 83.88 288 SER A N 1
ATOM 2312 C CA . SER A 1 288 ? -27.830 -9.984 19.294 1.00 83.88 288 SER A CA 1
ATOM 2313 C C . SER A 1 288 ? -26.701 -10.840 18.726 1.00 83.88 288 SER A C 1
ATOM 2315 O O . SER A 1 288 ? -25.817 -10.292 18.077 1.00 83.88 288 SER A O 1
ATOM 2317 N N . LEU A 1 289 ? -26.749 -12.160 18.926 1.00 85.50 289 LEU A N 1
ATOM 2318 C CA . LEU A 1 289 ? -25.772 -13.105 18.394 1.00 85.50 289 LEU A CA 1
ATOM 2319 C C . LEU A 1 289 ? -25.824 -13.138 16.865 1.00 85.50 289 LEU A C 1
ATOM 2321 O O . LEU A 1 289 ? -24.795 -12.964 16.231 1.00 85.50 289 LEU A O 1
ATOM 2325 N N . LEU A 1 290 ? -27.014 -13.253 16.267 1.00 86.19 290 LEU A N 1
ATOM 2326 C CA . LEU A 1 290 ? -27.173 -13.228 14.810 1.00 86.19 290 LEU A CA 1
ATOM 2327 C C . LEU A 1 290 ? -26.653 -11.914 14.210 1.00 86.19 290 LEU A C 1
ATOM 2329 O O . LEU A 1 290 ? -25.933 -11.924 13.213 1.00 86.19 290 LEU A O 1
ATOM 2333 N N . LYS A 1 291 ? -26.967 -10.776 14.847 1.00 83.31 291 LYS A N 1
ATOM 2334 C CA . LYS A 1 291 ? -26.438 -9.463 14.443 1.00 83.31 291 LYS A CA 1
ATOM 2335 C C . LYS A 1 291 ? -24.922 -9.388 14.586 1.00 83.31 291 LYS A C 1
ATOM 2337 O O . LYS A 1 291 ? -24.275 -8.816 13.715 1.00 83.31 291 LYS A O 1
ATOM 2342 N N . LEU A 1 292 ? -24.370 -9.931 15.670 1.00 86.94 292 LEU A N 1
ATOM 2343 C CA . LEU A 1 292 ? -22.931 -9.991 15.891 1.00 86.94 292 LEU A CA 1
ATOM 2344 C C . LEU A 1 292 ? -22.277 -10.848 14.807 1.00 86.94 292 LEU A C 1
ATOM 2346 O O . LEU A 1 292 ? -21.387 -10.350 14.141 1.00 86.94 292 LEU A O 1
ATOM 2350 N N . CYS A 1 293 ? -22.762 -12.062 14.547 1.00 88.50 293 CYS A N 1
ATOM 2351 C CA . CYS A 1 293 ? -22.238 -12.949 13.508 1.00 88.50 293 CYS A CA 1
ATOM 2352 C C . CYS A 1 293 ? -22.282 -12.297 12.120 1.00 88.50 293 CYS A C 1
ATOM 2354 O O . CYS A 1 293 ? -21.253 -12.226 11.454 1.00 88.50 293 CYS A O 1
ATOM 2356 N N . ALA A 1 294 ? -23.432 -11.750 11.710 1.00 86.50 294 ALA A N 1
ATOM 2357 C CA . ALA A 1 294 ? -23.579 -11.115 10.401 1.00 86.50 294 ALA A CA 1
ATOM 2358 C C . ALA A 1 294 ? -22.652 -9.896 10.236 1.00 86.50 294 ALA A C 1
ATOM 2360 O O . ALA A 1 294 ? -21.950 -9.775 9.230 1.00 86.50 294 ALA A O 1
ATOM 2361 N N . CYS A 1 295 ? -22.601 -9.011 11.240 1.00 87.56 295 CYS A N 1
ATOM 2362 C CA . CYS A 1 295 ? -21.686 -7.870 11.233 1.00 87.56 295 CYS A CA 1
ATOM 2363 C C . CYS A 1 295 ? -20.225 -8.323 11.256 1.00 87.56 295 CYS A C 1
ATOM 2365 O O . CYS A 1 295 ? -19.406 -7.740 10.552 1.00 87.56 295 CYS A O 1
ATOM 2367 N N . THR A 1 296 ? -19.901 -9.351 12.041 1.00 90.00 296 THR A N 1
ATOM 2368 C CA . THR A 1 296 ? -18.537 -9.852 12.180 1.00 90.00 296 THR A CA 1
ATOM 2369 C C . THR A 1 296 ? -18.028 -10.427 10.870 1.00 90.00 296 THR A C 1
ATOM 2371 O O . THR A 1 296 ? -16.944 -10.051 10.448 1.00 90.00 296 THR A O 1
ATOM 2374 N N . CYS A 1 297 ? -18.812 -11.246 10.168 1.00 90.69 297 CYS A N 1
ATOM 2375 C CA . CYS A 1 297 ? -18.414 -11.774 8.863 1.00 90.69 297 CYS A CA 1
ATOM 2376 C C . CYS A 1 297 ? -18.151 -10.651 7.849 1.00 90.69 297 CYS A C 1
ATOM 2378 O O . CYS A 1 297 ? -17.084 -10.614 7.238 1.00 90.69 297 CYS A O 1
ATOM 2380 N N . ALA A 1 298 ? -19.081 -9.700 7.712 1.00 89.00 298 ALA A N 1
ATOM 2381 C CA . ALA A 1 298 ? -18.949 -8.612 6.745 1.00 89.00 298 ALA A CA 1
ATOM 2382 C C . ALA A 1 298 ? -17.776 -7.669 7.069 1.00 89.00 298 ALA A C 1
ATOM 2384 O O . ALA A 1 298 ? -17.022 -7.279 6.179 1.00 89.00 298 ALA A O 1
ATOM 2385 N N . LEU A 1 299 ? -17.592 -7.313 8.342 1.00 91.56 299 LEU A N 1
ATOM 2386 C CA . LEU A 1 299 ? -16.514 -6.422 8.768 1.00 91.56 299 LEU A CA 1
ATOM 2387 C C . LEU A 1 299 ? -15.156 -7.117 8.763 1.00 91.56 299 LEU A C 1
ATOM 2389 O O . LEU A 1 299 ? -14.167 -6.471 8.431 1.00 91.56 299 LEU A O 1
ATOM 2393 N N . SER A 1 300 ? -15.089 -8.412 9.071 1.00 93.69 300 SER A N 1
ATOM 2394 C CA . SER A 1 300 ? -13.863 -9.197 8.917 1.00 93.69 300 SER A CA 1
ATOM 2395 C C . SER A 1 300 ? -13.479 -9.309 7.448 1.00 93.69 300 SER A C 1
ATOM 2397 O O . SER A 1 300 ? -12.319 -9.087 7.128 1.00 93.69 300 SER A O 1
ATOM 2399 N N . ALA A 1 301 ? -14.433 -9.543 6.541 1.00 92.19 301 ALA A N 1
ATOM 2400 C CA . ALA A 1 301 ? -14.163 -9.528 5.104 1.00 92.19 301 ALA A CA 1
ATOM 2401 C C . ALA A 1 301 ? -13.639 -8.156 4.649 1.00 92.19 301 ALA A C 1
ATOM 2403 O O . ALA A 1 301 ? -12.587 -8.086 4.020 1.00 92.19 301 ALA A O 1
ATOM 2404 N N . LEU A 1 302 ? -14.306 -7.063 5.047 1.00 92.00 302 LEU A N 1
ATOM 2405 C CA . LEU A 1 302 ? -13.841 -5.698 4.779 1.00 92.00 302 LEU A CA 1
ATOM 2406 C C . LEU A 1 302 ? -12.431 -5.470 5.332 1.00 92.00 302 LEU A C 1
ATOM 2408 O O . LEU A 1 302 ? -11.595 -4.862 4.678 1.00 92.00 302 LEU A O 1
ATOM 2412 N N . THR A 1 303 ? -12.154 -5.948 6.538 1.00 93.56 303 THR A N 1
ATOM 2413 C CA . THR A 1 303 ? -10.860 -5.752 7.187 1.00 93.56 303 THR A CA 1
ATOM 2414 C C . THR A 1 303 ? -9.767 -6.550 6.479 1.00 93.56 303 THR A C 1
ATOM 2416 O O . THR A 1 303 ? -8.735 -5.987 6.129 1.00 93.56 303 THR A O 1
ATOM 2419 N N . ALA A 1 304 ? -10.016 -7.827 6.188 1.00 93.12 304 ALA A N 1
ATOM 2420 C CA . ALA A 1 304 ? -9.087 -8.732 5.519 1.00 93.12 304 ALA A CA 1
ATOM 2421 C C . ALA A 1 304 ? -8.732 -8.262 4.103 1.00 93.12 304 ALA A C 1
ATOM 2423 O O . ALA A 1 304 ? -7.553 -8.180 3.765 1.00 93.12 304 ALA A O 1
ATOM 2424 N N . LEU A 1 305 ? -9.748 -7.880 3.319 1.00 91.50 305 LEU A N 1
ATOM 2425 C CA . LEU A 1 305 ? -9.632 -7.418 1.927 1.00 91.50 305 LEU A CA 1
ATOM 2426 C C . LEU A 1 305 ? -9.125 -5.984 1.796 1.00 91.50 305 LEU A C 1
ATOM 2428 O O . LEU A 1 305 ? -9.201 -5.378 0.735 1.00 91.50 305 LEU A O 1
ATOM 2432 N N . ASN A 1 306 ? -8.656 -5.395 2.885 1.00 90.94 306 ASN A N 1
ATOM 2433 C CA . ASN A 1 306 ? -7.988 -4.110 2.849 1.00 90.94 306 ASN A CA 1
ATOM 2434 C C . ASN A 1 306 ? -6.631 -4.234 3.528 1.00 90.94 306 ASN A C 1
ATOM 2436 O O . ASN A 1 306 ? -5.607 -3.857 2.959 1.00 90.94 306 ASN A O 1
ATOM 2440 N N . HIS A 1 307 ? -6.584 -4.826 4.716 1.00 89.94 307 HIS A N 1
ATOM 2441 C CA . HIS A 1 307 ? -5.333 -5.073 5.403 1.00 89.94 307 HIS A CA 1
ATOM 2442 C C . HIS A 1 307 ? -5.471 -6.231 6.393 1.00 89.94 307 HIS A C 1
ATOM 2444 O O . HIS A 1 307 ? -6.103 -6.082 7.436 1.00 89.94 307 HIS A O 1
ATOM 2450 N N . ILE A 1 308 ? -4.804 -7.361 6.134 1.00 89.81 308 ILE A N 1
ATOM 2451 C CA . ILE A 1 308 ? -4.915 -8.563 6.981 1.00 89.81 308 ILE A CA 1
ATOM 2452 C C . ILE A 1 308 ? -4.588 -8.298 8.461 1.00 89.81 308 ILE A C 1
ATOM 2454 O O . ILE A 1 308 ? -5.263 -8.803 9.350 1.00 89.81 308 ILE A O 1
ATOM 2458 N N . GLN A 1 309 ? -3.626 -7.414 8.744 1.00 87.25 309 GLN A N 1
ATOM 2459 C CA . GLN A 1 309 ? -3.305 -6.966 10.111 1.00 87.25 309 GLN A CA 1
ATOM 2460 C C . GLN A 1 309 ? -4.470 -6.316 10.850 1.00 87.25 309 GLN A C 1
ATOM 2462 O O . GLN A 1 309 ? -4.535 -6.409 12.072 1.00 87.25 309 GLN A O 1
ATOM 2467 N N . GLY A 1 310 ? -5.408 -5.699 10.132 1.00 90.25 310 GLY A N 1
ATOM 2468 C CA . GLY A 1 310 ? -6.631 -5.194 10.735 1.00 90.25 310 GLY A CA 1
ATOM 2469 C C . GLY A 1 310 ? -7.414 -6.300 11.448 1.00 90.25 310 GLY A C 1
ATOM 2470 O O . GLY A 1 310 ? -8.039 -6.021 12.465 1.00 90.25 310 GLY A O 1
ATOM 2471 N N . LEU A 1 311 ? -7.346 -7.559 10.984 1.00 92.12 311 LEU A N 1
ATOM 2472 C CA . LEU A 1 311 ? -7.965 -8.688 11.686 1.00 92.12 311 LEU A CA 1
ATOM 2473 C C . LEU A 1 311 ? -7.269 -8.974 13.014 1.00 92.12 311 LEU A C 1
ATOM 2475 O O . LEU A 1 311 ? -7.949 -9.246 13.997 1.00 92.12 311 LEU A O 1
ATOM 2479 N N . GLY A 1 312 ? -5.937 -8.885 13.059 1.00 91.12 312 GLY A N 1
ATOM 2480 C CA . GLY A 1 312 ? -5.175 -9.013 14.302 1.00 91.12 312 GLY A CA 1
ATOM 2481 C C . GLY A 1 312 ? -5.558 -7.921 15.301 1.00 91.12 312 GLY A C 1
ATOM 2482 O O . GLY A 1 312 ? -5.883 -8.214 16.449 1.00 91.12 312 GLY A O 1
ATOM 2483 N N . ILE A 1 313 ? -5.641 -6.673 14.830 1.00 91.62 313 ILE A N 1
ATOM 2484 C CA . ILE A 1 313 ? -6.093 -5.520 15.621 1.00 91.62 313 ILE A CA 1
ATOM 2485 C C . ILE A 1 313 ? -7.519 -5.744 16.151 1.00 91.62 313 ILE A C 1
ATOM 2487 O O . ILE A 1 313 ? -7.778 -5.562 17.342 1.00 91.62 313 ILE A O 1
ATOM 2491 N N . ALA A 1 314 ? -8.442 -6.176 15.286 1.00 94.00 314 ALA A N 1
ATOM 2492 C CA . ALA A 1 314 ? -9.820 -6.478 15.660 1.00 94.00 314 ALA A CA 1
ATOM 2493 C C . ALA A 1 314 ? -9.897 -7.625 16.675 1.00 94.00 314 ALA A C 1
ATOM 2495 O O . ALA A 1 314 ? -10.627 -7.530 17.658 1.00 94.00 314 ALA A O 1
ATOM 2496 N N . GLY A 1 315 ? -9.126 -8.692 16.455 1.00 94.38 315 GLY A N 1
ATOM 2497 C CA . GLY A 1 315 ? -9.050 -9.858 17.327 1.00 94.38 315 GLY A CA 1
ATOM 2498 C C . GLY A 1 315 ? -8.556 -9.498 18.724 1.00 94.38 315 GLY A C 1
ATOM 2499 O O . GLY A 1 315 ? -9.191 -9.881 19.703 1.00 94.38 315 GLY A O 1
ATOM 2500 N N . LEU A 1 316 ? -7.493 -8.692 18.829 1.00 93.94 316 LEU A N 1
ATOM 2501 C CA . LEU A 1 316 ? -6.990 -8.182 20.110 1.00 93.94 316 LEU A CA 1
ATOM 2502 C C . LEU A 1 316 ? -8.022 -7.294 20.817 1.00 93.94 316 LEU A C 1
ATOM 2504 O O . LEU A 1 316 ? -8.220 -7.425 22.025 1.00 93.94 316 LEU A O 1
ATOM 2508 N N . GLY A 1 317 ? -8.720 -6.432 20.071 1.00 94.69 317 GLY A N 1
ATOM 2509 C CA . GLY A 1 317 ? -9.810 -5.615 20.604 1.00 94.69 317 GLY A CA 1
ATOM 2510 C C . GLY A 1 317 ? -10.968 -6.460 21.143 1.00 94.69 317 GLY A C 1
ATOM 2511 O O . GLY A 1 317 ? -11.410 -6.249 22.270 1.00 94.69 317 GLY A O 1
ATOM 2512 N N . ILE A 1 318 ? -11.430 -7.458 20.385 1.00 94.88 318 ILE A N 1
ATOM 2513 C CA . ILE A 1 318 ? -12.473 -8.407 20.809 1.00 94.88 318 ILE A CA 1
ATOM 2514 C C . ILE A 1 318 ? -12.025 -9.180 22.052 1.00 94.88 318 ILE A C 1
ATOM 2516 O O . ILE A 1 318 ? -12.780 -9.262 23.022 1.00 94.88 318 ILE A O 1
ATOM 2520 N N . LEU A 1 319 ? -10.798 -9.707 22.051 1.00 94.56 319 LEU A N 1
ATOM 2521 C CA . LEU A 1 319 ? -10.232 -10.460 23.169 1.00 94.56 319 LEU A CA 1
ATOM 2522 C C . LEU A 1 319 ? -10.208 -9.624 24.454 1.00 94.56 319 LEU A C 1
ATOM 2524 O O . LEU A 1 319 ? -10.621 -10.109 25.507 1.00 94.56 319 LEU A O 1
ATOM 2528 N N . ALA A 1 320 ? -9.815 -8.351 24.363 1.00 95.25 320 ALA A N 1
ATOM 2529 C CA . ALA A 1 320 ? -9.832 -7.428 25.495 1.00 95.25 320 ALA A CA 1
ATOM 2530 C C . ALA A 1 320 ? -11.243 -7.249 26.084 1.00 95.25 320 ALA A C 1
ATOM 2532 O O . ALA A 1 320 ? -11.427 -7.240 27.303 1.00 95.25 320 ALA A O 1
ATOM 2533 N N . VAL A 1 321 ? -12.260 -7.146 25.224 1.00 95.12 321 VAL A N 1
ATOM 2534 C CA . VAL A 1 321 ? -13.662 -7.009 25.649 1.00 95.12 321 VAL A CA 1
ATOM 2535 C C . VAL A 1 321 ? -14.177 -8.307 26.277 1.00 95.12 321 VAL A C 1
ATOM 2537 O O . VAL A 1 321 ? -14.904 -8.257 27.270 1.00 95.12 321 VAL A O 1
ATOM 2540 N N . VAL A 1 322 ? -13.776 -9.468 25.752 1.00 92.56 322 VAL A N 1
ATOM 2541 C CA . VAL A 1 322 ? -14.096 -10.775 26.344 1.00 92.56 322 VAL A CA 1
ATOM 2542 C C . VAL A 1 322 ? -13.472 -10.902 27.735 1.00 92.56 322 VAL A C 1
ATOM 2544 O O . VAL A 1 322 ? -14.185 -11.239 28.680 1.00 92.56 322 VAL A O 1
ATOM 2547 N N . PHE A 1 323 ? -12.188 -10.563 27.903 1.00 93.19 323 PHE A N 1
ATOM 2548 C CA . PHE A 1 323 ? -11.520 -10.570 29.212 1.00 93.19 323 PHE A CA 1
ATOM 2549 C C . PHE A 1 323 ? -12.214 -9.654 30.218 1.00 93.19 323 PHE A C 1
ATOM 2551 O O . PHE A 1 323 ? -12.533 -10.088 31.327 1.00 93.19 323 PHE A O 1
ATOM 2558 N N . TRP A 1 324 ? -12.540 -8.425 29.810 1.00 94.25 324 TRP A N 1
ATOM 2559 C CA . TRP A 1 324 ? -13.330 -7.508 30.627 1.00 94.25 324 TRP A CA 1
ATOM 2560 C C . TRP A 1 324 ? -14.673 -8.119 31.056 1.00 94.25 324 TRP A C 1
ATOM 2562 O O . TRP A 1 324 ? -15.038 -8.064 32.232 1.00 94.25 324 TRP A O 1
ATOM 2572 N N . SER A 1 325 ? -15.405 -8.723 30.116 1.00 91.12 325 SER A N 1
ATOM 2573 C CA . SER A 1 325 ? -16.719 -9.316 30.380 1.00 91.12 325 SER A CA 1
ATOM 2574 C C . SER A 1 325 ? -16.640 -10.500 31.349 1.00 91.12 325 SER A C 1
ATOM 2576 O O . SER A 1 325 ? -17.478 -10.614 32.244 1.00 91.12 325 SER A O 1
ATOM 2578 N N . LEU A 1 326 ? -15.620 -11.355 31.217 1.00 87.44 326 LEU A N 1
ATOM 2579 C CA . LEU A 1 326 ? -15.391 -12.493 32.114 1.00 87.44 326 LEU A CA 1
ATOM 2580 C C . LEU A 1 326 ? -15.064 -12.032 33.543 1.00 87.44 326 LEU A C 1
ATOM 2582 O O . LEU A 1 326 ? -15.613 -12.554 34.516 1.00 87.44 326 LEU A O 1
ATOM 2586 N N . ILE A 1 327 ? -14.210 -11.014 33.680 1.00 88.06 327 ILE A N 1
ATOM 2587 C CA . ILE A 1 327 ? -13.741 -10.520 34.983 1.00 88.06 327 ILE A CA 1
ATOM 2588 C C . ILE A 1 327 ? -14.807 -9.683 35.691 1.00 88.06 327 ILE A C 1
ATOM 2590 O O . ILE A 1 327 ? -14.929 -9.755 36.917 1.00 88.06 327 ILE A O 1
ATOM 2594 N N . LYS A 1 328 ? -15.645 -8.962 34.932 1.00 82.31 328 LYS A N 1
ATOM 2595 C CA . LYS A 1 328 ? -16.840 -8.279 35.455 1.00 82.31 328 LYS A CA 1
ATOM 2596 C C . LYS A 1 328 ? -17.734 -9.203 36.263 1.00 82.31 328 LYS A C 1
ATOM 2598 O O . LYS A 1 328 ? -18.377 -8.751 37.206 1.00 82.31 328 LYS A O 1
ATOM 2603 N N . TRP A 1 329 ? -17.769 -10.473 35.888 1.00 67.19 329 TRP A N 1
ATOM 2604 C CA . TRP A 1 329 ? -18.627 -11.452 36.519 1.00 67.19 329 TRP A CA 1
ATOM 2605 C C . TRP A 1 329 ? -17.994 -12.075 37.774 1.00 67.19 329 TRP A C 1
ATOM 2607 O O . TRP A 1 329 ? -18.658 -12.173 38.805 1.00 67.19 329 TRP A O 1
ATOM 2617 N N . LYS A 1 330 ? -16.702 -12.443 37.731 1.00 81.81 330 LYS A N 1
ATOM 2618 C CA . LYS A 1 330 ? -15.951 -12.952 38.895 1.00 81.81 330 LYS A CA 1
ATOM 2619 C C . LYS A 1 330 ? -14.508 -12.455 38.903 1.00 81.81 330 LYS A C 1
ATOM 2621 O O . LYS A 1 330 ? -13.727 -12.825 38.035 1.00 81.81 330 LYS A O 1
ATOM 2626 N N . ARG A 1 331 ? -14.098 -11.757 39.971 1.00 84.00 331 ARG A N 1
ATOM 2627 C CA . ARG A 1 331 ? -12.691 -11.341 40.169 1.00 84.00 331 ARG A CA 1
ATOM 2628 C C . ARG A 1 331 ? -11.712 -12.523 40.164 1.00 84.00 331 ARG A C 1
ATOM 2630 O O . ARG A 1 331 ? -10.623 -12.401 39.620 1.00 84.00 331 ARG A O 1
ATOM 2637 N N . ALA A 1 332 ? -12.127 -13.685 40.678 1.00 86.25 332 ALA A N 1
ATOM 2638 C CA . ALA A 1 332 ? -11.329 -14.915 40.641 1.00 86.25 332 ALA A CA 1
ATOM 2639 C C . ALA A 1 332 ? -11.014 -15.406 39.211 1.00 86.25 332 ALA A C 1
ATOM 2641 O O . ALA A 1 332 ? -10.027 -16.111 39.015 1.00 86.25 332 ALA A O 1
ATOM 2642 N N . ALA A 1 333 ? -11.805 -15.014 38.202 1.00 85.44 333 ALA A N 1
ATOM 2643 C CA . ALA A 1 333 ? -11.535 -15.353 36.805 1.00 85.44 333 ALA A CA 1
ATOM 2644 C C . ALA A 1 333 ? -10.210 -14.757 36.307 1.00 85.44 333 ALA A C 1
ATOM 2646 O O . ALA A 1 333 ? -9.597 -15.328 35.414 1.00 85.44 333 ALA A O 1
ATOM 2647 N N . PHE A 1 334 ? -9.738 -13.657 36.907 1.00 88.56 334 PHE A N 1
ATOM 2648 C CA . PHE A 1 334 ? -8.436 -13.080 36.578 1.00 88.56 334 PHE A CA 1
ATOM 2649 C C . PHE A 1 334 ? -7.282 -14.044 36.885 1.00 88.56 334 PHE A C 1
ATOM 2651 O O . PHE A 1 334 ? -6.419 -14.250 36.037 1.00 88.56 334 PHE A O 1
ATOM 2658 N N . GLY A 1 335 ? -7.298 -14.686 38.061 1.00 90.19 335 GLY A N 1
ATOM 2659 C CA . GLY A 1 335 ? -6.275 -15.663 38.443 1.00 90.19 335 GLY A CA 1
ATOM 2660 C C . GLY A 1 335 ? -6.265 -16.873 37.509 1.00 90.19 335 GLY A C 1
ATOM 2661 O O . GLY A 1 335 ? -5.215 -17.258 37.006 1.00 90.19 335 GLY A O 1
ATOM 2662 N N . TRP A 1 336 ? -7.446 -17.411 37.189 1.00 91.25 336 TRP A N 1
ATOM 2663 C CA . TRP A 1 336 ? -7.574 -18.504 36.220 1.00 91.25 336 TRP A CA 1
ATOM 2664 C C . TRP A 1 336 ? -7.094 -18.117 34.825 1.00 91.25 336 TRP A C 1
ATOM 2666 O O . TRP A 1 336 ? -6.405 -18.901 34.180 1.00 91.25 336 TRP A O 1
ATOM 2676 N N . LEU A 1 337 ? -7.416 -16.906 34.367 1.00 89.75 337 LEU A N 1
ATOM 2677 C CA . LEU A 1 337 ? -6.953 -16.413 33.078 1.00 89.75 337 LEU A CA 1
ATOM 2678 C C . LEU A 1 337 ? -5.422 -16.319 33.034 1.00 89.75 337 LEU A C 1
ATOM 2680 O O . LEU A 1 337 ? -4.821 -16.763 32.061 1.00 89.75 337 LEU A O 1
ATOM 2684 N N . ALA A 1 338 ? -4.793 -15.804 34.093 1.00 92.69 338 ALA A N 1
ATOM 2685 C CA . ALA A 1 338 ? -3.337 -15.742 34.200 1.00 92.69 338 ALA A CA 1
ATOM 2686 C C . ALA A 1 338 ? -2.697 -17.141 34.170 1.00 92.69 338 ALA A C 1
ATOM 2688 O O . ALA A 1 338 ? -1.731 -17.354 33.440 1.00 92.69 338 ALA A O 1
ATOM 2689 N N . VAL A 1 339 ? -3.271 -18.110 34.896 1.00 95.31 339 VAL A N 1
ATOM 2690 C CA . VAL A 1 339 ? -2.814 -19.510 34.880 1.00 95.31 339 VAL A CA 1
ATOM 2691 C C . VAL A 1 339 ? -2.942 -20.114 33.482 1.00 95.31 339 VAL A C 1
ATOM 2693 O O . VAL A 1 339 ? -1.989 -20.708 32.991 1.00 95.31 339 VAL A O 1
ATOM 2696 N N . VAL A 1 340 ? -4.077 -19.926 32.801 1.00 94.06 340 VAL A N 1
ATOM 2697 C CA . VAL A 1 340 ? -4.284 -20.434 31.434 1.00 94.06 340 VAL A CA 1
ATOM 2698 C C . VAL A 1 340 ? -3.284 -19.816 30.454 1.00 94.06 340 VAL A C 1
ATOM 2700 O O . VAL A 1 340 ? -2.670 -20.543 29.679 1.00 94.06 340 VAL A O 1
ATOM 2703 N N . ILE A 1 341 ? -3.071 -18.499 30.505 1.00 93.81 341 ILE A N 1
ATOM 2704 C CA . ILE A 1 341 ? -2.094 -17.785 29.664 1.00 93.81 341 ILE A CA 1
ATOM 2705 C C . ILE A 1 341 ? -0.673 -18.314 29.900 1.00 93.81 341 ILE A C 1
ATOM 2707 O O . ILE A 1 341 ? 0.070 -18.534 28.939 1.00 93.81 341 ILE A O 1
ATOM 2711 N N . LEU A 1 342 ? -0.295 -18.550 31.160 1.00 95.50 342 LEU A N 1
ATOM 2712 C CA . LEU A 1 342 ? 1.008 -19.107 31.514 1.00 95.50 342 LEU A CA 1
ATOM 2713 C C . LEU A 1 342 ? 1.162 -20.541 30.996 1.00 95.50 342 LEU A C 1
ATOM 2715 O O . LEU A 1 342 ? 2.156 -20.841 30.342 1.00 95.50 342 LEU A O 1
ATOM 2719 N N . LEU A 1 343 ? 0.170 -21.405 31.231 1.00 96.56 343 LEU A N 1
ATOM 2720 C CA . LEU A 1 343 ? 0.187 -22.795 30.766 1.00 96.56 343 LEU A CA 1
ATOM 2721 C C . LEU A 1 343 ? 0.259 -22.882 29.240 1.00 96.56 343 LEU A C 1
ATOM 2723 O O . LEU A 1 343 ? 1.053 -23.659 28.719 1.00 96.56 343 LEU A O 1
ATOM 2727 N N . LEU A 1 344 ? -0.509 -22.056 28.522 1.00 95.62 344 LEU A N 1
ATOM 2728 C CA . LEU A 1 344 ? -0.439 -21.974 27.062 1.00 95.62 344 LEU A CA 1
ATOM 2729 C C . LEU A 1 344 ? 0.938 -21.500 26.591 1.00 95.62 344 LEU A C 1
ATOM 2731 O O . LEU A 1 344 ? 1.488 -22.078 25.660 1.00 95.62 344 LEU A O 1
ATOM 2735 N N . SER A 1 345 ? 1.521 -20.498 27.253 1.00 95.62 345 SER A N 1
ATOM 2736 C CA . SER A 1 345 ? 2.867 -20.007 26.932 1.00 95.62 345 SER A CA 1
ATOM 2737 C C . SER A 1 345 ? 3.936 -21.083 27.127 1.00 95.62 345 SER A C 1
ATOM 2739 O O . SER A 1 345 ? 4.748 -21.303 26.233 1.00 95.62 345 SER A O 1
ATOM 2741 N N . VAL A 1 346 ? 3.905 -21.790 28.263 1.00 95.69 346 VAL A N 1
ATOM 2742 C CA . VAL A 1 346 ? 4.814 -22.908 28.555 1.00 95.69 346 VAL A CA 1
ATOM 2743 C C . VAL A 1 346 ? 4.630 -24.021 27.526 1.00 95.69 346 VAL A C 1
ATOM 2745 O O . VAL A 1 346 ? 5.609 -24.477 26.943 1.00 95.69 346 VAL A O 1
ATOM 2748 N N . ALA A 1 347 ? 3.386 -24.419 27.248 1.00 95.56 347 ALA A N 1
ATOM 2749 C CA . ALA A 1 347 ? 3.085 -25.444 26.255 1.00 95.56 347 ALA A CA 1
ATOM 2750 C C . ALA A 1 347 ? 3.603 -25.052 24.863 1.00 95.56 347 ALA A C 1
ATOM 2752 O O . ALA A 1 347 ? 4.230 -25.862 24.193 1.00 95.56 347 ALA A O 1
ATOM 2753 N N . THR A 1 348 ? 3.414 -23.803 24.434 1.00 94.06 348 THR A N 1
ATOM 2754 C CA . THR A 1 348 ? 3.972 -23.304 23.170 1.00 94.06 348 THR A CA 1
ATOM 2755 C C . THR A 1 348 ? 5.494 -23.420 23.137 1.00 94.06 348 THR A C 1
ATOM 2757 O O . THR A 1 348 ? 6.028 -23.952 22.171 1.00 94.06 348 THR A O 1
ATOM 2760 N N . VAL A 1 349 ? 6.200 -22.971 24.177 1.00 91.81 349 VAL A N 1
ATOM 2761 C CA . VAL A 1 349 ? 7.672 -23.027 24.207 1.00 91.81 349 VAL A CA 1
ATOM 2762 C C . VAL A 1 349 ? 8.188 -24.473 24.225 1.00 91.81 349 VAL A C 1
ATOM 2764 O O . VAL A 1 349 ? 9.203 -24.761 23.596 1.00 91.81 349 VAL A O 1
ATOM 2767 N N . LEU A 1 350 ? 7.496 -25.387 24.913 1.00 93.38 350 LEU A N 1
ATOM 2768 C CA . LEU A 1 350 ? 7.902 -26.793 25.015 1.00 93.38 350 LEU A CA 1
ATOM 2769 C C . LEU A 1 350 ? 7.567 -27.620 23.767 1.00 93.38 350 LEU A C 1
ATOM 2771 O O . LEU A 1 350 ? 8.339 -28.510 23.414 1.00 93.38 350 LEU A O 1
ATOM 2775 N N . PHE A 1 351 ? 6.426 -27.360 23.120 1.00 94.00 351 PHE A N 1
ATOM 2776 C CA . PHE A 1 351 ? 5.892 -28.223 22.060 1.00 94.00 351 PHE A CA 1
ATOM 2777 C C . PHE A 1 351 ? 6.021 -27.656 20.641 1.00 94.00 351 PHE A C 1
ATOM 2779 O O . PHE A 1 351 ? 5.868 -28.424 19.691 1.00 94.00 351 PHE A O 1
ATOM 2786 N N . ILE A 1 352 ? 6.306 -26.360 20.446 1.00 89.38 352 ILE A N 1
ATOM 2787 C CA . ILE A 1 352 ? 6.601 -25.851 19.097 1.00 89.38 352 ILE A CA 1
ATOM 2788 C C . ILE A 1 352 ? 7.952 -26.420 18.633 1.00 89.38 352 ILE A C 1
ATOM 2790 O O . ILE A 1 352 ? 8.959 -26.241 19.324 1.00 89.38 352 ILE A O 1
ATOM 2794 N N . PRO A 1 353 ? 8.017 -27.090 17.463 1.00 86.81 353 PRO A N 1
ATOM 2795 C CA . PRO A 1 353 ? 9.274 -27.632 16.960 1.00 86.81 353 PRO A CA 1
ATOM 2796 C C . PRO A 1 353 ? 10.321 -26.527 16.798 1.00 86.81 353 PRO A C 1
ATOM 2798 O O . PRO A 1 353 ? 10.019 -25.462 16.263 1.00 86.81 353 PRO A O 1
ATOM 2801 N N . ARG A 1 354 ? 11.568 -26.790 17.213 1.00 79.44 354 ARG A N 1
ATOM 2802 C CA . ARG A 1 354 ? 12.647 -25.780 17.243 1.00 79.44 354 ARG A CA 1
ATOM 2803 C C . ARG A 1 354 ? 12.913 -25.104 15.897 1.00 79.44 354 ARG A C 1
ATOM 2805 O O . ARG A 1 354 ? 13.315 -23.952 15.883 1.00 79.44 354 ARG A O 1
ATOM 2812 N N . GLN A 1 355 ? 12.650 -25.788 14.783 1.00 78.81 355 GLN A N 1
ATOM 2813 C CA . GLN A 1 355 ? 12.754 -25.222 13.430 1.00 78.81 355 GLN A CA 1
ATOM 2814 C C . GLN A 1 355 ? 11.760 -24.078 13.156 1.00 78.81 355 GLN A C 1
ATOM 2816 O O . GLN A 1 355 ? 11.965 -23.295 12.238 1.00 78.81 355 GLN A O 1
ATOM 2821 N N . TYR A 1 356 ? 10.684 -23.988 13.942 1.00 74.38 356 TYR A N 1
ATOM 2822 C CA . TYR A 1 356 ? 9.725 -22.886 13.926 1.00 74.38 356 TYR A CA 1
ATOM 2823 C C . TYR A 1 356 ? 9.973 -21.896 15.066 1.00 74.38 356 TYR A C 1
ATOM 2825 O O . TYR A 1 356 ? 9.163 -20.996 15.269 1.00 74.38 356 TYR A O 1
ATOM 2833 N N . LEU A 1 357 ? 11.036 -22.049 15.859 1.00 74.94 357 LEU A N 1
ATOM 2834 C CA . LEU A 1 357 ? 11.435 -20.952 16.727 1.00 74.94 357 LEU A CA 1
ATOM 2835 C C . LEU A 1 357 ? 12.053 -19.876 15.836 1.00 74.94 357 LEU A C 1
ATOM 2837 O O . LEU A 1 357 ? 12.858 -20.207 14.962 1.00 74.94 357 LEU A O 1
ATOM 2841 N N . PRO A 1 358 ? 11.675 -18.604 16.021 1.00 71.06 358 PRO A N 1
ATOM 2842 C CA . PRO A 1 358 ? 12.239 -17.541 15.217 1.00 71.06 358 PRO A CA 1
ATOM 2843 C C . PRO A 1 358 ? 13.765 -17.552 15.337 1.00 71.06 358 PRO A C 1
ATOM 2845 O O . PRO A 1 358 ? 14.287 -17.802 16.427 1.00 71.06 358 PRO A O 1
ATOM 2848 N N . ASN A 1 359 ? 14.461 -17.300 14.224 1.00 73.50 359 ASN A N 1
ATOM 2849 C CA . ASN A 1 359 ? 15.923 -17.336 14.153 1.00 73.50 359 ASN A CA 1
ATOM 2850 C C . ASN A 1 359 ? 16.562 -16.609 15.346 1.00 73.50 359 ASN A C 1
ATOM 2852 O O . ASN A 1 359 ? 16.053 -15.580 15.806 1.00 73.50 359 ASN A O 1
ATOM 2856 N N . SER A 1 360 ? 17.721 -17.098 15.798 1.00 81.62 360 SER A N 1
ATOM 2857 C CA . SER A 1 360 ? 18.545 -16.455 16.836 1.00 81.62 360 SER A CA 1
ATOM 2858 C C . SER A 1 360 ? 18.783 -14.963 16.567 1.00 81.62 360 SER A C 1
ATOM 2860 O O . SER A 1 360 ? 18.934 -14.182 17.501 1.00 81.62 360 SER A O 1
ATOM 2862 N N . GLU A 1 361 ? 18.709 -14.543 15.304 1.00 85.50 361 GLU A N 1
ATOM 2863 C CA . GLU A 1 361 ? 18.688 -13.149 14.862 1.00 85.50 361 GLU A CA 1
ATOM 2864 C C . GLU A 1 361 ? 17.641 -12.280 15.574 1.00 85.50 361 GLU A C 1
ATOM 2866 O O . GLU A 1 361 ? 17.980 -11.189 16.021 1.00 85.50 361 GLU A O 1
ATOM 2871 N N . LEU A 1 362 ? 16.389 -12.724 15.747 1.00 88.44 362 LEU A N 1
ATOM 2872 C CA . LEU A 1 362 ? 15.361 -11.897 16.400 1.00 88.44 362 LEU A CA 1
ATOM 2873 C C . LEU A 1 362 ? 15.630 -11.692 17.892 1.00 88.44 362 LEU A C 1
ATOM 2875 O O . LEU A 1 362 ? 15.312 -10.633 18.439 1.00 88.44 362 LEU A O 1
ATOM 2879 N N . LEU A 1 363 ? 16.213 -12.693 18.549 1.00 90.38 363 LEU A N 1
ATOM 2880 C CA . LEU A 1 363 ? 16.665 -12.581 19.933 1.00 90.38 363 LEU A CA 1
ATOM 2881 C C . LEU A 1 363 ? 17.865 -11.628 20.021 1.00 90.38 363 LEU A C 1
ATOM 2883 O O . LEU A 1 363 ? 17.850 -10.703 20.830 1.00 90.38 363 LEU A O 1
ATOM 2887 N N . ASN A 1 364 ? 18.852 -11.791 19.134 1.00 90.44 364 ASN A N 1
ATOM 2888 C CA . ASN A 1 364 ? 20.071 -10.978 19.092 1.00 90.44 364 ASN A CA 1
ATOM 2889 C C . ASN A 1 364 ? 19.790 -9.504 18.764 1.00 90.44 364 ASN A C 1
ATOM 2891 O O . ASN A 1 364 ? 20.410 -8.610 19.332 1.00 90.44 364 ASN A O 1
ATOM 2895 N N . LEU A 1 365 ? 18.817 -9.238 17.891 1.00 89.31 365 LEU A N 1
ATOM 2896 C CA . LEU A 1 365 ? 18.352 -7.889 17.563 1.00 89.31 365 LEU A CA 1
ATOM 2897 C C . LEU A 1 365 ? 17.458 -7.281 18.659 1.0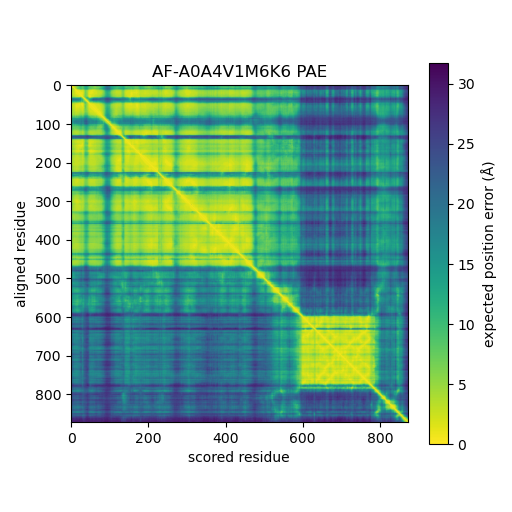0 89.31 365 LEU A C 1
ATOM 2899 O O . LEU A 1 365 ? 17.030 -6.134 18.543 1.00 89.31 365 LEU A O 1
ATOM 2903 N N . GLY A 1 366 ? 17.133 -8.029 19.716 1.00 93.00 366 GLY A N 1
ATOM 2904 C CA . GLY A 1 366 ? 16.284 -7.552 20.804 1.00 93.00 366 GLY A CA 1
ATOM 2905 C C . GLY A 1 366 ? 14.817 -7.374 20.407 1.00 93.00 366 GLY A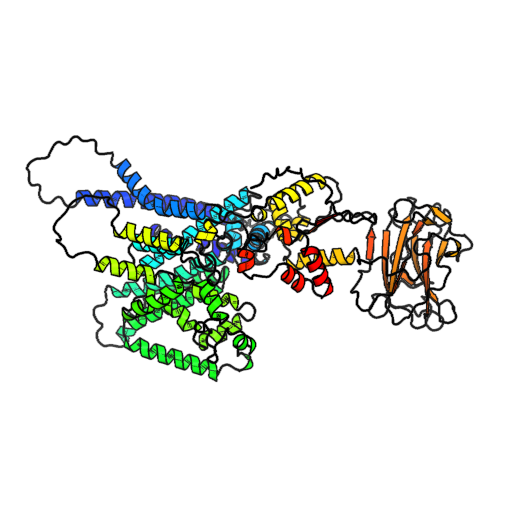 C 1
ATOM 2906 O O . GLY A 1 366 ? 14.119 -6.547 20.996 1.00 93.00 366 GLY A O 1
ATOM 2907 N N . TRP A 1 367 ? 14.325 -8.123 19.415 1.00 92.81 367 TRP A N 1
ATOM 2908 C CA . TRP A 1 367 ? 12.893 -8.187 19.119 1.00 92.81 367 TRP A CA 1
ATOM 2909 C C . TRP A 1 367 ? 12.155 -9.068 20.124 1.00 92.81 367 TRP A C 1
ATOM 2911 O O . TRP A 1 367 ? 11.071 -8.706 20.579 1.00 92.81 367 TRP A O 1
ATOM 2921 N N . LEU A 1 368 ? 12.751 -10.202 20.487 1.00 94.31 368 LEU A N 1
ATOM 2922 C CA . LEU A 1 368 ? 12.197 -11.162 21.437 1.00 94.31 368 LEU A CA 1
ATOM 2923 C C . LEU A 1 368 ? 13.043 -11.211 22.714 1.00 94.31 368 LEU A C 1
ATOM 2925 O O . LEU A 1 368 ? 14.241 -10.942 22.708 1.00 94.31 368 LEU A O 1
ATOM 2929 N N . THR A 1 369 ? 12.397 -11.543 23.822 1.00 95.00 369 THR A N 1
ATOM 2930 C CA . THR A 1 369 ? 13.040 -11.890 25.096 1.00 95.00 369 THR A CA 1
ATOM 2931 C C . THR A 1 369 ? 13.491 -13.355 25.078 1.00 95.00 369 THR A C 1
ATOM 2933 O O . THR A 1 369 ? 12.986 -14.121 24.259 1.00 95.00 369 THR A O 1
ATOM 2936 N N . PRO A 1 370 ? 14.338 -13.812 26.021 1.00 93.38 370 PRO A N 1
ATOM 2937 C CA . PRO A 1 370 ? 14.626 -15.243 26.196 1.00 93.38 370 PRO A CA 1
ATOM 2938 C C . PRO A 1 370 ? 13.380 -16.101 26.474 1.00 93.38 370 PRO A C 1
ATOM 2940 O O . PRO A 1 370 ? 13.391 -17.308 26.258 1.00 93.38 370 PRO A O 1
ATOM 2943 N N . TRP A 1 371 ? 12.290 -15.475 26.929 1.00 93.12 371 TRP A N 1
ATOM 2944 C CA . TRP A 1 371 ? 10.978 -16.103 27.075 1.00 93.12 371 TRP A CA 1
ATOM 2945 C C . TRP A 1 371 ? 10.249 -16.289 25.735 1.00 93.12 371 TRP A C 1
ATOM 2947 O O . TRP A 1 371 ? 9.214 -16.931 25.706 1.00 93.12 371 TRP A O 1
ATOM 2957 N N . TYR A 1 372 ? 10.770 -15.760 24.625 1.00 93.56 372 TYR A N 1
ATOM 2958 C CA . TYR A 1 372 ? 10.144 -15.665 23.298 1.00 93.56 372 TYR A CA 1
ATOM 2959 C C . TYR A 1 372 ? 8.922 -14.737 23.209 1.00 93.56 372 TYR A C 1
ATOM 2961 O O . TYR A 1 372 ? 8.295 -14.652 22.155 1.00 93.56 372 TYR A O 1
ATOM 2969 N N . GLY A 1 373 ? 8.603 -13.981 24.264 1.00 94.69 373 GLY A N 1
ATOM 2970 C CA . GLY A 1 373 ? 7.712 -12.814 24.196 1.00 94.69 373 GLY A CA 1
ATOM 2971 C C . GLY A 1 373 ? 8.400 -11.615 23.539 1.00 94.69 373 GLY A C 1
ATOM 2972 O O . GLY A 1 373 ? 9.624 -11.502 23.639 1.00 94.69 373 GLY A O 1
ATOM 2973 N N . PHE A 1 374 ? 7.657 -10.697 22.910 1.00 94.56 374 PHE A N 1
ATOM 2974 C CA . PHE A 1 374 ? 8.263 -9.479 22.358 1.00 94.56 374 PHE A CA 1
ATOM 2975 C C . PHE A 1 374 ? 8.898 -8.615 23.454 1.00 94.56 374 PHE A C 1
ATOM 2977 O O . PHE A 1 374 ? 8.335 -8.432 24.533 1.00 94.56 374 PHE A O 1
ATOM 2984 N N . ASN A 1 375 ? 10.078 -8.058 23.179 1.00 95.69 375 ASN A N 1
ATOM 2985 C CA . ASN A 1 375 ? 10.873 -7.342 24.171 1.00 95.69 375 ASN A CA 1
ATOM 2986 C C . ASN A 1 375 ? 10.440 -5.875 24.357 1.00 95.69 375 ASN A C 1
ATOM 2988 O O . ASN A 1 375 ? 11.214 -4.941 24.158 1.00 95.69 375 ASN A O 1
ATOM 2992 N N . HIS A 1 376 ? 9.182 -5.662 24.740 1.00 94.00 376 HIS A N 1
ATOM 2993 C CA . HIS A 1 376 ? 8.582 -4.334 24.919 1.00 94.00 376 HIS A CA 1
ATOM 2994 C C . HIS A 1 376 ? 8.921 -3.637 26.231 1.00 94.00 376 HIS A C 1
ATOM 2996 O O . HIS A 1 376 ? 8.521 -2.493 26.423 1.00 94.00 376 HIS A O 1
ATOM 3002 N N . CYS A 1 377 ? 9.622 -4.316 27.136 1.00 94.69 377 CYS A N 1
ATOM 3003 C CA . CYS A 1 377 ? 9.908 -3.806 28.474 1.00 94.69 377 CYS A CA 1
ATOM 3004 C C . CYS A 1 377 ? 11.372 -3.394 28.664 1.00 94.69 377 CYS A C 1
ATOM 3006 O O . CYS A 1 377 ? 11.662 -2.725 29.649 1.00 94.69 377 CYS A O 1
ATOM 3008 N N . THR A 1 378 ? 12.288 -3.771 27.764 1.00 94.75 378 THR A N 1
ATOM 3009 C CA . THR A 1 378 ? 13.707 -3.398 27.857 1.00 94.75 378 THR A CA 1
ATOM 3010 C C . THR A 1 378 ? 13.973 -2.108 27.078 1.00 94.75 378 THR A C 1
ATOM 3012 O O . THR A 1 378 ? 13.932 -2.135 25.845 1.00 94.75 378 THR A O 1
ATOM 3015 N N . PRO A 1 379 ? 14.281 -0.981 27.753 1.00 92.50 379 PRO A N 1
ATOM 3016 C CA . PRO A 1 379 ? 14.666 0.249 27.072 1.00 92.50 379 PRO A CA 1
ATOM 3017 C C . PRO A 1 379 ? 15.861 0.008 26.144 1.00 92.50 379 PRO A C 1
ATOM 3019 O O . PRO A 1 379 ? 16.820 -0.661 26.519 1.00 92.50 379 PRO A O 1
ATOM 3022 N N . GLY A 1 380 ? 15.791 0.540 24.924 1.00 85.75 380 GLY A N 1
ATOM 3023 C CA . GLY A 1 380 ? 16.839 0.378 23.910 1.00 85.75 380 GLY A CA 1
ATOM 3024 C C . GLY A 1 380 ? 16.725 -0.885 23.051 1.00 85.75 380 GLY A C 1
ATOM 3025 O O . GLY A 1 380 ? 17.400 -0.965 22.028 1.00 85.75 380 GLY A O 1
ATOM 3026 N N . SER A 1 381 ? 15.843 -1.834 23.389 1.00 92.81 381 SER A N 1
ATOM 3027 C CA . SER A 1 381 ? 15.540 -2.944 22.481 1.00 92.81 381 SER A CA 1
ATOM 3028 C C . SER A 1 381 ? 14.846 -2.425 21.214 1.00 92.81 381 SER A C 1
ATOM 3030 O O . SER A 1 381 ? 14.087 -1.447 21.250 1.00 92.81 381 SER A O 1
ATOM 3032 N N . VAL A 1 382 ? 15.052 -3.096 20.078 1.00 90.25 382 VAL A N 1
ATOM 3033 C CA . VAL A 1 382 ? 14.393 -2.704 18.822 1.00 90.25 382 VAL A CA 1
ATOM 3034 C C . VAL A 1 382 ? 12.867 -2.812 18.958 1.00 90.25 382 VAL A C 1
ATOM 3036 O O . VAL A 1 382 ? 12.140 -1.949 18.457 1.00 90.25 382 VAL A O 1
ATOM 3039 N N . ALA A 1 383 ? 12.361 -3.803 19.701 1.00 91.81 383 ALA A N 1
ATOM 3040 C CA . ALA A 1 383 ? 10.933 -3.936 19.983 1.00 91.81 383 ALA A CA 1
ATOM 3041 C C . ALA A 1 383 ? 10.363 -2.786 20.827 1.00 91.81 383 ALA A C 1
ATOM 3043 O O . ALA A 1 383 ? 9.254 -2.318 20.559 1.00 91.81 383 ALA A O 1
ATOM 3044 N N . PHE A 1 384 ? 11.108 -2.315 21.827 1.00 91.31 384 PHE A N 1
ATOM 3045 C CA . PHE A 1 384 ? 10.722 -1.180 22.661 1.00 91.31 384 PHE A CA 1
ATOM 3046 C C . PHE A 1 384 ? 10.648 0.105 21.836 1.00 91.31 384 PHE A C 1
ATOM 3048 O O . PHE A 1 384 ? 9.639 0.806 21.886 1.00 91.31 384 PHE A O 1
ATOM 3055 N N . VAL A 1 385 ? 11.674 0.381 21.024 1.00 85.88 385 VAL A N 1
ATOM 3056 C CA . VAL A 1 385 ? 11.725 1.579 20.170 1.00 85.88 385 VAL A CA 1
ATOM 3057 C C . VAL A 1 385 ? 10.574 1.587 19.159 1.00 85.88 385 VAL A C 1
ATOM 3059 O O . VAL A 1 385 ? 9.912 2.608 18.994 1.00 85.88 385 VAL A O 1
ATOM 3062 N N . ASN A 1 386 ? 10.269 0.446 18.531 1.00 84.44 386 ASN A N 1
ATOM 3063 C CA . ASN A 1 386 ? 9.158 0.344 17.577 1.00 84.44 386 ASN A CA 1
ATOM 3064 C C . ASN A 1 386 ? 7.779 0.451 18.244 1.00 84.44 386 ASN A C 1
ATOM 3066 O O . ASN A 1 386 ? 6.880 1.101 17.704 1.00 84.44 386 ASN A O 1
ATOM 3070 N N . MET A 1 387 ? 7.597 -0.156 19.424 1.00 88.44 387 MET A N 1
ATOM 3071 C CA . MET A 1 387 ? 6.384 0.046 20.220 1.00 88.44 387 MET A CA 1
ATOM 3072 C C . MET A 1 387 ? 6.215 1.530 20.533 1.00 88.44 387 MET A C 1
ATOM 3074 O O . MET A 1 387 ? 5.152 2.088 20.267 1.00 88.44 387 MET A O 1
ATOM 3078 N N . LEU A 1 388 ? 7.261 2.175 21.053 1.00 83.81 388 L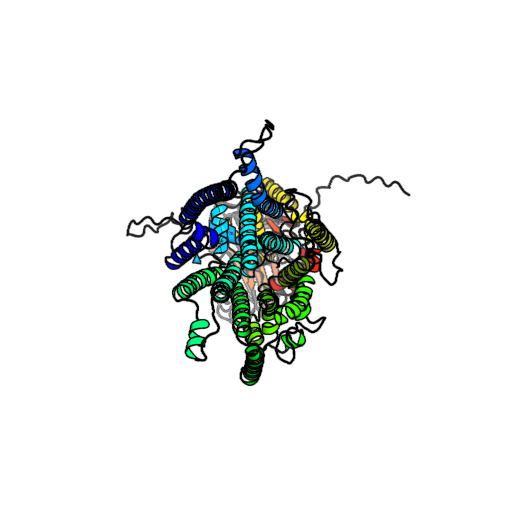EU A N 1
ATOM 3079 C CA . LEU A 1 388 ? 7.235 3.581 21.427 1.00 83.81 388 LEU A CA 1
ATOM 3080 C C . LEU A 1 388 ? 6.962 4.489 20.222 1.00 83.81 388 LEU A C 1
ATOM 3082 O O . LEU A 1 388 ? 6.148 5.398 20.335 1.00 83.81 388 LEU A O 1
ATOM 3086 N N . GLY A 1 389 ? 7.548 4.201 19.059 1.00 76.38 389 GLY A N 1
ATOM 3087 C CA . GLY A 1 389 ? 7.241 4.907 17.812 1.00 76.38 389 GLY A CA 1
ATOM 3088 C C . GLY A 1 389 ? 5.791 4.727 17.345 1.00 76.38 389 GLY A C 1
ATOM 3089 O O . GLY A 1 389 ? 5.249 5.597 16.667 1.00 76.38 389 GLY A O 1
ATOM 3090 N N . THR A 1 390 ? 5.133 3.631 17.736 1.00 79.25 390 THR A N 1
ATOM 3091 C CA . THR A 1 390 ? 3.734 3.363 17.374 1.00 79.25 390 THR A CA 1
ATOM 3092 C C . THR A 1 390 ? 2.740 3.990 18.349 1.00 79.25 390 THR A C 1
ATOM 3094 O O . THR A 1 390 ? 1.782 4.626 17.914 1.00 79.25 390 THR A O 1
ATOM 3097 N N . VAL A 1 391 ? 2.940 3.804 19.658 1.00 79.75 391 VAL A N 1
ATOM 3098 C CA . VAL A 1 391 ? 1.989 4.251 20.694 1.00 79.75 391 VAL A CA 1
ATOM 3099 C C . VAL A 1 391 ? 2.316 5.633 21.264 1.00 79.75 391 VAL A C 1
ATOM 3101 O O . VAL A 1 391 ? 1.454 6.274 21.869 1.00 79.75 391 VAL A O 1
ATOM 3104 N N . GLY A 1 392 ? 3.552 6.100 21.084 1.00 79.00 392 GLY A N 1
ATOM 3105 C CA . GLY A 1 392 ? 4.066 7.351 21.632 1.00 79.00 392 GLY A CA 1
ATOM 3106 C C . GLY A 1 392 ? 4.132 7.375 23.162 1.00 79.00 392 GLY A C 1
ATOM 3107 O O . GLY A 1 392 ? 3.711 6.450 23.861 1.00 79.00 392 GLY A O 1
ATOM 3108 N N . LEU A 1 393 ? 4.609 8.497 23.708 1.00 78.75 393 LEU A N 1
ATOM 3109 C CA . LEU A 1 393 ? 4.627 8.750 25.155 1.00 78.75 393 LEU A CA 1
ATOM 3110 C C . LEU A 1 393 ? 3.232 8.588 25.787 1.00 78.75 393 LEU A C 1
ATOM 3112 O O . LEU A 1 393 ? 3.080 8.056 26.885 1.00 78.75 393 LEU A O 1
ATOM 3116 N N . TYR A 1 394 ? 2.190 9.013 25.079 1.00 77.19 394 TYR A N 1
ATOM 3117 C CA . TYR A 1 394 ? 0.821 8.954 25.580 1.00 77.19 394 TYR A CA 1
ATOM 3118 C C . TYR A 1 394 ? 0.252 7.543 25.649 1.00 77.19 394 TYR A C 1
ATOM 3120 O O . TYR A 1 394 ? -0.542 7.258 26.543 1.00 77.19 394 TYR A O 1
ATOM 3128 N N . GLY A 1 395 ? 0.649 6.655 24.737 1.00 83.06 395 GLY A N 1
ATOM 3129 C CA . GLY A 1 395 ? 0.323 5.241 24.837 1.00 83.06 395 GLY A CA 1
ATOM 3130 C C . GLY A 1 395 ? 0.919 4.619 26.095 1.00 83.06 395 GLY A C 1
ATOM 3131 O O . GLY A 1 395 ? 0.215 3.908 26.807 1.00 83.06 395 GLY A O 1
ATOM 3132 N N . VAL A 1 396 ? 2.165 4.976 26.427 1.00 86.69 396 VAL A N 1
ATOM 3133 C CA . VAL A 1 396 ? 2.837 4.545 27.665 1.00 86.69 396 VAL A CA 1
ATOM 3134 C C . VAL A 1 396 ? 2.117 5.082 28.907 1.00 86.69 396 VAL A C 1
ATOM 3136 O O . VAL A 1 396 ? 1.782 4.309 29.801 1.00 86.69 396 VAL A O 1
ATOM 3139 N N . LEU A 1 397 ? 1.777 6.376 28.945 1.00 86.81 397 LEU A N 1
ATOM 3140 C CA . LEU A 1 397 ? 0.956 6.939 30.030 1.00 86.81 397 LEU A CA 1
ATOM 3141 C C . LEU A 1 397 ? -0.417 6.254 30.119 1.00 86.81 397 LEU A C 1
ATOM 3143 O O . LEU A 1 397 ? -0.926 5.989 31.209 1.00 86.81 397 LEU A O 1
ATOM 3147 N N . GLY A 1 398 ? -1.006 5.936 28.966 1.00 89.56 398 GLY A N 1
ATOM 3148 C CA . GLY A 1 398 ? -2.240 5.174 28.852 1.00 89.56 398 GLY A CA 1
ATOM 3149 C C . GLY A 1 398 ? -2.128 3.778 29.463 1.00 89.56 398 GLY A C 1
ATOM 3150 O O . GLY A 1 398 ? -3.054 3.374 30.159 1.00 89.56 398 GLY A O 1
ATOM 3151 N N . LEU A 1 399 ? -1.006 3.073 29.273 1.00 90.81 399 LEU A N 1
ATOM 3152 C CA . LEU A 1 399 ? -0.738 1.777 29.909 1.00 90.81 399 LEU A CA 1
ATOM 3153 C C . LEU A 1 399 ? -0.704 1.910 31.437 1.00 90.81 399 LEU A C 1
ATOM 3155 O O . LEU A 1 399 ? -1.379 1.143 32.123 1.00 90.81 399 LEU A O 1
ATOM 3159 N N . THR A 1 400 ? -0.036 2.927 31.982 1.00 90.50 400 THR A N 1
ATOM 3160 C CA . THR A 1 400 ? -0.025 3.173 33.435 1.00 90.50 400 THR A CA 1
ATOM 3161 C C . THR A 1 400 ? -1.430 3.447 33.973 1.00 90.50 400 THR A C 1
ATOM 3163 O O . THR A 1 400 ? -1.866 2.832 34.945 1.00 90.50 400 THR A O 1
ATOM 3166 N N . VAL A 1 401 ? -2.193 4.322 33.310 1.00 92.69 401 VAL A N 1
ATOM 3167 C CA . VAL A 1 401 ? -3.578 4.629 33.709 1.00 92.69 401 VAL A CA 1
ATOM 3168 C C . VAL A 1 401 ? -4.513 3.433 33.504 1.00 92.69 401 VAL A C 1
ATOM 3170 O O . VAL A 1 401 ? -5.489 3.272 34.239 1.00 92.69 401 VAL A O 1
ATOM 3173 N N . SER A 1 402 ? -4.214 2.548 32.554 1.00 94.12 402 SER A N 1
ATOM 3174 C CA . SER A 1 402 ? -4.998 1.337 32.326 1.00 94.12 402 SER A CA 1
ATOM 3175 C C . SER A 1 402 ? -4.961 0.389 33.525 1.00 94.12 402 SER A C 1
ATOM 3177 O O . SER A 1 402 ? -5.998 -0.181 33.851 1.00 94.12 402 SER A O 1
ATOM 3179 N N . LEU A 1 403 ? -3.837 0.305 34.251 1.00 93.31 403 LEU A N 1
ATOM 3180 C CA . LEU A 1 403 ? -3.727 -0.483 35.487 1.00 93.31 403 LEU A CA 1
ATOM 3181 C C . LEU A 1 403 ? -4.717 0.007 36.553 1.00 93.31 403 LEU A C 1
ATOM 3183 O O . LEU A 1 403 ? -5.422 -0.795 37.169 1.00 93.31 403 LEU A O 1
ATOM 3187 N N . PHE A 1 404 ? -4.843 1.328 36.709 1.00 92.88 404 PHE A N 1
ATOM 3188 C CA . PHE A 1 404 ? -5.848 1.934 37.585 1.00 92.88 404 PHE A CA 1
ATOM 3189 C C . PHE A 1 404 ? -7.280 1.641 37.109 1.00 92.88 404 PHE A C 1
ATOM 3191 O O . PHE A 1 404 ? -8.167 1.347 37.905 1.00 92.88 404 PHE A O 1
ATOM 3198 N N . LEU A 1 405 ? -7.538 1.684 35.804 1.00 91.81 405 LEU A N 1
ATOM 3199 C CA . LEU A 1 405 ? -8.865 1.386 35.261 1.00 91.81 405 LEU A CA 1
ATOM 3200 C C . LEU A 1 405 ? -9.245 -0.097 35.372 1.00 91.81 405 LEU A C 1
ATOM 3202 O O . LEU A 1 405 ? -10.424 -0.415 35.545 1.00 91.81 405 LEU A O 1
ATOM 3206 N N . ILE A 1 406 ? -8.271 -1.002 35.307 1.00 92.81 406 ILE A N 1
ATOM 3207 C CA . ILE A 1 406 ? -8.467 -2.446 35.480 1.00 92.81 406 ILE A CA 1
ATOM 3208 C C . ILE A 1 406 ? -8.879 -2.779 36.911 1.00 92.81 406 ILE A C 1
ATOM 3210 O O . ILE A 1 406 ? -9.767 -3.612 37.094 1.00 92.81 406 ILE A O 1
ATOM 3214 N N . SER A 1 407 ? -8.333 -2.090 37.920 1.00 90.06 407 SER A N 1
ATOM 3215 C CA . SER A 1 407 ? -8.769 -2.285 39.313 1.00 90.06 407 SER A CA 1
ATOM 3216 C C . SER A 1 407 ? -10.240 -1.893 39.530 1.00 90.06 407 SER A C 1
ATOM 3218 O O . SER A 1 407 ? -10.924 -2.472 40.376 1.00 90.06 407 SER A O 1
ATOM 3220 N N . HIS A 1 408 ? -10.764 -0.997 38.687 1.00 88.31 408 HIS A N 1
ATOM 3221 C CA . HIS A 1 408 ? -12.179 -0.612 38.623 1.00 88.31 408 HIS A CA 1
ATOM 3222 C C . HIS A 1 408 ? -12.983 -1.419 37.591 1.00 88.31 408 HIS A C 1
ATOM 3224 O O . HIS A 1 408 ? -14.153 -1.127 37.341 1.00 88.31 408 HIS A O 1
ATOM 3230 N N . ASN A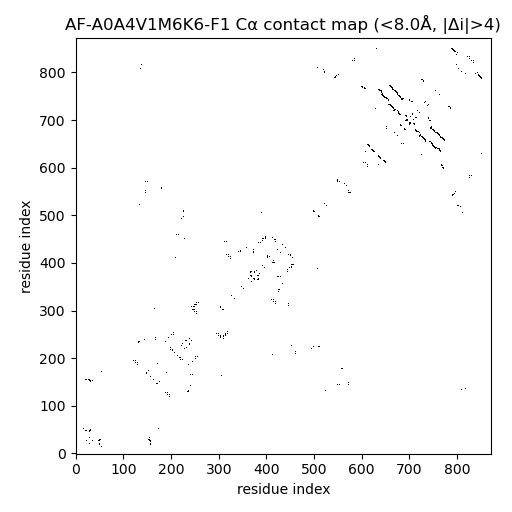 1 409 ? -12.361 -2.429 36.978 1.00 87.88 409 ASN A N 1
ATOM 3231 C CA . ASN A 1 409 ? -12.912 -3.257 35.914 1.00 87.88 409 ASN A CA 1
ATOM 3232 C C . ASN A 1 409 ? -13.572 -2.448 34.776 1.00 87.88 409 ASN A C 1
ATOM 3234 O O . ASN A 1 409 ? -14.672 -2.748 34.299 1.00 87.88 409 ASN A O 1
ATOM 3238 N N . ASN A 1 410 ? -12.895 -1.390 34.339 1.00 92.69 410 ASN A N 1
ATOM 3239 C CA . ASN A 1 410 ? -13.330 -0.583 33.211 1.00 92.69 410 ASN A CA 1
ATOM 3240 C C . ASN A 1 410 ? -12.822 -1.191 31.893 1.00 92.69 410 ASN A C 1
ATOM 3242 O O . ASN A 1 410 ? -11.636 -1.495 31.758 1.00 92.69 410 ASN A O 1
ATOM 3246 N N . VAL A 1 411 ? -13.710 -1.333 30.904 1.00 95.06 411 VAL A N 1
ATOM 3247 C CA . VAL A 1 411 ? -13.390 -1.920 29.590 1.00 95.06 411 VAL A CA 1
ATOM 3248 C C . VAL A 1 411 ? -12.251 -1.191 28.875 1.00 95.06 411 VAL A C 1
ATOM 3250 O O . VAL A 1 411 ? -11.453 -1.835 28.204 1.00 95.06 411 VAL A O 1
ATOM 3253 N N . ALA A 1 412 ? -12.112 0.125 29.056 1.00 94.56 412 ALA A N 1
ATOM 3254 C CA . ALA A 1 412 ? -11.010 0.868 28.451 1.00 94.56 412 ALA A CA 1
ATOM 3255 C C . ALA A 1 412 ? -9.647 0.446 28.996 1.00 94.56 412 ALA A C 1
ATOM 3257 O O . ALA A 1 412 ? -8.696 0.381 28.226 1.00 94.56 412 ALA A O 1
ATOM 3258 N N . GLY A 1 413 ? -9.557 0.126 30.292 1.00 94.81 413 GLY A N 1
ATOM 3259 C CA . GLY A 1 413 ? -8.322 -0.384 30.884 1.00 94.81 413 GLY A CA 1
ATOM 3260 C C . GLY A 1 413 ? -7.891 -1.689 30.212 1.00 94.81 413 GLY A C 1
ATOM 3261 O O . GLY A 1 413 ? -6.754 -1.815 29.765 1.00 94.81 413 GLY A O 1
ATOM 3262 N N . TRP A 1 414 ? -8.838 -2.612 30.027 1.00 95.69 414 TRP A N 1
ATOM 3263 C CA . TRP A 1 414 ? -8.609 -3.868 29.310 1.00 95.69 414 TRP A CA 1
ATOM 3264 C C . TRP A 1 414 ? -8.216 -3.647 27.846 1.00 95.69 414 TRP A C 1
ATOM 3266 O O . TRP A 1 414 ? -7.209 -4.182 27.396 1.00 95.69 414 TRP A O 1
ATOM 3276 N N . MET A 1 415 ? -8.945 -2.803 27.111 1.00 94.75 415 MET A N 1
ATOM 3277 C CA . MET A 1 415 ? -8.623 -2.486 25.712 1.00 94.75 415 MET A CA 1
ATOM 3278 C C . MET A 1 415 ? -7.235 -1.866 25.527 1.00 94.75 415 MET A C 1
ATOM 3280 O O . MET A 1 415 ? -6.619 -2.051 24.480 1.00 94.75 415 MET A O 1
ATOM 3284 N N . THR A 1 416 ? -6.745 -1.115 26.514 1.00 92.94 416 THR A N 1
ATOM 3285 C CA . THR A 1 416 ? -5.407 -0.524 26.472 1.00 92.94 416 THR A CA 1
ATOM 3286 C C . THR A 1 416 ? -4.327 -1.539 26.851 1.00 92.94 416 THR A C 1
ATOM 3288 O O . THR A 1 416 ? -3.316 -1.605 26.163 1.00 92.94 416 THR A O 1
ATOM 3291 N N . ILE A 1 417 ? -4.516 -2.360 27.890 1.00 95.00 417 ILE A N 1
ATOM 3292 C CA . ILE A 1 417 ? -3.448 -3.257 28.361 1.00 95.00 417 ILE A CA 1
ATOM 3293 C C . ILE A 1 417 ? -3.354 -4.574 27.581 1.00 95.00 417 ILE A C 1
ATOM 3295 O O . ILE A 1 417 ? -2.269 -5.133 27.445 1.00 95.00 417 ILE A O 1
ATOM 3299 N N . THR A 1 418 ? -4.477 -5.117 27.100 1.00 95.19 418 THR A N 1
ATOM 3300 C CA . THR A 1 418 ? -4.517 -6.480 26.551 1.00 95.19 418 THR A CA 1
ATOM 3301 C C . THR A 1 418 ? -3.616 -6.655 25.328 1.00 95.19 418 THR A C 1
ATOM 3303 O O . THR A 1 418 ? -2.881 -7.640 25.321 1.00 95.19 418 THR A O 1
ATOM 3306 N N . PRO A 1 419 ? -3.580 -5.739 24.336 1.00 93.56 419 PRO A N 1
ATOM 3307 C CA . PRO A 1 419 ? -2.641 -5.853 23.217 1.00 93.56 419 PRO A CA 1
ATOM 3308 C C . PRO A 1 419 ? -1.183 -5.965 23.680 1.00 93.56 419 PRO A C 1
ATOM 3310 O O . PRO A 1 419 ? -0.440 -6.794 23.166 1.00 93.56 419 PRO A O 1
ATOM 3313 N N . PHE A 1 420 ? -0.801 -5.193 24.703 1.00 94.75 420 PHE A N 1
ATOM 3314 C CA . PHE A 1 420 ? 0.536 -5.239 25.290 1.00 94.75 420 PHE A CA 1
ATOM 3315 C C . PHE A 1 420 ? 0.816 -6.585 25.966 1.00 94.75 420 PHE A C 1
ATOM 3317 O O . PHE A 1 420 ? 1.800 -7.236 25.634 1.00 94.75 420 PHE A O 1
ATOM 3324 N N . LEU A 1 421 ? -0.078 -7.057 26.842 1.00 94.81 421 LEU A N 1
ATOM 3325 C CA . LEU A 1 421 ? 0.103 -8.337 27.541 1.00 94.81 421 LEU A CA 1
ATOM 3326 C C . LEU A 1 421 ? 0.143 -9.533 26.586 1.00 94.81 421 LEU A C 1
ATOM 3328 O O . LEU A 1 421 ? 0.957 -10.433 26.767 1.00 94.81 421 LEU A O 1
ATOM 3332 N N . VAL A 1 422 ? -0.717 -9.546 25.567 1.00 94.56 422 VAL A N 1
ATOM 3333 C CA . VAL A 1 422 ? -0.780 -10.644 24.595 1.00 94.56 422 VAL A CA 1
ATOM 3334 C C . VAL A 1 422 ? 0.518 -10.735 23.790 1.00 94.56 422 VAL A C 1
ATOM 3336 O O . VAL A 1 422 ? 1.029 -11.833 23.601 1.00 94.56 422 VAL A O 1
ATOM 3339 N N . LEU A 1 423 ? 1.108 -9.605 23.388 1.00 93.25 423 LEU A N 1
ATOM 3340 C CA . LEU A 1 423 ? 2.385 -9.585 22.662 1.00 93.25 423 LEU A CA 1
ATOM 3341 C C . LEU A 1 423 ? 3.591 -9.996 23.528 1.00 93.25 423 LEU A C 1
ATOM 3343 O O . LEU A 1 423 ? 4.601 -10.454 22.994 1.00 93.25 423 LEU A O 1
ATOM 3347 N N . LEU A 1 424 ? 3.488 -9.905 24.858 1.00 95.44 424 LEU A N 1
ATOM 3348 C CA . LEU A 1 424 ? 4.491 -10.460 25.775 1.00 95.44 424 LEU A CA 1
ATOM 3349 C C . LEU A 1 424 ? 4.414 -11.994 25.895 1.00 95.44 424 LEU A C 1
ATOM 3351 O O . LEU A 1 424 ? 5.325 -12.603 26.456 1.00 95.44 424 LEU A O 1
ATOM 3355 N N . CYS A 1 425 ? 3.345 -12.628 25.400 1.00 96.12 425 CYS A N 1
ATOM 3356 C CA . CYS A 1 425 ? 3.100 -14.056 25.588 1.00 96.12 425 CYS A CA 1
ATOM 3357 C C . CYS A 1 425 ? 3.590 -14.901 24.389 1.00 96.12 425 CYS A C 1
ATOM 3359 O O . CYS A 1 425 ? 3.123 -14.682 23.270 1.00 96.12 425 CYS A O 1
ATOM 3361 N N . PRO A 1 426 ? 4.426 -15.934 24.612 1.00 94.88 426 PRO A N 1
ATOM 3362 C CA . PRO A 1 426 ? 4.999 -16.805 23.576 1.00 94.88 426 PRO A CA 1
ATOM 3363 C C . PRO A 1 426 ? 3.994 -17.452 22.632 1.00 94.88 426 PRO A C 1
ATOM 3365 O O . PRO A 1 426 ? 4.227 -17.502 21.426 1.00 94.88 426 PRO A O 1
ATOM 3368 N N . PHE A 1 427 ? 2.854 -17.913 23.159 1.00 93.88 427 PHE A N 1
ATOM 3369 C CA . PHE A 1 427 ? 1.809 -18.551 22.345 1.00 93.88 427 PHE A CA 1
ATOM 3370 C C . PHE A 1 427 ? 1.189 -17.605 21.315 1.00 93.88 427 PHE A C 1
ATOM 3372 O O . PHE A 1 427 ? 0.540 -18.061 20.377 1.00 93.88 427 PHE A O 1
ATOM 3379 N N . PHE A 1 428 ? 1.388 -16.297 21.479 1.00 91.75 428 PHE A N 1
ATOM 3380 C CA . PHE A 1 428 ? 1.013 -15.302 20.491 1.00 91.75 428 PHE A CA 1
ATOM 3381 C C . PHE A 1 428 ? 2.232 -14.814 19.707 1.00 91.75 428 PHE A C 1
ATOM 3383 O O . PHE A 1 428 ? 2.212 -14.848 18.481 1.00 91.75 428 PHE A O 1
ATOM 3390 N N . SER A 1 429 ? 3.309 -14.398 20.380 1.00 91.69 429 SER A N 1
ATOM 3391 C CA . SER A 1 429 ? 4.481 -13.798 19.731 1.00 91.69 429 SER A CA 1
ATOM 3392 C C . SER A 1 429 ? 5.217 -14.750 18.788 1.00 91.69 429 SER A C 1
ATOM 3394 O O . SER A 1 429 ? 5.647 -14.291 17.735 1.00 91.69 429 SER A O 1
ATOM 3396 N N . ILE A 1 430 ? 5.326 -16.051 19.093 1.00 90.12 430 ILE A N 1
ATOM 3397 C CA . ILE A 1 430 ? 6.023 -17.016 18.223 1.00 90.12 430 ILE A CA 1
ATOM 3398 C C . ILE A 1 430 ? 5.259 -17.231 16.905 1.00 90.12 430 ILE A C 1
ATOM 3400 O O . ILE A 1 430 ? 5.836 -16.948 15.850 1.00 90.12 430 ILE A O 1
ATOM 3404 N N . PRO A 1 431 ? 3.972 -17.656 16.902 1.00 88.44 431 PRO A N 1
ATOM 3405 C CA . PRO A 1 431 ? 3.220 -17.778 15.651 1.00 88.44 431 PRO A CA 1
ATOM 3406 C C . PRO A 1 431 ? 3.182 -16.467 14.865 1.00 88.44 431 PRO A C 1
ATOM 3408 O O . PRO A 1 431 ? 3.292 -16.469 13.639 1.00 88.44 431 PRO A O 1
ATOM 3411 N N . PHE A 1 432 ? 3.074 -15.340 15.575 1.00 85.50 432 PHE A N 1
ATOM 3412 C CA . PHE A 1 432 ? 3.028 -14.022 14.958 1.00 85.50 432 PHE A CA 1
ATOM 3413 C C . PHE A 1 432 ? 4.354 -13.658 14.279 1.00 85.50 432 PHE A C 1
ATOM 3415 O O . PHE A 1 432 ? 4.346 -13.268 13.111 1.00 85.50 432 PHE A O 1
ATOM 3422 N N . ALA A 1 433 ? 5.488 -13.852 14.959 1.00 85.88 433 ALA A N 1
ATOM 3423 C CA . ALA A 1 433 ? 6.822 -13.619 14.410 1.00 85.88 433 ALA A CA 1
ATOM 3424 C C . ALA A 1 433 ? 7.082 -14.488 13.171 1.00 85.88 433 ALA A C 1
ATOM 3426 O O . ALA A 1 433 ? 7.547 -13.972 12.157 1.00 85.88 433 ALA A O 1
ATOM 3427 N N . ASN A 1 434 ? 6.689 -15.765 13.205 1.00 83.56 434 ASN A N 1
ATOM 3428 C CA . ASN A 1 434 ? 6.844 -16.673 12.065 1.00 83.56 434 ASN A CA 1
ATOM 3429 C C . ASN A 1 434 ? 5.989 -16.263 10.866 1.00 83.56 434 ASN A C 1
ATOM 3431 O O . ASN A 1 434 ? 6.456 -16.291 9.731 1.00 83.56 434 ASN A O 1
ATOM 3435 N N . SER A 1 435 ? 4.746 -15.837 11.108 1.00 81.19 435 SER A N 1
ATOM 3436 C CA . SER A 1 435 ? 3.846 -15.405 10.033 1.00 81.19 435 SER A CA 1
ATOM 3437 C C . SER A 1 435 ? 4.305 -14.120 9.327 1.00 81.19 435 SER A C 1
ATOM 3439 O O . SER A 1 435 ? 3.818 -13.807 8.243 1.00 81.19 435 SER A O 1
ATOM 3441 N N . ILE A 1 436 ? 5.227 -13.363 9.937 1.00 73.00 436 ILE A N 1
ATOM 3442 C CA . ILE A 1 436 ? 5.636 -12.017 9.506 1.00 73.00 436 ILE A CA 1
ATOM 3443 C C . ILE A 1 436 ? 7.171 -11.916 9.379 1.00 73.00 436 ILE A C 1
ATOM 3445 O O . ILE A 1 436 ? 7.727 -10.822 9.387 1.00 73.00 436 ILE A O 1
ATOM 3449 N N . ALA A 1 437 ? 7.887 -13.032 9.206 1.00 59.59 437 ALA A N 1
ATOM 3450 C CA . ALA A 1 437 ? 9.356 -13.066 9.197 1.00 59.59 437 ALA A CA 1
ATOM 3451 C C . ALA A 1 437 ? 10.032 -12.103 8.181 1.00 59.59 437 ALA A C 1
ATOM 3453 O O . ALA A 1 437 ? 11.171 -11.706 8.394 1.00 59.59 437 ALA A O 1
ATOM 3454 N N . GLY A 1 438 ? 9.327 -11.636 7.137 1.00 61.16 438 GLY A N 1
ATOM 3455 C CA . GLY A 1 438 ? 9.801 -10.605 6.191 1.00 61.16 438 GLY A CA 1
ATOM 3456 C C . GLY A 1 438 ? 9.391 -9.152 6.499 1.00 61.16 438 GLY A C 1
ATOM 3457 O O . GLY A 1 438 ? 9.646 -8.258 5.699 1.00 61.16 438 GLY A O 1
ATOM 3458 N N . GLY A 1 439 ? 8.713 -8.891 7.618 1.00 73.50 439 GLY A N 1
ATOM 3459 C CA . GLY A 1 439 ? 8.112 -7.589 7.922 1.00 73.50 439 GLY A CA 1
ATOM 3460 C C . GLY A 1 439 ? 7.894 -7.366 9.411 1.00 73.50 439 GLY A C 1
ATOM 3461 O O . GLY A 1 439 ? 6.848 -6.863 9.811 1.00 73.50 439 GLY A O 1
ATOM 3462 N N . ILE A 1 440 ? 8.845 -7.765 10.255 1.00 75.75 440 ILE A N 1
ATOM 3463 C CA . ILE A 1 440 ? 8.658 -7.747 11.708 1.00 75.75 440 ILE A CA 1
ATOM 3464 C C . ILE A 1 440 ? 8.310 -6.350 12.247 1.00 75.75 440 ILE A C 1
ATOM 3466 O O . ILE A 1 440 ? 7.446 -6.224 13.100 1.00 75.75 440 ILE A O 1
ATOM 3470 N N . THR A 1 441 ? 8.825 -5.264 11.667 1.00 74.12 441 THR A N 1
ATOM 3471 C CA . THR A 1 441 ? 8.419 -3.887 12.028 1.00 74.12 441 THR A CA 1
ATOM 3472 C C . THR A 1 441 ? 6.905 -3.672 11.968 1.00 74.12 441 THR A C 1
ATOM 3474 O O . THR A 1 441 ? 6.351 -2.850 12.698 1.00 74.12 441 THR A O 1
ATOM 3477 N N . VAL A 1 442 ? 6.210 -4.458 11.152 1.00 74.25 442 VAL A N 1
ATOM 3478 C CA . VAL A 1 442 ? 4.778 -4.384 10.951 1.00 74.25 442 VAL A CA 1
ATOM 3479 C C . VAL A 1 442 ? 3.979 -4.986 12.121 1.00 74.25 442 VAL A C 1
ATOM 3481 O O . VAL A 1 442 ? 2.821 -4.608 12.302 1.00 74.25 442 VAL A O 1
ATOM 3484 N N . TYR A 1 443 ? 4.567 -5.820 12.996 1.00 82.44 443 TYR A N 1
ATOM 3485 C CA . TYR A 1 443 ? 3.863 -6.280 14.206 1.00 82.44 443 TYR A CA 1
ATOM 3486 C C . TYR A 1 443 ? 3.596 -5.140 15.186 1.00 82.44 443 TYR A C 1
ATOM 3488 O O . TYR A 1 443 ? 2.604 -5.191 15.910 1.00 82.44 443 TYR A O 1
ATOM 3496 N N . SER A 1 444 ? 4.439 -4.101 15.206 1.00 83.31 444 SER A N 1
ATOM 3497 C CA . SER A 1 444 ? 4.232 -2.949 16.089 1.00 83.31 444 SER A CA 1
ATOM 3498 C C . SER A 1 444 ? 2.864 -2.300 15.830 1.00 83.31 444 SER A C 1
ATOM 3500 O O . SER A 1 444 ? 2.216 -1.811 16.751 1.00 83.31 444 SER A O 1
ATOM 3502 N N . ARG A 1 445 ? 2.317 -2.453 14.614 1.00 83.12 445 ARG A N 1
ATOM 3503 C CA . ARG A 1 445 ? 0.957 -2.032 14.254 1.00 83.12 445 ARG A CA 1
ATOM 3504 C C . ARG A 1 445 ? -0.158 -2.792 14.990 1.00 83.12 445 ARG A C 1
ATOM 3506 O O . ARG A 1 445 ? -1.303 -2.359 14.960 1.00 83.12 445 ARG A O 1
ATOM 3513 N N . MET A 1 446 ? 0.114 -3.893 15.684 1.00 88.62 446 MET A N 1
ATOM 3514 C CA . MET A 1 446 ? -0.880 -4.520 16.568 1.00 88.62 446 MET A CA 1
ATOM 3515 C C . MET A 1 446 ? -1.232 -3.621 17.755 1.00 88.62 446 MET A C 1
ATOM 3517 O O . MET A 1 446 ? -2.366 -3.647 18.233 1.00 88.62 446 MET A O 1
ATOM 3521 N N . PHE A 1 447 ? -0.313 -2.744 18.172 1.00 87.75 447 PHE A N 1
ATOM 3522 C CA . PHE A 1 447 ? -0.605 -1.733 19.182 1.00 87.75 447 PHE A CA 1
ATOM 3523 C C . PHE A 1 447 ? -1.642 -0.705 18.726 1.00 87.75 447 PHE A C 1
ATOM 3525 O O . PHE A 1 447 ? -2.228 -0.030 19.567 1.00 87.75 447 PHE A O 1
ATOM 3532 N N . LEU A 1 448 ? -1.974 -0.644 17.430 1.00 82.81 448 LEU A N 1
ATOM 3533 C CA . LEU A 1 448 ? -3.078 0.184 16.951 1.00 82.81 448 LEU A CA 1
ATOM 3534 C C . LEU A 1 448 ? -4.453 -0.310 17.462 1.00 82.81 448 LEU A C 1
ATOM 3536 O O . LEU A 1 448 ? -5.446 0.413 17.342 1.00 82.81 448 LEU A O 1
ATOM 3540 N N . ALA A 1 449 ? -4.520 -1.516 18.046 1.00 83.19 449 ALA A N 1
ATOM 3541 C CA . ALA A 1 449 ? -5.679 -2.011 18.794 1.00 83.19 449 ALA A CA 1
ATOM 3542 C C . ALA A 1 449 ? -5.913 -1.236 20.093 1.00 83.19 449 ALA A C 1
ATOM 3544 O O . ALA A 1 449 ? -7.045 -1.174 20.572 1.00 83.19 449 ALA A O 1
ATOM 3545 N N . MET A 1 450 ? -4.866 -0.616 20.645 1.00 85.06 450 MET A N 1
ATOM 3546 C CA . MET A 1 450 ? -4.988 0.271 21.790 1.00 85.06 450 MET A CA 1
ATOM 3547 C C . MET A 1 450 ? -5.640 1.578 21.322 1.00 85.06 450 MET A C 1
ATOM 3549 O O . MET A 1 450 ? -5.070 2.293 20.493 1.00 85.06 450 MET A O 1
ATOM 3553 N N . PRO A 1 451 ? -6.821 1.949 21.842 1.00 82.81 451 PRO A N 1
ATOM 3554 C CA . PRO A 1 451 ? -7.377 3.272 21.601 1.00 82.81 451 PRO A CA 1
ATOM 3555 C C . PRO A 1 451 ? -6.579 4.287 22.430 1.00 82.81 451 PRO A C 1
ATOM 3557 O O . PRO A 1 451 ? -6.939 4.596 23.569 1.00 82.81 451 PRO A O 1
ATOM 3560 N N . ALA A 1 452 ? -5.453 4.749 21.884 1.00 77.44 452 ALA A N 1
ATOM 3561 C CA . ALA A 1 452 ? -4.523 5.634 22.572 1.00 77.44 452 ALA A CA 1
ATOM 3562 C C . ALA A 1 452 ? -5.256 6.858 23.148 1.00 77.44 452 ALA A C 1
ATOM 3564 O O . ALA A 1 452 ? -6.095 7.483 22.501 1.00 77.44 452 ALA A O 1
ATOM 3565 N N . GLY A 1 453 ? -5.010 7.139 24.428 1.00 82.12 453 GLY A N 1
ATOM 3566 C CA . GLY A 1 453 ? -5.674 8.218 25.158 1.00 82.12 453 GLY A CA 1
ATOM 3567 C C . GLY A 1 453 ? -7.094 7.942 25.664 1.00 82.12 453 GLY A C 1
ATOM 3568 O O . GLY A 1 453 ? -7.588 8.726 26.471 1.00 82.12 453 GLY A O 1
ATOM 3569 N N . LEU A 1 454 ? -7.753 6.834 25.297 1.00 89.88 454 LEU A N 1
ATOM 3570 C CA . LEU A 1 454 ? -9.098 6.520 25.807 1.00 89.88 454 LEU A CA 1
ATOM 3571 C C . LEU A 1 454 ? -9.092 6.353 27.330 1.00 89.88 454 LEU A C 1
ATOM 3573 O O . LEU A 1 454 ? -9.923 6.942 28.022 1.00 89.88 454 LEU A O 1
ATOM 3577 N N . ALA A 1 455 ? -8.123 5.592 27.846 1.00 90.56 455 ALA A N 1
ATOM 3578 C CA . ALA A 1 455 ? -7.916 5.407 29.278 1.00 90.56 455 ALA A CA 1
ATOM 3579 C C . ALA A 1 455 ? -7.677 6.747 29.997 1.00 90.56 455 ALA A C 1
ATOM 3581 O O . ALA A 1 455 ? -8.288 7.013 31.031 1.00 90.56 455 ALA A O 1
ATOM 3582 N N . LEU A 1 456 ? -6.856 7.626 29.410 1.00 89.19 456 LEU A N 1
ATOM 3583 C CA . LEU A 1 456 ? -6.573 8.956 29.956 1.00 89.19 456 LEU A CA 1
ATOM 3584 C C . LEU A 1 456 ? -7.845 9.806 30.046 1.00 89.19 456 LEU A C 1
ATOM 3586 O O . LEU A 1 456 ? -8.146 10.349 31.106 1.00 89.19 456 LEU A O 1
ATOM 3590 N N . VAL A 1 457 ? -8.628 9.877 28.965 1.00 89.75 457 VAL A N 1
ATOM 3591 C CA . VAL A 1 457 ? -9.852 10.691 28.920 1.00 89.75 457 VAL A CA 1
ATOM 3592 C C . VAL A 1 457 ? -10.912 10.172 29.884 1.00 89.75 457 VAL A C 1
ATOM 3594 O O . VAL A 1 457 ? -11.614 10.973 30.494 1.00 89.75 457 VAL A O 1
ATOM 3597 N N . ILE A 1 458 ? -11.032 8.856 30.063 1.00 92.00 458 ILE A N 1
ATOM 3598 C CA . ILE A 1 458 ? -11.976 8.273 31.026 1.00 92.00 458 ILE A CA 1
ATOM 3599 C C . ILE A 1 458 ? -11.584 8.613 32.455 1.00 92.00 458 ILE A C 1
ATOM 3601 O O . ILE A 1 458 ? -12.431 9.087 33.209 1.00 92.00 458 ILE A O 1
ATOM 3605 N N . THR A 1 459 ? -10.319 8.413 32.818 1.00 90.06 459 THR A N 1
ATOM 3606 C CA . THR A 1 459 ? -9.829 8.726 34.165 1.00 90.06 459 THR A CA 1
ATOM 3607 C C . THR A 1 459 ? -9.950 10.218 34.452 1.00 90.06 459 THR A C 1
ATOM 3609 O O . THR A 1 459 ? -10.458 10.605 35.503 1.00 90.06 459 THR A O 1
ATOM 3612 N N . TRP A 1 460 ? -9.596 11.064 33.483 1.00 86.94 460 TRP A N 1
ATOM 3613 C CA . TRP A 1 460 ? -9.784 12.509 33.571 1.00 86.94 460 TRP A CA 1
ATOM 3614 C C . TRP A 1 460 ? -11.261 12.887 33.728 1.00 86.94 460 TRP A C 1
ATOM 3616 O O . TRP A 1 460 ? -11.622 13.700 34.577 1.00 86.94 460 TRP A O 1
ATOM 3626 N N . HIS A 1 461 ? -12.146 12.281 32.931 1.00 88.12 461 HIS A N 1
ATOM 3627 C CA . HIS A 1 461 ? -13.582 12.531 33.010 1.00 88.12 461 HIS A CA 1
ATOM 3628 C C . HIS A 1 461 ? -14.159 12.122 34.368 1.00 88.12 461 HIS A C 1
ATOM 3630 O O . HIS A 1 461 ? -14.968 12.865 34.920 1.00 88.12 461 HIS A O 1
ATOM 3636 N N . ALA A 1 462 ? -13.730 10.981 34.911 1.00 87.00 462 ALA A N 1
ATOM 3637 C CA . ALA A 1 462 ? -14.124 10.516 36.235 1.00 87.00 462 ALA A CA 1
ATOM 3638 C C . ALA A 1 462 ? -13.636 11.475 37.330 1.00 87.00 462 ALA A C 1
ATOM 3640 O O . ALA A 1 462 ? -14.437 11.903 38.157 1.00 87.00 462 ALA A O 1
ATOM 3641 N N . ALA A 1 463 ? -12.370 11.904 37.279 1.00 86.12 463 ALA A N 1
ATOM 3642 C CA . ALA A 1 463 ? -11.819 12.879 38.218 1.00 86.12 463 ALA A CA 1
ATOM 3643 C C . ALA A 1 463 ? -12.616 14.197 38.201 1.00 86.12 463 ALA A C 1
ATOM 3645 O O . ALA A 1 463 ? -13.054 14.674 39.246 1.00 86.12 463 ALA A O 1
ATOM 3646 N N . LEU A 1 464 ? -12.903 14.747 37.015 1.00 83.62 464 LEU A N 1
ATOM 3647 C CA . LEU A 1 464 ? -13.703 15.971 36.872 1.00 83.62 464 LEU A CA 1
ATOM 3648 C C . LEU A 1 464 ? -15.138 15.843 37.399 1.00 83.62 464 LEU A C 1
ATOM 3650 O O . LEU A 1 464 ? -15.735 16.851 37.784 1.00 83.62 464 LEU A O 1
ATOM 3654 N N . GLN A 1 465 ? -15.722 14.643 37.365 1.00 82.62 465 GLN A N 1
ATOM 3655 C CA . GLN A 1 465 ? -17.037 14.400 37.954 1.00 82.62 465 GLN A CA 1
ATOM 3656 C C . GLN A 1 465 ? -16.964 14.367 39.482 1.00 82.62 465 GLN A C 1
ATOM 3658 O O . GLN A 1 465 ? -17.838 14.950 40.119 1.00 82.62 465 GLN A O 1
ATOM 3663 N N . SER A 1 466 ? -15.914 13.770 40.053 1.00 83.38 466 SER A N 1
ATOM 3664 C CA . SER A 1 466 ? -15.680 13.745 41.503 1.00 83.38 466 SER A CA 1
ATOM 3665 C C . SER A 1 466 ? -15.445 15.139 42.093 1.00 83.38 466 SER A C 1
ATOM 3667 O O . SER A 1 466 ? -15.847 15.397 43.221 1.00 83.38 466 SER A O 1
ATOM 3669 N N . PHE A 1 467 ? -14.849 16.059 41.325 1.00 79.12 467 PHE A N 1
ATOM 3670 C CA . PHE A 1 467 ? -14.616 17.446 41.749 1.00 79.12 467 PHE A CA 1
ATOM 3671 C C . PHE A 1 467 ? -15.829 18.369 41.625 1.00 79.12 467 PHE A C 1
ATOM 3673 O O . PHE A 1 467 ? -15.707 19.546 41.955 1.00 79.12 467 PHE A O 1
ATOM 3680 N N . ARG A 1 468 ? -16.990 17.910 41.136 1.00 77.81 468 ARG A N 1
ATOM 3681 C CA . ARG A 1 468 ? -18.186 18.763 41.158 1.00 77.81 468 ARG A CA 1
ATOM 3682 C C . ARG A 1 468 ? -18.608 18.939 42.616 1.00 77.81 468 ARG A C 1
ATOM 3684 O O . ARG A 1 468 ? -19.088 17.963 43.193 1.00 77.81 468 ARG A O 1
ATOM 3691 N N . PRO A 1 469 ? -18.437 20.137 43.213 1.00 68.81 469 PRO A N 1
ATOM 3692 C CA . PRO A 1 469 ? -18.799 20.336 44.602 1.00 68.81 469 PRO A CA 1
ATOM 3693 C C . PRO A 1 469 ? -20.279 20.003 44.750 1.00 68.81 469 PRO A C 1
ATOM 3695 O O . PRO A 1 469 ? -21.117 20.490 43.991 1.00 68.81 469 PRO A O 1
ATOM 3698 N N . THR A 1 470 ? -20.608 19.186 45.743 1.00 67.38 470 THR A N 1
ATOM 3699 C CA . THR A 1 470 ? -21.972 18.823 46.160 1.00 67.38 470 THR A CA 1
ATOM 3700 C C . THR A 1 470 ? -22.781 20.024 46.675 1.00 67.38 470 THR A C 1
ATOM 3702 O O . THR A 1 470 ? -23.843 19.852 47.272 1.00 67.38 470 THR A O 1
ATOM 3705 N N . ALA A 1 471 ? -22.290 21.245 46.454 1.00 54.34 471 ALA A N 1
ATOM 3706 C CA . ALA A 1 471 ? -22.876 22.493 46.890 1.00 54.34 471 ALA A CA 1
ATOM 3707 C C . ALA A 1 471 ? -24.259 22.686 46.253 1.00 54.34 471 ALA A C 1
ATOM 3709 O O . ALA A 1 471 ? -24.380 22.959 45.062 1.00 54.34 471 ALA A O 1
ATOM 3710 N N . GLY A 1 472 ? -25.294 22.516 47.079 1.00 51.44 472 GLY A N 1
ATOM 3711 C CA . GLY A 1 472 ? -26.627 23.096 46.926 1.00 51.44 472 GLY A CA 1
ATOM 3712 C C . GLY A 1 472 ? -27.310 22.876 45.577 1.00 51.44 472 GLY A C 1
ATOM 3713 O O . GLY A 1 472 ? -27.216 23.694 44.668 1.00 51.44 472 GLY A O 1
ATOM 3714 N N . ARG A 1 473 ? -28.123 21.822 45.489 1.00 51.03 473 ARG A N 1
ATOM 3715 C CA . ARG A 1 473 ? -29.017 21.467 44.369 1.00 51.03 473 ARG A CA 1
ATOM 3716 C C . ARG A 1 473 ? -30.136 22.501 44.084 1.00 51.03 473 ARG A C 1
ATOM 3718 O O . ARG A 1 473 ? -31.160 22.133 43.519 1.00 51.03 473 ARG A O 1
ATOM 3725 N N . THR A 1 474 ? -29.983 23.765 44.481 1.00 52.66 474 THR A N 1
ATOM 3726 C CA . THR A 1 474 ? -31.077 24.745 44.614 1.00 52.66 474 THR A CA 1
ATOM 3727 C C . THR A 1 474 ? -30.977 26.009 43.762 1.00 52.66 474 THR A C 1
ATOM 3729 O O . THR A 1 474 ? -31.877 26.836 43.852 1.00 52.66 474 THR A O 1
ATOM 3732 N N . VAL A 1 475 ? -29.998 26.173 42.866 1.00 49.03 475 VAL A N 1
ATOM 3733 C CA . VAL A 1 475 ? -29.977 27.358 41.982 1.00 49.03 475 VAL A CA 1
ATOM 3734 C C . VAL A 1 475 ? -30.239 26.968 40.528 1.00 49.03 475 VAL A C 1
ATOM 3736 O O . VAL A 1 475 ? -29.333 26.678 39.753 1.00 49.03 475 VAL A O 1
ATOM 3739 N N . ASN A 1 476 ? -31.522 26.990 40.156 1.00 46.66 476 ASN A N 1
ATOM 3740 C CA . ASN A 1 476 ? -32.020 26.948 38.776 1.00 46.66 476 ASN A CA 1
ATOM 3741 C C . ASN A 1 476 ? -31.714 28.266 38.028 1.00 46.66 476 ASN A C 1
ATOM 3743 O O . ASN A 1 476 ? -32.620 28.870 37.453 1.00 46.66 476 ASN A O 1
ATOM 3747 N N . SER A 1 477 ? -30.470 28.760 38.026 1.00 46.78 477 SER A N 1
ATOM 3748 C CA . SER A 1 477 ? -30.137 29.905 37.174 1.00 46.78 477 SER A CA 1
ATOM 3749 C C . SER A 1 477 ? -29.840 29.413 35.755 1.00 46.78 477 SER A C 1
ATOM 3751 O O . SER A 1 477 ? -28.842 28.759 35.456 1.00 46.78 477 SER A O 1
ATOM 3753 N N . MET A 1 478 ? -30.783 29.714 34.863 1.00 45.91 478 MET A N 1
ATOM 3754 C CA . MET A 1 478 ? -30.723 29.582 33.406 1.00 45.91 478 MET A CA 1
ATOM 3755 C C . MET A 1 478 ? -29.666 30.521 32.787 1.00 45.91 478 MET A C 1
ATOM 3757 O O . MET A 1 478 ? -29.961 31.252 31.848 1.00 45.91 478 MET A O 1
ATOM 3761 N N . ALA A 1 479 ? -28.431 30.527 33.287 1.00 44.66 479 ALA A N 1
ATOM 3762 C CA . ALA A 1 479 ? -27.323 31.197 32.617 1.00 44.66 479 ALA A CA 1
ATOM 3763 C C . ALA A 1 479 ? -26.596 30.171 31.729 1.00 44.66 479 ALA A C 1
ATOM 3765 O O . ALA A 1 479 ? -25.763 29.403 32.219 1.00 44.66 479 ALA A O 1
ATOM 3766 N N . PRO A 1 480 ? -26.907 30.081 30.423 1.00 49.84 480 PRO A N 1
ATOM 3767 C CA . PRO A 1 480 ? -26.025 29.395 29.502 1.00 49.84 480 PRO A CA 1
ATOM 3768 C C . PRO A 1 480 ? -24.762 30.250 29.319 1.00 49.84 480 PRO A C 1
ATOM 3770 O O . PRO A 1 480 ? -24.841 31.473 29.294 1.00 49.84 480 PRO A O 1
ATOM 3773 N N . SER A 1 481 ? -23.628 29.590 29.083 1.00 44.97 481 SER A N 1
ATOM 3774 C CA . SER A 1 481 ? -22.508 30.072 28.249 1.00 44.97 481 SER A CA 1
ATOM 3775 C C . SER A 1 481 ? -21.188 30.546 28.868 1.00 44.97 481 SER A C 1
ATOM 3777 O O . SER A 1 481 ? -20.279 30.796 28.079 1.00 44.97 481 SER A O 1
ATOM 3779 N N . SER A 1 482 ? -20.952 30.530 30.187 1.00 48.81 482 SER A N 1
ATOM 3780 C CA . SER A 1 482 ? -19.543 30.546 30.617 1.00 48.81 482 SER A CA 1
ATOM 3781 C C . SER A 1 482 ? -18.929 29.176 30.303 1.00 48.81 482 SER A C 1
ATOM 3783 O O . SER A 1 482 ? -19.409 28.133 30.761 1.00 48.81 482 SER A O 1
ATOM 3785 N N . LEU A 1 483 ? -17.920 29.160 29.422 1.00 55.88 483 LEU A N 1
ATOM 3786 C CA . LEU A 1 483 ? -17.054 28.001 29.200 1.00 55.88 483 LEU A CA 1
ATOM 3787 C C . LEU A 1 483 ? -16.647 27.494 30.580 1.00 55.88 483 LEU A C 1
ATOM 3789 O O . LEU A 1 483 ? -15.989 28.219 31.326 1.00 55.88 483 LEU A O 1
ATOM 3793 N N . SER A 1 484 ? -17.113 26.301 30.962 1.00 59.56 484 SER A N 1
ATOM 3794 C CA . SER A 1 484 ? -16.846 25.819 32.313 1.00 59.56 484 SER A CA 1
ATOM 3795 C C . SER A 1 484 ? -15.328 25.798 32.525 1.00 59.56 484 SER A C 1
ATOM 3797 O O . SER A 1 484 ? -14.607 25.466 31.582 1.00 59.56 484 SER A O 1
ATOM 3799 N N . PRO A 1 485 ? -14.815 26.112 33.726 1.00 62.81 485 PRO A N 1
ATOM 3800 C CA . PRO A 1 485 ? -13.378 26.071 34.011 1.00 62.81 485 PRO A CA 1
ATOM 3801 C C . PRO A 1 485 ? -12.719 24.769 33.530 1.00 62.81 485 PRO A C 1
ATOM 3803 O O . PRO A 1 485 ? -11.609 24.777 33.019 1.00 62.81 485 PRO A O 1
ATOM 3806 N N . GLN A 1 486 ? -13.479 23.668 33.555 1.00 59.69 486 GLN A N 1
ATOM 3807 C CA . GLN A 1 486 ? -13.105 22.360 33.014 1.00 59.69 486 GLN A CA 1
ATOM 3808 C C . GLN A 1 486 ? -12.724 22.391 31.521 1.00 59.69 486 GLN A C 1
ATOM 3810 O O . GLN A 1 486 ? -11.782 21.714 31.130 1.00 59.69 486 GLN A O 1
ATOM 3815 N N . TYR A 1 487 ? -13.427 23.159 30.683 1.00 62.03 487 TYR A N 1
ATOM 3816 C CA . TYR A 1 487 ? -13.081 23.341 29.269 1.00 62.03 487 TYR A CA 1
ATOM 3817 C C . TYR A 1 487 ? -11.791 24.139 29.091 1.00 62.03 487 TYR A C 1
ATOM 3819 O O . TYR A 1 487 ? -10.985 23.777 28.243 1.00 62.03 487 TYR A O 1
ATOM 3827 N N . ILE A 1 488 ? -11.570 25.180 29.896 1.00 68.12 488 ILE A N 1
ATOM 3828 C CA . ILE A 1 488 ? -10.343 25.986 29.835 1.00 68.12 488 ILE A CA 1
ATOM 3829 C C . ILE A 1 488 ? -9.141 25.145 30.270 1.00 68.12 488 ILE A C 1
ATOM 3831 O O . ILE A 1 488 ? -8.124 25.153 29.588 1.00 68.12 488 ILE A O 1
ATOM 3835 N N . THR A 1 489 ? -9.270 24.340 31.329 1.00 67.94 489 THR A N 1
ATOM 3836 C CA . THR A 1 489 ? -8.215 23.404 31.745 1.00 67.94 489 THR A CA 1
ATOM 3837 C C . THR A 1 489 ? -7.945 22.347 30.676 1.00 67.94 489 THR A C 1
ATOM 3839 O O . THR A 1 489 ? -6.791 22.020 30.426 1.00 67.94 489 THR A O 1
ATOM 3842 N N . VAL A 1 490 ? -8.985 21.836 30.005 1.00 60.50 490 VAL A N 1
ATOM 3843 C CA . VAL A 1 490 ? -8.832 20.869 28.905 1.00 60.50 490 VAL A CA 1
ATOM 3844 C C . VAL A 1 490 ? -8.141 21.506 27.703 1.00 60.50 490 VAL A C 1
ATOM 3846 O O . VAL A 1 490 ? -7.193 20.925 27.190 1.00 60.50 490 VAL A O 1
ATOM 3849 N N . CYS A 1 491 ? -8.556 22.701 27.279 1.00 63.62 491 CYS A N 1
ATOM 3850 C CA . CYS A 1 491 ? -7.915 23.429 26.186 1.00 63.62 491 CYS A CA 1
ATOM 3851 C C . CYS A 1 491 ? -6.482 23.853 26.536 1.00 63.62 491 CYS A C 1
ATOM 3853 O O . CYS A 1 491 ? -5.615 23.789 25.675 1.00 63.62 491 CYS A O 1
ATOM 3855 N N . GLY A 1 492 ? -6.215 24.232 27.789 1.00 72.25 492 GLY A N 1
ATOM 3856 C CA . GLY A 1 492 ? -4.882 24.586 28.277 1.00 72.25 492 GLY A CA 1
ATOM 3857 C C . GLY A 1 492 ? -3.944 23.382 28.354 1.00 72.25 492 GLY A C 1
ATOM 3858 O O . GLY A 1 492 ? -2.815 23.463 27.884 1.00 72.25 492 GLY A O 1
ATOM 3859 N N . ALA A 1 493 ? -4.419 22.239 28.859 1.00 66.06 493 ALA A N 1
ATOM 3860 C CA . ALA A 1 493 ? -3.660 20.989 28.855 1.00 66.06 493 ALA A CA 1
ATOM 3861 C C . ALA A 1 493 ? -3.410 20.491 27.424 1.00 66.06 493 ALA A C 1
ATOM 3863 O O . ALA A 1 493 ? -2.302 20.073 27.115 1.00 66.06 493 ALA A O 1
ATOM 3864 N N . LEU A 1 494 ? -4.408 20.596 26.540 1.00 61.91 494 LEU A N 1
ATOM 3865 C CA . LEU A 1 494 ? -4.277 20.317 25.109 1.00 61.91 494 LEU A CA 1
ATOM 3866 C C . LEU A 1 494 ? -3.232 21.215 24.445 1.00 61.91 494 LEU A C 1
ATOM 3868 O O . LEU A 1 494 ? -2.359 20.707 23.753 1.00 61.91 494 LEU A O 1
ATOM 3872 N N . ALA A 1 495 ? -3.300 22.528 24.668 1.00 66.94 495 ALA A N 1
ATOM 3873 C CA . ALA A 1 495 ? -2.346 23.484 24.119 1.00 66.94 495 ALA A CA 1
ATOM 3874 C C . ALA A 1 495 ? -0.929 23.188 24.625 1.00 66.94 495 ALA A C 1
ATOM 3876 O O . ALA A 1 495 ? -0.026 23.029 23.812 1.00 66.94 495 ALA A O 1
ATOM 3877 N N . ALA A 1 496 ? -0.757 22.990 25.936 1.00 66.19 496 ALA A N 1
ATOM 3878 C CA . ALA A 1 496 ? 0.522 22.609 26.528 1.00 66.19 496 ALA A CA 1
ATOM 3879 C C . ALA A 1 496 ? 1.060 21.299 25.924 1.00 66.19 496 ALA A C 1
ATOM 3881 O O . ALA A 1 496 ? 2.216 21.240 25.512 1.00 66.19 496 ALA A O 1
ATOM 3882 N N . MET A 1 497 ? 0.210 20.274 25.788 1.00 60.03 497 MET A N 1
ATOM 3883 C CA . MET A 1 497 ? 0.558 18.980 25.188 1.00 60.03 497 MET A CA 1
ATOM 3884 C C . MET A 1 497 ? 0.978 19.085 23.718 1.00 60.03 497 MET A C 1
ATOM 3886 O O . MET A 1 497 ? 1.886 18.379 23.296 1.00 60.03 497 MET A O 1
ATOM 3890 N N . VAL A 1 498 ? 0.339 19.966 22.950 1.00 60.47 498 VAL A N 1
ATOM 3891 C CA . VAL A 1 498 ? 0.657 20.239 21.539 1.00 60.47 498 VAL A CA 1
ATOM 3892 C C . VAL A 1 498 ? 1.970 21.026 21.404 1.00 60.47 498 VAL A C 1
ATOM 3894 O O . VAL A 1 498 ? 2.663 20.880 20.401 1.00 60.47 498 VAL A O 1
ATOM 3897 N N . THR A 1 499 ? 2.336 21.821 22.416 1.00 61.25 499 THR A N 1
ATOM 3898 C CA . THR A 1 499 ? 3.533 22.681 22.401 1.00 61.25 499 THR A CA 1
ATOM 3899 C C . THR A 1 499 ? 4.803 22.059 22.982 1.00 61.25 499 THR A C 1
ATOM 3901 O O . THR A 1 499 ? 5.869 22.631 22.775 1.00 61.25 499 THR A O 1
ATOM 3904 N N . ILE A 1 500 ? 4.741 20.926 23.699 1.00 60.19 500 ILE A N 1
ATOM 3905 C CA . ILE A 1 500 ? 5.953 20.287 24.244 1.00 60.19 500 ILE A CA 1
ATOM 3906 C C . ILE A 1 500 ? 6.804 19.763 23.075 1.00 60.19 500 ILE A C 1
ATOM 3908 O O . ILE A 1 500 ? 6.344 18.877 22.345 1.00 60.19 500 ILE A O 1
ATOM 3912 N N . PRO A 1 501 ? 8.037 20.271 22.883 1.00 52.97 501 PRO A N 1
ATOM 3913 C CA . PRO A 1 501 ? 8.916 19.751 21.857 1.00 52.97 501 PRO A CA 1
ATOM 3914 C C . PRO A 1 501 ? 9.343 18.338 22.231 1.00 52.97 501 PRO A C 1
ATOM 3916 O O . PRO A 1 501 ? 9.911 18.103 23.298 1.00 52.97 501 PRO A O 1
ATOM 3919 N N . SER A 1 502 ? 9.069 17.377 21.355 1.00 51.22 502 SER A N 1
ATOM 3920 C CA . SER A 1 502 ? 9.661 16.052 21.495 1.00 51.22 502 SER A CA 1
ATOM 3921 C C . SER A 1 502 ? 11.167 16.184 21.316 1.00 51.22 502 SER A C 1
ATOM 3923 O O . SER A 1 502 ? 11.642 16.673 20.287 1.00 51.22 502 SER A O 1
ATOM 3925 N N . SER A 1 503 ? 11.934 15.742 22.301 1.00 48.53 503 SER A N 1
ATOM 3926 C CA . SER A 1 503 ? 13.372 15.594 22.123 1.00 48.53 503 SER A CA 1
ATOM 3927 C C . SER A 1 503 ? 13.668 14.577 21.011 1.00 48.53 503 SER A C 1
ATOM 3929 O O . SER A 1 503 ? 12.857 13.697 20.714 1.00 48.53 503 SER A O 1
ATOM 3931 N N . SER A 1 504 ? 14.843 14.692 20.388 1.00 49.75 504 SER A N 1
ATOM 3932 C CA . SER A 1 504 ? 15.283 13.899 19.226 1.00 49.75 504 SER A CA 1
ATOM 3933 C C . SER A 1 504 ? 15.196 12.373 19.402 1.00 49.75 504 SER A C 1
ATOM 3935 O O . SER A 1 504 ? 15.128 11.652 18.412 1.00 49.75 504 SER A O 1
ATOM 3937 N N . ALA A 1 505 ? 15.148 11.873 20.642 1.00 48.00 505 ALA A N 1
ATOM 3938 C CA . ALA A 1 505 ? 14.989 10.451 20.954 1.00 48.00 505 ALA A CA 1
ATOM 3939 C C . ALA A 1 505 ? 13.531 9.944 20.896 1.00 48.00 505 ALA A C 1
ATOM 3941 O O . ALA A 1 505 ? 13.313 8.737 20.833 1.00 48.00 505 ALA A O 1
ATOM 3942 N N . TRP A 1 506 ? 12.538 10.840 20.921 1.00 52.31 506 TRP A N 1
ATOM 3943 C CA . TRP A 1 506 ? 11.110 10.497 21.033 1.00 52.31 506 TRP A CA 1
ATOM 3944 C C . TRP A 1 506 ? 10.298 10.836 19.772 1.00 52.31 506 TRP A C 1
ATOM 3946 O O . TRP A 1 506 ? 9.107 10.535 19.728 1.00 52.31 506 TRP A O 1
ATOM 3956 N N . GLY A 1 507 ? 10.960 11.393 18.748 1.00 52.34 507 GLY A N 1
ATOM 3957 C CA . GLY A 1 507 ? 10.401 11.754 17.441 1.00 52.34 507 GLY A CA 1
ATOM 3958 C C . GLY A 1 507 ? 9.489 12.996 17.482 1.00 52.34 507 GLY A C 1
ATOM 3959 O O . GLY A 1 507 ? 8.715 13.107 18.427 1.00 52.34 507 GLY A O 1
ATOM 3960 N N . PRO A 1 508 ? 9.558 13.914 16.488 1.00 52.06 508 PRO A N 1
ATOM 3961 C CA . PRO A 1 508 ? 8.734 15.132 16.384 1.00 52.06 508 PRO A CA 1
ATOM 3962 C C . PRO A 1 508 ? 7.270 14.893 16.785 1.00 52.06 508 PRO A C 1
ATOM 3964 O O . PRO A 1 508 ? 6.623 13.969 16.281 1.00 52.06 508 PRO A O 1
ATOM 3967 N N . THR A 1 509 ? 6.711 15.725 17.673 1.00 52.19 509 THR A N 1
ATOM 3968 C CA . THR A 1 509 ? 5.275 15.639 17.973 1.00 52.19 509 THR A CA 1
ATOM 3969 C C . THR A 1 509 ? 4.491 15.992 16.707 1.00 52.19 509 THR A C 1
ATOM 3971 O O . THR A 1 509 ? 4.861 16.878 15.942 1.00 52.19 509 THR A O 1
ATOM 3974 N N . ARG A 1 510 ? 3.389 15.290 16.427 1.00 54.44 510 ARG A N 1
ATOM 3975 C CA . ARG A 1 510 ? 2.666 15.422 15.141 1.00 54.44 510 ARG A CA 1
ATOM 3976 C C . ARG A 1 510 ? 2.111 16.822 14.869 1.00 54.44 510 ARG A C 1
ATOM 3978 O O . ARG A 1 510 ? 1.940 17.197 13.713 1.00 54.44 510 ARG A O 1
ATOM 3985 N N . ALA A 1 511 ? 1.885 17.608 15.917 1.00 52.56 511 ALA A N 1
ATOM 3986 C CA . ALA A 1 511 ? 1.569 19.025 15.803 1.00 52.56 511 ALA A CA 1
ATOM 3987 C C . ALA A 1 511 ? 2.720 19.851 15.207 1.00 52.56 511 ALA A C 1
ATOM 3989 O O . ALA A 1 511 ? 2.471 20.775 14.442 1.00 52.56 511 ALA A O 1
ATOM 3990 N N . GLN A 1 512 ? 3.973 19.493 15.497 1.00 55.75 512 GLN A N 1
ATOM 3991 C CA . GLN A 1 512 ? 5.145 20.134 14.902 1.00 55.75 512 GLN A CA 1
ATOM 3992 C C . GLN A 1 512 ? 5.248 19.834 13.408 1.00 55.75 512 GLN A C 1
ATOM 3994 O O . GLN A 1 512 ? 5.606 20.726 12.651 1.00 55.75 512 GLN A O 1
ATOM 3999 N N . HIS A 1 513 ? 4.849 18.638 12.958 1.00 52.31 513 HIS A N 1
ATOM 4000 C CA . HIS A 1 513 ? 4.709 18.366 11.524 1.00 52.31 513 HIS A CA 1
ATOM 4001 C C . HIS A 1 513 ? 3.604 19.207 10.879 1.00 52.31 513 HIS A C 1
ATOM 4003 O O . HIS A 1 513 ? 3.782 19.673 9.764 1.00 52.31 513 HIS A O 1
ATOM 4009 N N . LEU A 1 514 ? 2.485 19.454 11.569 1.00 50.94 514 LEU A N 1
ATOM 4010 C CA . LEU A 1 514 ? 1.417 20.319 11.051 1.00 50.94 514 LEU A CA 1
ATOM 4011 C C . LEU A 1 514 ? 1.866 21.781 10.876 1.00 50.94 514 LEU A C 1
ATOM 4013 O O . LEU A 1 514 ? 1.361 22.481 10.003 1.00 50.94 514 LEU A O 1
ATOM 4017 N N . LEU A 1 515 ? 2.795 22.229 11.724 1.00 52.06 515 LEU A N 1
ATOM 4018 C CA . LEU A 1 515 ? 3.376 23.572 11.697 1.00 52.06 515 LEU A CA 1
ATOM 4019 C C . LEU A 1 515 ? 4.639 23.667 10.826 1.00 52.06 515 LEU A C 1
ATOM 4021 O O . LEU A 1 515 ? 5.092 24.774 10.538 1.00 52.06 515 LEU A O 1
ATOM 4025 N N . ALA A 1 516 ? 5.214 22.538 10.404 1.00 51.78 516 ALA A N 1
ATOM 4026 C CA . ALA A 1 516 ? 6.374 22.522 9.528 1.00 51.78 516 ALA A CA 1
ATOM 4027 C C . ALA A 1 516 ? 5.956 22.935 8.109 1.00 51.78 516 ALA A C 1
ATOM 4029 O O . ALA A 1 516 ? 5.066 22.340 7.499 1.00 51.78 516 ALA A O 1
ATOM 4030 N N . ILE A 1 517 ? 6.609 23.972 7.578 1.00 52.91 517 ILE A N 1
ATOM 4031 C CA . ILE A 1 517 ? 6.438 24.401 6.187 1.00 52.91 517 ILE A CA 1
ATOM 4032 C C . ILE A 1 517 ? 6.780 23.213 5.290 1.00 52.91 517 ILE A C 1
ATOM 4034 O O . ILE A 1 517 ? 7.833 22.606 5.463 1.00 52.91 517 ILE A O 1
ATOM 4038 N N . THR A 1 518 ? 5.892 22.879 4.347 1.00 47.38 518 THR A N 1
ATOM 4039 C CA . THR A 1 518 ? 6.157 21.821 3.363 1.00 47.38 518 THR A CA 1
ATOM 4040 C C . THR A 1 518 ? 7.357 22.235 2.512 1.00 47.38 518 THR A C 1
ATOM 4042 O O . THR A 1 518 ? 7.224 23.222 1.780 1.00 47.38 518 THR A O 1
ATOM 4045 N N . PRO A 1 519 ? 8.494 21.520 2.590 1.00 48.53 519 PRO A N 1
ATOM 4046 C CA . PRO A 1 519 ? 9.666 21.797 1.768 1.00 48.53 519 PRO A CA 1
ATOM 4047 C C . PRO A 1 519 ? 9.303 21.887 0.275 1.00 48.53 519 PRO A C 1
ATOM 4049 O O . PRO A 1 519 ? 8.412 21.174 -0.195 1.00 48.53 519 PRO A O 1
ATOM 4052 N N . ASP A 1 520 ? 9.941 22.792 -0.475 1.00 45.69 520 ASP A N 1
ATOM 4053 C CA . ASP A 1 520 ? 9.606 23.057 -1.887 1.00 45.69 520 ASP A CA 1
ATOM 4054 C C . ASP A 1 520 ? 9.782 21.824 -2.802 1.00 45.69 520 ASP A C 1
ATOM 4056 O O . ASP A 1 520 ? 9.070 21.686 -3.800 1.00 45.69 520 ASP A O 1
ATOM 4060 N N . ASP A 1 521 ? 10.669 20.893 -2.440 1.00 41.25 521 ASP A N 1
ATOM 4061 C CA . ASP A 1 521 ? 10.879 19.589 -3.086 1.00 41.25 521 ASP A CA 1
ATOM 4062 C C . ASP A 1 521 ? 9.656 18.662 -2.973 1.00 41.25 521 ASP A C 1
ATOM 4064 O O . ASP A 1 521 ? 9.364 17.899 -3.896 1.00 41.25 521 ASP A O 1
ATOM 4068 N N . LEU A 1 522 ? 8.863 18.793 -1.906 1.00 43.78 522 LEU A N 1
ATOM 4069 C CA . LEU A 1 522 ? 7.617 18.045 -1.707 1.00 43.78 522 LEU A CA 1
ATOM 4070 C C . LEU A 1 522 ? 6.398 18.684 -2.398 1.00 43.78 522 LEU A C 1
ATOM 4072 O O . LEU A 1 522 ? 5.346 18.053 -2.516 1.00 43.78 522 LEU A O 1
ATOM 4076 N N . GLN A 1 523 ? 6.523 19.916 -2.903 1.00 50.22 523 GLN A N 1
ATOM 4077 C CA . GLN A 1 523 ? 5.444 20.635 -3.599 1.00 50.22 523 GLN A CA 1
ATOM 4078 C C . GLN A 1 523 ? 5.339 20.295 -5.094 1.00 50.22 523 GLN A C 1
ATOM 4080 O O . GLN A 1 523 ? 4.573 20.933 -5.813 1.00 50.22 523 GLN A O 1
ATOM 4085 N N . LEU A 1 524 ? 6.111 19.320 -5.589 1.00 50.31 524 LEU A N 1
ATOM 4086 C CA . LEU A 1 524 ? 6.143 18.897 -6.998 1.00 50.31 524 LEU A CA 1
ATOM 4087 C C . LEU A 1 524 ? 6.536 19.991 -7.996 1.00 50.31 524 LEU A C 1
ATOM 4089 O O . LEU A 1 524 ? 6.532 19.723 -9.193 1.00 50.31 524 LEU A O 1
ATOM 4093 N N . LYS A 1 525 ? 6.925 21.191 -7.549 1.00 55.28 525 LYS A N 1
ATOM 4094 C CA . LYS A 1 525 ? 7.322 22.300 -8.431 1.00 55.28 525 LYS A CA 1
ATOM 4095 C C . LYS A 1 525 ? 8.469 21.899 -9.356 1.00 55.28 525 LYS A C 1
ATOM 4097 O O . LYS A 1 525 ? 8.415 22.181 -10.548 1.00 55.28 525 LYS A O 1
ATOM 4102 N N . ALA A 1 526 ? 9.465 21.186 -8.826 1.00 53.22 526 ALA A N 1
ATOM 4103 C CA . ALA A 1 526 ? 10.580 20.671 -9.615 1.00 53.22 526 ALA A CA 1
ATOM 4104 C C . ALA A 1 526 ? 10.114 19.640 -10.654 1.00 53.22 526 ALA A C 1
ATOM 4106 O O . ALA A 1 526 ? 10.479 19.743 -11.818 1.00 53.22 526 ALA A O 1
ATOM 4107 N N . ILE A 1 527 ? 9.252 18.691 -10.268 1.00 53.03 527 ILE A N 1
ATOM 4108 C CA . ILE A 1 527 ? 8.737 17.665 -11.190 1.00 53.03 527 ILE A CA 1
ATOM 4109 C C . ILE A 1 527 ? 7.837 18.283 -12.261 1.00 53.03 527 ILE A C 1
ATOM 4111 O O . ILE A 1 527 ? 7.942 17.912 -13.423 1.00 53.03 527 ILE A O 1
ATOM 4115 N N . HIS A 1 528 ? 6.986 19.240 -11.896 1.00 58.62 528 HIS A N 1
ATOM 4116 C CA . HIS A 1 528 ? 6.142 19.957 -12.843 1.00 58.62 528 HIS A CA 1
ATOM 4117 C C . HIS A 1 528 ? 6.979 20.784 -13.823 1.00 58.62 528 HIS A C 1
ATOM 4119 O O . HIS A 1 528 ? 6.743 20.709 -15.020 1.00 58.62 528 HIS A O 1
ATOM 4125 N N . SER A 1 529 ? 8.006 21.489 -13.339 1.00 60.66 529 SER A N 1
ATOM 4126 C CA . SER A 1 529 ? 8.960 22.212 -14.189 1.00 60.66 529 SER A CA 1
ATOM 4127 C C . SER A 1 529 ? 9.675 21.275 -15.171 1.00 60.66 529 SER A C 1
ATOM 4129 O O . SER A 1 529 ? 9.737 21.564 -16.363 1.00 60.66 529 SER A O 1
ATOM 4131 N N . ILE A 1 530 ? 10.129 20.104 -14.705 1.00 58.41 530 ILE A N 1
ATOM 4132 C CA . ILE A 1 530 ? 10.750 19.081 -15.561 1.00 58.41 530 ILE A CA 1
ATOM 4133 C C . ILE A 1 530 ? 9.748 18.541 -16.585 1.00 58.41 530 ILE A C 1
ATOM 4135 O O . ILE A 1 530 ? 10.082 18.443 -17.758 1.00 58.41 530 ILE A O 1
ATOM 4139 N N . ALA A 1 531 ? 8.528 18.198 -16.166 1.00 59.34 531 ALA A N 1
ATOM 4140 C CA . ALA A 1 531 ? 7.498 17.669 -17.056 1.00 59.34 531 ALA A CA 1
ATOM 4141 C C . ALA A 1 531 ? 7.113 18.683 -18.143 1.00 59.34 531 ALA A C 1
ATOM 4143 O O . ALA A 1 531 ? 7.012 18.307 -19.306 1.00 59.34 531 ALA A O 1
ATOM 4144 N N . SER A 1 532 ? 6.982 19.964 -17.788 1.00 63.88 532 SER A N 1
ATOM 4145 C CA . SER A 1 532 ? 6.738 21.051 -18.741 1.00 63.88 532 SER A CA 1
ATOM 4146 C C . SER A 1 532 ? 7.920 21.259 -19.693 1.00 63.88 532 SER A C 1
ATOM 4148 O O . SER A 1 532 ? 7.717 21.347 -20.899 1.00 63.88 532 SER A O 1
ATOM 4150 N N . ALA A 1 533 ? 9.160 21.244 -19.192 1.00 63.62 533 ALA A N 1
ATOM 4151 C CA . ALA A 1 533 ? 10.356 21.365 -20.031 1.00 63.62 533 ALA A CA 1
ATOM 4152 C C . ALA A 1 533 ? 10.534 20.170 -20.988 1.00 63.62 533 ALA A C 1
ATOM 4154 O O . ALA A 1 533 ? 11.039 20.322 -22.099 1.00 63.62 533 ALA A O 1
ATOM 4155 N N . VAL A 1 534 ? 10.119 18.974 -20.562 1.00 57.97 534 VAL A N 1
ATOM 4156 C CA . VAL A 1 534 ? 10.068 17.775 -21.405 1.00 57.97 534 VAL A CA 1
ATOM 4157 C C . VAL A 1 534 ? 8.965 17.903 -22.455 1.00 57.97 534 VAL A C 1
ATOM 4159 O O . VAL A 1 534 ? 9.215 17.597 -23.616 1.00 57.97 534 VAL A O 1
ATOM 4162 N N . LEU A 1 535 ? 7.779 18.391 -22.078 1.00 60.91 535 LEU A N 1
ATOM 4163 C CA . LEU A 1 535 ? 6.646 18.601 -22.984 1.00 60.91 535 LEU A CA 1
ATOM 4164 C C . LEU A 1 535 ? 7.018 19.549 -24.130 1.00 60.91 535 LEU A C 1
ATOM 4166 O O . LEU A 1 535 ? 6.783 19.219 -25.290 1.00 60.91 535 LEU A O 1
ATOM 4170 N N . GLU A 1 536 ? 7.657 20.676 -23.808 1.00 66.75 536 GLU A N 1
ATOM 4171 C CA . GLU A 1 536 ? 8.128 21.658 -24.793 1.00 66.75 536 GLU A CA 1
ATOM 4172 C C . GLU A 1 536 ? 9.098 21.046 -25.816 1.00 66.75 536 GLU A C 1
ATOM 4174 O O . GLU A 1 536 ? 9.097 21.450 -26.975 1.00 66.75 536 GLU A O 1
ATOM 4179 N N . ARG A 1 537 ? 9.883 20.037 -25.415 1.00 57.12 537 ARG A N 1
ATOM 4180 C CA . ARG A 1 537 ? 10.906 19.391 -26.257 1.00 57.12 537 ARG A CA 1
ATOM 4181 C C . ARG A 1 537 ? 10.443 18.103 -26.943 1.00 57.12 537 ARG A C 1
ATOM 4183 O O . ARG A 1 537 ? 11.030 17.703 -27.935 1.00 57.12 537 ARG A O 1
ATOM 4190 N N . SER A 1 538 ? 9.393 17.458 -26.436 1.00 55.62 538 SER A N 1
ATOM 4191 C CA . SER A 1 538 ? 8.845 16.194 -26.964 1.00 55.62 538 SER A CA 1
ATOM 4192 C C . SER A 1 538 ? 8.065 16.331 -28.275 1.00 55.62 538 SER A C 1
ATOM 4194 O O . SER A 1 538 ? 7.584 15.338 -28.809 1.00 55.62 538 SER A O 1
ATOM 4196 N N . THR A 1 539 ? 7.922 17.554 -28.788 1.00 55.00 539 THR A N 1
ATOM 4197 C CA . THR A 1 539 ? 7.288 17.833 -30.083 1.00 55.00 539 THR A CA 1
ATOM 4198 C C . THR A 1 539 ? 8.138 17.373 -31.279 1.00 55.00 539 THR A C 1
ATOM 4200 O O . THR A 1 539 ? 7.654 17.400 -32.406 1.00 55.00 539 THR A O 1
ATOM 4203 N N . GLU A 1 540 ? 9.367 16.896 -31.046 1.00 55.00 540 GLU A N 1
ATOM 4204 C CA . GLU A 1 540 ? 10.210 16.215 -32.035 1.00 55.00 540 GLU A CA 1
ATOM 4205 C C . GLU A 1 540 ? 9.827 14.713 -32.113 1.00 55.00 540 GLU A C 1
ATOM 4207 O O . GLU A 1 540 ? 9.956 13.977 -31.134 1.00 55.00 540 GLU A O 1
ATOM 4212 N N . GLU A 1 541 ? 9.328 14.263 -33.275 1.00 48.97 541 GLU A N 1
ATOM 4213 C CA . GLU A 1 541 ? 8.539 13.029 -33.525 1.00 48.97 541 GLU A CA 1
ATOM 4214 C C . GLU A 1 541 ? 9.161 11.658 -33.148 1.00 48.97 541 GLU A C 1
ATOM 4216 O O . GLU A 1 541 ? 8.540 10.623 -33.385 1.00 48.97 541 GLU A O 1
ATOM 4221 N N . THR A 1 542 ? 10.343 11.581 -32.533 1.00 50.53 542 THR A N 1
ATOM 4222 C CA . THR A 1 542 ? 11.075 10.307 -32.348 1.00 50.53 542 THR A CA 1
ATOM 4223 C C . THR A 1 542 ? 11.482 9.981 -30.906 1.00 50.53 542 THR A C 1
ATOM 4225 O O . THR A 1 542 ? 12.350 9.137 -30.683 1.00 50.53 542 THR A O 1
ATOM 4228 N N . CYS A 1 543 ? 10.875 10.606 -29.896 1.00 52.56 543 CYS A N 1
ATOM 4229 C CA . CYS A 1 543 ? 11.264 10.384 -28.497 1.00 52.56 543 CYS A CA 1
ATOM 4230 C C . CYS A 1 543 ? 10.598 9.146 -27.862 1.00 52.56 543 CYS A C 1
ATOM 4232 O O . CYS A 1 543 ? 9.383 9.112 -27.680 1.00 52.56 543 CYS A O 1
ATOM 4234 N N . ARG A 1 544 ? 11.393 8.160 -27.410 1.00 52.84 544 ARG A N 1
ATOM 4235 C CA . ARG A 1 544 ? 10.926 7.092 -26.499 1.00 52.84 544 ARG A CA 1
ATOM 4236 C C . ARG A 1 544 ? 11.173 7.470 -25.039 1.00 52.84 544 ARG A C 1
ATOM 4238 O O . ARG A 1 544 ? 12.316 7.662 -24.626 1.00 52.84 544 ARG A O 1
ATOM 4245 N N . PHE A 1 545 ? 10.103 7.517 -24.244 1.00 55.72 545 PHE A N 1
ATOM 4246 C CA . PHE A 1 545 ? 10.169 7.817 -22.812 1.00 55.72 545 PHE A CA 1
ATOM 4247 C C . PHE A 1 545 ? 10.388 6.566 -21.969 1.00 55.72 545 PHE A C 1
ATOM 4249 O O . PHE A 1 545 ? 9.562 5.653 -21.956 1.00 55.72 545 PHE A O 1
ATOM 4256 N N . ILE A 1 546 ? 11.458 6.568 -21.173 1.00 54.19 546 ILE A N 1
ATOM 4257 C CA . ILE A 1 546 ? 11.682 5.553 -20.144 1.00 54.19 546 ILE A CA 1
ATOM 4258 C C . ILE A 1 546 ? 11.714 6.252 -18.787 1.00 54.19 546 ILE A C 1
ATOM 4260 O O . ILE A 1 546 ? 12.574 7.090 -18.517 1.00 54.19 546 ILE A O 1
ATOM 4264 N N . SER A 1 547 ? 10.743 5.927 -17.935 1.00 56.28 547 SER A N 1
ATOM 4265 C CA . SER A 1 547 ? 10.574 6.546 -16.622 1.00 56.28 547 SER A CA 1
ATOM 4266 C C . SER A 1 547 ? 10.142 5.503 -15.584 1.00 56.28 547 SER A C 1
ATOM 4268 O O . SER A 1 547 ? 9.361 4.606 -15.921 1.00 56.28 547 SER A O 1
ATOM 4270 N N . PRO A 1 548 ? 10.608 5.586 -14.320 1.00 54.97 548 PRO A N 1
ATOM 4271 C CA . PRO A 1 548 ? 10.068 4.770 -13.238 1.00 54.97 548 PRO A CA 1
ATOM 4272 C C . PRO A 1 548 ? 8.549 4.939 -13.130 1.00 54.97 548 PRO A C 1
ATOM 4274 O O . PRO A 1 548 ? 8.036 6.049 -13.272 1.00 54.97 548 PRO A O 1
ATOM 4277 N N . ALA A 1 549 ? 7.824 3.860 -12.822 1.00 55.31 549 ALA A N 1
ATOM 4278 C CA . ALA A 1 549 ? 6.359 3.852 -12.802 1.00 55.31 549 ALA A CA 1
ATOM 4279 C C . ALA A 1 549 ? 5.690 5.018 -12.042 1.00 55.31 549 ALA A C 1
ATOM 4281 O O . ALA A 1 549 ? 4.669 5.517 -12.523 1.00 55.31 549 ALA A O 1
ATOM 4282 N N . PRO A 1 550 ? 6.209 5.519 -10.902 1.00 52.78 550 PRO A N 1
ATOM 4283 C CA . PRO A 1 550 ? 5.557 6.625 -10.217 1.00 52.78 550 PRO A CA 1
ATOM 4284 C C . PRO A 1 550 ? 5.884 7.973 -10.867 1.00 52.78 550 PRO A C 1
ATOM 4286 O O . PRO A 1 550 ? 5.018 8.835 -10.897 1.00 52.78 550 PRO A O 1
ATOM 4289 N N . THR A 1 551 ? 7.067 8.149 -11.461 1.00 59.56 551 THR A N 1
ATOM 4290 C CA . THR A 1 551 ? 7.383 9.331 -12.275 1.00 59.56 551 THR A CA 1
ATOM 4291 C C . THR A 1 551 ? 6.535 9.337 -13.546 1.00 59.56 551 THR A C 1
ATOM 4293 O O . THR A 1 551 ? 5.918 10.353 -13.844 1.00 59.56 551 THR A O 1
ATOM 4296 N N . ALA A 1 552 ? 6.377 8.191 -14.216 1.00 61.75 552 ALA A N 1
ATOM 4297 C CA . ALA A 1 552 ? 5.432 8.028 -15.321 1.00 61.75 552 ALA A CA 1
ATOM 4298 C C . ALA A 1 552 ? 3.982 8.290 -14.880 1.00 61.75 552 ALA A C 1
ATOM 4300 O O . ALA A 1 552 ? 3.227 8.936 -15.599 1.00 61.75 552 ALA A O 1
ATOM 4301 N N . SER A 1 553 ? 3.597 7.852 -13.676 1.00 55.84 553 SER A N 1
ATOM 4302 C CA . SER A 1 553 ? 2.277 8.139 -13.102 1.00 55.84 553 SER A CA 1
ATOM 4303 C C . SER A 1 553 ? 2.099 9.624 -12.806 1.00 55.84 553 SER A C 1
ATOM 4305 O O . SER A 1 553 ? 1.018 10.146 -13.049 1.00 55.84 553 SER A O 1
ATOM 4307 N N . ILE A 1 554 ? 3.130 10.322 -12.322 1.00 59.53 554 ILE A N 1
ATOM 4308 C CA . ILE A 1 554 ? 3.098 11.772 -12.101 1.00 59.53 554 ILE A CA 1
ATOM 4309 C C . ILE A 1 554 ? 3.006 12.503 -13.439 1.00 59.53 554 ILE A C 1
ATOM 4311 O O . ILE A 1 554 ? 2.146 13.362 -13.580 1.00 59.53 554 ILE A O 1
ATOM 4315 N N . ILE A 1 555 ? 3.814 12.128 -14.434 1.00 63.06 555 ILE A N 1
ATOM 4316 C CA . ILE A 1 555 ? 3.764 12.705 -15.784 1.00 63.06 555 ILE A CA 1
ATOM 4317 C C . ILE A 1 555 ? 2.388 12.469 -16.404 1.00 63.06 555 ILE A C 1
ATOM 4319 O O . ILE A 1 555 ? 1.777 13.420 -16.864 1.00 63.06 555 ILE A O 1
ATOM 4323 N N . HIS A 1 556 ? 1.842 11.253 -16.331 1.00 62.88 556 HIS A N 1
ATOM 4324 C CA . HIS A 1 556 ? 0.482 10.958 -16.789 1.00 62.88 556 HIS A CA 1
ATOM 4325 C C . HIS A 1 556 ? -0.572 11.759 -16.018 1.00 62.88 556 HIS A C 1
ATOM 4327 O O . HIS A 1 556 ? -1.549 12.232 -16.592 1.00 62.88 556 HIS A O 1
ATOM 4333 N N . THR A 1 557 ? -0.397 11.909 -14.704 1.00 58.22 557 THR A N 1
ATOM 4334 C CA . THR A 1 557 ? -1.316 12.695 -13.878 1.00 58.22 557 THR A CA 1
ATOM 4335 C C . THR A 1 557 ? -1.280 14.152 -14.329 1.00 58.22 557 THR A C 1
ATOM 4337 O O . THR A 1 557 ? -2.329 14.719 -14.593 1.00 58.22 557 THR A O 1
ATOM 4340 N N . LEU A 1 558 ? -0.103 14.754 -14.474 1.00 60.31 558 LEU A N 1
ATOM 4341 C CA . LEU A 1 558 ? 0.050 16.160 -14.854 1.00 60.31 558 LEU A CA 1
ATOM 4342 C C . LEU A 1 558 ? -0.277 16.418 -16.338 1.00 60.31 558 LEU A C 1
ATOM 4344 O O . LEU A 1 558 ? -0.808 17.474 -16.669 1.00 60.31 558 LEU A O 1
ATOM 4348 N N . HIS A 1 559 ? -0.004 15.449 -17.210 1.00 65.00 559 HIS A N 1
ATOM 4349 C CA . HIS A 1 559 ? -0.071 15.551 -18.667 1.00 65.00 559 HIS A CA 1
ATOM 4350 C C . HIS A 1 559 ? -0.527 14.209 -19.282 1.00 65.00 559 HIS A C 1
ATOM 4352 O O . HIS A 1 559 ? 0.277 13.458 -19.836 1.00 65.00 559 HIS A O 1
ATOM 4358 N N . PRO A 1 560 ? -1.824 13.869 -19.222 1.00 62.62 560 PRO A N 1
ATOM 4359 C CA . PRO A 1 560 ? -2.323 12.556 -19.647 1.00 62.62 560 PRO A CA 1
ATOM 4360 C C . PRO A 1 560 ? -2.110 12.260 -21.136 1.00 62.62 560 PRO A C 1
ATOM 4362 O O . PRO A 1 560 ? -2.030 11.096 -21.515 1.00 62.62 560 PRO A O 1
ATOM 4365 N N . ASN A 1 561 ? -1.990 13.289 -21.977 1.00 65.12 561 ASN A N 1
ATOM 4366 C CA . ASN A 1 561 ? -1.833 13.142 -23.426 1.00 65.12 561 ASN A CA 1
ATOM 4367 C C . ASN A 1 561 ? -0.394 12.816 -23.860 1.00 65.12 561 ASN A C 1
ATOM 4369 O O . ASN A 1 561 ? -0.197 12.477 -25.019 1.00 65.12 561 ASN A O 1
ATOM 4373 N N . LEU A 1 562 ? 0.591 12.897 -22.954 1.00 63.28 562 LEU A N 1
ATOM 4374 C CA . LEU A 1 562 ? 2.007 12.678 -23.281 1.00 63.28 562 LEU A CA 1
ATOM 4375 C C . LEU A 1 562 ? 2.366 11.211 -23.548 1.00 63.28 562 LEU A C 1
ATOM 4377 O O . LEU A 1 562 ? 3.347 10.947 -24.227 1.00 63.28 562 LEU A O 1
ATOM 4381 N N . LEU A 1 563 ? 1.615 10.264 -22.982 1.00 61.81 563 LEU A N 1
ATOM 4382 C CA . LEU A 1 563 ? 1.887 8.833 -23.129 1.00 61.81 563 LEU A CA 1
ATOM 4383 C C . LEU A 1 563 ? 0.805 8.196 -24.000 1.00 61.81 563 LEU A C 1
ATOM 4385 O O . LEU A 1 563 ? -0.390 8.291 -23.681 1.00 61.81 563 LEU A O 1
ATOM 4389 N N . GLY A 1 564 ? 1.213 7.499 -25.062 1.00 63.44 564 GLY A N 1
ATOM 4390 C CA . GLY A 1 564 ? 0.316 6.671 -25.864 1.00 63.44 564 GLY A CA 1
ATOM 4391 C C . GLY A 1 564 ? -0.320 5.556 -25.022 1.00 63.44 564 GLY A C 1
ATOM 4392 O O . GLY A 1 564 ? 0.209 5.156 -23.986 1.00 63.44 564 GLY A O 1
ATOM 4393 N N . LEU A 1 565 ? -1.474 5.021 -25.435 1.00 57.84 565 LEU A N 1
ATOM 4394 C CA . LEU A 1 565 ? -2.180 3.962 -24.684 1.00 57.84 565 LEU A CA 1
ATOM 4395 C C . LEU A 1 565 ? -1.308 2.713 -24.433 1.00 57.84 565 LEU A C 1
ATOM 4397 O O . LEU A 1 565 ? -1.387 2.106 -23.362 1.00 57.84 565 LEU A O 1
ATOM 4401 N N . SER A 1 566 ? -0.455 2.350 -25.395 1.00 56.66 566 SER A N 1
ATOM 4402 C CA . SER A 1 566 ? 0.522 1.259 -25.275 1.00 56.66 566 SER A CA 1
ATOM 4403 C C . SER A 1 566 ? 1.601 1.561 -24.227 1.00 56.66 566 SER A C 1
ATOM 4405 O O . SER A 1 566 ? 1.927 0.704 -23.405 1.00 56.66 566 SER A O 1
ATOM 4407 N N . GLU A 1 567 ? 2.105 2.793 -24.190 1.00 61.94 567 GLU A N 1
ATOM 4408 C CA . GLU A 1 567 ? 3.101 3.259 -23.217 1.00 61.94 567 GLU A CA 1
ATOM 4409 C C . GLU A 1 567 ? 2.505 3.382 -21.815 1.00 61.94 567 GLU A C 1
ATOM 4411 O O . GLU A 1 567 ? 3.145 2.990 -20.843 1.00 61.94 567 GLU A O 1
ATOM 4416 N N . ARG A 1 568 ? 1.244 3.814 -21.685 1.00 61.97 568 ARG A N 1
ATOM 4417 C CA . ARG A 1 568 ? 0.522 3.813 -20.401 1.00 61.97 568 ARG A CA 1
ATOM 4418 C C . ARG A 1 568 ? 0.444 2.411 -19.806 1.00 61.97 568 ARG A C 1
ATOM 4420 O O . ARG A 1 568 ? 0.744 2.239 -18.624 1.00 61.97 568 ARG A O 1
ATOM 4427 N N . ARG A 1 569 ? 0.089 1.408 -20.620 1.00 59.59 569 ARG A N 1
ATOM 4428 C CA . ARG A 1 569 ? 0.049 -0.001 -20.192 1.00 59.59 569 ARG A CA 1
ATOM 4429 C C . ARG A 1 569 ? 1.429 -0.504 -19.765 1.00 59.59 569 ARG A C 1
ATOM 4431 O O . ARG A 1 569 ? 1.534 -1.180 -18.747 1.00 59.59 569 ARG A O 1
ATOM 4438 N N . ASN A 1 570 ? 2.483 -0.128 -20.486 1.00 56.06 570 ASN A N 1
ATOM 4439 C CA . ASN A 1 570 ? 3.841 -0.593 -20.201 1.00 56.06 570 ASN A CA 1
ATOM 4440 C C . ASN A 1 570 ? 4.512 0.118 -19.011 1.00 56.06 570 ASN A C 1
ATOM 4442 O O . ASN A 1 570 ? 5.272 -0.520 -18.281 1.00 56.06 570 ASN A O 1
ATOM 4446 N N . CYS A 1 571 ? 4.220 1.401 -18.782 1.00 55.12 571 CYS A N 1
ATOM 4447 C CA . CYS A 1 571 ? 4.910 2.230 -17.788 1.00 55.12 571 CYS A CA 1
ATOM 4448 C C . CYS A 1 571 ? 4.181 2.322 -16.436 1.00 55.12 571 CYS A C 1
ATOM 4450 O O . CYS A 1 571 ? 4.845 2.403 -15.406 1.00 55.12 571 CYS A O 1
ATOM 4452 N N . ILE A 1 572 ? 2.840 2.293 -16.400 1.00 56.12 572 ILE A N 1
ATOM 4453 C CA . ILE A 1 572 ? 2.058 2.472 -15.154 1.00 56.12 572 ILE A CA 1
ATOM 4454 C C . ILE A 1 572 ? 1.842 1.134 -14.418 1.00 56.12 572 ILE A C 1
ATOM 4456 O O . ILE A 1 572 ? 1.796 1.096 -13.183 1.00 56.12 572 ILE A O 1
ATOM 4460 N N . ALA A 1 573 ? 1.744 0.025 -15.162 1.00 52.28 573 ALA A N 1
ATOM 4461 C CA . ALA A 1 573 ? 1.434 -1.299 -14.611 1.00 52.28 573 ALA A CA 1
ATOM 4462 C C . ALA A 1 573 ? 2.633 -2.025 -13.978 1.00 52.28 573 ALA A C 1
ATOM 4464 O O . ALA A 1 573 ? 2.445 -2.967 -13.208 1.00 52.28 573 ALA A O 1
ATOM 4465 N N . ARG A 1 574 ? 3.874 -1.642 -14.309 1.00 54.91 574 ARG A N 1
ATOM 4466 C CA . ARG A 1 574 ? 5.061 -2.366 -13.832 1.00 54.91 574 ARG A CA 1
ATOM 4467 C C . ARG A 1 574 ? 5.432 -1.936 -12.404 1.00 54.91 574 ARG A C 1
ATOM 4469 O O . ARG A 1 574 ? 5.483 -0.737 -12.128 1.00 54.91 574 ARG A O 1
ATOM 4476 N N . PRO A 1 575 ? 5.726 -2.883 -11.490 1.00 52.22 575 PRO A N 1
ATOM 4477 C CA . PRO A 1 575 ? 6.317 -2.562 -10.195 1.00 52.22 575 PRO A CA 1
ATOM 4478 C C . PRO A 1 575 ? 7.603 -1.744 -10.359 1.00 52.22 575 PRO A C 1
ATOM 4480 O O . PRO A 1 575 ? 8.372 -1.978 -11.293 1.00 52.22 575 PRO A O 1
ATOM 4483 N N . ILE A 1 576 ? 7.858 -0.827 -9.420 1.00 48.97 576 ILE A N 1
ATOM 4484 C CA . ILE A 1 576 ? 9.015 0.088 -9.431 1.00 48.97 576 ILE A CA 1
ATOM 4485 C C . ILE A 1 576 ? 10.334 -0.668 -9.656 1.00 48.97 576 ILE A C 1
ATOM 4487 O O . ILE A 1 576 ? 11.157 -0.237 -10.462 1.00 48.97 576 ILE A O 1
ATOM 4491 N N . SER A 1 577 ? 10.500 -1.823 -9.003 1.00 45.69 577 SER A N 1
ATOM 4492 C CA . SER A 1 577 ? 11.677 -2.690 -9.134 1.00 45.69 577 SER A CA 1
ATOM 4493 C C . SER A 1 577 ? 11.942 -3.118 -10.580 1.00 45.69 577 SER A C 1
ATOM 4495 O O . SER A 1 577 ? 13.081 -3.093 -11.033 1.00 45.69 577 SER A O 1
ATOM 4497 N N . ASN A 1 578 ? 10.893 -3.437 -11.338 1.00 48.25 578 ASN A N 1
ATOM 4498 C CA . ASN A 1 578 ? 11.014 -3.941 -12.706 1.00 48.25 578 ASN A CA 1
ATOM 4499 C C . ASN A 1 578 ? 11.285 -2.806 -13.700 1.00 48.25 578 ASN A C 1
ATOM 4501 O O . ASN A 1 578 ? 11.994 -3.005 -14.687 1.00 48.25 578 ASN A O 1
ATOM 4505 N N . SER A 1 579 ? 10.747 -1.610 -13.442 1.00 47.78 579 SER A N 1
ATOM 4506 C CA . SER A 1 579 ? 11.055 -0.411 -14.229 1.00 47.78 579 SER A CA 1
ATOM 4507 C C . SER A 1 579 ? 12.506 0.026 -14.036 1.00 47.78 579 SER A C 1
ATOM 4509 O O . SER A 1 579 ? 13.169 0.333 -15.020 1.00 47.78 579 SER A O 1
ATOM 4511 N N . ILE A 1 580 ? 13.019 -0.001 -12.799 1.00 49.22 580 ILE A N 1
ATOM 4512 C CA . ILE A 1 580 ? 14.430 0.299 -12.506 1.00 49.22 580 ILE A CA 1
ATOM 4513 C C . ILE A 1 580 ? 15.336 -0.731 -13.176 1.00 49.22 580 ILE A C 1
ATOM 4515 O O . ILE A 1 580 ? 16.271 -0.338 -13.861 1.00 49.22 580 ILE A O 1
ATOM 4519 N N . PHE A 1 581 ? 15.018 -2.025 -13.074 1.00 50.16 581 PHE A N 1
ATOM 4520 C CA . PHE A 1 581 ? 15.788 -3.071 -13.748 1.00 50.16 581 PHE A CA 1
ATOM 4521 C C . PHE A 1 581 ? 15.783 -2.896 -15.272 1.00 50.16 581 PHE A C 1
ATOM 4523 O O . PHE A 1 581 ? 16.816 -3.055 -15.903 1.00 50.16 581 PHE A O 1
ATOM 4530 N N . SER A 1 582 ? 14.653 -2.497 -15.867 1.00 48.75 582 SER A N 1
ATOM 4531 C CA . SER A 1 582 ? 14.568 -2.224 -17.311 1.00 48.75 582 SER A CA 1
ATOM 4532 C C . SER A 1 582 ? 15.396 -0.998 -17.711 1.00 48.75 582 SER A C 1
ATOM 4534 O O . SER A 1 582 ? 16.089 -1.037 -18.717 1.00 48.75 582 SER A O 1
ATOM 4536 N N . VAL A 1 583 ? 15.362 0.081 -16.921 1.00 49.97 583 VAL A N 1
ATOM 4537 C CA . VAL A 1 583 ? 16.175 1.290 -17.152 1.00 49.97 583 VAL A CA 1
ATOM 4538 C C . VAL A 1 583 ? 17.660 0.970 -17.034 1.00 49.97 583 VAL A C 1
ATOM 4540 O O . VAL A 1 583 ? 18.442 1.354 -17.898 1.00 49.97 583 VAL A O 1
ATOM 4543 N N . VAL A 1 584 ? 18.045 0.250 -15.983 1.00 48.28 584 VAL A N 1
ATOM 4544 C CA . VAL A 1 584 ? 19.422 -0.172 -15.733 1.00 48.28 584 VAL A CA 1
ATOM 4545 C C . VAL A 1 584 ? 19.896 -1.121 -16.829 1.00 48.28 584 VAL A C 1
ATOM 4547 O O . VAL A 1 584 ? 20.966 -0.898 -17.379 1.00 48.28 584 VAL A O 1
ATOM 4550 N N . ALA A 1 585 ? 19.080 -2.102 -17.215 1.00 48.00 585 ALA A N 1
ATOM 4551 C CA . ALA A 1 585 ? 19.386 -3.029 -18.297 1.00 48.00 585 ALA A CA 1
ATOM 4552 C C . ALA A 1 585 ? 19.541 -2.310 -19.641 1.00 48.00 585 ALA A C 1
ATOM 4554 O O . ALA A 1 585 ? 20.490 -2.605 -20.345 1.00 48.00 585 ALA A O 1
ATOM 4555 N N . ILE A 1 586 ? 18.678 -1.341 -19.973 1.00 49.00 586 ILE A N 1
ATOM 4556 C CA . ILE A 1 586 ? 18.764 -0.562 -21.223 1.00 49.00 586 ILE A CA 1
ATOM 4557 C C . ILE A 1 586 ? 19.977 0.379 -21.213 1.00 49.00 586 ILE A C 1
ATOM 4559 O O . ILE A 1 586 ? 20.667 0.529 -22.218 1.00 49.00 586 ILE A O 1
ATOM 4563 N N . THR A 1 587 ? 20.267 1.005 -20.071 1.00 45.81 587 THR A N 1
ATOM 4564 C CA . THR A 1 587 ? 21.428 1.897 -19.926 1.00 45.81 587 THR A CA 1
ATOM 4565 C C . THR A 1 587 ? 22.733 1.099 -20.003 1.00 45.81 587 THR A C 1
ATOM 4567 O O . THR A 1 587 ? 23.661 1.516 -20.692 1.00 45.81 587 THR A O 1
ATOM 4570 N N . ALA A 1 588 ? 22.778 -0.078 -19.371 1.00 45.06 588 ALA A N 1
ATOM 4571 C CA . ALA A 1 588 ? 23.911 -0.998 -19.413 1.00 45.06 588 ALA A CA 1
ATOM 4572 C C . ALA A 1 588 ? 24.054 -1.703 -20.776 1.00 45.06 588 ALA A C 1
ATOM 4574 O O . ALA A 1 588 ? 25.173 -1.916 -21.233 1.00 45.06 588 ALA A O 1
ATOM 4575 N N . SER A 1 589 ? 22.949 -2.020 -21.463 1.00 46.91 589 SER A N 1
ATOM 4576 C CA . SER A 1 589 ? 22.978 -2.664 -22.783 1.00 46.91 589 SER A CA 1
ATOM 4577 C C . SER A 1 589 ? 23.382 -1.706 -23.900 1.00 46.91 589 SER A C 1
ATOM 4579 O O . SER A 1 589 ? 23.992 -2.141 -24.874 1.00 46.91 589 SER A O 1
ATOM 4581 N N . ASN A 1 590 ? 23.055 -0.414 -23.778 1.00 43.94 590 ASN A N 1
ATOM 4582 C CA . ASN A 1 590 ? 23.317 0.561 -24.839 1.00 43.94 590 ASN A CA 1
ATOM 4583 C C . ASN A 1 590 ? 24.703 1.206 -24.748 1.00 43.94 590 ASN A C 1
ATOM 4585 O O . ASN A 1 590 ? 25.227 1.627 -25.779 1.00 43.94 590 ASN A O 1
ATOM 4589 N N . ARG A 1 591 ? 25.337 1.247 -23.569 1.00 50.69 591 ARG A N 1
ATOM 4590 C CA . ARG A 1 591 ? 26.748 1.639 -23.429 1.00 50.69 591 ARG A CA 1
ATOM 4591 C C . ARG A 1 591 ? 27.399 0.913 -22.250 1.00 50.69 591 ARG A C 1
ATOM 4593 O O . ARG A 1 591 ? 27.160 1.302 -21.108 1.00 50.69 591 ARG A O 1
ATOM 4600 N N . PRO A 1 592 ? 28.318 -0.036 -22.475 1.00 45.53 592 PRO A N 1
ATOM 4601 C CA . PRO A 1 592 ? 29.425 -0.163 -21.542 1.00 45.53 592 PRO A CA 1
ATOM 4602 C C . PRO A 1 592 ? 30.132 1.201 -21.481 1.00 45.53 592 PRO A C 1
ATOM 4604 O O . PRO A 1 592 ? 30.552 1.741 -22.507 1.00 45.53 592 PRO A O 1
ATOM 4607 N N . MET A 1 593 ? 30.204 1.798 -20.288 1.00 38.25 593 MET A N 1
ATOM 4608 C CA . MET A 1 593 ? 31.149 2.879 -20.001 1.00 38.25 593 MET A CA 1
ATOM 4609 C C . MET A 1 593 ? 32.552 2.287 -20.129 1.00 38.25 593 MET A C 1
ATOM 4611 O O . MET A 1 593 ? 33.164 1.894 -19.142 1.00 38.25 593 MET A O 1
ATOM 4615 N N . TYR A 1 594 ? 33.050 2.168 -21.352 1.00 45.75 594 TYR A N 1
ATOM 4616 C CA . TYR A 1 594 ? 34.469 1.983 -21.553 1.00 45.75 594 TYR A CA 1
ATOM 4617 C C . TYR A 1 594 ? 35.105 3.344 -21.303 1.00 45.75 594 TYR A C 1
ATOM 4619 O O . TYR A 1 594 ? 34.861 4.298 -22.044 1.00 45.75 594 TYR A O 1
ATOM 4627 N N . SER A 1 595 ? 35.891 3.448 -20.226 1.00 41.72 595 SER A N 1
ATOM 4628 C CA . SER A 1 595 ? 36.973 4.425 -20.235 1.00 41.72 595 SER A CA 1
ATOM 4629 C C . SER A 1 595 ? 37.767 4.172 -21.518 1.00 41.72 595 SER A C 1
ATOM 4631 O O . SER A 1 595 ? 37.871 3.030 -21.976 1.00 41.72 595 SER A O 1
ATOM 4633 N N . GLU A 1 596 ? 38.323 5.215 -22.120 1.00 49.19 596 GLU A N 1
ATOM 4634 C CA . GLU A 1 596 ? 39.180 5.122 -23.312 1.00 49.19 596 GLU A CA 1
ATOM 4635 C C . GLU A 1 596 ? 40.395 4.169 -23.138 1.00 49.19 596 GLU A C 1
ATOM 4637 O O . GLU A 1 596 ? 41.208 4.030 -24.045 1.00 49.19 596 GLU A O 1
ATOM 4642 N N . GLU A 1 597 ? 40.533 3.491 -21.993 1.00 47.47 597 GLU A N 1
ATOM 4643 C CA . GLU A 1 597 ? 41.640 2.612 -21.629 1.00 47.47 597 GLU A CA 1
ATOM 4644 C C . GLU A 1 597 ? 41.560 1.199 -22.222 1.00 47.47 597 GLU A C 1
ATOM 4646 O O . GLU A 1 597 ? 42.604 0.562 -22.360 1.00 47.47 597 GLU A O 1
ATOM 4651 N N . VAL A 1 598 ? 40.386 0.679 -22.610 1.00 59.53 598 VAL A N 1
ATOM 4652 C CA . VAL A 1 598 ? 40.321 -0.657 -23.242 1.00 59.53 598 VAL A CA 1
ATOM 4653 C C . VAL A 1 598 ? 40.411 -0.514 -24.759 1.00 59.53 598 VAL A C 1
ATOM 4655 O O . VAL A 1 598 ? 39.414 -0.557 -25.483 1.00 59.53 598 VAL A O 1
ATOM 4658 N N . ALA A 1 599 ? 41.638 -0.314 -25.238 1.00 77.38 599 ALA A N 1
ATOM 4659 C CA . ALA A 1 599 ? 41.944 -0.274 -26.661 1.00 77.38 599 ALA A CA 1
ATOM 4660 C C . ALA A 1 599 ? 41.440 -1.542 -27.378 1.00 77.38 599 ALA A C 1
ATOM 4662 O O . ALA A 1 599 ? 41.584 -2.663 -26.881 1.00 77.38 599 ALA A O 1
ATOM 4663 N N . SER A 1 600 ? 40.854 -1.351 -28.563 1.00 86.94 600 SER A N 1
ATOM 4664 C CA . SER A 1 600 ? 40.553 -2.446 -29.491 1.00 86.94 600 SER A CA 1
ATOM 4665 C C . SER A 1 600 ? 41.835 -3.235 -29.765 1.00 86.94 600 SER A C 1
ATOM 4667 O O . SER A 1 600 ? 42.888 -2.635 -29.972 1.00 86.94 600 SER A O 1
ATOM 4669 N N . ILE A 1 601 ? 41.768 -4.567 -29.781 1.00 93.44 601 ILE A N 1
ATOM 4670 C CA . ILE A 1 601 ? 42.963 -5.403 -29.979 1.00 93.44 601 ILE A CA 1
ATOM 4671 C C . ILE A 1 601 ? 43.447 -5.404 -31.438 1.00 93.44 601 ILE A C 1
ATOM 4673 O O . ILE A 1 601 ? 44.571 -5.813 -31.713 1.00 93.44 601 ILE A O 1
ATOM 4677 N N . ASN A 1 602 ? 42.620 -4.943 -32.381 1.00 94.00 602 ASN A N 1
ATOM 4678 C CA . ASN A 1 602 ? 43.023 -4.699 -33.764 1.00 94.00 602 ASN A CA 1
ATOM 4679 C C . ASN A 1 602 ? 43.512 -3.254 -33.961 1.00 94.00 602 ASN A C 1
ATOM 4681 O O . ASN A 1 602 ? 42.959 -2.326 -33.378 1.00 94.00 602 ASN A O 1
ATOM 4685 N N . ARG A 1 603 ? 44.533 -3.067 -34.813 1.00 92.44 603 ARG A N 1
ATOM 4686 C CA . ARG A 1 603 ? 45.267 -1.792 -34.959 1.00 92.44 603 ARG A CA 1
ATOM 4687 C C . ARG A 1 603 ? 44.463 -0.634 -35.544 1.00 92.44 603 ARG A C 1
ATOM 4689 O O . ARG A 1 603 ? 44.679 0.505 -35.145 1.00 92.44 603 ARG A O 1
ATOM 4696 N N . ASP A 1 604 ? 43.574 -0.908 -36.496 1.00 93.69 604 ASP A N 1
ATOM 4697 C CA . ASP A 1 604 ? 42.814 0.124 -37.211 1.00 93.69 604 ASP A CA 1
ATOM 4698 C C . ASP A 1 604 ? 41.302 -0.151 -37.179 1.00 93.69 604 ASP A C 1
ATOM 4700 O O . ASP A 1 604 ? 40.691 -0.460 -38.206 1.00 93.69 604 ASP A O 1
ATOM 4704 N N . PRO A 1 605 ? 40.663 -0.062 -36.001 1.00 92.12 605 PRO A N 1
ATOM 4705 C CA . PRO A 1 605 ? 39.242 -0.366 -35.881 1.00 92.12 605 PRO A CA 1
ATOM 4706 C C . PRO A 1 605 ? 38.349 0.667 -36.577 1.00 92.12 605 PRO A C 1
ATOM 4708 O O . PRO A 1 605 ? 37.197 0.396 -36.895 1.00 92.12 605 PRO A O 1
ATOM 4711 N N . SER A 1 606 ? 38.881 1.856 -36.851 1.00 90.62 606 SER A N 1
ATOM 4712 C CA . SER A 1 606 ? 38.171 2.948 -37.513 1.00 90.62 606 SER A CA 1
ATOM 4713 C C . SER A 1 606 ? 38.421 3.034 -39.020 1.00 90.62 606 SER A C 1
ATOM 4715 O O . SER A 1 606 ? 37.983 4.001 -39.642 1.00 90.62 606 SER A O 1
ATOM 4717 N N . VAL A 1 607 ? 39.113 2.056 -39.610 1.00 93.94 607 VAL A N 1
ATOM 4718 C CA . VAL A 1 607 ? 39.313 1.972 -41.065 1.00 93.94 607 VAL A CA 1
ATOM 4719 C C . VAL A 1 607 ? 39.994 3.226 -41.639 1.00 93.94 607 VAL A C 1
ATOM 4721 O O . VAL A 1 607 ? 39.587 3.772 -42.664 1.00 93.94 607 VAL A O 1
ATOM 4724 N N . ARG A 1 608 ? 41.004 3.749 -40.941 1.00 92.25 608 ARG A N 1
ATOM 4725 C CA . ARG A 1 608 ? 41.740 4.966 -41.322 1.00 92.25 608 ARG A CA 1
ATOM 4726 C C . ARG A 1 608 ? 42.952 4.675 -42.203 1.00 92.25 608 ARG A C 1
ATOM 4728 O O . ARG A 1 608 ? 43.410 5.566 -42.916 1.00 92.25 608 ARG A O 1
ATOM 4735 N N . HIS A 1 609 ? 43.485 3.457 -42.150 1.00 94.06 609 HIS A N 1
ATOM 4736 C CA . HIS A 1 609 ? 44.785 3.110 -42.714 1.00 94.06 609 HIS A CA 1
ATOM 4737 C C . HIS A 1 609 ? 44.649 2.014 -43.769 1.00 94.06 609 HIS A C 1
ATOM 4739 O O . HIS A 1 609 ? 44.374 0.858 -43.461 1.00 94.06 609 HIS A O 1
ATOM 4745 N N . ARG A 1 610 ? 44.867 2.369 -45.042 1.00 94.19 610 ARG A N 1
ATOM 4746 C CA . ARG A 1 610 ? 44.685 1.449 -46.178 1.00 94.19 610 ARG A CA 1
ATOM 4747 C C . ARG A 1 610 ? 45.518 0.175 -46.092 1.00 94.19 610 ARG A C 1
ATOM 4749 O O . ARG A 1 610 ? 45.043 -0.889 -46.463 1.00 94.19 610 ARG A O 1
ATOM 4756 N N . ASP A 1 611 ? 46.742 0.290 -45.603 1.00 95.25 611 ASP A N 1
ATOM 4757 C CA . ASP A 1 611 ? 47.693 -0.804 -45.412 1.00 95.25 611 ASP A CA 1
ATOM 4758 C C . ASP A 1 611 ? 47.283 -1.787 -44.301 1.00 95.25 611 ASP A C 1
ATOM 4760 O O . ASP A 1 611 ? 47.818 -2.892 -44.232 1.00 95.25 611 ASP A O 1
ATOM 4764 N N . GLN A 1 612 ? 46.311 -1.421 -43.461 1.00 96.81 612 GLN A N 1
ATOM 4765 C CA . GLN A 1 612 ? 45.791 -2.264 -42.382 1.00 96.81 612 GLN A CA 1
ATOM 4766 C C . GLN A 1 612 ? 44.596 -3.128 -42.816 1.00 96.81 612 GLN A C 1
ATOM 4768 O O . GLN A 1 612 ? 44.039 -3.860 -41.995 1.00 96.81 612 GLN A O 1
ATOM 4773 N N . TRP A 1 613 ? 44.226 -3.097 -44.101 1.00 97.19 613 TRP A N 1
ATOM 4774 C CA . TRP A 1 613 ? 43.112 -3.854 -44.673 1.00 97.19 613 TRP A CA 1
ATOM 4775 C C . TRP A 1 613 ? 43.523 -4.579 -45.955 1.00 97.19 613 TRP A C 1
ATOM 4777 O O . TRP A 1 613 ? 44.287 -4.062 -46.766 1.00 97.19 613 TRP A O 1
ATOM 4787 N N . VAL A 1 614 ? 42.998 -5.786 -46.154 1.00 96.69 614 VAL A N 1
ATOM 4788 C CA . VAL A 1 614 ? 43.273 -6.629 -47.322 1.00 96.69 614 VAL A CA 1
ATOM 4789 C C . VAL A 1 614 ? 41.967 -7.050 -47.993 1.00 96.69 614 VAL A C 1
ATOM 4791 O O . VAL A 1 614 ? 41.031 -7.476 -47.315 1.00 96.69 614 VAL A O 1
ATOM 4794 N N . SER A 1 615 ? 41.909 -6.932 -49.323 1.00 96.00 615 SER A N 1
ATOM 4795 C CA . SER A 1 615 ? 40.846 -7.525 -50.145 1.00 96.00 615 SER A CA 1
ATOM 4796 C C . SER A 1 615 ? 41.280 -8.923 -50.575 1.00 96.00 615 SER A C 1
ATOM 4798 O O . SER A 1 615 ? 42.417 -9.104 -51.011 1.00 96.00 615 SER A O 1
ATOM 4800 N N . LEU A 1 616 ? 40.398 -9.909 -50.426 1.00 94.56 616 LEU A N 1
ATOM 4801 C CA . LEU A 1 616 ? 40.624 -11.270 -50.921 1.00 94.56 616 LEU A CA 1
ATOM 4802 C C . LEU A 1 616 ? 40.148 -11.445 -52.367 1.00 94.56 616 LEU A C 1
ATOM 4804 O O . LEU A 1 616 ? 40.557 -12.395 -53.032 1.00 94.56 616 LEU A O 1
ATOM 4808 N N . ASP A 1 617 ? 39.298 -10.538 -52.847 1.00 93.56 617 ASP A N 1
ATOM 4809 C CA . ASP A 1 617 ? 38.838 -10.521 -54.231 1.00 93.56 617 ASP A CA 1
ATOM 4810 C C . ASP A 1 617 ? 39.841 -9.776 -55.136 1.00 93.56 617 ASP A C 1
ATOM 4812 O O . ASP A 1 617 ? 40.579 -8.909 -54.656 1.00 93.56 617 ASP A O 1
ATOM 4816 N N . PRO A 1 618 ? 39.858 -10.056 -56.458 1.00 88.19 618 PRO A N 1
ATOM 4817 C CA . PRO A 1 618 ? 40.673 -9.308 -57.423 1.00 88.19 618 PRO A CA 1
ATOM 4818 C C . PRO A 1 618 ? 40.361 -7.805 -57.425 1.00 88.19 618 PRO A C 1
ATOM 4820 O O . PRO A 1 618 ? 41.228 -6.981 -57.715 1.00 88.19 618 PRO A O 1
ATOM 4823 N N . ASP A 1 619 ? 39.115 -7.463 -57.096 1.00 87.62 619 ASP A N 1
ATOM 4824 C CA . ASP A 1 619 ? 38.643 -6.096 -56.960 1.00 87.62 619 ASP A CA 1
ATOM 4825 C C . ASP A 1 619 ? 39.041 -5.534 -55.581 1.00 87.62 619 ASP A C 1
ATOM 4827 O O . ASP A 1 619 ? 38.724 -6.087 -54.522 1.00 87.62 619 ASP A O 1
A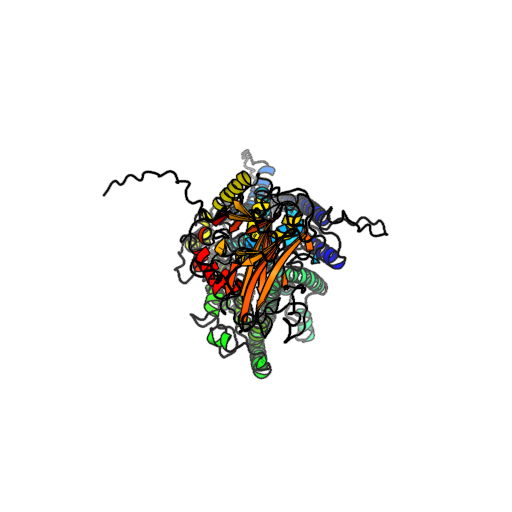TOM 4831 N N . VAL A 1 620 ? 39.758 -4.409 -55.587 1.00 89.69 620 VAL A N 1
ATOM 4832 C CA . VAL A 1 620 ? 40.247 -3.758 -54.364 1.00 89.69 620 VAL A CA 1
ATOM 4833 C C . VAL A 1 620 ? 39.144 -2.885 -53.769 1.00 89.69 620 VAL A C 1
ATOM 4835 O O . VAL A 1 620 ? 38.574 -2.047 -54.467 1.00 89.69 620 VAL A O 1
ATOM 4838 N N . ALA A 1 621 ? 38.876 -3.048 -52.472 1.00 94.00 621 ALA A N 1
ATOM 4839 C CA . ALA A 1 621 ? 37.952 -2.188 -51.739 1.00 94.00 621 ALA A CA 1
ATOM 4840 C C . ALA A 1 621 ? 38.350 -0.701 -51.842 1.00 94.00 621 ALA A C 1
ATOM 4842 O O . ALA A 1 621 ? 39.526 -0.340 -51.720 1.00 94.00 621 ALA A O 1
ATOM 4843 N N . GLU A 1 622 ? 37.364 0.170 -52.042 1.00 96.38 622 GLU A N 1
ATOM 4844 C CA . GLU A 1 622 ? 37.544 1.618 -52.097 1.00 96.38 622 GLU A CA 1
ATOM 4845 C C . GLU A 1 622 ? 37.603 2.184 -50.671 1.00 96.38 622 GLU A C 1
ATOM 4847 O O . GLU A 1 622 ? 36.687 1.976 -49.874 1.00 96.38 622 GLU A O 1
ATOM 4852 N N . PHE A 1 623 ? 38.662 2.931 -50.352 1.00 95.62 623 PHE A N 1
ATOM 4853 C CA . PHE A 1 623 ? 38.708 3.757 -49.145 1.00 95.62 623 PHE A CA 1
ATOM 4854 C C . PHE A 1 623 ? 37.976 5.063 -49.418 1.00 95.62 623 PHE A C 1
ATOM 4856 O O . PHE A 1 623 ? 38.368 5.825 -50.302 1.00 95.62 623 PHE A O 1
ATOM 4863 N N . VAL A 1 624 ? 36.914 5.315 -48.663 1.00 96.06 624 VAL A N 1
ATOM 4864 C CA . VAL A 1 624 ? 36.012 6.444 -48.889 1.00 96.06 624 VAL A CA 1
ATOM 4865 C C . VAL A 1 624 ? 35.842 7.260 -47.621 1.00 96.06 624 VAL A C 1
ATOM 4867 O O . VAL A 1 624 ? 35.863 6.726 -46.509 1.00 96.06 624 VAL A O 1
ATOM 4870 N N . ALA A 1 625 ? 35.644 8.565 -47.792 1.00 93.69 625 ALA A N 1
ATOM 4871 C CA . ALA A 1 625 ? 35.158 9.389 -46.703 1.00 93.69 625 ALA A CA 1
ATOM 4872 C C . ALA A 1 625 ? 33.696 9.022 -46.411 1.00 93.69 625 ALA A C 1
ATOM 4874 O O . ALA A 1 625 ? 32.903 8.854 -47.340 1.00 93.69 625 ALA A O 1
ATOM 4875 N N . ILE A 1 626 ? 33.340 8.879 -45.136 1.00 91.94 626 ILE A N 1
ATOM 4876 C CA . ILE A 1 626 ? 31.971 8.547 -44.728 1.00 91.94 626 ILE A CA 1
ATOM 4877 C C . ILE A 1 626 ? 31.340 9.680 -43.924 1.00 91.94 626 ILE A C 1
ATOM 4879 O O . ILE A 1 626 ? 31.963 10.275 -43.048 1.00 91.94 626 ILE A O 1
ATOM 4883 N N . GLU A 1 627 ? 30.072 9.947 -44.219 1.00 86.62 627 GLU A N 1
ATOM 4884 C CA . GLU A 1 627 ? 29.235 10.920 -43.518 1.00 86.62 627 GLU A CA 1
ATOM 4885 C C . GLU A 1 627 ? 28.247 10.209 -42.586 1.00 86.62 627 GLU A C 1
ATOM 4887 O O . GLU A 1 627 ? 27.821 9.081 -42.859 1.00 86.62 627 GLU A O 1
ATOM 4892 N N . GLY A 1 628 ? 27.862 10.870 -41.492 1.00 79.31 628 GLY A N 1
ATOM 4893 C CA . GLY A 1 628 ? 26.853 10.357 -40.557 1.00 79.31 628 GLY A CA 1
ATOM 4894 C C . GLY A 1 628 ? 27.332 9.253 -39.604 1.00 79.31 628 GLY A C 1
ATOM 4895 O O . GLY A 1 628 ? 26.495 8.625 -38.970 1.00 79.31 628 GLY A O 1
ATOM 4896 N N . PHE A 1 629 ? 28.647 9.014 -39.479 1.00 79.56 629 PHE A N 1
ATOM 4897 C CA . PHE A 1 629 ? 29.218 8.071 -38.503 1.00 79.56 629 PHE A CA 1
ATOM 4898 C C . PHE A 1 629 ? 30.385 8.702 -37.702 1.00 79.56 629 PHE A C 1
ATOM 4900 O O . PHE A 1 629 ? 31.484 8.866 -38.235 1.00 79.56 629 PHE A O 1
ATOM 4907 N N . PRO A 1 630 ? 30.178 9.106 -36.434 1.00 71.94 630 PRO A N 1
ATOM 4908 C CA . PRO A 1 630 ? 31.228 9.648 -35.554 1.00 71.94 630 PRO A CA 1
ATOM 4909 C C . PRO A 1 630 ? 32.120 8.539 -34.939 1.00 71.94 630 PRO A C 1
ATOM 4911 O O . PRO A 1 630 ? 31.561 7.526 -34.530 1.00 71.94 630 PRO A O 1
ATOM 4914 N N . PRO A 1 631 ? 33.454 8.704 -34.726 1.00 51.66 631 PRO A N 1
ATOM 4915 C CA . PRO A 1 631 ? 34.254 9.935 -34.768 1.00 51.66 631 PRO A CA 1
ATOM 4916 C C . PRO A 1 631 ? 35.324 9.989 -35.877 1.00 51.66 631 PRO A C 1
ATOM 4918 O O . PRO A 1 631 ? 36.205 10.845 -35.825 1.00 51.66 631 PRO A O 1
ATOM 4921 N N . SER A 1 632 ? 35.300 9.117 -36.883 1.00 53.19 632 SER A N 1
ATOM 4922 C CA . SER A 1 632 ? 36.256 9.219 -37.994 1.00 53.19 632 SER A CA 1
ATOM 4923 C C . SER A 1 632 ? 35.637 8.841 -39.314 1.00 53.19 632 SER A C 1
ATOM 4925 O O . SER A 1 632 ? 35.298 7.685 -39.538 1.00 53.19 632 SER A O 1
ATOM 4927 N N . GLY A 1 633 ? 35.535 9.851 -40.174 1.00 70.12 633 GLY A N 1
ATOM 4928 C CA . GLY A 1 633 ? 34.913 9.809 -41.486 1.00 70.12 633 GLY A CA 1
ATOM 4929 C C . GLY A 1 633 ? 35.700 9.028 -42.532 1.00 70.12 633 GLY A C 1
ATOM 4930 O O . GLY A 1 633 ? 35.865 9.543 -43.628 1.00 70.12 633 GLY A O 1
ATOM 4931 N N . THR A 1 634 ? 36.162 7.813 -42.227 1.00 90.38 634 THR A N 1
ATOM 4932 C CA . THR A 1 634 ? 36.712 6.861 -43.202 1.00 90.38 634 THR A CA 1
ATOM 4933 C C . THR A 1 634 ? 36.008 5.507 -43.101 1.00 90.38 634 THR A C 1
ATOM 4935 O O . THR A 1 634 ? 35.678 5.024 -42.017 1.00 90.38 634 THR A O 1
ATOM 4938 N N . GLY A 1 635 ? 35.750 4.894 -44.250 1.00 94.31 635 GLY A N 1
ATOM 4939 C CA . GLY A 1 635 ? 35.166 3.565 -44.354 1.00 94.31 635 GLY A CA 1
ATOM 4940 C C . GLY A 1 635 ? 35.651 2.851 -45.606 1.00 94.31 635 GLY A C 1
ATOM 4941 O O . GLY A 1 635 ? 36.310 3.434 -46.470 1.00 94.31 635 GLY A O 1
ATOM 4942 N N . LEU A 1 636 ? 35.306 1.576 -45.692 1.00 96.62 636 LEU A N 1
ATOM 4943 C CA . LEU A 1 636 ? 35.572 0.727 -46.844 1.00 96.62 636 LEU A CA 1
ATOM 4944 C C . LEU A 1 636 ? 34.287 0.508 -47.624 1.00 96.62 636 LEU A C 1
ATOM 4946 O O . LEU A 1 636 ? 33.229 0.310 -47.030 1.00 96.62 636 LEU A O 1
ATOM 4950 N N . GLN A 1 637 ? 34.387 0.508 -48.947 1.00 97.12 637 GLN A N 1
ATOM 4951 C CA . GLN A 1 637 ? 33.258 0.301 -49.842 1.00 97.12 637 GLN A CA 1
ATOM 4952 C C . GLN A 1 637 ? 33.621 -0.671 -50.963 1.00 97.12 637 GLN A C 1
ATOM 4954 O O . GLN A 1 637 ? 34.750 -0.676 -51.451 1.00 97.12 637 GLN A O 1
ATOM 4959 N N . ASN A 1 638 ? 32.659 -1.465 -51.427 1.00 97.88 638 ASN A N 1
ATOM 4960 C CA . ASN A 1 638 ? 32.840 -2.208 -52.670 1.00 97.88 638 ASN A CA 1
ATOM 4961 C C . ASN A 1 638 ? 32.812 -1.262 -53.895 1.00 97.88 638 ASN A C 1
ATOM 4963 O O . ASN A 1 638 ? 32.070 -0.267 -53.890 1.00 97.88 638 ASN A O 1
ATOM 4967 N N . PRO A 1 639 ? 33.549 -1.586 -54.975 1.00 96.75 639 PRO A N 1
ATOM 4968 C CA . PRO A 1 639 ? 33.350 -0.938 -56.266 1.00 96.75 639 PRO A CA 1
ATOM 4969 C C . PRO A 1 639 ? 31.916 -1.153 -56.762 1.00 96.75 639 PRO A C 1
ATOM 4971 O O . PRO A 1 639 ? 31.310 -2.201 -56.520 1.00 96.75 639 PRO A O 1
ATOM 4974 N N . ALA A 1 640 ? 31.358 -0.168 -57.468 1.00 95.62 640 ALA A N 1
ATOM 4975 C CA . ALA A 1 640 ? 29.957 -0.197 -57.888 1.00 95.62 640 ALA A CA 1
ATOM 4976 C C . ALA A 1 640 ? 29.612 -1.481 -58.661 1.00 95.62 640 ALA A C 1
ATOM 4978 O O . ALA A 1 640 ? 30.190 -1.771 -59.709 1.00 95.62 640 ALA A O 1
ATOM 4979 N N . GLY A 1 641 ? 28.644 -2.243 -58.150 1.00 94.81 641 GLY A N 1
ATOM 4980 C CA . GLY A 1 641 ? 28.196 -3.482 -58.785 1.00 94.81 641 GLY A CA 1
ATOM 4981 C C . GLY A 1 641 ? 29.112 -4.694 -58.615 1.00 94.81 641 GLY A C 1
ATOM 4982 O O . GLY A 1 641 ? 28.777 -5.767 -59.106 1.00 94.81 641 GLY A O 1
ATOM 4983 N N . ARG A 1 642 ? 30.248 -4.555 -57.926 1.00 97.31 642 ARG A N 1
ATOM 4984 C CA . ARG A 1 642 ? 31.206 -5.644 -57.696 1.00 97.31 642 ARG A CA 1
ATOM 4985 C C . ARG A 1 642 ? 31.087 -6.191 -56.281 1.00 97.31 642 ARG A C 1
ATOM 4987 O O . ARG A 1 642 ? 30.752 -5.438 -55.365 1.00 97.31 642 ARG A O 1
ATOM 4994 N N . ARG A 1 643 ? 31.370 -7.484 -56.123 1.00 97.19 643 ARG A N 1
ATOM 4995 C CA . ARG A 1 643 ? 31.584 -8.134 -54.826 1.00 97.19 643 ARG A CA 1
ATOM 4996 C C . ARG A 1 643 ? 32.947 -7.728 -54.269 1.00 97.19 643 ARG A C 1
ATOM 4998 O O . ARG A 1 643 ? 33.903 -7.603 -55.029 1.00 97.19 643 ARG A O 1
ATOM 5005 N N . CYS A 1 644 ? 33.036 -7.527 -52.958 1.00 97.00 644 CYS A N 1
ATOM 5006 C CA . CYS A 1 644 ? 34.304 -7.252 -52.293 1.00 97.00 644 CYS A CA 1
ATOM 5007 C C . CYS A 1 644 ? 34.360 -7.882 -50.898 1.00 97.00 644 CYS A C 1
ATOM 5009 O O . CYS A 1 644 ? 33.540 -7.584 -50.033 1.00 97.00 644 CYS A O 1
ATOM 5011 N N . THR A 1 645 ? 35.348 -8.739 -50.679 1.00 97.94 645 THR A N 1
ATOM 5012 C CA . THR A 1 645 ? 35.602 -9.474 -49.445 1.00 97.94 645 THR A CA 1
ATOM 5013 C C . THR A 1 645 ? 36.830 -8.881 -48.786 1.00 97.94 645 THR A C 1
ATOM 5015 O O . THR A 1 645 ? 37.944 -9.032 -49.286 1.00 97.94 645 THR A O 1
ATOM 5018 N N . VAL A 1 646 ? 36.636 -8.207 -47.660 1.00 97.44 646 VAL A N 1
ATOM 5019 C CA . VAL A 1 646 ? 37.664 -7.363 -47.054 1.00 97.44 646 VAL A CA 1
ATOM 5020 C C . VAL A 1 646 ? 37.812 -7.654 -45.569 1.00 97.44 646 VAL A C 1
ATOM 5022 O O . VAL A 1 646 ? 36.826 -7.800 -44.851 1.00 97.44 646 VAL A O 1
ATOM 5025 N N . PHE A 1 647 ? 39.061 -7.748 -45.118 1.00 98.31 647 PHE A N 1
ATOM 5026 C CA . PHE A 1 647 ? 39.441 -8.112 -43.755 1.00 98.31 647 PHE A CA 1
ATOM 5027 C C . PHE A 1 647 ? 40.573 -7.226 -43.241 1.00 98.31 647 PHE A C 1
ATOM 5029 O O . PHE A 1 647 ? 41.324 -6.645 -44.027 1.00 98.31 647 PHE A O 1
ATOM 5036 N N . THR A 1 648 ? 40.753 -7.182 -41.922 1.00 97.88 648 THR A N 1
ATOM 5037 C CA . THR A 1 648 ? 41.982 -6.652 -41.320 1.00 97.88 648 THR A CA 1
ATOM 5038 C C . THR A 1 648 ? 43.210 -7.380 -41.877 1.00 97.88 648 THR A C 1
ATOM 5040 O O . THR A 1 648 ? 43.211 -8.605 -41.999 1.00 97.88 648 THR A O 1
ATOM 5043 N N . ALA A 1 649 ? 44.269 -6.645 -42.218 1.00 96.88 649 ALA A N 1
ATOM 5044 C CA . ALA A 1 649 ? 45.477 -7.209 -42.819 1.00 96.88 649 ALA A CA 1
ATOM 5045 C C . ALA A 1 649 ? 46.298 -8.041 -41.820 1.00 96.88 649 ALA A C 1
ATOM 5047 O O . ALA A 1 649 ? 46.845 -9.084 -42.176 1.00 96.88 649 ALA A O 1
ATOM 5048 N N . GLU A 1 650 ? 46.369 -7.631 -40.556 1.00 96.69 650 GLU A N 1
ATOM 5049 C CA . GLU A 1 650 ? 47.084 -8.375 -39.515 1.00 96.69 650 GLU A CA 1
ATOM 5050 C C . GLU A 1 650 ? 46.244 -9.543 -38.970 1.00 96.69 650 GLU A C 1
ATOM 5052 O O . GLU A 1 650 ? 45.014 -9.481 -38.929 1.00 96.69 650 GLU A O 1
ATOM 5057 N N . LEU A 1 651 ? 46.918 -10.621 -38.559 1.00 97.94 651 LEU A N 1
ATOM 5058 C CA . LEU A 1 651 ? 46.320 -11.696 -37.769 1.00 97.94 651 LEU A CA 1
ATOM 5059 C C . LEU A 1 651 ? 46.203 -11.242 -36.310 1.00 97.94 651 LEU A C 1
ATOM 5061 O O . LEU A 1 651 ? 47.209 -11.032 -35.638 1.00 97.94 651 LEU A O 1
ATOM 5065 N N . ILE A 1 652 ? 44.976 -11.098 -35.819 1.00 97.75 652 ILE A N 1
ATOM 5066 C CA . ILE A 1 652 ? 44.698 -10.605 -34.469 1.00 97.75 652 ILE A CA 1
ATOM 5067 C C . ILE A 1 652 ? 44.815 -11.783 -33.494 1.00 97.75 652 ILE A C 1
ATOM 5069 O O . ILE A 1 652 ? 44.055 -12.746 -33.636 1.00 97.75 652 ILE A O 1
ATOM 5073 N N . PRO A 1 653 ? 45.746 -11.748 -32.523 1.00 97.69 653 PRO A N 1
ATOM 5074 C CA . PRO A 1 653 ? 45.955 -12.858 -31.602 1.00 97.69 653 PRO A CA 1
ATOM 5075 C C . PRO A 1 653 ? 44.768 -13.018 -30.650 1.00 97.69 653 PRO A C 1
ATOM 5077 O O . PRO A 1 653 ? 44.279 -12.048 -30.069 1.00 97.69 653 PRO A O 1
ATOM 5080 N N . ILE A 1 654 ? 44.329 -14.262 -30.458 1.00 97.81 654 ILE A N 1
ATOM 5081 C CA . ILE A 1 654 ? 43.233 -14.618 -29.554 1.00 97.81 654 ILE A CA 1
ATOM 5082 C C . ILE A 1 654 ? 43.573 -15.860 -28.733 1.00 97.81 654 ILE A C 1
ATOM 5084 O O . ILE A 1 654 ? 44.413 -16.677 -29.097 1.00 97.81 654 ILE A O 1
ATOM 5088 N N . ASN A 1 655 ? 42.873 -16.025 -27.617 1.00 96.94 655 ASN A N 1
ATOM 5089 C CA . ASN A 1 655 ? 42.904 -17.224 -26.800 1.00 96.94 655 ASN A CA 1
ATOM 5090 C C . ASN A 1 655 ? 41.503 -17.856 -26.815 1.00 96.94 655 ASN A C 1
ATOM 5092 O O . ASN A 1 655 ? 40.593 -17.257 -26.245 1.00 96.94 655 ASN A O 1
ATOM 5096 N N . PRO A 1 656 ? 41.305 -19.065 -27.373 1.00 96.00 656 PRO A N 1
ATOM 5097 C CA . PRO A 1 656 ? 39.982 -19.698 -27.449 1.00 96.00 656 PRO A CA 1
ATOM 5098 C C . PRO A 1 656 ? 39.334 -19.960 -26.075 1.00 96.00 656 PRO A C 1
ATOM 5100 O O . PRO A 1 656 ? 38.136 -20.213 -25.990 1.00 96.00 656 PRO A O 1
ATOM 5103 N N . ARG A 1 657 ? 40.098 -19.851 -24.977 1.00 95.44 657 ARG A N 1
ATOM 5104 C CA . ARG A 1 657 ? 39.605 -19.928 -23.589 1.00 95.44 657 ARG A CA 1
ATOM 5105 C C . ARG A 1 657 ? 39.231 -18.573 -22.975 1.00 95.44 657 ARG A C 1
ATOM 5107 O O . ARG A 1 657 ? 38.902 -18.516 -21.792 1.00 95.44 657 ARG A O 1
ATOM 5114 N N . SER A 1 658 ? 39.334 -17.484 -23.727 1.00 94.75 658 SER A N 1
ATOM 5115 C CA . SER A 1 658 ? 38.891 -16.148 -23.318 1.00 94.75 658 SER A CA 1
ATOM 5116 C C . SER A 1 658 ? 37.625 -15.756 -24.070 1.00 94.75 658 SER A C 1
ATOM 5118 O O . SER A 1 658 ? 37.369 -16.251 -25.165 1.00 94.75 658 SER A O 1
ATOM 5120 N N . ALA A 1 659 ? 36.834 -14.871 -23.470 1.00 93.12 659 ALA A N 1
ATOM 5121 C CA . ALA A 1 659 ? 35.689 -14.268 -24.133 1.00 93.12 659 ALA A CA 1
ATOM 5122 C C . ALA A 1 659 ? 36.110 -12.965 -24.823 1.00 93.12 659 ALA A C 1
ATOM 5124 O O . ALA A 1 659 ? 36.949 -12.219 -24.313 1.00 93.12 659 ALA A O 1
ATOM 5125 N N . TYR A 1 660 ? 35.517 -12.697 -25.978 1.00 94.88 660 TYR A N 1
ATOM 5126 C CA . TYR A 1 660 ? 35.760 -11.529 -26.810 1.00 94.88 660 TYR A CA 1
ATOM 5127 C C . TYR A 1 660 ? 34.441 -10.927 -27.274 1.00 94.88 660 TYR A C 1
ATOM 5129 O O . TYR A 1 660 ? 33.390 -11.568 -27.238 1.00 94.88 660 TYR A O 1
ATOM 5137 N N . PHE A 1 661 ? 34.518 -9.693 -27.748 1.00 91.38 661 PHE A N 1
ATOM 5138 C CA . PHE A 1 661 ? 33.424 -8.994 -28.393 1.00 91.38 661 PHE A CA 1
ATOM 5139 C C . PHE A 1 661 ? 33.881 -8.468 -29.745 1.00 91.38 661 PHE A C 1
ATOM 5141 O O . PHE A 1 661 ? 34.998 -7.964 -29.844 1.00 91.38 661 PHE A O 1
ATOM 5148 N N . ALA A 1 662 ? 33.025 -8.580 -30.756 1.00 94.25 662 ALA A N 1
ATOM 5149 C CA . ALA A 1 662 ? 33.240 -8.029 -32.084 1.00 94.25 662 ALA A CA 1
ATOM 5150 C C . ALA A 1 662 ? 32.102 -7.069 -32.447 1.00 94.25 662 ALA A C 1
ATOM 5152 O O . ALA A 1 662 ? 30.929 -7.347 -32.184 1.00 94.25 662 ALA A O 1
ATOM 5153 N N . GLU A 1 663 ? 32.459 -5.949 -33.066 1.00 93.56 663 GLU A N 1
ATOM 5154 C CA . GLU A 1 663 ? 31.535 -4.911 -33.519 1.00 93.56 663 GLU A CA 1
ATOM 5155 C C . GLU A 1 663 ? 31.894 -4.487 -34.945 1.00 93.56 663 GLU A C 1
ATOM 5157 O O . GLU A 1 663 ? 33.074 -4.325 -35.239 1.00 93.56 663 GLU A O 1
ATOM 5162 N N . LEU A 1 664 ? 30.896 -4.319 -35.820 1.00 94.62 664 LEU A N 1
ATOM 5163 C CA . LEU A 1 664 ? 31.041 -3.620 -37.104 1.00 94.62 664 LEU A CA 1
ATOM 5164 C C . LEU A 1 664 ? 29.816 -2.750 -37.372 1.00 94.62 664 LEU A C 1
ATOM 5166 O O . LEU A 1 664 ? 28.692 -3.123 -37.037 1.00 94.62 664 LEU A O 1
ATOM 5170 N N . SER A 1 665 ? 30.029 -1.632 -38.058 1.00 94.56 665 SER A N 1
ATOM 5171 C CA . SER A 1 665 ? 28.962 -0.771 -38.566 1.00 94.56 665 SER A CA 1
ATOM 5172 C C . SER A 1 665 ? 28.915 -0.816 -40.084 1.00 94.56 665 SER A C 1
ATOM 5174 O O . SER A 1 665 ? 29.953 -0.751 -40.738 1.00 94.56 665 SER A O 1
ATOM 5176 N N . ILE A 1 666 ? 27.718 -0.913 -40.656 1.00 96.50 666 ILE A N 1
ATOM 5177 C CA . ILE A 1 666 ? 27.515 -1.057 -42.102 1.00 96.50 666 ILE A CA 1
ATOM 5178 C C . ILE A 1 666 ? 26.299 -0.250 -42.562 1.00 96.50 666 ILE A C 1
ATOM 5180 O O . ILE A 1 666 ? 25.349 -0.056 -41.800 1.00 96.50 666 ILE A O 1
ATOM 5184 N N . ARG A 1 667 ? 26.342 0.231 -43.807 1.00 96.12 667 ARG A N 1
ATOM 5185 C CA . ARG A 1 667 ? 25.202 0.826 -44.512 1.00 96.12 667 ARG A CA 1
ATOM 5186 C C . ARG A 1 667 ? 25.271 0.576 -46.013 1.00 96.12 667 ARG A C 1
ATOM 5188 O O . ARG A 1 667 ? 26.341 0.318 -46.562 1.00 96.12 667 ARG A O 1
ATOM 5195 N N . GLN A 1 668 ? 24.157 0.764 -46.697 1.00 96.44 668 GLN A N 1
ATOM 5196 C CA . GLN A 1 668 ? 24.048 0.769 -48.144 1.00 96.44 668 GLN A CA 1
ATOM 5197 C C . GLN A 1 668 ? 23.689 2.172 -48.642 1.00 96.44 668 GLN A C 1
ATOM 5199 O O . GLN A 1 668 ? 22.777 2.804 -48.126 1.00 96.44 668 GLN A O 1
ATOM 5204 N N . LEU A 1 669 ? 24.413 2.667 -49.649 1.00 95.56 669 LEU A N 1
ATOM 5205 C CA . LEU A 1 669 ? 24.241 4.032 -50.171 1.00 95.56 669 LEU A CA 1
ATOM 5206 C C . LEU A 1 669 ? 23.166 4.171 -51.250 1.00 95.56 669 LEU A C 1
ATOM 5208 O O . LEU A 1 669 ? 22.809 5.278 -51.637 1.00 95.56 669 LEU A O 1
ATOM 5212 N N . THR A 1 670 ? 22.726 3.055 -51.811 1.00 91.75 670 THR A N 1
ATOM 5213 C CA . THR A 1 670 ? 21.838 3.020 -52.975 1.00 91.75 670 THR A CA 1
ATOM 5214 C C . THR A 1 670 ? 20.587 2.238 -52.629 1.00 91.75 670 THR A C 1
ATOM 5216 O O . THR A 1 670 ? 20.711 1.214 -51.964 1.00 91.75 670 THR A O 1
ATOM 5219 N N . ASP A 1 671 ? 19.448 2.591 -53.217 1.00 90.75 671 ASP A N 1
ATOM 5220 C CA . ASP A 1 671 ? 18.162 1.896 -53.020 1.00 90.75 671 ASP A CA 1
ATOM 5221 C C . ASP A 1 671 ? 18.102 0.470 -53.613 1.00 90.75 671 ASP A C 1
ATOM 5223 O O . ASP A 1 671 ? 17.055 -0.180 -53.624 1.00 90.75 671 ASP A O 1
ATOM 5227 N N . THR A 1 672 ? 19.221 -0.038 -54.139 1.00 91.06 672 THR A N 1
ATOM 5228 C CA . THR A 1 672 ? 19.332 -1.441 -54.555 1.00 91.06 672 THR A CA 1
ATOM 5229 C C . THR A 1 672 ? 19.262 -2.362 -53.333 1.00 91.06 672 THR A C 1
ATOM 5231 O O . THR A 1 672 ? 19.499 -1.940 -52.208 1.00 91.06 672 THR A O 1
ATOM 5234 N N . LYS A 1 673 ? 18.941 -3.644 -53.515 1.00 92.56 673 LYS A N 1
ATOM 5235 C CA . LYS A 1 673 ? 18.900 -4.621 -52.414 1.00 92.56 673 LYS A CA 1
ATOM 5236 C C . LYS A 1 673 ? 20.084 -5.571 -52.518 1.00 92.56 673 LYS A C 1
ATOM 5238 O O . LYS A 1 673 ? 19.938 -6.669 -53.046 1.00 92.56 673 LYS A O 1
ATOM 5243 N N . ALA A 1 674 ? 21.255 -5.125 -52.075 1.00 96.00 674 ALA A N 1
ATOM 5244 C CA . ALA A 1 674 ? 22.465 -5.931 -52.125 1.00 96.00 674 ALA A CA 1
ATOM 5245 C C . ALA A 1 674 ? 22.717 -6.614 -50.786 1.00 96.00 674 ALA A C 1
ATOM 5247 O O . ALA A 1 674 ? 22.594 -6.000 -49.726 1.00 96.00 674 ALA A O 1
ATOM 5248 N N . THR A 1 675 ? 23.078 -7.891 -50.846 1.00 96.69 675 THR A N 1
ATOM 5249 C CA . THR A 1 675 ? 23.349 -8.693 -49.657 1.00 96.69 675 THR A CA 1
ATOM 5250 C C . THR A 1 675 ? 24.772 -8.477 -49.153 1.00 96.69 675 THR A C 1
ATOM 5252 O O . THR A 1 675 ? 25.713 -8.308 -49.938 1.00 96.69 675 THR A O 1
ATOM 5255 N N . ALA A 1 676 ? 24.932 -8.489 -47.832 1.00 97.25 676 ALA A N 1
ATOM 5256 C CA . ALA A 1 676 ? 26.224 -8.418 -47.166 1.00 97.25 676 ALA A CA 1
ATOM 5257 C C . ALA A 1 676 ? 26.347 -9.484 -46.073 1.00 97.25 676 ALA A C 1
ATOM 5259 O O . ALA A 1 676 ? 25.351 -10.006 -45.570 1.00 97.25 676 ALA A O 1
ATOM 5260 N N . TYR A 1 677 ? 27.590 -9.782 -45.701 1.00 97.81 677 TYR A N 1
ATOM 5261 C CA . TYR A 1 677 ? 27.915 -10.627 -44.556 1.00 97.81 677 TYR A CA 1
ATOM 5262 C C . TYR A 1 677 ? 28.924 -9.916 -43.666 1.00 97.81 677 TYR A C 1
ATOM 5264 O O . TYR A 1 677 ? 29.883 -9.341 -44.183 1.00 97.81 677 TYR A O 1
ATOM 5272 N N . LEU A 1 678 ? 28.751 -9.994 -42.347 1.00 97.62 678 LEU A N 1
ATOM 5273 C CA . LEU A 1 678 ? 29.802 -9.630 -41.393 1.00 97.62 678 LEU A CA 1
ATOM 5274 C C . LEU A 1 678 ? 30.505 -10.904 -40.942 1.00 97.62 678 LEU A C 1
ATOM 5276 O O . LEU A 1 678 ? 29.845 -11.889 -40.611 1.00 97.62 678 LEU A O 1
ATOM 5280 N N . CYS A 1 679 ? 31.833 -10.897 -40.966 1.00 97.50 679 CYS A N 1
ATOM 5281 C CA . CYS A 1 679 ? 32.617 -12.125 -40.990 1.00 97.50 679 CYS A CA 1
ATOM 5282 C C . CYS A 1 679 ? 33.755 -12.105 -39.966 1.00 97.50 679 CYS A C 1
ATOM 5284 O O . CYS A 1 679 ? 34.461 -11.104 -39.819 1.00 97.50 679 CYS A O 1
ATOM 5286 N N . ILE A 1 680 ? 34.007 -13.266 -39.363 1.00 98.19 680 ILE A N 1
ATOM 5287 C CA . ILE A 1 680 ? 35.248 -13.602 -38.665 1.00 98.19 680 ILE A CA 1
ATOM 5288 C C . ILE A 1 680 ? 35.944 -14.739 -39.421 1.00 98.19 680 ILE A C 1
ATOM 5290 O O . ILE A 1 680 ? 35.358 -15.795 -39.667 1.00 98.19 680 ILE A O 1
ATOM 5294 N N . ALA A 1 681 ? 37.203 -14.519 -39.796 1.00 98.31 681 ALA A N 1
ATOM 5295 C CA . ALA A 1 681 ? 38.071 -15.527 -40.398 1.00 98.31 681 ALA A CA 1
ATOM 5296 C C . ALA A 1 681 ? 39.017 -16.095 -39.335 1.00 98.31 681 ALA A C 1
ATOM 5298 O O . ALA A 1 681 ? 39.744 -15.335 -38.699 1.00 98.31 681 ALA A O 1
ATOM 5299 N N . TRP A 1 682 ? 39.024 -17.416 -39.154 1.00 98.19 682 TRP A N 1
ATOM 5300 C CA . TRP A 1 682 ? 39.834 -18.099 -38.141 1.00 98.19 682 TRP A CA 1
ATOM 5301 C C . TRP A 1 682 ? 41.160 -18.590 -38.714 1.00 98.19 682 TRP A C 1
ATOM 5303 O O . TRP A 1 682 ? 41.217 -19.055 -39.853 1.00 98.19 682 TRP A O 1
ATOM 5313 N N . TYR A 1 683 ? 42.216 -18.535 -37.908 1.00 98.31 683 TYR A N 1
ATOM 5314 C CA . TYR A 1 683 ? 43.539 -19.028 -38.278 1.00 98.31 683 TYR A CA 1
ATOM 5315 C C . TYR A 1 683 ? 44.159 -19.817 -37.125 1.00 98.31 683 TYR A C 1
ATOM 5317 O O . TYR A 1 683 ? 43.993 -19.461 -35.954 1.00 98.31 683 TYR A O 1
ATOM 5325 N N . ASP A 1 684 ? 44.872 -20.893 -37.450 1.00 97.88 684 ASP A N 1
ATOM 5326 C CA . ASP A 1 684 ? 45.605 -21.684 -36.460 1.00 97.88 684 ASP A CA 1
ATOM 5327 C C . ASP A 1 684 ? 46.911 -21.003 -36.012 1.00 97.88 684 ASP A C 1
ATOM 5329 O O . ASP A 1 684 ? 47.278 -19.929 -36.490 1.00 97.88 684 ASP A O 1
ATOM 5333 N N . ALA A 1 685 ? 47.636 -21.639 -35.090 1.00 97.06 685 ALA A N 1
ATOM 5334 C CA . ALA A 1 685 ? 48.910 -21.135 -34.572 1.00 97.06 685 ALA A CA 1
ATOM 5335 C C . ALA A 1 685 ? 50.002 -20.946 -35.646 1.00 97.06 685 ALA A C 1
ATOM 5337 O O . ALA A 1 685 ? 50.935 -20.177 -35.430 1.00 97.06 685 ALA A O 1
ATOM 5338 N N . ASN A 1 686 ? 49.887 -21.615 -36.799 1.00 97.06 686 ASN A N 1
ATOM 5339 C CA . ASN A 1 686 ? 50.814 -21.489 -37.924 1.00 97.06 686 ASN A CA 1
ATOM 5340 C C . ASN A 1 686 ? 50.356 -20.428 -38.942 1.00 97.06 686 ASN A C 1
ATOM 5342 O O . ASN A 1 686 ? 50.961 -20.295 -40.005 1.00 97.06 686 ASN A O 1
ATOM 5346 N N . GLY A 1 687 ? 49.271 -19.701 -38.657 1.00 96.44 687 GLY A N 1
ATOM 5347 C CA . GLY A 1 687 ? 48.678 -18.732 -39.575 1.00 96.44 687 GLY A CA 1
ATOM 5348 C C . GLY A 1 687 ? 47.941 -19.378 -40.751 1.00 96.44 687 GLY A C 1
ATOM 5349 O O . GLY A 1 687 ? 47.635 -18.696 -41.730 1.00 96.44 687 GLY A O 1
ATOM 5350 N N . ARG A 1 688 ? 47.635 -20.680 -40.689 1.00 97.50 688 ARG A N 1
ATOM 5351 C CA . ARG A 1 688 ? 46.829 -21.349 -41.712 1.00 97.50 688 ARG A CA 1
ATOM 5352 C C . ARG A 1 688 ? 45.359 -21.001 -41.503 1.00 97.50 688 ARG A C 1
ATOM 5354 O O . ARG A 1 688 ? 44.835 -21.117 -40.399 1.00 97.50 688 ARG A O 1
ATOM 5361 N N . PHE A 1 689 ? 44.687 -20.622 -42.587 1.00 97.88 689 PHE A N 1
ATOM 5362 C CA . PHE A 1 689 ? 43.253 -20.346 -42.587 1.00 97.88 689 PHE A CA 1
ATOM 5363 C C . PHE A 1 689 ? 42.431 -21.601 -42.254 1.00 97.88 689 PHE A C 1
ATOM 5365 O O . PHE A 1 689 ? 42.665 -22.681 -42.806 1.00 97.88 689 PHE A O 1
ATOM 5372 N N . LEU A 1 690 ? 41.459 -21.438 -41.359 1.00 97.75 690 LEU A N 1
ATOM 5373 C CA . LEU A 1 690 ? 40.528 -22.465 -40.914 1.00 97.75 690 LEU A CA 1
ATOM 5374 C C . LEU A 1 690 ? 39.136 -22.137 -41.459 1.00 97.75 690 LEU A C 1
ATOM 5376 O O . LEU A 1 690 ? 38.397 -21.339 -40.879 1.00 97.75 690 LEU A O 1
ATOM 5380 N N . GLU A 1 691 ? 38.771 -22.764 -42.575 1.00 97.94 691 GLU A N 1
ATOM 5381 C CA . GLU A 1 691 ? 37.444 -22.584 -43.162 1.00 97.94 691 GLU A CA 1
ATOM 5382 C C . GLU A 1 691 ? 36.354 -23.027 -42.179 1.00 97.94 691 GLU A C 1
ATOM 5384 O O . GLU A 1 691 ? 36.432 -24.118 -41.607 1.00 97.94 691 GLU A O 1
ATOM 5389 N N . SER A 1 692 ? 35.343 -22.183 -41.964 1.00 97.44 692 SER A N 1
ATOM 5390 C CA . SER A 1 692 ? 34.407 -22.366 -40.846 1.00 97.44 692 SER A CA 1
ATOM 5391 C C . SER A 1 692 ? 33.482 -23.570 -41.013 1.00 97.44 692 SER A C 1
ATOM 5393 O O . SER A 1 692 ? 33.188 -24.253 -40.035 1.00 97.44 692 SER A O 1
ATOM 5395 N N . SER A 1 693 ? 33.081 -23.878 -42.246 1.00 96.69 693 SER A N 1
ATOM 5396 C CA . SER A 1 693 ? 32.225 -25.018 -42.591 1.00 96.69 693 SER A CA 1
ATOM 5397 C C . SER A 1 693 ? 32.950 -26.373 -42.590 1.00 96.69 693 SER A C 1
ATOM 5399 O O . SER A 1 693 ? 32.304 -27.413 -42.464 1.00 96.69 693 SER A O 1
ATOM 5401 N N . LEU A 1 694 ? 34.285 -26.393 -42.701 1.00 97.19 694 LEU A N 1
ATOM 5402 C CA . LEU A 1 694 ? 35.058 -27.634 -42.775 1.00 97.19 694 LEU A CA 1
ATOM 5403 C C . LEU A 1 694 ? 35.325 -28.228 -41.378 1.00 97.19 694 LEU A C 1
ATOM 5405 O O . LEU A 1 694 ? 35.595 -27.488 -40.429 1.00 97.19 694 LEU A O 1
ATOM 5409 N N . PRO A 1 695 ? 35.318 -29.567 -41.229 1.00 94.88 695 PRO A N 1
ATOM 5410 C CA . PRO A 1 695 ? 35.566 -30.222 -39.948 1.00 94.88 695 PRO A CA 1
ATOM 5411 C C . PRO A 1 695 ? 37.009 -30.020 -39.452 1.00 94.88 695 PRO A C 1
ATOM 5413 O O . PRO A 1 695 ? 37.970 -30.012 -40.230 1.00 94.88 695 PRO A O 1
ATOM 5416 N N . SER A 1 696 ? 37.169 -29.912 -38.131 1.00 91.38 696 SER A N 1
ATOM 5417 C CA . SER A 1 696 ? 38.479 -29.906 -37.464 1.00 91.38 696 SER A CA 1
ATOM 5418 C C . SER A 1 696 ? 39.207 -31.251 -37.675 1.00 91.38 696 SER A C 1
ATOM 5420 O O . SER A 1 696 ? 38.545 -32.291 -37.724 1.00 91.38 696 SER A O 1
ATOM 5422 N N . PRO A 1 697 ? 40.546 -31.280 -37.848 1.00 90.62 697 PRO A N 1
ATOM 5423 C CA . PRO A 1 697 ? 41.480 -30.150 -37.764 1.00 90.62 697 PRO A CA 1
ATOM 5424 C C . PRO A 1 697 ? 41.723 -29.436 -39.103 1.00 90.62 697 PRO A C 1
ATOM 5426 O O . PRO A 1 697 ? 42.570 -28.551 -39.181 1.00 90.62 697 PRO A O 1
ATOM 5429 N N . ARG A 1 698 ? 41.048 -29.839 -40.193 1.00 89.94 698 ARG A N 1
ATOM 5430 C CA . ARG A 1 698 ? 41.279 -29.244 -41.522 1.00 89.94 698 ARG A CA 1
ATOM 5431 C C . ARG A 1 698 ? 40.618 -27.870 -41.682 1.00 89.94 698 ARG A C 1
ATOM 5433 O O . ARG A 1 698 ? 41.144 -27.077 -42.462 1.00 89.94 698 ARG A O 1
ATOM 5440 N N . GLY A 1 699 ? 39.531 -27.616 -40.949 1.00 93.94 699 GLY A N 1
ATOM 5441 C CA . GLY A 1 699 ? 38.840 -26.331 -40.816 1.00 93.94 699 GLY A CA 1
ATOM 5442 C C . GLY A 1 699 ? 38.434 -26.030 -39.371 1.00 93.94 699 GLY A C 1
ATOM 5443 O O . GLY A 1 699 ? 38.955 -26.637 -38.436 1.00 93.94 699 GLY A O 1
ATOM 5444 N N . ALA A 1 700 ? 37.510 -25.090 -39.181 1.00 94.88 700 ALA A N 1
ATOM 5445 C CA . ALA A 1 700 ? 37.126 -24.576 -37.865 1.00 94.88 700 ALA A CA 1
ATOM 5446 C C . ALA A 1 700 ? 36.078 -25.436 -37.129 1.00 94.88 700 ALA A C 1
ATOM 5448 O O . ALA A 1 700 ? 35.745 -25.156 -35.980 1.00 94.88 700 ALA A O 1
ATOM 5449 N N . GLY A 1 701 ? 35.563 -26.490 -37.766 1.00 94.81 701 GLY A N 1
ATOM 5450 C CA . GLY A 1 701 ? 34.658 -27.448 -37.133 1.00 94.81 701 GLY A CA 1
ATOM 5451 C C . GLY A 1 701 ? 33.221 -26.964 -36.966 1.00 94.81 701 GLY A C 1
ATOM 5452 O O . GLY A 1 701 ? 32.537 -27.485 -36.094 1.00 94.81 701 GLY A O 1
ATOM 5453 N N . SER A 1 702 ? 32.756 -26.004 -37.778 1.00 95.88 702 SER A N 1
ATOM 5454 C CA . SER A 1 702 ? 31.423 -25.391 -37.653 1.00 95.88 702 SER A CA 1
ATOM 5455 C C . SER A 1 702 ? 31.148 -24.899 -36.227 1.00 95.88 702 SER A C 1
ATOM 5457 O O . SER A 1 702 ? 30.263 -25.439 -35.556 1.00 95.88 702 SER A O 1
ATOM 5459 N N . PRO A 1 703 ? 31.916 -23.906 -35.732 1.00 95.88 703 PRO A N 1
ATOM 5460 C CA . PRO A 1 703 ? 31.792 -23.428 -34.361 1.00 95.88 703 PRO A CA 1
ATOM 5461 C C . PRO A 1 703 ? 30.334 -23.078 -34.034 1.00 95.88 703 PRO A C 1
ATOM 5463 O O . PRO A 1 703 ? 29.628 -22.447 -34.829 1.00 95.88 703 PRO A O 1
ATOM 5466 N N . ALA A 1 704 ? 29.882 -23.515 -32.860 1.00 95.88 704 ALA A N 1
ATOM 5467 C CA . ALA A 1 704 ? 28.502 -23.390 -32.422 1.00 95.88 704 ALA A CA 1
ATOM 5468 C C . ALA A 1 704 ? 28.061 -21.920 -32.350 1.00 95.88 704 ALA A C 1
ATOM 5470 O O . ALA A 1 704 ? 28.828 -21.047 -31.940 1.00 95.88 704 ALA A O 1
ATOM 5471 N N . GLY A 1 705 ? 26.809 -21.668 -32.738 1.00 92.94 705 GLY A N 1
ATOM 5472 C CA . GLY A 1 705 ? 26.158 -20.358 -32.659 1.00 92.94 705 GLY A CA 1
ATOM 5473 C C . GLY A 1 705 ? 26.415 -19.412 -33.841 1.00 92.94 705 GLY A C 1
ATOM 5474 O O . GLY A 1 705 ? 25.695 -18.428 -33.982 1.00 92.94 705 GLY A O 1
ATOM 5475 N N . TRP A 1 706 ? 27.375 -19.711 -34.719 1.00 96.31 706 TRP A N 1
ATOM 5476 C CA . TRP A 1 706 ? 27.638 -18.921 -35.928 1.00 96.31 706 TRP A CA 1
ATOM 5477 C C . TRP A 1 706 ? 26.800 -19.385 -37.126 1.00 96.31 706 TRP A C 1
ATOM 5479 O O . TRP A 1 706 ? 26.500 -20.574 -37.263 1.00 96.31 706 TRP A O 1
ATOM 5489 N N . GLY A 1 707 ? 26.521 -18.477 -38.067 1.00 95.62 707 GLY A N 1
ATOM 5490 C CA . GLY A 1 707 ? 26.271 -18.891 -39.450 1.00 95.62 707 GLY A CA 1
ATOM 5491 C C . GLY A 1 707 ? 27.602 -19.308 -40.071 1.00 95.62 707 GLY A C 1
ATOM 5492 O O . GLY A 1 707 ? 28.507 -18.488 -40.142 1.00 95.62 707 GLY A O 1
ATOM 5493 N N . ASN A 1 708 ? 27.773 -20.565 -40.479 1.00 96.69 708 ASN A N 1
ATOM 5494 C CA . ASN A 1 708 ? 29.073 -21.071 -40.937 1.00 96.69 708 ASN A CA 1
ATOM 5495 C C . ASN A 1 708 ? 29.085 -21.313 -42.452 1.00 96.69 708 ASN A C 1
ATOM 5497 O O . ASN A 1 708 ? 28.270 -22.074 -42.967 1.00 96.69 708 ASN A O 1
ATOM 5501 N N . GLY A 1 709 ? 30.044 -20.702 -43.150 1.00 96.00 709 GLY A N 1
ATOM 5502 C CA . GLY A 1 709 ? 30.371 -20.978 -44.552 1.00 96.00 709 GLY A CA 1
ATOM 5503 C C . GLY A 1 709 ? 31.883 -20.989 -44.733 1.00 96.00 709 GLY A C 1
ATOM 5504 O O . GLY A 1 709 ? 32.586 -21.693 -44.007 1.00 96.00 709 GLY A O 1
ATOM 5505 N N . THR A 1 710 ? 32.412 -20.179 -45.651 1.00 97.31 710 THR A N 1
ATOM 5506 C CA . THR A 1 710 ? 33.869 -19.987 -45.727 1.00 97.31 710 THR A CA 1
ATOM 5507 C C . THR A 1 710 ? 34.394 -19.344 -44.435 1.00 97.31 710 THR A C 1
ATOM 5509 O O . THR A 1 710 ? 35.403 -19.775 -43.876 1.00 97.31 710 THR A O 1
ATOM 5512 N N . PHE A 1 711 ? 33.646 -18.375 -43.903 1.00 98.31 711 PHE A N 1
ATOM 5513 C CA . PHE A 1 711 ? 33.911 -17.679 -42.640 1.00 98.31 711 PHE A CA 1
ATOM 5514 C C . PHE A 1 711 ? 32.789 -17.946 -41.625 1.00 98.31 711 PHE A C 1
ATOM 5516 O O . PHE A 1 711 ? 31.765 -18.545 -41.970 1.00 98.31 711 PHE A O 1
ATOM 5523 N N . SER A 1 712 ? 32.967 -17.490 -40.385 1.00 98.19 712 SER A N 1
ATOM 5524 C CA . SER A 1 712 ? 31.890 -17.442 -39.395 1.00 98.19 712 SER A CA 1
ATOM 5525 C C . SER A 1 712 ? 31.171 -16.098 -39.499 1.00 98.19 712 SER A C 1
ATOM 5527 O O . SER A 1 712 ? 31.803 -15.046 -39.402 1.00 98.19 712 SER A O 1
ATOM 5529 N N . TYR A 1 713 ? 29.860 -16.134 -39.717 1.00 97.81 713 TYR A N 1
ATOM 5530 C CA . TYR A 1 713 ? 29.016 -14.976 -40.000 1.00 97.81 713 TYR A CA 1
ATOM 5531 C C . TYR A 1 713 ? 28.152 -14.580 -38.803 1.00 97.81 713 TYR A C 1
ATOM 5533 O O . TYR A 1 713 ? 27.660 -15.443 -38.069 1.00 97.81 713 TYR A O 1
ATOM 5541 N N . PHE A 1 714 ? 27.923 -13.276 -38.642 1.00 96.19 714 PHE A N 1
ATOM 5542 C CA . PHE A 1 714 ? 27.048 -12.716 -37.612 1.00 96.19 714 PHE A CA 1
ATOM 5543 C C . PHE A 1 714 ? 26.351 -11.435 -38.070 1.00 96.19 714 PHE A C 1
ATOM 5545 O O . PHE A 1 714 ? 26.783 -10.785 -39.015 1.00 96.19 714 PHE A O 1
ATOM 5552 N N . GLY A 1 715 ? 25.286 -11.041 -37.370 1.00 92.88 715 GLY A N 1
ATOM 5553 C CA . GLY A 1 715 ? 24.532 -9.832 -37.701 1.00 92.88 715 GLY A CA 1
ATOM 5554 C C . GLY A 1 715 ? 23.800 -9.978 -39.033 1.00 92.88 715 GLY A C 1
ATOM 5555 O O . GLY A 1 715 ? 22.678 -10.468 -39.047 1.00 92.88 715 GLY A O 1
ATOM 5556 N N . LEU A 1 716 ? 24.446 -9.579 -40.131 1.00 91.19 716 LEU A N 1
ATOM 5557 C CA . LEU A 1 716 ? 23.953 -9.782 -41.494 1.00 91.19 716 LEU A CA 1
ATOM 5558 C C . LEU A 1 716 ? 24.459 -11.121 -42.036 1.00 91.19 716 LEU A C 1
ATOM 5560 O O . LEU A 1 716 ? 25.670 -11.324 -42.152 1.00 91.19 716 LEU A O 1
ATOM 5564 N N . ILE A 1 717 ? 23.540 -12.025 -42.380 1.00 92.62 717 ILE A N 1
ATOM 5565 C CA . ILE A 1 717 ? 23.863 -13.327 -42.973 1.00 92.62 717 ILE A CA 1
ATOM 5566 C C . ILE A 1 717 ? 23.019 -13.476 -44.236 1.00 92.62 717 ILE A C 1
ATOM 5568 O O . ILE A 1 717 ? 21.874 -13.905 -44.171 1.00 92.62 717 ILE A O 1
ATOM 5572 N N . GLN A 1 718 ? 23.586 -13.097 -45.384 1.00 90.50 718 GLN A N 1
ATOM 5573 C CA . GLN A 1 718 ? 22.867 -13.034 -46.665 1.00 90.50 718 GLN A CA 1
ATOM 5574 C C . GLN A 1 718 ? 21.704 -12.024 -46.668 1.00 90.50 718 GLN A C 1
ATOM 5576 O O . GLN A 1 718 ? 20.798 -12.100 -47.496 1.00 90.50 718 GLN A O 1
ATOM 5581 N N . ASP A 1 719 ? 21.756 -11.039 -45.776 1.00 92.94 719 ASP A N 1
ATOM 5582 C CA . ASP A 1 719 ? 20.721 -10.022 -45.627 1.00 92.94 719 ASP A CA 1
ATOM 5583 C C . ASP A 1 719 ? 21.087 -8.728 -46.355 1.00 92.94 719 ASP A C 1
ATOM 5585 O O . ASP A 1 719 ? 22.261 -8.427 -46.594 1.00 92.94 719 ASP A O 1
ATOM 5589 N N . VAL A 1 720 ? 20.061 -7.952 -46.712 1.00 95.81 720 VAL A N 1
ATOM 5590 C CA . VAL A 1 720 ? 20.222 -6.637 -47.346 1.00 95.81 720 VAL A CA 1
ATOM 5591 C C . VAL A 1 720 ? 20.842 -5.662 -46.348 1.00 95.81 720 VAL A C 1
ATOM 5593 O O . VAL A 1 720 ? 20.335 -5.507 -45.236 1.00 95.81 720 VAL A O 1
ATOM 5596 N N . ALA A 1 721 ? 21.922 -4.988 -46.747 1.00 95.00 721 ALA A N 1
ATOM 5597 C CA . ALA A 1 721 ? 22.546 -3.980 -45.898 1.00 95.00 721 ALA A CA 1
ATOM 5598 C C . ALA A 1 721 ? 21.594 -2.777 -45.679 1.00 95.00 721 ALA A C 1
ATOM 5600 O O .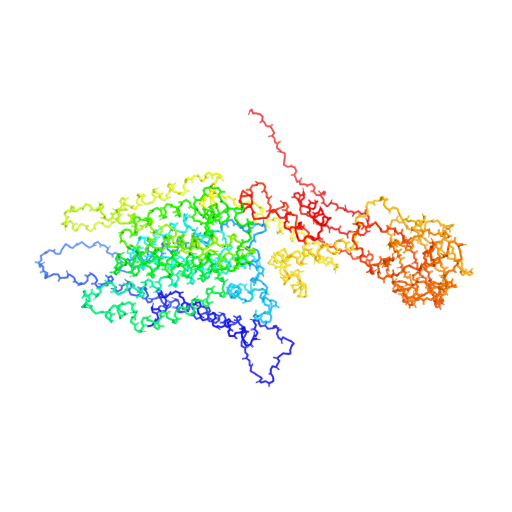 ALA A 1 721 ? 20.932 -2.328 -46.616 1.00 95.00 721 ALA A O 1
ATOM 5601 N N . PRO A 1 722 ? 21.499 -2.239 -44.452 1.00 95.31 722 PRO A N 1
ATOM 5602 C CA . PRO A 1 722 ? 20.547 -1.179 -44.124 1.00 95.31 722 PRO A CA 1
ATOM 5603 C C . PRO A 1 722 ? 20.926 0.155 -44.777 1.00 95.31 722 PRO A C 1
ATOM 5605 O O . PRO A 1 722 ? 22.103 0.448 -44.945 1.00 95.31 722 PRO A O 1
ATOM 5608 N N . ALA A 1 723 ? 19.945 0.999 -45.109 1.00 92.88 723 ALA A N 1
ATOM 5609 C CA . ALA A 1 723 ? 20.204 2.315 -45.713 1.00 92.88 723 ALA A CA 1
ATOM 5610 C C . ALA A 1 723 ? 20.877 3.308 -44.737 1.00 92.88 723 ALA A C 1
ATOM 5612 O O . ALA A 1 723 ? 21.662 4.164 -45.142 1.00 92.88 723 ALA A O 1
ATOM 5613 N N . SER A 1 724 ? 20.597 3.180 -43.437 1.00 90.81 724 SER A N 1
ATOM 5614 C CA . SER A 1 724 ? 21.235 3.943 -42.360 1.00 90.81 724 SER A CA 1
ATOM 5615 C C . SER A 1 724 ? 22.378 3.156 -41.723 1.00 90.81 724 SER A C 1
ATOM 5617 O O . SER A 1 724 ? 22.373 1.921 -41.722 1.00 90.81 724 SER A O 1
ATOM 5619 N N . TRP A 1 725 ? 23.335 3.864 -41.116 1.00 92.75 725 TRP A N 1
ATOM 5620 C CA . TRP A 1 725 ? 24.382 3.222 -40.324 1.00 92.75 725 TRP A CA 1
ATOM 5621 C C . TRP A 1 725 ? 23.768 2.355 -39.229 1.00 92.75 725 TRP A C 1
ATOM 5623 O O . TRP A 1 725 ? 22.980 2.810 -38.400 1.00 92.75 725 TRP A O 1
ATOM 5633 N N . THR A 1 726 ? 24.129 1.079 -39.252 1.00 91.62 726 THR A N 1
ATOM 5634 C CA . THR A 1 726 ? 23.653 0.104 -38.279 1.00 91.62 726 THR A CA 1
ATOM 5635 C C . THR A 1 726 ? 24.839 -0.669 -37.743 1.00 91.62 726 THR A C 1
ATOM 5637 O O . THR A 1 726 ? 25.650 -1.187 -38.515 1.00 91.62 726 THR A O 1
ATOM 5640 N N . THR A 1 727 ? 24.941 -0.728 -36.419 1.00 91.31 727 THR A N 1
ATOM 5641 C CA . THR A 1 727 ? 26.029 -1.397 -35.711 1.00 91.31 727 THR A CA 1
ATOM 5642 C C . THR A 1 727 ? 25.573 -2.776 -35.255 1.00 91.31 727 THR A C 1
ATOM 5644 O O . THR A 1 727 ? 24.543 -2.924 -34.591 1.00 91.31 727 THR A O 1
ATOM 5647 N N . TYR A 1 728 ? 26.362 -3.788 -35.594 1.00 93.38 728 TYR A N 1
ATOM 5648 C CA . TYR A 1 728 ? 26.138 -5.183 -35.246 1.00 93.38 728 TYR A CA 1
ATOM 5649 C C . TYR A 1 728 ? 27.208 -5.651 -34.275 1.00 93.38 728 TYR A C 1
ATOM 5651 O O . TYR A 1 728 ? 28.389 -5.344 -34.437 1.00 93.38 728 TYR A O 1
ATOM 5659 N N . ARG A 1 729 ? 26.774 -6.403 -33.266 1.00 92.56 729 ARG A N 1
ATOM 5660 C CA . ARG A 1 729 ? 27.587 -6.796 -32.118 1.00 92.56 729 ARG A CA 1
ATOM 5661 C C . ARG A 1 729 ? 27.427 -8.274 -31.813 1.00 92.56 729 ARG A C 1
ATOM 5663 O O . ARG A 1 729 ? 26.297 -8.765 -31.776 1.00 92.56 729 ARG A O 1
ATOM 5670 N N . ILE A 1 730 ? 28.534 -8.954 -31.527 1.00 94.31 730 ILE A N 1
ATOM 5671 C CA . ILE A 1 730 ? 28.522 -10.349 -31.085 1.00 94.31 730 ILE A CA 1
ATOM 5672 C C . ILE A 1 730 ? 29.571 -10.613 -30.007 1.00 94.31 730 ILE A C 1
ATOM 5674 O O . ILE A 1 730 ? 30.703 -10.138 -30.098 1.00 94.31 730 ILE A O 1
ATOM 5678 N N . SER A 1 731 ? 29.197 -11.379 -28.982 1.00 92.88 731 SER A N 1
ATOM 5679 C CA . SER A 1 731 ? 30.135 -11.912 -27.993 1.00 92.88 731 SER A CA 1
ATOM 5680 C C . SER A 1 731 ? 30.482 -13.365 -28.304 1.00 92.88 731 SER A C 1
ATOM 5682 O O . SER A 1 731 ? 29.602 -14.154 -28.639 1.00 92.88 731 SER A O 1
ATOM 5684 N N . MET A 1 732 ? 31.765 -13.717 -28.202 1.00 95.75 732 MET A N 1
ATOM 5685 C CA . MET A 1 732 ? 32.298 -15.026 -28.590 1.00 95.75 732 MET A CA 1
ATOM 5686 C C . MET A 1 732 ? 33.292 -15.575 -27.563 1.00 95.75 732 MET A C 1
ATOM 5688 O O . MET A 1 732 ? 34.068 -14.814 -26.993 1.00 95.75 732 MET A O 1
ATOM 5692 N N . GLY A 1 733 ? 33.303 -16.891 -27.341 1.00 94.94 733 GLY A N 1
ATOM 5693 C CA . GLY A 1 733 ? 34.206 -17.562 -26.396 1.00 94.94 733 GLY A CA 1
ATOM 5694 C C . GLY A 1 733 ? 33.474 -18.466 -25.397 1.00 94.94 733 GLY A C 1
ATOM 5695 O O . GLY A 1 733 ? 32.322 -18.835 -25.630 1.00 94.94 733 GLY A O 1
ATOM 5696 N N . PRO A 1 734 ? 34.121 -18.875 -24.291 1.00 92.06 734 PRO A N 1
ATOM 5697 C CA . PRO A 1 734 ? 33.493 -19.742 -23.298 1.00 92.06 734 PRO A CA 1
ATOM 5698 C C . PRO A 1 734 ? 32.270 -19.080 -22.659 1.00 92.06 734 PRO A C 1
ATOM 5700 O O . PRO A 1 734 ? 32.359 -17.953 -22.175 1.00 92.06 734 PRO A O 1
ATOM 5703 N N . SER A 1 735 ? 31.150 -19.806 -22.621 1.00 87.62 735 SER A N 1
ATOM 5704 C CA . SER A 1 735 ? 29.867 -19.338 -22.071 1.00 87.62 735 SER A CA 1
ATOM 5705 C C . SER A 1 735 ? 29.236 -18.142 -22.802 1.00 87.62 735 SER A C 1
ATOM 5707 O O . SER A 1 735 ? 28.314 -17.527 -22.270 1.00 87.62 735 SER A O 1
ATOM 5709 N N . GLU A 1 736 ? 29.703 -17.820 -24.009 1.00 91.12 736 GLU A N 1
ATOM 5710 C CA . GLU A 1 736 ? 29.090 -16.816 -24.881 1.00 91.12 736 GLU A CA 1
ATOM 5711 C C . GLU A 1 736 ? 28.140 -17.480 -25.901 1.00 91.12 736 GLU A C 1
ATOM 5713 O O . GLU A 1 736 ? 28.209 -18.697 -26.099 1.00 91.12 736 GLU A O 1
ATOM 5718 N N . PRO A 1 737 ? 27.245 -16.718 -26.563 1.00 88.75 737 PRO A N 1
ATOM 5719 C CA . PRO A 1 737 ? 26.294 -17.263 -27.535 1.00 88.75 737 PRO A CA 1
ATOM 5720 C C . PRO A 1 737 ? 26.948 -17.997 -28.709 1.00 88.75 737 PRO A C 1
ATOM 5722 O O . PRO A 1 737 ? 26.321 -18.880 -29.293 1.00 88.75 737 PRO A O 1
ATOM 5725 N N . VAL A 1 738 ? 28.191 -17.637 -29.053 1.00 95.06 738 VAL A N 1
ATOM 5726 C CA . VAL A 1 738 ? 28.951 -18.286 -30.123 1.00 95.06 738 VAL A CA 1
A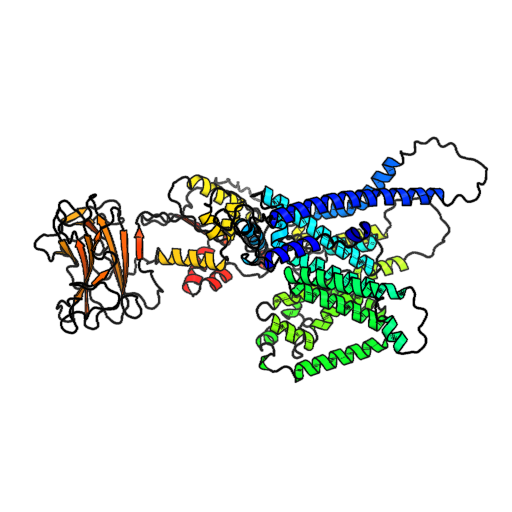TOM 5727 C C . VAL A 1 738 ? 30.343 -18.715 -29.654 1.00 95.06 738 VAL A C 1
ATOM 5729 O O . VAL A 1 738 ? 31.008 -18.028 -28.876 1.00 95.06 738 VAL A O 1
ATOM 5732 N N . SER A 1 739 ? 30.802 -19.877 -30.118 1.00 96.50 739 SER A N 1
ATOM 5733 C CA . SER A 1 739 ? 32.072 -20.472 -29.679 1.00 96.50 739 SER A CA 1
ATOM 5734 C C . SER A 1 739 ? 33.253 -20.044 -30.550 1.00 96.50 739 SER A C 1
ATOM 5736 O O . SER A 1 739 ? 33.091 -19.852 -31.753 1.00 96.50 739 SER A O 1
ATOM 5738 N N . ILE A 1 740 ? 34.457 -19.991 -29.980 1.00 97.81 740 ILE A N 1
ATOM 5739 C CA . ILE A 1 740 ? 35.707 -19.883 -30.749 1.00 97.81 740 ILE A CA 1
ATOM 5740 C C . ILE A 1 740 ? 36.199 -21.307 -31.070 1.00 97.81 740 ILE A C 1
ATOM 5742 O O . ILE A 1 740 ? 36.226 -22.132 -30.154 1.00 97.81 740 ILE A O 1
ATOM 5746 N N . PRO A 1 741 ? 36.589 -21.622 -32.321 1.00 97.50 741 PRO A N 1
ATOM 5747 C CA . PRO A 1 741 ? 37.172 -22.921 -32.666 1.00 97.50 741 PRO A CA 1
ATOM 5748 C C . PRO A 1 741 ? 38.385 -23.263 -31.793 1.00 97.50 741 PRO A C 1
ATOM 5750 O O . PRO A 1 741 ? 39.267 -22.426 -31.608 1.00 97.50 741 PRO A O 1
ATOM 5753 N N . GLU A 1 742 ? 38.483 -24.504 -31.307 1.00 95.44 742 GLU A N 1
ATOM 5754 C CA . GLU A 1 742 ? 39.564 -24.908 -30.389 1.00 95.44 742 GLU A CA 1
ATOM 5755 C C . GLU A 1 742 ? 40.971 -24.753 -30.988 1.00 95.44 742 GLU A C 1
ATOM 5757 O O . GLU A 1 742 ? 41.922 -24.466 -30.263 1.00 95.44 742 GLU A O 1
ATOM 5762 N N . SER A 1 743 ? 41.110 -24.922 -32.307 1.00 96.19 743 SER A N 1
ATOM 5763 C CA . SER A 1 743 ? 42.382 -24.783 -33.024 1.00 96.19 743 SER A CA 1
ATOM 5764 C C . SER A 1 743 ? 42.714 -23.343 -33.430 1.00 96.19 743 SER A C 1
ATOM 5766 O O . SER A 1 743 ? 43.811 -23.106 -33.938 1.00 96.19 743 SER A O 1
ATOM 5768 N N . ALA A 1 744 ? 41.805 -22.381 -33.237 1.00 97.81 744 ALA A N 1
ATOM 5769 C CA . ALA A 1 744 ? 42.042 -20.992 -33.613 1.00 97.81 744 ALA A CA 1
ATOM 5770 C C . ALA A 1 744 ? 42.977 -20.303 -32.606 1.00 97.81 744 ALA A C 1
ATOM 5772 O O . ALA A 1 744 ? 42.736 -20.308 -31.401 1.00 97.81 744 ALA A O 1
ATOM 5773 N N . SER A 1 745 ? 44.047 -19.693 -33.113 1.00 97.81 745 SER A N 1
ATOM 5774 C CA . SER A 1 745 ? 44.992 -18.865 -32.341 1.00 97.81 745 SER A CA 1
ATOM 5775 C C . SER A 1 745 ? 44.998 -17.409 -32.804 1.00 97.81 745 SER A C 1
ATOM 5777 O O . SER A 1 745 ? 45.406 -16.519 -32.059 1.00 97.81 745 SER A O 1
ATOM 5779 N N . PHE A 1 746 ? 44.503 -17.154 -34.015 1.00 98.38 746 PHE A N 1
ATOM 5780 C CA . PHE A 1 746 ? 44.305 -15.812 -34.539 1.00 98.38 746 PHE A CA 1
ATOM 5781 C C . PHE A 1 746 ? 42.949 -15.701 -35.231 1.00 98.38 746 PHE A C 1
ATOM 5783 O O . PHE A 1 746 ? 42.348 -16.701 -35.638 1.00 98.38 746 PHE A O 1
ATOM 5790 N N . LEU A 1 747 ? 42.490 -14.469 -35.409 1.00 98.38 747 LEU A N 1
ATOM 5791 C CA . LEU A 1 747 ? 41.364 -14.161 -36.278 1.00 98.38 747 LEU A CA 1
ATOM 5792 C C . LEU A 1 747 ? 41.641 -12.943 -37.163 1.00 98.38 747 LEU A C 1
ATOM 5794 O O . LEU A 1 747 ? 42.588 -12.187 -36.942 1.00 98.38 747 LEU A O 1
ATOM 5798 N N . ARG A 1 748 ? 40.764 -12.724 -38.140 1.00 98.31 748 ARG A N 1
ATOM 5799 C CA . ARG A 1 748 ? 40.557 -11.434 -38.806 1.00 98.31 748 ARG A CA 1
ATOM 5800 C C . ARG A 1 748 ? 39.078 -11.082 -38.776 1.00 98.31 748 ARG A C 1
ATOM 5802 O O . ARG A 1 748 ? 38.236 -11.971 -38.888 1.00 98.31 748 ARG A O 1
ATOM 5809 N N . ILE A 1 749 ? 38.777 -9.794 -38.667 1.00 97.75 749 ILE A N 1
ATOM 5810 C CA . ILE A 1 749 ? 37.414 -9.253 -38.737 1.00 97.75 749 ILE A CA 1
ATOM 5811 C C . ILE A 1 749 ? 37.219 -8.527 -40.062 1.00 97.75 749 ILE A C 1
ATOM 5813 O O . ILE A 1 749 ? 38.148 -7.897 -40.572 1.00 97.75 749 ILE A O 1
ATOM 5817 N N . GLY A 1 750 ? 36.037 -8.660 -40.651 1.00 97.75 750 GLY A N 1
ATOM 5818 C CA . GLY A 1 750 ? 35.778 -8.131 -41.979 1.00 97.75 750 GLY A CA 1
ATOM 5819 C C . GLY A 1 750 ? 34.334 -8.281 -42.426 1.00 97.75 750 GLY A C 1
ATOM 5820 O O . GLY A 1 750 ? 33.446 -8.595 -41.632 1.00 97.75 750 GLY A O 1
ATOM 5821 N N . ALA A 1 751 ? 34.113 -8.065 -43.717 1.00 97.94 751 ALA A N 1
ATOM 5822 C CA . ALA A 1 751 ? 32.806 -8.185 -44.342 1.00 97.94 751 ALA A CA 1
ATOM 5823 C C . ALA A 1 751 ? 32.915 -8.679 -45.792 1.00 97.94 751 ALA A C 1
ATOM 5825 O O . ALA A 1 751 ? 33.912 -8.437 -46.476 1.00 97.94 751 ALA A O 1
ATOM 5826 N N . ILE A 1 752 ? 31.861 -9.347 -46.267 1.00 98.06 752 ILE A N 1
ATOM 5827 C CA . ILE A 1 752 ? 31.608 -9.559 -47.696 1.00 98.06 752 ILE A CA 1
ATOM 5828 C C . ILE A 1 752 ? 30.567 -8.527 -48.114 1.00 98.06 752 ILE A C 1
ATOM 5830 O O . ILE A 1 752 ? 29.418 -8.572 -47.676 1.00 98.06 752 ILE A O 1
ATOM 5834 N N . LEU A 1 753 ? 30.979 -7.586 -48.950 1.00 97.75 753 LEU A N 1
ATOM 5835 C CA . LEU A 1 753 ? 30.161 -6.498 -49.459 1.00 97.75 753 LEU A CA 1
ATOM 5836 C C . LEU A 1 753 ? 29.632 -6.875 -50.846 1.00 97.75 753 LEU A C 1
ATOM 5838 O O . LEU A 1 753 ? 30.413 -7.222 -51.733 1.00 97.75 753 LEU A O 1
ATOM 5842 N N . ASN A 1 754 ? 28.315 -6.763 -51.037 1.00 96.88 754 ASN A N 1
ATOM 5843 C CA . ASN A 1 754 ? 27.623 -7.039 -52.297 1.00 96.88 754 ASN A CA 1
ATOM 5844 C C . ASN A 1 754 ? 27.899 -8.457 -52.828 1.00 96.88 754 ASN A C 1
ATOM 5846 O O . ASN A 1 754 ? 28.358 -8.634 -53.956 1.00 96.88 754 ASN A O 1
ATOM 5850 N N . ASP A 1 755 ? 27.622 -9.470 -52.003 1.00 96.50 755 ASP A N 1
ATOM 5851 C CA . ASP A 1 755 ? 27.925 -10.881 -52.295 1.00 96.50 755 ASP A CA 1
ATOM 5852 C C . ASP A 1 755 ? 27.338 -11.347 -53.640 1.00 96.50 755 ASP A C 1
ATOM 5854 O O . ASP A 1 755 ? 28.016 -11.993 -54.439 1.00 96.50 755 ASP A O 1
ATOM 5858 N N . ALA A 1 756 ? 26.113 -10.911 -53.953 1.00 94.56 756 ALA A N 1
ATOM 5859 C CA . ALA A 1 756 ? 25.427 -11.227 -55.205 1.00 94.56 756 ALA A CA 1
ATOM 5860 C C . ALA A 1 756 ? 25.902 -10.411 -56.431 1.00 94.56 756 ALA A C 1
ATOM 5862 O O . ALA A 1 756 ? 25.332 -10.562 -57.510 1.00 94.56 756 ALA A O 1
ATOM 5863 N N . SER A 1 757 ? 26.911 -9.537 -56.297 1.00 95.94 757 SER A N 1
ATOM 5864 C CA . SER A 1 757 ? 27.374 -8.625 -57.364 1.00 95.94 757 SER A CA 1
ATOM 5865 C C . SER A 1 757 ? 26.232 -7.824 -58.010 1.00 95.94 757 SER A C 1
ATOM 5867 O O . SER A 1 757 ? 26.148 -7.666 -59.227 1.00 95.94 757 SER A O 1
ATOM 5869 N N . THR A 1 758 ? 25.318 -7.325 -57.175 1.00 97.12 758 THR A N 1
ATOM 5870 C CA . THR A 1 758 ? 24.128 -6.577 -57.597 1.00 97.12 758 THR A CA 1
ATOM 5871 C C . THR A 1 758 ? 24.557 -5.305 -58.327 1.00 97.12 758 THR A C 1
ATOM 5873 O O . THR A 1 758 ? 25.236 -4.482 -57.705 1.00 97.12 758 THR A O 1
ATOM 5876 N N . PRO A 1 759 ? 24.174 -5.097 -59.603 1.00 96.62 759 PRO A N 1
ATOM 5877 C CA . PRO A 1 759 ? 24.607 -3.940 -60.380 1.00 96.62 759 PRO A CA 1
ATOM 5878 C C . PRO A 1 759 ? 24.310 -2.609 -59.681 1.00 96.62 759 PRO A C 1
ATOM 5880 O O . PRO A 1 759 ? 23.213 -2.387 -59.174 1.00 96.62 759 PRO A O 1
ATOM 5883 N N . GLY A 1 760 ? 25.301 -1.715 -59.650 1.00 94.50 760 GLY A N 1
ATOM 5884 C CA . GLY A 1 760 ? 25.178 -0.377 -59.061 1.00 94.50 760 GLY A CA 1
ATOM 5885 C C . GLY A 1 760 ? 25.201 -0.318 -57.530 1.00 94.50 760 GLY A C 1
ATOM 5886 O O . GLY A 1 760 ? 25.347 0.775 -56.988 1.00 94.50 760 GLY A O 1
ATOM 5887 N N . ALA A 1 761 ? 25.123 -1.449 -56.823 1.00 97.06 761 ALA A N 1
ATOM 5888 C CA . ALA A 1 761 ? 25.125 -1.455 -55.367 1.00 97.06 761 ALA A CA 1
ATOM 5889 C C . ALA A 1 761 ? 26.465 -0.998 -54.777 1.00 97.06 761 ALA A C 1
ATOM 5891 O O . ALA A 1 761 ? 27.538 -1.440 -55.208 1.00 97.06 761 ALA A O 1
ATOM 5892 N N . ARG A 1 762 ? 26.379 -0.138 -53.756 1.00 97.50 762 ARG A N 1
ATOM 5893 C CA . ARG A 1 762 ? 27.503 0.336 -52.941 1.00 97.50 762 ARG A CA 1
ATOM 5894 C C . ARG A 1 762 ? 27.163 0.175 -51.462 1.00 97.50 762 ARG A C 1
ATOM 5896 O O . ARG A 1 762 ? 26.244 0.822 -50.960 1.00 97.50 762 ARG A O 1
ATOM 5903 N N . ILE A 1 763 ? 27.913 -0.678 -50.782 1.00 97.69 763 ILE A N 1
ATOM 5904 C CA . ILE A 1 763 ? 27.821 -0.964 -49.354 1.00 97.69 763 ILE A CA 1
ATOM 5905 C C . ILE A 1 763 ? 29.098 -0.447 -48.702 1.00 97.69 763 ILE A C 1
ATOM 5907 O O . ILE A 1 763 ? 30.194 -0.728 -49.182 1.00 97.69 763 ILE A O 1
ATOM 5911 N N . GLN A 1 764 ? 28.946 0.325 -47.632 1.00 97.19 764 GLN A N 1
ATOM 5912 C CA . GLN A 1 764 ? 30.039 0.869 -46.836 1.00 97.19 764 GLN A CA 1
ATOM 5913 C C . GLN A 1 764 ? 30.064 0.198 -45.469 1.00 97.19 764 GLN A C 1
ATOM 5915 O O . GLN A 1 764 ? 29.009 0.039 -44.860 1.00 97.19 764 GLN A O 1
ATOM 5920 N N . PHE A 1 765 ? 31.247 -0.121 -44.949 1.00 95.12 765 PHE A N 1
ATOM 5921 C CA . PHE A 1 765 ? 31.402 -0.515 -43.549 1.00 95.12 765 PHE A CA 1
ATOM 5922 C C . PHE A 1 765 ? 32.570 0.214 -42.866 1.00 95.12 765 PHE A C 1
ATOM 5924 O O . PHE A 1 765 ? 33.504 0.688 -43.517 1.00 95.12 765 PHE A O 1
ATOM 5931 N N . THR A 1 766 ? 32.480 0.339 -41.544 1.00 95.38 766 THR A N 1
ATOM 5932 C CA . THR A 1 766 ? 33.477 0.959 -40.659 1.00 95.38 766 THR A CA 1
ATOM 5933 C C . THR A 1 766 ? 33.336 0.405 -39.232 1.00 95.38 766 THR A C 1
ATOM 5935 O O . THR A 1 766 ? 32.496 -0.462 -38.983 1.00 95.38 766 THR A O 1
ATOM 5938 N N . GLY A 1 767 ? 34.131 0.905 -38.281 1.00 90.81 767 GLY A N 1
ATOM 5939 C CA . GLY A 1 767 ? 33.980 0.601 -36.853 1.00 90.81 767 GLY A CA 1
ATOM 5940 C C . GLY A 1 767 ? 34.142 -0.885 -36.540 1.00 90.81 767 GLY A C 1
ATOM 5941 O O . GLY A 1 767 ? 33.318 -1.449 -35.831 1.00 90.81 767 GLY A O 1
ATOM 5942 N N . ALA A 1 768 ? 35.159 -1.523 -37.119 1.00 94.44 768 ALA A N 1
ATOM 5943 C CA . ALA A 1 768 ? 35.459 -2.933 -36.931 1.00 94.44 768 ALA A CA 1
ATOM 5944 C C . ALA A 1 768 ? 36.305 -3.136 -35.674 1.00 94.44 768 ALA A C 1
ATOM 5946 O O . ALA A 1 768 ? 37.534 -3.148 -35.735 1.00 94.44 768 ALA A O 1
ATOM 5947 N N . HIS A 1 769 ? 35.654 -3.265 -34.528 1.00 93.06 769 HIS A N 1
ATOM 5948 C CA . HIS A 1 769 ? 36.326 -3.377 -33.243 1.00 93.06 769 HIS A CA 1
ATOM 5949 C C . HIS A 1 769 ? 36.331 -4.811 -32.724 1.00 93.06 769 HIS A C 1
ATOM 5951 O O . HIS A 1 769 ? 35.374 -5.564 -32.918 1.00 93.06 769 HIS A O 1
ATOM 5957 N N . ILE A 1 770 ? 37.400 -5.161 -32.008 1.00 94.50 770 ILE A N 1
ATOM 5958 C CA . ILE A 1 770 ? 37.492 -6.398 -31.239 1.00 94.50 770 ILE A CA 1
ATOM 5959 C C . ILE A 1 770 ? 38.056 -6.084 -29.867 1.00 94.50 770 ILE A C 1
ATOM 5961 O O . ILE A 1 770 ? 39.091 -5.434 -29.749 1.00 94.50 770 ILE A O 1
ATOM 5965 N N . TRP A 1 771 ? 37.423 -6.614 -28.830 1.00 92.12 771 TRP A N 1
ATOM 5966 C CA . TRP A 1 771 ? 37.891 -6.468 -27.458 1.00 92.12 771 TRP A CA 1
ATOM 5967 C C . TRP A 1 771 ? 37.937 -7.815 -26.759 1.00 92.12 771 TRP A C 1
ATOM 5969 O O . TRP A 1 771 ? 37.086 -8.673 -26.990 1.00 92.12 771 TRP A O 1
ATOM 5979 N N . GLN A 1 772 ? 38.908 -7.990 -25.867 1.00 92.31 772 GLN A N 1
ATOM 5980 C CA . GLN A 1 772 ? 38.900 -9.098 -24.920 1.00 92.31 772 GLN A CA 1
ATOM 5981 C C . GLN A 1 772 ? 38.031 -8.717 -23.718 1.00 92.31 772 GLN A C 1
ATOM 5983 O O . GLN A 1 772 ? 38.219 -7.666 -23.107 1.00 92.31 772 GLN A O 1
ATOM 5988 N N . LYS A 1 773 ? 37.070 -9.570 -23.368 1.00 85.19 773 LYS A N 1
ATOM 5989 C CA . LYS A 1 773 ? 36.177 -9.352 -22.230 1.00 85.19 773 LYS A CA 1
ATOM 5990 C C . LYS A 1 773 ? 36.929 -9.653 -20.932 1.00 85.19 773 LYS A C 1
ATOM 5992 O O . LYS A 1 773 ? 37.421 -10.767 -20.740 1.00 85.19 773 LYS A O 1
ATOM 5997 N N . HIS A 1 774 ? 37.014 -8.672 -20.032 1.00 79.19 774 HIS A N 1
ATOM 5998 C CA . HIS A 1 774 ? 37.533 -8.906 -18.683 1.00 79.19 774 HIS A CA 1
ATOM 5999 C C . HIS A 1 774 ? 36.545 -9.788 -17.907 1.00 79.19 774 HIS A C 1
ATOM 6001 O O . HIS A 1 774 ? 35.333 -9.633 -18.064 1.00 79.19 774 HIS A O 1
ATOM 6007 N N . ARG A 1 775 ? 37.043 -10.701 -17.059 1.00 63.81 775 ARG A N 1
ATOM 6008 C CA . ARG A 1 775 ? 36.198 -11.655 -16.304 1.00 63.81 775 ARG A CA 1
ATOM 6009 C C . ARG A 1 775 ? 35.155 -10.983 -15.404 1.00 63.81 775 ARG A C 1
ATOM 6011 O O . ARG A 1 775 ? 34.180 -11.634 -15.044 1.00 63.81 775 ARG A O 1
ATOM 6018 N N . ASP A 1 776 ? 35.350 -9.706 -15.097 1.00 58.50 776 ASP A N 1
ATOM 6019 C CA . ASP A 1 776 ? 34.540 -8.954 -14.141 1.00 58.50 776 ASP A CA 1
ATOM 6020 C C . ASP A 1 776 ? 33.473 -8.064 -14.796 1.00 58.50 776 ASP A C 1
ATOM 6022 O O . ASP A 1 776 ? 32.678 -7.485 -14.073 1.00 58.50 776 ASP A O 1
ATOM 6026 N N . ILE A 1 777 ? 33.403 -7.969 -16.135 1.00 53.97 777 ILE A N 1
ATOM 6027 C CA . ILE A 1 777 ? 32.423 -7.106 -16.824 1.00 53.97 777 ILE A CA 1
ATOM 6028 C C . ILE A 1 777 ? 31.229 -7.956 -17.297 1.00 53.97 777 ILE A C 1
ATOM 6030 O O . ILE A 1 777 ? 31.356 -8.707 -18.278 1.00 53.97 777 ILE A O 1
ATOM 6034 N N . PRO A 1 778 ? 30.052 -7.878 -16.643 1.00 48.47 778 PRO A N 1
ATOM 6035 C CA . PRO A 1 778 ? 28.906 -8.677 -17.034 1.00 48.47 778 PRO A CA 1
ATOM 6036 C C . PRO A 1 778 ? 28.234 -8.111 -18.295 1.00 48.47 778 PRO A C 1
ATOM 6038 O O . PRO A 1 778 ? 27.807 -6.965 -18.347 1.00 48.47 778 PRO A O 1
ATOM 6041 N N . ILE A 1 779 ? 28.120 -8.998 -19.287 1.00 49.97 779 ILE A N 1
ATOM 6042 C CA . ILE A 1 779 ? 27.104 -9.062 -20.353 1.00 49.97 779 ILE A CA 1
ATOM 6043 C C . ILE A 1 779 ? 26.843 -7.745 -21.110 1.00 49.97 779 ILE A C 1
ATOM 6045 O O . ILE A 1 779 ? 25.933 -6.983 -20.794 1.00 49.97 779 ILE A O 1
ATOM 6049 N N . ILE A 1 780 ? 27.555 -7.562 -22.224 1.00 52.47 780 ILE A N 1
ATOM 6050 C CA . ILE A 1 780 ? 27.079 -6.712 -23.321 1.00 52.47 780 ILE A CA 1
ATOM 6051 C C . ILE A 1 780 ? 26.056 -7.533 -24.110 1.00 52.47 780 ILE A C 1
ATOM 6053 O O . ILE A 1 780 ? 26.334 -8.676 -24.481 1.00 52.47 780 ILE A O 1
ATOM 6057 N N . ALA A 1 781 ? 24.873 -6.977 -24.361 1.00 54.59 781 ALA A N 1
ATOM 6058 C CA . ALA A 1 781 ? 23.871 -7.643 -25.183 1.00 54.59 781 ALA A CA 1
ATOM 6059 C C . ALA A 1 781 ? 24.370 -7.756 -26.637 1.00 54.59 781 ALA A C 1
ATOM 6061 O O . ALA A 1 781 ? 24.695 -6.748 -27.267 1.00 54.59 781 ALA A O 1
ATOM 6062 N N . SER A 1 782 ? 24.416 -8.979 -27.173 1.00 57.84 782 SER A N 1
ATOM 6063 C CA . SER A 1 782 ? 24.534 -9.196 -28.622 1.00 57.84 782 SER A CA 1
ATOM 6064 C C . SER A 1 782 ? 23.265 -8.666 -29.301 1.00 57.84 782 SER A C 1
ATOM 6066 O O . SER A 1 782 ? 22.166 -8.876 -28.785 1.00 57.84 782 SER A O 1
ATOM 6068 N N . GLY A 1 783 ? 23.388 -7.961 -30.427 1.00 70.31 783 GLY A N 1
ATOM 6069 C CA . GLY A 1 783 ? 22.226 -7.328 -31.056 1.00 70.31 783 GLY A CA 1
ATOM 6070 C C . GLY A 1 783 ? 22.544 -6.347 -32.182 1.00 70.31 783 GLY A C 1
ATOM 6071 O O . GLY A 1 783 ? 23.701 -6.133 -32.543 1.00 70.31 783 GLY A O 1
ATOM 6072 N N . THR A 1 784 ? 21.473 -5.772 -32.737 1.00 59.16 784 THR A N 1
ATOM 6073 C CA . THR A 1 784 ? 21.493 -4.745 -33.791 1.00 59.16 784 THR A CA 1
ATOM 6074 C C . THR A 1 784 ? 21.106 -3.401 -33.183 1.00 59.16 784 THR A C 1
ATOM 6076 O O . THR A 1 784 ? 20.092 -3.322 -32.489 1.00 59.16 784 THR A O 1
ATOM 6079 N N . PHE A 1 785 ? 21.886 -2.356 -33.449 1.00 61.50 785 PHE A N 1
ATOM 6080 C CA . PHE A 1 785 ? 21.668 -1.016 -32.903 1.00 61.50 785 PHE A CA 1
ATOM 6081 C C . PHE A 1 785 ? 21.646 0.013 -34.042 1.00 61.50 785 PHE A C 1
ATOM 6083 O O . PHE A 1 785 ? 22.580 0.075 -34.843 1.00 61.50 785 PHE A O 1
ATOM 6090 N N . LEU A 1 786 ? 20.575 0.809 -34.129 1.00 50.84 786 LEU A N 1
ATOM 6091 C CA . LEU A 1 786 ? 20.454 1.906 -35.098 1.00 50.84 786 LEU A CA 1
ATOM 6092 C C . LEU A 1 786 ? 21.242 3.131 -34.607 1.00 50.84 786 LEU A C 1
ATOM 6094 O O . LEU A 1 786 ? 21.173 3.472 -33.425 1.00 50.84 786 LEU A O 1
ATOM 6098 N N . SER A 1 787 ? 21.954 3.818 -35.506 1.00 49.62 787 SER A N 1
ATOM 6099 C CA . SER A 1 787 ? 22.785 4.984 -35.160 1.00 49.62 787 SER A CA 1
ATOM 6100 C C . SER A 1 787 ? 22.004 6.230 -34.717 1.00 49.62 787 SER A C 1
ATOM 6102 O O . SER A 1 787 ? 22.624 7.161 -34.206 1.00 49.62 787 SER A O 1
ATOM 6104 N N . ASP A 1 788 ? 20.674 6.260 -34.860 1.00 45.81 788 ASP A N 1
ATOM 6105 C CA . ASP A 1 788 ? 19.894 7.507 -34.766 1.00 45.81 788 ASP A CA 1
ATOM 6106 C C . ASP A 1 788 ? 18.787 7.502 -33.686 1.00 45.81 788 ASP A C 1
ATOM 6108 O O . ASP A 1 788 ? 18.089 8.504 -33.522 1.00 45.81 788 ASP A O 1
ATOM 6112 N N . GLU A 1 789 ? 18.610 6.430 -32.899 1.00 44.69 789 GLU A N 1
ATOM 6113 C CA . GLU A 1 789 ? 17.607 6.442 -31.818 1.00 44.69 789 GLU A CA 1
ATOM 6114 C C . GLU A 1 789 ? 18.064 7.322 -30.636 1.00 44.69 789 GLU A C 1
ATOM 6116 O O . GLU A 1 789 ? 18.912 6.940 -29.827 1.00 44.69 789 GLU A O 1
ATOM 6121 N N . GLN A 1 790 ? 17.460 8.509 -30.503 1.00 44.47 790 GLN A N 1
ATOM 6122 C CA . GLN A 1 790 ? 17.597 9.347 -29.310 1.00 44.47 790 GLN A CA 1
ATOM 6123 C C . GLN A 1 790 ? 16.751 8.770 -28.170 1.00 44.47 790 GLN A C 1
ATOM 6125 O O . GLN A 1 790 ? 15.521 8.848 -28.171 1.00 44.47 790 GLN A O 1
ATOM 6130 N N . ILE A 1 791 ? 17.413 8.207 -27.159 1.00 46.75 791 ILE A N 1
ATOM 6131 C CA . ILE A 1 791 ? 16.749 7.740 -25.940 1.00 46.75 791 ILE A CA 1
ATOM 6132 C C . ILE A 1 791 ? 16.922 8.806 -24.861 1.00 46.75 791 ILE A C 1
ATOM 6134 O O . ILE A 1 791 ? 18.031 9.063 -24.388 1.00 46.75 791 ILE A O 1
ATOM 6138 N N . TYR A 1 792 ? 15.808 9.400 -24.438 1.00 46.34 792 TYR A N 1
ATOM 6139 C CA . TYR A 1 792 ? 15.763 10.251 -23.256 1.00 46.34 792 TYR A CA 1
ATOM 6140 C C . TYR A 1 792 ? 15.395 9.394 -22.046 1.00 46.34 792 TYR A C 1
ATOM 6142 O O . TYR A 1 792 ? 14.243 8.989 -21.865 1.00 46.34 792 TYR A O 1
ATOM 6150 N N . VAL A 1 793 ? 16.381 9.121 -21.192 1.00 49.59 793 VAL A N 1
ATOM 6151 C CA . VAL A 1 793 ? 16.132 8.476 -19.900 1.00 49.59 793 VAL A CA 1
ATOM 6152 C C . VAL A 1 793 ? 15.900 9.573 -18.870 1.00 49.59 793 VAL A C 1
ATOM 6154 O O . VAL A 1 793 ? 16.819 10.313 -18.511 1.00 49.59 793 VAL A O 1
ATOM 6157 N N . LEU A 1 794 ? 14.661 9.691 -18.386 1.00 49.00 794 LEU A N 1
ATOM 6158 C CA . LEU A 1 794 ? 14.341 10.628 -17.316 1.00 49.00 794 LEU A CA 1
ATOM 6159 C C . LEU A 1 794 ? 14.637 9.961 -15.968 1.00 49.00 794 LEU A C 1
ATOM 6161 O O . LEU A 1 794 ? 13.772 9.326 -15.359 1.00 49.00 794 LEU A O 1
ATOM 6165 N N . LEU A 1 795 ? 15.874 10.108 -15.497 1.00 48.81 795 LEU A N 1
ATOM 6166 C CA . LEU A 1 795 ? 16.241 9.756 -14.130 1.00 48.81 795 LEU A CA 1
ATOM 6167 C C . LEU A 1 795 ? 15.931 10.961 -13.240 1.00 48.81 795 LEU A C 1
ATOM 6169 O O . LEU A 1 795 ? 16.683 11.936 -13.191 1.00 48.81 795 LEU A O 1
ATOM 6173 N N . ALA A 1 796 ? 14.809 10.915 -12.520 1.00 44.94 796 ALA A N 1
ATOM 6174 C CA . ALA A 1 796 ? 14.615 11.838 -11.409 1.00 44.94 796 ALA A CA 1
ATOM 6175 C C . ALA A 1 796 ? 15.763 11.602 -10.414 1.00 44.94 796 ALA A C 1
ATOM 6177 O O . ALA A 1 796 ? 15.856 10.519 -9.834 1.00 44.94 796 ALA A O 1
ATOM 6178 N N . SER A 1 797 ? 16.672 12.576 -10.276 1.00 40.22 797 SER A N 1
ATOM 6179 C CA . SER A 1 797 ? 17.811 12.441 -9.365 1.00 40.22 797 SER A CA 1
ATOM 6180 C C . SER A 1 797 ? 17.301 12.164 -7.946 1.00 40.22 797 SER A C 1
ATOM 6182 O O . SER A 1 797 ? 16.433 12.903 -7.466 1.00 40.22 797 SER A O 1
ATOM 6184 N N . PRO A 1 798 ? 17.843 11.148 -7.250 1.00 41.56 798 PRO A N 1
ATOM 6185 C CA . PRO A 1 798 ? 17.461 10.829 -5.879 1.00 41.56 798 PRO A CA 1
ATOM 6186 C C . PRO A 1 798 ? 17.625 12.004 -4.900 1.00 41.56 798 PRO A C 1
ATOM 6188 O O . PRO A 1 798 ? 16.856 12.093 -3.947 1.00 41.56 798 PRO A O 1
ATOM 6191 N N . MET A 1 799 ? 18.577 12.925 -5.127 1.00 36.44 799 MET A N 1
ATOM 6192 C CA . MET A 1 799 ? 18.826 14.055 -4.210 1.00 36.44 799 MET A CA 1
ATOM 6193 C C . MET A 1 799 ? 17.825 15.202 -4.335 1.00 36.44 799 MET A C 1
ATOM 6195 O O . MET A 1 799 ? 17.691 15.986 -3.402 1.00 36.44 799 MET A O 1
ATOM 6199 N N . LEU A 1 800 ? 17.098 15.307 -5.449 1.00 39.12 800 LEU A N 1
ATOM 6200 C CA . LEU A 1 800 ? 16.070 16.342 -5.615 1.00 39.12 800 LEU A CA 1
ATOM 6201 C C . LEU A 1 800 ? 14.849 16.114 -4.711 1.00 39.12 800 LEU A C 1
ATOM 6203 O O . LEU A 1 800 ? 13.976 16.971 -4.631 1.00 39.12 800 LEU A O 1
ATOM 6207 N N . LEU A 1 801 ? 14.772 14.942 -4.078 1.00 41.91 801 LEU A N 1
ATOM 6208 C CA . LEU A 1 801 ? 13.596 14.451 -3.362 1.00 41.91 801 LEU A CA 1
ATOM 6209 C C . LEU A 1 801 ? 13.839 14.301 -1.854 1.00 41.91 801 LEU A C 1
ATOM 6211 O O . LEU A 1 801 ? 12.932 13.920 -1.116 1.00 41.91 801 LEU A O 1
ATOM 6215 N N . SER A 1 802 ? 15.044 14.642 -1.397 1.00 37.88 802 SER A N 1
ATOM 6216 C CA . SER A 1 802 ? 15.331 14.888 0.009 1.00 37.88 802 SER A CA 1
ATOM 6217 C C . SER A 1 802 ? 16.308 16.054 0.126 1.00 37.88 802 SER A C 1
ATOM 6219 O O . SER A 1 802 ? 17.527 15.872 0.063 1.00 37.88 802 SER A O 1
ATOM 6221 N N . SER A 1 803 ? 15.800 17.264 0.340 1.00 38.22 803 SER A N 1
ATOM 6222 C CA . SER A 1 803 ? 16.634 18.289 0.963 1.00 38.22 803 SER A CA 1
ATOM 6223 C C . SER A 1 803 ? 17.101 17.793 2.342 1.00 38.22 803 SER A C 1
ATOM 6225 O O . SER A 1 803 ? 16.396 17.046 3.027 1.00 38.22 803 SER A O 1
ATOM 6227 N N . THR A 1 804 ? 18.265 18.250 2.809 1.00 40.38 804 THR A N 1
ATOM 6228 C CA . THR A 1 804 ? 18.711 18.069 4.208 1.00 40.38 804 THR A CA 1
ATOM 6229 C C . THR A 1 804 ? 17.712 18.634 5.233 1.00 40.38 804 THR A C 1
ATOM 6231 O O . THR A 1 804 ? 17.858 18.397 6.430 1.00 40.38 804 THR A O 1
ATOM 6234 N N . GLN A 1 805 ? 16.679 19.352 4.773 1.00 39.03 805 GLN A N 1
ATOM 6235 C CA . GLN A 1 805 ? 15.577 19.892 5.565 1.00 39.03 805 GLN A CA 1
ATOM 6236 C C . GLN A 1 805 ? 14.386 18.929 5.704 1.00 39.03 805 GLN A C 1
ATOM 6238 O O . GLN A 1 805 ? 13.525 19.167 6.552 1.00 39.03 805 GLN A O 1
ATOM 6243 N N . SER A 1 806 ? 14.332 17.816 4.957 1.00 41.72 806 SER A N 1
ATOM 6244 C CA . SER A 1 806 ? 13.358 16.740 5.198 1.00 41.72 806 SER A CA 1
ATOM 6245 C C . SER A 1 806 ? 13.781 15.916 6.420 1.00 41.72 806 SER A C 1
ATOM 6247 O O . SER A 1 806 ? 14.225 14.768 6.342 1.00 41.72 806 SER A O 1
ATOM 6249 N N . TYR A 1 807 ? 13.660 16.542 7.591 1.00 39.12 807 TYR A N 1
ATOM 6250 C CA . TYR A 1 807 ? 13.951 15.960 8.899 1.00 39.12 807 TYR A CA 1
ATOM 6251 C C . TYR A 1 807 ? 13.176 14.645 9.113 1.00 39.12 807 TYR A C 1
ATOM 6253 O O . TYR A 1 807 ? 13.675 13.728 9.760 1.00 39.12 807 TYR A O 1
ATOM 6261 N N . THR A 1 808 ? 11.997 14.494 8.497 1.00 40.31 808 THR A N 1
ATOM 6262 C CA . THR A 1 808 ? 11.204 13.256 8.538 1.00 40.31 808 THR A CA 1
ATOM 6263 C C . THR A 1 808 ? 11.815 12.109 7.725 1.00 40.31 808 THR A C 1
ATOM 6265 O O . THR A 1 808 ? 11.815 10.973 8.198 1.00 40.31 808 THR A O 1
ATOM 6268 N N . ALA A 1 809 ? 12.396 12.374 6.547 1.00 39.88 809 ALA A N 1
ATOM 6269 C CA . ALA A 1 809 ? 13.082 11.343 5.761 1.00 39.88 809 ALA A CA 1
ATOM 6270 C C . ALA A 1 809 ? 14.331 10.830 6.498 1.00 39.88 809 ALA A C 1
ATOM 6272 O O . ALA A 1 809 ? 14.564 9.624 6.567 1.00 39.88 809 ALA A O 1
ATOM 6273 N N . PHE A 1 810 ? 15.072 11.735 7.146 1.00 39.84 810 PHE A N 1
ATOM 6274 C CA . PHE A 1 810 ? 16.211 11.391 8.000 1.00 39.84 810 PHE A CA 1
ATOM 6275 C C . PHE A 1 810 ? 15.798 10.578 9.243 1.00 39.84 810 PHE A C 1
ATOM 6277 O O . PHE A 1 810 ? 16.449 9.592 9.590 1.00 39.84 810 PHE A O 1
ATOM 6284 N N . LEU A 1 811 ? 14.696 10.952 9.906 1.00 39.12 811 LEU A N 1
ATOM 6285 C CA . LEU A 1 811 ? 14.235 10.291 11.131 1.00 39.12 811 LEU A CA 1
ATOM 6286 C C . LEU A 1 811 ? 13.481 8.977 10.903 1.00 39.12 811 LEU A C 1
ATOM 6288 O O . LEU A 1 811 ? 13.527 8.102 11.767 1.00 39.12 811 LEU A O 1
ATOM 6292 N N . SER A 1 812 ? 12.796 8.812 9.769 1.00 39.75 812 SER A N 1
ATOM 6293 C CA . SER A 1 812 ? 11.978 7.622 9.509 1.00 39.75 812 SER A CA 1
ATOM 6294 C C . SER A 1 812 ? 12.805 6.351 9.295 1.00 39.75 812 SER A C 1
ATOM 6296 O O . SER A 1 812 ? 12.253 5.259 9.408 1.00 39.75 812 SER A O 1
ATOM 6298 N N . ARG A 1 813 ? 14.113 6.470 8.994 1.00 39.25 813 ARG A N 1
ATOM 6299 C CA . ARG A 1 813 ? 15.024 5.358 8.638 1.00 39.25 813 ARG A CA 1
ATOM 6300 C C . ARG A 1 813 ? 14.456 4.403 7.573 1.00 39.25 813 ARG A C 1
ATOM 6302 O O . ARG A 1 813 ? 14.988 3.309 7.383 1.00 39.25 813 ARG A O 1
ATOM 6309 N N . HIS A 1 814 ? 13.380 4.785 6.884 1.00 36.28 814 HIS A N 1
ATOM 6310 C CA . HIS A 1 814 ? 12.744 3.986 5.853 1.00 36.28 814 HIS A CA 1
ATOM 6311 C C . HIS A 1 814 ? 13.571 4.142 4.591 1.00 36.28 814 HIS A C 1
ATOM 6313 O O . HIS A 1 814 ? 13.316 5.027 3.792 1.00 36.28 814 HIS A O 1
ATOM 6319 N N . TRP A 1 815 ? 14.589 3.287 4.498 1.00 40.72 815 TRP A N 1
ATOM 6320 C CA . TRP A 1 815 ? 15.503 3.114 3.381 1.00 40.72 815 TRP A CA 1
ATOM 6321 C C . TRP A 1 815 ? 16.060 4.409 2.773 1.00 40.72 815 TRP A C 1
ATOM 6323 O O . TRP A 1 815 ? 15.383 5.090 2.001 1.00 40.72 815 TRP A O 1
ATOM 6333 N N . PRO A 1 816 ? 17.351 4.698 2.994 1.00 44.81 816 PRO A N 1
ATOM 6334 C CA . PRO A 1 816 ? 18.078 5.574 2.091 1.00 44.81 816 PRO A CA 1
ATOM 6335 C C . PRO A 1 816 ? 17.813 5.099 0.649 1.00 44.81 816 PRO A C 1
ATOM 6337 O O . PRO A 1 816 ? 17.990 3.921 0.343 1.00 44.81 816 PRO A O 1
ATOM 6340 N N . VAL A 1 817 ? 17.311 5.968 -0.231 1.00 42.44 817 VAL A N 1
ATOM 6341 C CA . VAL A 1 817 ? 16.892 5.598 -1.605 1.00 42.44 817 VAL A CA 1
ATOM 6342 C C . VAL A 1 817 ? 18.041 4.962 -2.391 1.00 42.44 817 VAL A C 1
ATOM 6344 O O . VAL A 1 817 ? 17.841 4.056 -3.194 1.00 42.44 817 VAL A O 1
ATOM 6347 N N . ASN A 1 818 ? 19.261 5.400 -2.093 1.00 42.06 818 ASN A N 1
ATOM 6348 C CA . ASN A 1 818 ? 20.523 4.819 -2.537 1.00 42.06 818 ASN A CA 1
ATOM 6349 C C . ASN A 1 818 ? 20.700 3.354 -2.106 1.00 42.06 818 ASN A C 1
ATOM 6351 O O . ASN A 1 818 ? 21.260 2.576 -2.865 1.00 42.06 818 ASN A O 1
ATOM 6355 N N . GLN A 1 819 ? 20.195 2.965 -0.936 1.00 43.75 819 GLN A N 1
ATOM 6356 C CA . GLN A 1 819 ? 20.228 1.590 -0.441 1.00 43.75 819 GLN A CA 1
ATOM 6357 C C . GLN A 1 819 ? 19.188 0.712 -1.151 1.00 43.75 819 GLN A C 1
ATOM 6359 O O . GLN A 1 819 ? 19.527 -0.378 -1.576 1.00 43.75 819 GLN A O 1
ATOM 6364 N N . VAL A 1 820 ? 17.974 1.209 -1.420 1.00 42.41 820 VAL A N 1
ATOM 6365 C CA . VAL A 1 820 ? 16.973 0.467 -2.226 1.00 42.41 820 VAL A CA 1
ATOM 6366 C C . VAL A 1 820 ? 17.411 0.315 -3.678 1.00 42.41 820 VAL A C 1
ATOM 6368 O O . VAL A 1 820 ? 17.263 -0.758 -4.255 1.00 42.41 820 VAL A O 1
ATOM 6371 N N . ALA A 1 821 ? 17.964 1.373 -4.274 1.00 40.31 821 ALA A N 1
ATOM 6372 C CA . ALA A 1 821 ? 18.519 1.305 -5.619 1.00 40.31 821 ALA A CA 1
ATOM 6373 C C . ALA A 1 821 ? 19.714 0.339 -5.680 1.00 40.31 821 ALA A C 1
ATOM 6375 O O . ALA A 1 821 ? 19.806 -0.420 -6.634 1.00 40.31 821 ALA A O 1
ATOM 6376 N N . SER A 1 822 ? 20.567 0.317 -4.648 1.00 42.91 822 SER A N 1
ATOM 6377 C CA . SER A 1 822 ? 21.671 -0.639 -4.489 1.00 42.91 822 SER A CA 1
ATOM 6378 C C . SER A 1 822 ? 21.189 -2.085 -4.320 1.00 42.91 822 SER A C 1
ATOM 6380 O O . SER A 1 822 ? 21.691 -2.981 -4.994 1.00 42.91 822 SER A O 1
ATOM 6382 N N . ASP A 1 823 ? 20.202 -2.320 -3.457 1.00 42.91 823 ASP A N 1
ATOM 6383 C CA . ASP A 1 823 ? 19.696 -3.659 -3.136 1.00 42.91 823 ASP A CA 1
ATOM 6384 C C . ASP A 1 823 ? 18.920 -4.270 -4.318 1.00 42.91 823 ASP A C 1
ATOM 6386 O O . ASP A 1 823 ? 18.953 -5.480 -4.534 1.00 42.91 823 ASP A O 1
ATOM 6390 N N . LEU A 1 824 ? 18.248 -3.435 -5.122 1.00 40.28 824 LEU A N 1
ATOM 6391 C CA . LEU A 1 824 ? 17.518 -3.850 -6.329 1.00 40.28 824 LEU A CA 1
ATOM 6392 C C . LEU A 1 824 ? 18.386 -3.886 -7.594 1.00 40.28 824 LEU A C 1
ATOM 6394 O O . LEU A 1 824 ? 17.975 -4.472 -8.595 1.00 40.28 824 LEU A O 1
ATOM 6398 N N . ALA A 1 825 ? 19.561 -3.260 -7.562 1.00 39.88 825 ALA A N 1
ATOM 6399 C CA . ALA A 1 825 ? 20.474 -3.169 -8.694 1.00 39.88 825 ALA A CA 1
ATOM 6400 C C . ALA A 1 825 ? 21.105 -4.517 -9.076 1.00 39.88 825 ALA A C 1
ATOM 6402 O O . ALA A 1 825 ? 21.575 -4.647 -10.194 1.00 39.88 825 ALA A O 1
ATOM 6403 N N . GLY A 1 826 ? 21.094 -5.536 -8.211 1.00 35.47 826 GLY A N 1
ATOM 6404 C CA . GLY A 1 826 ? 21.523 -6.887 -8.596 1.00 35.47 826 GLY A CA 1
ATOM 6405 C C . GLY A 1 826 ? 23.019 -7.015 -8.920 1.00 35.47 826 GLY A C 1
ATOM 6406 O O . GLY A 1 826 ? 23.378 -7.647 -9.907 1.00 35.47 826 GLY A O 1
ATOM 6407 N N . GLY A 1 827 ? 23.892 -6.429 -8.095 1.00 44.97 827 GLY A N 1
ATOM 6408 C CA . GLY A 1 827 ? 25.352 -6.562 -8.205 1.00 44.97 827 GLY A CA 1
ATOM 6409 C C . GLY A 1 827 ? 26.104 -5.347 -7.651 1.00 44.97 827 GLY A C 1
ATOM 6410 O O . GLY A 1 827 ? 25.535 -4.262 -7.527 1.00 44.97 827 GLY A O 1
ATOM 6411 N N . ALA A 1 828 ? 27.390 -5.513 -7.322 1.00 44.91 828 ALA A N 1
ATOM 6412 C CA . ALA A 1 828 ? 28.218 -4.449 -6.737 1.00 44.91 828 ALA A CA 1
ATOM 6413 C C . ALA A 1 828 ? 28.409 -3.244 -7.683 1.00 44.91 828 ALA A C 1
ATOM 6415 O O . ALA A 1 828 ? 28.440 -2.102 -7.232 1.00 44.91 828 ALA A O 1
ATOM 6416 N N . GLU A 1 829 ? 28.469 -3.478 -8.995 1.00 42.12 829 GLU A N 1
ATOM 6417 C CA . GLU A 1 829 ? 28.671 -2.425 -10.000 1.00 42.12 829 GLU A CA 1
ATOM 6418 C C . GLU A 1 829 ? 27.403 -1.615 -10.278 1.00 42.12 829 GLU A C 1
ATOM 6420 O O . GLU A 1 829 ? 27.452 -0.390 -10.361 1.00 42.12 829 GLU A O 1
ATOM 6425 N N . LEU A 1 830 ? 26.243 -2.271 -10.348 1.00 42.72 830 LEU A N 1
ATOM 6426 C CA . LEU A 1 830 ? 24.955 -1.592 -10.500 1.00 42.72 830 LEU A CA 1
ATOM 6427 C C . LEU A 1 830 ? 24.583 -0.816 -9.226 1.00 42.72 830 LEU A C 1
ATOM 6429 O O . LEU A 1 830 ? 24.005 0.268 -9.310 1.00 42.72 830 LEU A O 1
ATOM 6433 N N . SER A 1 831 ? 25.002 -1.313 -8.057 1.00 46.22 831 SER A N 1
ATOM 6434 C CA . SER A 1 831 ? 24.980 -0.564 -6.798 1.00 46.22 831 SER A CA 1
ATOM 6435 C C . SER A 1 831 ? 25.906 0.659 -6.850 1.00 46.22 831 SER A C 1
ATOM 6437 O O . SER A 1 831 ? 25.481 1.763 -6.506 1.00 46.22 831 SER A O 1
ATOM 6439 N N . ALA A 1 832 ? 27.136 0.517 -7.357 1.00 49.97 832 ALA A N 1
ATOM 6440 C CA . ALA A 1 832 ? 28.072 1.629 -7.522 1.00 49.97 832 ALA A CA 1
ATOM 6441 C C . ALA A 1 832 ? 27.562 2.690 -8.516 1.00 49.97 832 ALA A C 1
ATOM 6443 O O . ALA A 1 832 ? 27.665 3.885 -8.235 1.00 49.97 832 ALA A O 1
ATOM 6444 N N . LEU A 1 833 ? 26.944 2.277 -9.628 1.00 45.47 833 LEU A N 1
ATOM 6445 C CA . LEU A 1 833 ? 26.313 3.163 -10.608 1.00 45.47 833 LEU A CA 1
ATOM 6446 C C . LEU A 1 833 ? 25.100 3.888 -10.010 1.00 45.47 833 LEU A C 1
ATOM 6448 O O . LEU A 1 833 ? 24.986 5.107 -10.140 1.00 45.47 833 LEU A O 1
ATOM 6452 N N . ALA A 1 834 ? 24.233 3.17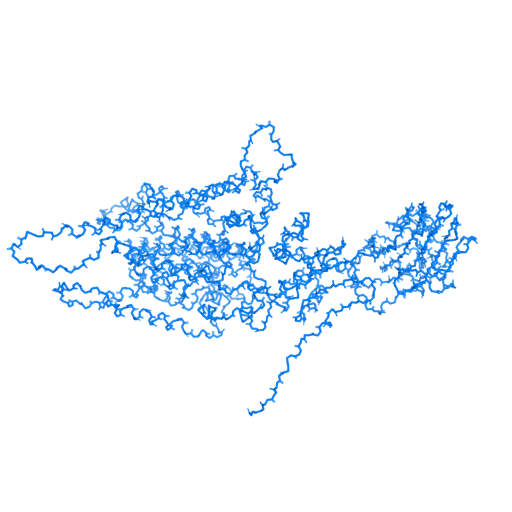0 -9.288 1.00 47.94 834 ALA A N 1
ATOM 6453 C CA . ALA A 1 834 ? 23.129 3.767 -8.541 1.00 47.94 834 ALA A CA 1
ATOM 6454 C C . ALA A 1 834 ? 23.639 4.785 -7.505 1.00 47.94 834 ALA A C 1
ATOM 6456 O O . ALA A 1 834 ? 23.080 5.874 -7.374 1.00 47.94 834 ALA A O 1
ATOM 6457 N N . HIS A 1 835 ? 24.743 4.478 -6.818 1.00 51.09 835 HIS A N 1
ATOM 6458 C CA . HIS A 1 835 ? 25.403 5.384 -5.882 1.00 51.09 835 HIS A CA 1
ATOM 6459 C C . HIS A 1 835 ? 26.057 6.595 -6.556 1.00 51.09 835 HIS A C 1
ATOM 6461 O O . HIS A 1 835 ? 26.052 7.669 -5.959 1.00 51.09 835 HIS A O 1
ATOM 6467 N N . ALA A 1 836 ? 26.620 6.455 -7.757 1.00 50.50 836 ALA A N 1
ATOM 6468 C CA . ALA A 1 836 ? 27.219 7.555 -8.512 1.00 50.50 836 ALA A CA 1
ATOM 6469 C C . ALA A 1 836 ? 26.145 8.522 -9.038 1.00 50.50 836 ALA A C 1
ATOM 6471 O O . ALA A 1 836 ? 26.264 9.735 -8.860 1.00 50.50 836 ALA A O 1
ATOM 6472 N N . LEU A 1 837 ? 25.048 7.985 -9.585 1.00 46.03 837 LEU A N 1
ATOM 6473 C CA . LEU A 1 837 ? 23.885 8.757 -10.041 1.00 46.03 837 LEU A CA 1
ATOM 6474 C C . LEU A 1 837 ? 23.148 9.457 -8.882 1.00 46.03 837 LEU A C 1
ATOM 6476 O O . LEU A 1 837 ? 22.517 10.492 -9.084 1.00 46.03 837 LEU A O 1
ATOM 6480 N N . ALA A 1 838 ? 23.256 8.933 -7.657 1.00 45.00 838 ALA A N 1
ATOM 6481 C CA . ALA A 1 838 ? 22.610 9.476 -6.461 1.00 45.00 838 ALA A CA 1
ATOM 6482 C C . ALA A 1 838 ? 23.367 10.619 -5.751 1.00 45.00 838 ALA A C 1
ATOM 6484 O O . ALA A 1 838 ? 22.862 11.111 -4.748 1.00 45.00 838 ALA A O 1
ATOM 6485 N N . ARG A 1 839 ? 24.559 11.044 -6.203 1.00 45.62 839 ARG A N 1
ATOM 6486 C CA . ARG A 1 839 ? 25.372 12.080 -5.514 1.00 45.62 839 ARG A CA 1
ATOM 6487 C C . ARG A 1 839 ? 25.188 13.516 -6.041 1.00 45.62 839 ARG A C 1
ATOM 6489 O O . ARG A 1 839 ? 25.831 14.425 -5.523 1.00 45.62 839 ARG A O 1
ATOM 6496 N N . GLY A 1 840 ? 24.347 13.744 -7.056 1.00 43.69 840 GLY A N 1
ATOM 6497 C CA . GLY A 1 840 ? 24.143 15.066 -7.673 1.00 43.69 840 GLY A CA 1
ATOM 6498 C C . GLY A 1 840 ? 22.799 15.730 -7.308 1.00 43.69 840 GLY A C 1
ATOM 6499 O O . GLY A 1 840 ? 21.764 15.090 -7.477 1.00 43.69 840 GLY A O 1
ATOM 6500 N N . PRO A 1 841 ? 22.753 17.015 -6.892 1.00 37.56 841 PRO A N 1
ATOM 6501 C CA . PRO A 1 841 ? 21.539 17.700 -6.405 1.00 37.56 841 PRO A CA 1
ATOM 6502 C C . PRO A 1 841 ? 20.516 18.115 -7.487 1.00 37.56 841 PRO A C 1
ATOM 6504 O O . PRO A 1 841 ? 19.553 18.811 -7.181 1.00 37.56 841 PRO A O 1
ATOM 6507 N N . THR A 1 842 ? 20.705 17.737 -8.753 1.00 40.03 842 THR A N 1
ATOM 6508 C CA . THR A 1 842 ? 19.883 18.183 -9.898 1.00 40.03 842 THR A CA 1
ATOM 6509 C C . THR A 1 842 ? 19.410 17.000 -10.748 1.00 40.03 842 THR A C 1
ATOM 6511 O O . THR A 1 842 ? 20.056 15.953 -10.736 1.00 40.03 842 THR A O 1
ATOM 6514 N N . PRO A 1 843 ? 18.264 17.118 -11.450 1.00 40.59 843 PRO A N 1
ATOM 6515 C CA . PRO A 1 843 ? 17.677 16.019 -12.204 1.00 40.59 843 PRO A CA 1
ATOM 6516 C C . PRO A 1 843 ? 18.560 15.738 -13.414 1.00 40.59 843 PRO A C 1
ATOM 6518 O O . PRO A 1 843 ? 18.930 16.663 -14.136 1.00 40.59 843 PRO A O 1
ATOM 6521 N N . ILE A 1 844 ? 18.897 14.470 -13.641 1.00 45.34 844 ILE A N 1
ATOM 6522 C CA . ILE A 1 844 ? 19.733 14.098 -14.777 1.00 45.34 844 ILE A CA 1
ATOM 6523 C C . ILE A 1 844 ? 18.791 13.796 -15.940 1.00 45.34 844 ILE A C 1
ATOM 6525 O O . ILE A 1 844 ? 18.243 12.701 -16.055 1.00 45.34 844 ILE A O 1
ATOM 6529 N N . ILE A 1 845 ? 18.579 14.790 -16.803 1.00 43.50 845 ILE A N 1
ATOM 6530 C CA . ILE A 1 845 ? 18.071 14.531 -18.150 1.00 43.50 845 ILE A CA 1
ATOM 6531 C C . ILE A 1 845 ? 19.265 13.999 -18.933 1.00 43.50 845 ILE A C 1
ATOM 6533 O O . ILE A 1 845 ? 20.103 14.775 -19.392 1.00 43.50 845 ILE A O 1
ATOM 6537 N N . ILE A 1 846 ? 19.375 12.675 -19.050 1.00 45.03 846 ILE A N 1
ATOM 6538 C CA . ILE A 1 846 ? 20.385 12.093 -19.927 1.00 45.03 846 ILE A CA 1
ATOM 6539 C C . ILE A 1 846 ? 19.840 12.211 -21.345 1.00 45.03 846 ILE A C 1
ATOM 6541 O O . ILE A 1 846 ? 19.013 11.408 -21.777 1.00 45.03 846 ILE A O 1
ATOM 6545 N N . ARG A 1 847 ? 20.293 13.243 -22.061 1.00 40.72 847 ARG A N 1
ATOM 6546 C CA . ARG A 1 847 ? 20.210 13.266 -23.517 1.00 40.72 847 ARG A CA 1
ATOM 6547 C C . ARG A 1 847 ? 21.331 12.370 -24.033 1.00 40.72 847 ARG A C 1
ATOM 6549 O O . ARG A 1 847 ? 22.499 12.747 -23.972 1.00 40.72 847 ARG A O 1
ATOM 6556 N N . ILE A 1 848 ? 20.987 11.169 -24.486 1.00 44.84 848 ILE A N 1
ATOM 6557 C CA . ILE A 1 848 ? 21.950 10.305 -25.165 1.00 44.84 848 ILE A CA 1
ATOM 6558 C C . ILE A 1 848 ? 21.979 10.744 -26.630 1.00 44.84 848 ILE A C 1
ATOM 6560 O O . ILE A 1 848 ? 21.205 10.267 -27.452 1.00 44.84 848 ILE A O 1
ATOM 6564 N N . GLU A 1 849 ? 22.849 11.704 -26.942 1.00 37.00 849 GLU A N 1
ATOM 6565 C CA . GLU A 1 849 ? 23.250 11.965 -28.325 1.00 37.00 849 GLU A CA 1
ATOM 6566 C C . GLU A 1 849 ? 24.309 10.923 -28.722 1.00 37.00 849 GLU A C 1
ATOM 6568 O O . GLU A 1 849 ? 25.229 10.620 -27.949 1.00 37.00 849 GLU A O 1
ATOM 6573 N N . ASN A 1 850 ? 24.209 10.367 -29.932 1.00 41.22 850 ASN A N 1
ATOM 6574 C CA . ASN A 1 850 ? 25.212 9.429 -30.454 1.00 41.22 850 ASN A CA 1
ATOM 6575 C C . ASN A 1 850 ? 26.541 10.095 -30.859 1.00 41.22 850 ASN A C 1
ATOM 6577 O O . ASN A 1 850 ? 27.480 9.428 -31.281 1.00 41.22 850 ASN A O 1
ATOM 6581 N N . THR A 1 851 ? 26.681 11.404 -30.660 1.00 37.47 851 THR A N 1
ATOM 6582 C CA . THR A 1 851 ? 27.883 12.172 -30.990 1.00 37.47 851 THR A CA 1
ATOM 6583 C C . THR A 1 851 ? 28.787 12.383 -29.775 1.00 37.47 851 THR A C 1
ATOM 6585 O O . THR A 1 851 ? 28.856 13.505 -29.294 1.00 37.47 851 THR A O 1
ATOM 6588 N N . HIS A 1 852 ? 29.468 11.342 -29.267 1.00 40.44 852 HIS A N 1
ATOM 6589 C CA . HIS A 1 852 ? 30.648 11.390 -28.353 1.00 40.44 852 HIS A CA 1
ATOM 6590 C C . HIS A 1 852 ? 30.645 12.382 -27.159 1.00 40.44 852 HIS A C 1
ATOM 6592 O O . HIS A 1 852 ? 31.663 12.576 -26.502 1.00 40.44 852 HIS A O 1
ATOM 6598 N N . LYS A 1 853 ? 29.515 13.006 -26.828 1.00 34.97 853 LYS A N 1
ATOM 6599 C CA . LYS A 1 853 ? 29.357 14.012 -25.782 1.00 34.97 853 LYS A CA 1
ATOM 6600 C C . LYS A 1 853 ? 28.164 13.627 -24.931 1.00 34.97 853 LYS A C 1
ATOM 6602 O O . LYS A 1 853 ? 27.018 13.690 -25.362 1.00 34.97 853 LYS A O 1
ATOM 6607 N N . VAL A 1 854 ? 28.443 13.278 -23.680 1.00 35.22 854 VAL A N 1
ATOM 6608 C CA . VAL A 1 854 ? 27.457 13.451 -22.616 1.00 35.22 854 VAL A CA 1
ATOM 6609 C C . VAL A 1 854 ? 27.432 14.944 -22.329 1.00 35.22 854 VAL A C 1
ATOM 6611 O O . VAL A 1 854 ? 28.259 15.461 -21.579 1.00 35.22 854 VAL A O 1
ATOM 6614 N N . THR A 1 855 ? 26.541 15.669 -22.996 1.00 37.62 855 THR A N 1
ATOM 6615 C CA . THR A 1 855 ? 26.358 17.084 -22.689 1.00 37.62 855 THR A CA 1
ATOM 6616 C C . THR A 1 855 ? 25.560 17.159 -21.398 1.00 37.62 855 THR A C 1
ATOM 6618 O O . THR A 1 855 ? 24.341 17.009 -21.397 1.00 37.62 855 THR A O 1
ATOM 6621 N N . ASP A 1 856 ? 26.249 17.352 -20.277 1.00 38.56 856 ASP A N 1
ATOM 6622 C CA . ASP A 1 856 ? 25.587 17.721 -19.035 1.00 38.56 856 ASP A CA 1
ATOM 6623 C C . ASP A 1 856 ? 24.920 19.086 -19.256 1.00 38.56 856 ASP A C 1
ATOM 6625 O O . ASP A 1 856 ? 25.596 20.103 -19.435 1.00 38.56 856 ASP A O 1
ATOM 6629 N N . LEU A 1 857 ? 23.589 19.117 -19.325 1.00 44.22 857 LEU A N 1
ATOM 6630 C CA . LEU A 1 857 ? 22.808 20.290 -19.745 1.00 44.22 857 LEU A CA 1
ATOM 6631 C C . LEU A 1 857 ? 22.800 21.435 -18.697 1.00 44.22 857 LEU A C 1
ATOM 6633 O O . LEU A 1 857 ? 21.921 22.293 -18.722 1.00 44.22 857 LEU A O 1
ATOM 6637 N N . ARG A 1 858 ? 23.795 21.499 -17.797 1.00 41.41 858 ARG A N 1
ATOM 6638 C CA . ARG A 1 858 ? 23.976 22.500 -16.719 1.00 41.41 858 ARG A CA 1
ATOM 6639 C C . ARG A 1 858 ? 24.071 23.963 -17.185 1.00 41.41 858 ARG A C 1
ATOM 6641 O O . ARG A 1 858 ? 24.075 24.850 -16.336 1.00 41.41 858 ARG A O 1
ATOM 6648 N N . SER A 1 859 ? 24.200 24.260 -18.481 1.00 32.84 859 SER A N 1
ATOM 6649 C CA . SER A 1 859 ? 24.664 25.578 -18.957 1.00 32.84 859 SER A CA 1
ATOM 6650 C C . SER A 1 859 ? 23.609 26.690 -19.074 1.00 32.84 859 SER A C 1
ATOM 6652 O O . SER A 1 859 ? 23.953 27.796 -19.495 1.00 32.84 859 SER A O 1
ATOM 6654 N N . ALA A 1 860 ? 22.367 26.492 -18.626 1.00 33.62 860 ALA A N 1
ATOM 6655 C CA . ALA A 1 860 ? 21.472 27.625 -18.383 1.00 33.62 860 ALA A CA 1
ATOM 6656 C C . ALA A 1 860 ? 21.829 28.277 -17.033 1.00 33.62 860 ALA A C 1
ATOM 6658 O O . ALA A 1 860 ? 21.389 27.824 -15.977 1.00 33.62 860 ALA A O 1
ATOM 6659 N N . LYS A 1 861 ? 22.660 29.332 -17.059 1.00 29.03 861 LYS A N 1
ATOM 6660 C CA . LYS A 1 861 ? 22.958 30.169 -15.881 1.00 29.03 861 LYS A CA 1
ATOM 6661 C C . LYS A 1 861 ? 21.644 30.574 -15.185 1.00 29.03 861 LYS A C 1
ATOM 6663 O O . LYS A 1 861 ? 20.826 31.233 -15.827 1.00 29.03 861 LYS A O 1
ATOM 6668 N N . PRO A 1 862 ? 21.443 30.275 -13.889 1.00 28.41 862 PRO A N 1
ATOM 6669 C CA . PRO A 1 862 ? 20.379 30.920 -13.131 1.00 28.41 862 PRO A CA 1
ATOM 6670 C C . PRO A 1 862 ? 20.684 32.426 -13.011 1.00 28.41 862 PRO A C 1
ATOM 6672 O O . PRO A 1 862 ? 21.860 32.813 -13.009 1.00 28.41 862 PRO A O 1
ATOM 6675 N N . PRO A 1 863 ? 19.667 33.301 -12.907 1.00 28.91 863 PRO A N 1
ATOM 6676 C CA . PRO A 1 863 ? 19.899 34.716 -12.665 1.00 28.91 863 PRO A CA 1
ATOM 6677 C C . PRO A 1 863 ? 20.602 34.864 -11.313 1.00 28.91 863 PRO A C 1
ATOM 6679 O O . PRO A 1 863 ? 20.073 34.484 -10.270 1.00 28.91 863 PRO A O 1
ATOM 6682 N N . ILE A 1 864 ? 21.827 35.389 -11.339 1.00 27.19 864 ILE A N 1
ATOM 6683 C CA . ILE A 1 864 ? 22.594 35.706 -10.136 1.00 27.19 864 ILE A CA 1
ATOM 6684 C C . ILE A 1 864 ? 21.854 36.836 -9.416 1.00 27.19 864 ILE A C 1
ATOM 6686 O O . ILE A 1 864 ? 21.936 37.999 -9.811 1.00 27.19 864 ILE A O 1
ATOM 6690 N N . ALA A 1 865 ? 21.131 36.499 -8.350 1.00 29.78 865 ALA A N 1
ATOM 6691 C CA . ALA A 1 865 ? 20.720 37.478 -7.360 1.00 29.78 865 ALA A CA 1
ATOM 6692 C C . ALA A 1 865 ? 21.990 37.996 -6.666 1.00 29.78 865 ALA A C 1
ATOM 6694 O O . ALA A 1 865 ? 22.681 37.253 -5.969 1.00 29.78 865 ALA A O 1
ATOM 6695 N N . LYS A 1 866 ? 22.329 39.270 -6.895 1.00 29.55 866 LYS A N 1
ATOM 6696 C CA . LYS A 1 866 ? 23.378 39.976 -6.153 1.00 29.55 866 LYS A CA 1
ATOM 6697 C C . LYS A 1 866 ? 22.979 40.034 -4.677 1.00 29.55 866 LYS A C 1
ATOM 6699 O O . LYS A 1 866 ? 22.145 40.851 -4.298 1.00 29.55 866 LYS A O 1
ATOM 6704 N N . ALA A 1 867 ? 23.593 39.197 -3.848 1.00 28.72 867 ALA A N 1
ATOM 6705 C CA . ALA A 1 867 ? 23.613 39.404 -2.410 1.00 28.72 867 ALA A CA 1
ATOM 6706 C C . ALA A 1 867 ? 24.601 40.540 -2.106 1.00 28.72 867 ALA A C 1
ATOM 6708 O O . ALA A 1 867 ? 25.811 40.394 -2.260 1.00 28.72 867 ALA A O 1
ATOM 6709 N N . THR A 1 868 ? 24.074 41.698 -1.719 1.00 30.70 868 THR A N 1
ATOM 6710 C CA . THR A 1 868 ? 24.845 42.766 -1.085 1.00 30.70 868 THR A CA 1
ATOM 6711 C C . THR A 1 868 ? 25.239 42.322 0.317 1.00 30.70 868 THR A C 1
ATOM 6713 O O . THR A 1 868 ? 24.389 42.223 1.199 1.00 30.70 868 THR A O 1
ATOM 6716 N N . THR A 1 869 ? 26.526 42.081 0.538 1.00 32.50 869 THR A N 1
ATOM 6717 C CA . THR A 1 869 ? 27.120 42.044 1.875 1.00 32.50 869 THR A CA 1
ATOM 6718 C C . THR A 1 869 ? 27.195 43.467 2.430 1.00 32.50 869 THR A C 1
ATOM 6720 O O . THR A 1 869 ? 27.898 44.311 1.873 1.00 32.50 869 THR A O 1
ATOM 6723 N N . LYS A 1 870 ? 26.492 43.732 3.534 1.00 30.38 870 LYS A N 1
ATOM 6724 C CA . LYS A 1 870 ? 26.851 44.769 4.510 1.00 30.38 870 LYS A CA 1
ATOM 6725 C C . LYS A 1 870 ? 27.116 44.064 5.839 1.00 30.38 870 LYS A C 1
ATOM 6727 O O . LYS A 1 870 ? 26.285 43.261 6.255 1.00 30.38 870 LYS A O 1
ATOM 6732 N N . GLY A 1 871 ? 28.284 44.332 6.421 1.00 38.78 871 GLY A N 1
ATOM 6733 C CA . GLY A 1 871 ? 28.634 43.938 7.785 1.00 38.78 871 GLY A CA 1
ATOM 6734 C C . GLY A 1 871 ? 27.840 44.740 8.815 1.00 38.78 871 GLY A C 1
ATOM 6735 O O . GLY A 1 871 ? 27.427 45.864 8.525 1.00 38.78 871 GLY A O 1
ATOM 6736 N N . ASP A 1 872 ? 27.498 44.103 9.928 1.00 35.25 872 ASP A N 1
ATOM 6737 C CA . ASP A 1 872 ? 28.262 44.116 11.184 1.00 35.25 872 ASP A CA 1
ATOM 6738 C C . ASP A 1 872 ? 27.997 42.806 11.943 1.00 35.25 872 ASP A C 1
ATOM 6740 O O . ASP A 1 872 ? 26.888 42.243 11.760 1.00 35.25 872 ASP A O 1
#

Foldseek 3Di:
DLLVCVLLLCVLPLQLLVLLVVQQVVQAFQDPPLPPDDPPPVVNDDDDHSLVVLVVSVVVVVVSVVVNVVVVLVVVLVVVVVVVVPPPDPDPPDDDDPPPDDDPPSVVVSVVVVCVVCVLLVVLLVVLLPQFFFDQPPDQQLVLLLQLQLSLNDTGLVLRPQSLASLSPNLSSQQVVAFAPVSVNSLSVQLSVLLSSLLSLQLLLLVLLPDDNVLSSLLSVCCLAFFPFVLSASHSNNSSALQSQLLSLLSSLLSLLSNQLVVLPPDDDDDDDDPVVVVVSRDGDPVSVVVSVVSNVSSCSSNSSRDVVSVLLSVLSNVLSSLLSQCVVPVVVVVVVVVVLVVLLVCLVVPPPPVLAQPVVCVVQQQADPSRAGNCPDPPRPSVLLLCLRRPPQLVVLQVLLVVVVVVSRSLSSQSCRLVVQSRGNSRNSVVCSVQVPPSSCSSCSNVSRSRCSSVSVVLVVVVVVPPPPPDPPDPPPDPDDPPVSNVVSVVVVVVSLPDADDLSRDGRSSVSSVDDRPPLSVCPQLLVVLVVCVVVVVPPFEDEQDQQSSVVNSCSNPVPSADSVRCSVRSRDDRLVSLQVLLCCVLQVDDPDDPPFDFLQDFQFQPDLQQKDWPDPFRWDWAQAPPDPDGRTWTKGDALDKTWMWGPDWRFDDLQFKKKKKKKKAKQDPDFFAKWKFKWFAAPVRHTAQQPDPPPNHLRNWAQFPGGSTTTFDGDRGGGHHAIKMFMAMEHPPGNTGGRNRGGTMITTMTTRVVSGGRIMMIMGSTGMGTDDPPRDDRDGDMDTLDRWYWYFAAALQS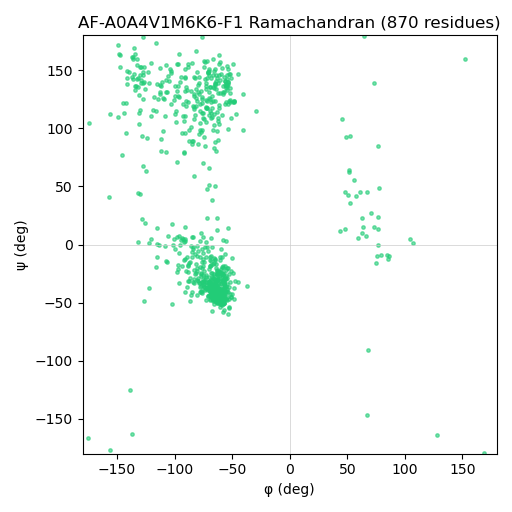SDDPPPVVVVSVVPDPVLRVQLVSLPDPVSSVVSVVSNPDNHTARQGPRSHPDRPRVPPPDDPDDDDDDDDD

Mean predicted aligned error: 14.52 Å